Protein AF-0000000067594314 (afdb_homodimer)

InterPro domains:
  IPR001680 WD40 repeat [PF00400] (252-286)
  IPR001680 WD40 repeat [PF00400] (296-328)
  IPR001680 WD40 repeat [PF00400] (347-369)
  IPR001680 WD40 repeat [PF00400] (480-502)
  IPR001680 WD40 repeat [PF00400] (509-545)
  IPR001680 WD40 repeat [PS50082] (255-296)
  IPR001680 WD40 repeat [PS50082] (301-332)
  IPR001680 WD40 repeat [PS50082] (513-545)
  IPR001680 WD40 repeat [SM00320] (248-287)
  IPR001680 WD40 repeat [SM00320] (294-335)
  IPR001680 WD40 repeat [SM00320] (338-378)
  IPR001680 WD40 repeat [SM00320] (461-503)
  IPR001680 WD40 repeat [SM00320] (506-546)
  IPR006594 LIS1 homology motif [PS50896] (27-59)
  IPR006595 CTLH, C-terminal LisH motif [PS50897] (60-135)
  IPR006595 CTLH, C-terminal LisH motif [SM00668] (60-135)
  IPR015943 WD40/YVTN repeat-like-containing domain superfamily [G3DSA:2.130.10.10] (242-546)
  IPR020472 PAC1/LIS1-like, WD-40 repeat [PR00320] (274-288)
  IPR020472 PAC1/LIS1-like, WD-40 repeat [PR00320] (490-504)
  IPR020472 PAC1/LIS1-like, WD-40 repeat [PR00320] (533-547)

pLDDT: mean 86.97, std 18.48, range [18.11, 98.88]

Organism: Oryctolagus cuniculus (NCBI:txid9986)

Structure (mmCIF, N/CA/C/O backbone):
data_AF-0000000067594314-model_v1
#
loop_
_entity.id
_entity.type
_entity.pdbx_description
1 polymer 'WD repeat-containing protein 26'
#
loop_
_atom_site.group_PDB
_atom_site.id
_atom_site.type_symbol
_atom_site.label_atom_id
_atom_site.label_alt_id
_atom_site.label_comp_id
_atom_site.label_asym_id
_atom_site.label_entity_id
_atom_site.label_seq_id
_atom_site.pdbx_PDB_ins_code
_atom_site.Cartn_x
_atom_site.Cartn_y
_atom_site.Cartn_z
_atom_site.occupancy
_atom_site.B_iso_or_equiv
_atom_site.auth_seq_id
_atom_site.auth_comp_id
_atom_site.auth_asym_id
_atom_site.auth_atom_id
_atom_site.pdbx_PDB_model_num
ATOM 1 N N . ALA A 1 1 ? -61.062 73.438 20.469 1 26.45 1 ALA A N 1
ATOM 2 C CA . ALA A 1 1 ? -60.094 72.625 21.203 1 26.45 1 ALA A CA 1
ATOM 3 C C . ALA A 1 1 ? -59.5 71.5 20.312 1 26.45 1 ALA A C 1
ATOM 5 O O . ALA A 1 1 ? -60.219 70.625 19.844 1 26.45 1 ALA A O 1
ATOM 6 N N . THR A 1 2 ? -58.375 71.875 19.484 1 25.48 2 THR A N 1
ATOM 7 C CA . THR A 1 2 ? -57.656 71.5 18.297 1 25.48 2 THR A CA 1
ATOM 8 C C . THR A 1 2 ? -56.875 70.188 18.562 1 25.48 2 THR A C 1
ATOM 10 O O . THR A 1 2 ? -56.062 70.125 19.469 1 25.48 2 THR A O 1
ATOM 13 N N . THR A 1 3 ? -57.469 69 18.328 1 26.92 3 THR A N 1
ATOM 14 C CA . THR A 1 3 ? -57.062 67.625 18.484 1 26.92 3 THR A CA 1
ATOM 15 C C . THR A 1 3 ? -55.75 67.375 17.703 1 26.92 3 THR A C 1
ATOM 17 O O . THR A 1 3 ? -55.75 67.375 16.484 1 26.92 3 THR A O 1
ATOM 20 N N . ALA A 1 4 ? -54.594 68 18.141 1 29.42 4 ALA A N 1
ATOM 21 C CA . ALA A 1 4 ? -53.312 67.875 17.469 1 29.42 4 ALA A CA 1
ATOM 22 C C . ALA A 1 4 ? -52.844 66.438 17.391 1 29.42 4 ALA A C 1
ATOM 24 O O . ALA A 1 4 ? -52.812 65.75 18.391 1 29.42 4 ALA A O 1
ATOM 25 N N . ALA A 1 5 ? -53.156 65.75 16.25 1 30.03 5 ALA A N 1
ATOM 26 C CA . ALA A 1 5 ? -52.844 64.375 15.773 1 30.03 5 ALA A CA 1
ATOM 27 C C . ALA A 1 5 ? -51.344 64.125 15.844 1 30.03 5 ALA A C 1
ATOM 29 O O . ALA A 1 5 ? -50.562 64.812 15.172 1 30.03 5 ALA A O 1
ATOM 30 N N . SER A 1 6 ? -50.781 63.844 17.047 1 26.27 6 SER A N 1
ATOM 31 C CA . SER A 1 6 ? -49.375 63.562 17.266 1 26.27 6 SER A CA 1
ATOM 32 C C . SER A 1 6 ? -48.875 62.438 16.344 1 26.27 6 SER A C 1
ATOM 34 O O . SER A 1 6 ? -49.469 61.375 16.328 1 26.27 6 SER A O 1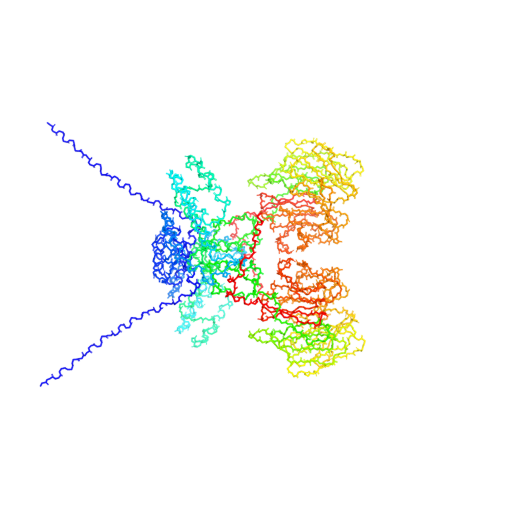
ATOM 36 N N . SER A 1 7 ? -48.5 62.812 15.078 1 27.11 7 SER A N 1
ATOM 37 C CA . SER A 1 7 ? -47.969 61.844 14.109 1 27.11 7 SER A CA 1
ATOM 38 C C . SER A 1 7 ? -46.781 61.094 14.688 1 27.11 7 SER A C 1
ATOM 40 O O . SER A 1 7 ? -45.812 61.688 15.156 1 27.11 7 SER A O 1
ATOM 42 N N . ALA A 1 8 ? -47.062 60 15.461 1 34.62 8 ALA A N 1
ATOM 43 C CA . ALA A 1 8 ? -46.031 59.094 16.016 1 34.62 8 ALA A CA 1
ATOM 44 C C . ALA A 1 8 ? -45.031 58.688 14.945 1 34.62 8 ALA A C 1
ATOM 46 O O . ALA A 1 8 ? -45.406 58.188 13.891 1 34.62 8 ALA A O 1
ATOM 47 N N . LEU A 1 9 ? -43.906 59.438 14.805 1 29.5 9 LEU A N 1
ATOM 48 C CA . LEU A 1 9 ? -42.781 59.094 13.961 1 29.5 9 LEU A CA 1
ATOM 49 C C . LEU A 1 9 ? -42.344 57.656 14.211 1 29.5 9 LEU A C 1
ATOM 51 O O . LEU A 1 9 ? -42.125 57.25 15.359 1 29.5 9 LEU A O 1
ATOM 55 N N . ALA A 1 10 ? -42.844 56.656 13.391 1 34.72 10 ALA A N 1
ATOM 56 C CA . ALA A 1 10 ? -42.438 55.281 13.32 1 34.72 10 ALA A CA 1
ATOM 57 C C . ALA A 1 10 ? -40.938 55.125 13.312 1 34.72 10 ALA A C 1
ATOM 59 O O . ALA A 1 10 ? -40.25 55.719 12.461 1 34.72 10 ALA A O 1
ATOM 60 N N . THR A 1 11 ? -40.344 55.125 14.516 1 31.91 11 THR A N 1
ATOM 61 C CA . THR A 1 11 ? -38.906 54.812 14.562 1 31.91 11 THR A CA 1
ATOM 62 C C . THR A 1 11 ? -38.594 53.594 13.688 1 31.91 11 THR A C 1
ATOM 64 O O . THR A 1 11 ? -39.312 52.594 13.742 1 31.91 11 THR A O 1
ATOM 67 N N . PRO A 1 12 ? -38.031 53.781 12.461 1 32.69 12 PRO A N 1
ATOM 68 C CA . PRO A 1 12 ? -37.656 52.656 11.625 1 32.69 12 PRO A CA 1
ATOM 69 C C . PRO A 1 12 ? -36.969 51.531 12.422 1 32.69 12 PRO A C 1
ATOM 71 O O . PRO A 1 12 ? -36.281 51.781 13.406 1 32.69 12 PRO A O 1
ATOM 74 N N . ASP A 1 13 ? -37.75 50.406 12.703 1 33.41 13 ASP A N 1
ATOM 75 C CA . ASP A 1 13 ? -37.219 49.125 13.172 1 33.41 13 ASP A CA 1
ATOM 76 C C . ASP A 1 13 ? -35.875 48.812 12.477 1 33.41 13 ASP A C 1
ATOM 78 O O . ASP A 1 13 ? -35.844 48.625 11.258 1 33.41 13 ASP A O 1
ATOM 82 N N . LEU A 1 14 ? -34.781 49.469 12.789 1 30.72 14 LEU A N 1
ATOM 83 C CA . LEU A 1 14 ? -33.469 49 12.359 1 30.72 14 LEU A CA 1
ATOM 84 C C . LEU A 1 14 ? -33.375 47.469 12.539 1 30.72 14 LEU A C 1
ATOM 86 O O . LEU A 1 14 ? -33.219 47 13.664 1 30.72 14 LEU A O 1
ATOM 90 N N . GLY A 1 15 ? -34.375 46.719 11.969 1 33.12 15 GLY A N 1
ATOM 91 C CA . GLY A 1 15 ? -34.094 45.281 11.859 1 33.12 15 GLY A CA 1
ATOM 92 C C . GLY A 1 15 ? -32.625 44.969 11.68 1 33.12 15 GLY A C 1
ATOM 93 O O . GLY A 1 15 ? -32.031 45.25 10.633 1 33.12 15 GLY A O 1
ATOM 94 N N . SER A 1 16 ? -31.812 45.188 12.672 1 32.53 16 SER A N 1
ATOM 95 C CA . SER A 1 16 ? -30.438 44.719 12.727 1 32.53 16 SER A CA 1
ATOM 96 C C . SER A 1 16 ? -30.297 43.344 12.078 1 32.53 16 SER A C 1
ATOM 98 O O . SER A 1 16 ? -30.969 42.406 12.492 1 32.53 16 SER A O 1
ATOM 100 N N . SER A 1 17 ? -30.344 43.219 10.773 1 35.09 17 SER A N 1
ATOM 101 C CA . SER A 1 17 ? -29.922 42.031 10.016 1 35.09 17 SER A CA 1
ATOM 102 C C . SER A 1 17 ? -28.781 41.312 10.734 1 35.09 17 SER A C 1
ATOM 104 O O . SER A 1 17 ? -27.625 41.719 10.656 1 35.09 17 SER A O 1
ATOM 106 N N . LEU A 1 18 ? -28.906 41.031 11.984 1 39.16 18 LEU A N 1
ATOM 107 C CA . LEU A 1 18 ? -27.969 40.062 12.547 1 39.16 18 LEU A CA 1
ATOM 108 C C . LEU A 1 18 ? -27.625 39 11.523 1 39.16 18 LEU A C 1
ATOM 110 O O . LEU A 1 18 ? -28.5 38.219 11.117 1 39.16 18 LEU A O 1
ATOM 114 N N . LYS A 1 19 ? -26.781 39.25 10.664 1 43.69 19 LYS A N 1
ATOM 115 C CA . LYS A 1 19 ? -26.141 38.25 9.82 1 43.69 19 LYS A CA 1
ATOM 116 C C . LYS A 1 19 ? -26.078 36.906 10.523 1 43.69 19 LYS A C 1
ATOM 118 O O . LYS A 1 19 ? -25.5 36.781 11.609 1 43.69 19 LYS A O 1
ATOM 123 N N . LYS A 1 20 ? -26.953 36.125 10.438 1 45.94 20 LYS A N 1
ATOM 124 C CA . LYS A 1 20 ? -27.031 34.719 10.875 1 45.94 20 LYS A CA 1
ATOM 125 C C . LYS A 1 20 ? -25.672 34.031 10.797 1 45.94 20 LYS A C 1
ATOM 127 O O . LYS A 1 20 ? -25.109 33.875 9.711 1 45.94 20 LYS A O 1
ATOM 132 N N . LYS A 1 21 ? -24.938 34.094 11.859 1 54.88 21 LYS A N 1
ATOM 133 C CA . LYS A 1 21 ? -23.672 33.375 12.031 1 54.88 21 LYS A CA 1
ATOM 134 C C . LYS A 1 21 ? -23.75 31.953 11.516 1 54.88 21 LYS A C 1
ATOM 136 O O . LYS A 1 21 ? -24.609 31.188 11.938 1 54.88 21 LYS A O 1
ATOM 141 N N . LYS A 1 22 ? -23.359 31.672 10.344 1 63 22 LYS A N 1
ATOM 142 C CA . LYS A 1 22 ? -23.266 30.359 9.727 1 63 22 LYS A CA 1
ATOM 143 C C . LYS A 1 22 ? -22.781 29.312 10.719 1 63 22 LYS A C 1
ATOM 145 O O . LYS A 1 22 ? -21.781 29.5 11.398 1 63 22 LYS A O 1
ATOM 150 N N . ARG A 1 23 ? -23.672 28.422 11.203 1 78.88 23 ARG A N 1
ATOM 151 C CA . ARG A 1 23 ? -23.344 27.312 12.094 1 78.88 23 ARG A CA 1
ATOM 152 C C . ARG A 1 23 ? -22.188 26.484 11.547 1 78.88 23 ARG A C 1
ATOM 154 O O . ARG A 1 23 ? -22.234 26.047 10.391 1 78.88 23 ARG A O 1
ATOM 161 N N . LEU A 1 24 ? -21.062 26.531 12.258 1 87.31 24 LEU A N 1
ATOM 162 C CA . LEU A 1 24 ? -19.875 25.766 11.891 1 87.31 24 LEU A CA 1
ATOM 163 C C . LEU A 1 24 ? -20.156 24.281 11.93 1 87.31 24 LEU A C 1
ATOM 165 O O . LEU A 1 24 ? -20.875 23.797 12.812 1 87.31 24 LEU A O 1
ATOM 169 N N . SER A 1 25 ? -19.781 23.562 10.93 1 86.88 25 SER A N 1
ATOM 170 C CA . SER A 1 25 ? -19.859 22.094 10.938 1 86.88 25 SER A CA 1
ATOM 171 C C . SER A 1 25 ? -18.969 21.516 12.023 1 86.88 25 SER A C 1
ATOM 173 O O . SER A 1 25 ? -18.094 22.203 12.555 1 86.88 25 SER A O 1
ATOM 175 N N . GLN A 1 26 ? -19.234 20.328 12.445 1 86.5 26 GLN A N 1
ATOM 176 C CA . GLN A 1 26 ? -18.406 19.656 13.445 1 86.5 26 GLN A CA 1
ATOM 177 C C . GLN A 1 26 ? -16.953 19.562 12.992 1 86.5 26 GLN A C 1
ATOM 179 O O . GLN A 1 26 ? -16.031 19.719 13.797 1 86.5 26 GLN A O 1
ATOM 184 N N . SER A 1 27 ? -16.75 19.312 11.766 1 88.56 27 SER A N 1
ATOM 185 C CA . SER A 1 27 ? -15.398 19.234 11.227 1 88.56 27 SER A CA 1
ATOM 186 C C . SER A 1 27 ? -14.688 20.578 11.328 1 88.56 27 SER A C 1
ATOM 188 O O . SER A 1 27 ? -13.5 20.641 11.656 1 88.56 27 SER A O 1
ATOM 190 N N . ASP A 1 28 ? -15.438 21.594 11.094 1 91.81 28 ASP A N 1
ATOM 191 C CA . ASP A 1 28 ? -14.852 22.938 11.188 1 91.81 28 ASP A CA 1
ATOM 192 C C . ASP A 1 28 ? -14.484 23.266 12.633 1 91.81 28 ASP A C 1
ATOM 194 O O . ASP A 1 28 ? -13.445 23.891 12.883 1 91.81 28 ASP A O 1
ATOM 198 N N . GLU A 1 29 ? -15.359 22.828 13.492 1 92.12 29 GLU A N 1
ATOM 199 C CA . GLU A 1 29 ? -15.07 23.062 14.906 1 92.12 29 GLU A CA 1
ATOM 200 C C . GLU A 1 29 ? -13.805 22.328 15.328 1 92.12 29 GLU A C 1
ATOM 202 O O . GLU A 1 29 ? -12.977 22.859 16.062 1 92.12 29 GLU A O 1
ATOM 207 N N . ASP A 1 30 ? -13.68 21.125 14.867 1 92.62 30 ASP A N 1
ATOM 208 C CA . ASP A 1 30 ? -12.484 20.344 15.172 1 92.62 30 ASP A CA 1
ATOM 209 C C . ASP A 1 30 ? -11.227 21.031 14.641 1 92.62 30 ASP A C 1
ATOM 211 O O . ASP A 1 30 ? -10.211 21.109 15.344 1 92.62 30 ASP A O 1
ATOM 215 N N . VAL A 1 31 ? -11.32 21.547 13.461 1 95.19 31 VAL A N 1
ATOM 216 C CA . VAL A 1 31 ? -10.172 22.188 12.836 1 95.19 31 VAL A CA 1
ATOM 217 C C . VAL A 1 31 ? -9.797 23.453 13.617 1 95.19 31 VAL A C 1
ATOM 219 O O . VAL A 1 31 ? -8.617 23.734 13.836 1 95.19 31 VAL A O 1
ATOM 222 N N . ILE A 1 32 ? -10.805 24.203 14.031 1 95.69 32 ILE A N 1
ATOM 223 C CA . ILE A 1 32 ? -10.562 25.422 14.789 1 95.69 32 ILE A CA 1
ATOM 224 C C . ILE A 1 32 ? -9.844 25.078 16.094 1 95.69 32 ILE A C 1
ATOM 226 O O . ILE A 1 32 ? -8.906 25.781 16.5 1 95.69 32 ILE A O 1
ATOM 230 N N . ARG A 1 33 ? -10.281 24 16.719 1 93.81 33 ARG A N 1
ATOM 231 C CA . ARG A 1 33 ? -9.633 23.562 17.953 1 93.81 33 ARG A CA 1
ATOM 232 C C . ARG A 1 33 ? -8.188 23.156 17.703 1 93.81 33 ARG A C 1
ATOM 234 O O . ARG A 1 33 ? -7.297 23.484 18.484 1 93.81 33 ARG A O 1
ATOM 241 N N . LEU A 1 34 ? -7.992 22.469 16.625 1 95.81 34 LEU A N 1
ATOM 242 C CA . LEU A 1 34 ? -6.645 22.047 16.25 1 95.81 34 LEU A CA 1
ATOM 243 C C . LEU A 1 34 ? -5.758 23.266 16.016 1 95.81 34 LEU A C 1
ATOM 245 O O . LEU A 1 34 ? -4.609 23.312 16.469 1 95.81 34 LEU A O 1
ATOM 249 N N . ILE A 1 35 ? -6.305 24.234 15.305 1 97.19 35 ILE A N 1
ATOM 250 C CA . ILE A 1 35 ? -5.586 25.453 15 1 97.19 35 ILE A CA 1
ATOM 251 C C . ILE A 1 35 ? -5.246 26.188 16.297 1 97.19 35 ILE A C 1
ATOM 253 O O . ILE A 1 35 ? -4.113 26.641 16.484 1 97.19 35 ILE A O 1
ATOM 257 N N . GLY A 1 36 ? -6.25 26.266 17.141 1 95.69 36 GLY A N 1
ATOM 258 C CA . GLY A 1 36 ? -6.02 26.906 18.422 1 95.69 36 GLY A CA 1
ATOM 259 C C . GLY A 1 36 ? -4.891 26.281 19.219 1 95.69 36 GLY A C 1
ATOM 260 O O . GLY A 1 36 ? -4.039 26.984 19.766 1 95.69 36 GLY A O 1
ATOM 261 N N . GLN A 1 37 ? -4.887 24.953 19.266 1 93.38 37 GLN A N 1
ATOM 262 C CA . GLN A 1 37 ? -3.826 24.25 19.969 1 93.38 37 GLN A CA 1
ATOM 263 C C . GLN A 1 37 ? -2.459 24.547 19.359 1 93.38 37 GLN A C 1
ATOM 265 O O . GLN A 1 37 ? -1.499 24.812 20.094 1 93.38 37 GLN A O 1
ATOM 270 N N . HIS A 1 38 ? -2.361 24.531 18.094 1 95.56 38 HIS A N 1
ATOM 271 C CA . HIS A 1 38 ? -1.095 24.766 17.406 1 95.56 38 HIS A CA 1
ATOM 272 C C . HIS A 1 38 ? -0.583 26.172 17.641 1 95.56 38 HIS A C 1
ATOM 274 O O . HIS A 1 38 ? 0.592 26.375 17.969 1 95.56 38 HIS A O 1
ATOM 280 N N . LEU A 1 39 ? -1.491 27.156 17.5 1 96 39 LEU A N 1
ATOM 281 C CA . LEU A 1 39 ? -1.109 28.547 17.688 1 96 39 LEU A CA 1
ATOM 282 C C . LEU A 1 39 ? -0.699 28.812 19.125 1 96 39 LEU A C 1
ATOM 284 O O . LEU A 1 39 ? 0.226 29.594 19.391 1 96 39 LEU A O 1
ATOM 288 N N . ASN A 1 40 ? -1.424 28.203 20.031 1 91.94 40 ASN A N 1
ATOM 289 C CA . ASN A 1 40 ? -1.043 28.312 21.422 1 91.94 40 ASN A CA 1
ATOM 290 C C . ASN A 1 40 ? 0.367 27.766 21.672 1 91.94 40 ASN A C 1
ATOM 292 O O . ASN A 1 40 ? 1.139 28.359 22.422 1 91.94 40 ASN A O 1
ATOM 296 N N . GLY A 1 41 ? 0.698 26.719 21.031 1 89.19 41 GLY A N 1
ATOM 297 C CA . GLY A 1 41 ? 2.021 26.125 21.141 1 89.19 41 GLY A CA 1
ATOM 298 C C . GLY A 1 41 ? 3.119 27.016 20.578 1 89.19 41 GLY A C 1
ATOM 299 O O . GLY A 1 41 ? 4.262 26.953 21.031 1 89.19 41 GLY A O 1
ATOM 300 N N . LEU A 1 42 ? 2.738 27.844 19.609 1 92.62 42 LEU A N 1
ATOM 301 C CA . LEU A 1 42 ? 3.703 28.75 19 1 92.62 42 LEU A CA 1
ATOM 302 C C . LEU A 1 42 ? 3.822 30.047 19.781 1 92.62 42 LEU A C 1
ATOM 304 O O . LEU A 1 42 ? 4.664 30.891 19.484 1 92.62 42 LEU A O 1
ATOM 308 N N . GLY A 1 43 ? 2.938 30.25 20.812 1 90.56 43 GLY A N 1
ATOM 309 C CA . GLY A 1 43 ? 2.977 31.422 21.656 1 90.56 43 GLY A CA 1
ATOM 310 C C . GLY A 1 43 ? 2.129 32.562 21.125 1 90.56 43 GLY A C 1
ATOM 311 O O . GLY A 1 43 ? 2.258 33.719 21.562 1 90.56 43 GLY A O 1
ATOM 312 N N . LEU A 1 44 ? 1.342 32.281 20.125 1 94.88 44 LEU A N 1
ATOM 313 C CA . LEU A 1 44 ? 0.467 33.312 19.578 1 94.88 44 LEU A CA 1
ATOM 314 C C . LEU A 1 44 ? -0.85 33.375 20.344 1 94.88 44 LEU A C 1
ATOM 316 O O . LEU A 1 44 ? -1.92 33.156 19.766 1 94.88 44 LEU A O 1
ATOM 320 N N . ASN A 1 45 ? -0.826 33.812 21.547 1 93.19 45 ASN A N 1
ATOM 321 C CA . ASN A 1 45 ? -1.925 33.688 22.5 1 93.19 45 ASN A CA 1
ATOM 322 C C . ASN A 1 45 ? -3.018 34.719 22.219 1 93.19 45 ASN A C 1
ATOM 324 O O . ASN A 1 45 ? -4.199 34.438 22.438 1 93.19 45 ASN A O 1
ATOM 328 N N . GLN A 1 46 ? -2.654 35.875 21.719 1 95.81 46 GLN A N 1
ATOM 329 C CA . GLN A 1 46 ? -3.658 36.906 21.391 1 95.81 46 GLN A CA 1
ATOM 330 C C . GLN A 1 46 ? -4.562 36.438 20.266 1 95.81 46 GLN A C 1
ATOM 332 O O . GLN A 1 46 ? -5.781 36.594 20.328 1 95.81 46 GLN A O 1
ATOM 337 N N . THR A 1 47 ? -3.91 35.875 19.312 1 96.5 47 THR A N 1
ATOM 338 C CA . THR A 1 47 ? -4.664 35.344 18.188 1 96.5 47 THR A CA 1
ATOM 339 C C . THR A 1 47 ? -5.59 34.219 18.625 1 96.5 47 THR A C 1
ATOM 341 O O . THR A 1 47 ? -6.73 34.125 18.156 1 96.5 47 THR A O 1
ATOM 344 N N . VAL A 1 48 ? -5.137 33.375 19.531 1 96.06 48 VAL A N 1
ATOM 345 C CA . VAL A 1 48 ? -5.93 32.25 20 1 96.06 48 VAL A CA 1
ATOM 346 C C . VAL A 1 48 ? -7.172 32.781 20.734 1 96.06 48 VAL A C 1
ATOM 348 O O . VAL A 1 48 ? -8.281 32.281 20.516 1 96.06 48 VAL A O 1
ATOM 351 N N . ASP A 1 49 ? -6.992 33.75 21.531 1 95.31 49 ASP A N 1
ATOM 352 C CA . ASP A 1 49 ? -8.109 34.344 22.266 1 95.31 49 ASP A CA 1
ATOM 353 C C . ASP A 1 49 ? -9.164 34.906 21.328 1 95.31 49 ASP A C 1
ATOM 355 O O . ASP A 1 49 ? -10.359 34.656 21.5 1 95.31 49 ASP A O 1
ATOM 359 N N . LEU A 1 50 ? -8.695 35.625 20.375 1 96.81 50 LEU A N 1
ATOM 360 C CA . LEU A 1 50 ? -9.625 36.219 19.422 1 96.81 50 LEU A CA 1
ATOM 361 C C . LEU A 1 50 ? -10.305 35.156 18.578 1 96.81 50 LEU A C 1
ATOM 363 O O . LEU A 1 50 ? -11.484 35.281 18.25 1 96.81 50 LEU A O 1
ATOM 367 N N . LEU A 1 51 ? -9.586 34.125 18.219 1 96.38 51 LEU A N 1
ATOM 368 C CA . LEU A 1 51 ? -10.133 33.031 17.453 1 96.38 51 LEU A CA 1
ATOM 369 C C . LEU A 1 51 ? -11.281 32.375 18.203 1 96.38 51 LEU A C 1
ATOM 371 O O . LEU A 1 51 ? -12.336 32.094 17.625 1 96.38 51 LEU A O 1
ATOM 375 N N . MET A 1 52 ? -11.086 32.094 19.484 1 94.5 52 MET A N 1
ATOM 376 C CA . MET A 1 52 ? -12.133 31.469 20.297 1 94.5 52 MET A CA 1
ATOM 377 C C . MET A 1 52 ? -13.352 32.375 20.406 1 94.5 52 MET A C 1
ATOM 379 O O . MET A 1 52 ? -14.484 31.906 20.328 1 94.5 52 MET A O 1
ATOM 383 N N . GLN A 1 53 ? -13.125 33.594 20.516 1 94.5 53 GLN A N 1
ATOM 384 C CA . GLN A 1 53 ? -14.203 34.594 20.641 1 94.5 53 GLN A CA 1
ATOM 385 C C . GLN A 1 53 ? -14.992 34.719 19.344 1 94.5 53 GLN A C 1
ATOM 387 O O . GLN A 1 53 ? -16.219 34.625 19.344 1 94.5 53 GLN A O 1
ATOM 392 N N . GLU A 1 54 ? -14.266 34.875 18.266 1 95.12 54 GLU A N 1
ATOM 393 C CA . GLU A 1 54 ? -14.898 35.094 16.969 1 95.12 54 GLU A CA 1
ATOM 394 C C . GLU A 1 54 ? -15.609 33.812 16.484 1 95.12 54 GLU A C 1
ATOM 396 O O . GLU A 1 54 ? -16.656 33.906 15.828 1 95.12 54 GLU A O 1
ATOM 401 N N . SER A 1 55 ? -15.094 32.688 16.719 1 93.44 55 SER A N 1
ATOM 402 C CA . SER A 1 55 ? -15.656 31.422 16.25 1 93.44 55 SER A CA 1
ATOM 403 C C . SER A 1 55 ? -16.75 30.906 17.188 1 93.44 55 SER A C 1
ATOM 405 O O . SER A 1 55 ? -17.594 30.109 16.797 1 93.44 55 SER A O 1
ATOM 407 N N . GLY A 1 56 ? -16.672 31.25 18.469 1 91.56 56 GLY A N 1
ATOM 408 C CA . GLY A 1 56 ? -17.594 30.734 19.484 1 91.56 56 GLY A CA 1
ATOM 409 C C . GLY A 1 56 ? -17.219 29.359 19.984 1 91.56 56 GLY A C 1
ATOM 410 O O . GLY A 1 56 ? -18.016 28.703 20.656 1 91.56 56 GLY A O 1
ATOM 411 N N . CYS A 1 57 ? -16.016 28.891 19.609 1 90.44 57 CYS A N 1
ATOM 412 C CA . CYS A 1 57 ? -15.547 27.578 20.016 1 90.44 57 CYS A CA 1
ATOM 413 C C . CYS A 1 57 ? -14.695 27.672 21.281 1 90.44 57 CYS A C 1
ATOM 415 O O . CYS A 1 57 ? -14.289 28.766 21.688 1 90.44 57 CYS A O 1
ATOM 417 N N . ARG A 1 58 ? -14.586 26.484 21.922 1 87.75 58 ARG A N 1
ATOM 418 C CA . ARG A 1 58 ? -13.695 26.375 23.078 1 87.75 58 ARG A CA 1
ATOM 419 C C . ARG A 1 58 ? -12.539 25.422 22.766 1 87.75 58 ARG A C 1
ATOM 421 O O . ARG A 1 58 ? -12.734 24.375 22.141 1 87.75 58 ARG A O 1
ATOM 428 N N . LEU A 1 59 ? -11.383 25.844 23.125 1 86.94 59 LEU A N 1
ATOM 429 C CA . LEU A 1 59 ? -10.203 25.016 22.875 1 86.94 59 LEU A CA 1
ATOM 430 C C . LEU A 1 59 ? -10.266 23.734 23.688 1 86.94 59 LEU A C 1
ATOM 432 O O . LEU A 1 59 ? -10 22.641 23.172 1 86.94 59 LEU A O 1
ATOM 436 N N . GLU A 1 60 ? -10.516 23.828 24.922 1 86.25 60 GLU A N 1
ATOM 437 C CA . GLU A 1 60 ? -10.602 22.703 25.844 1 86.25 60 GLU A CA 1
ATOM 438 C C . GLU A 1 60 ? -11.625 22.969 26.938 1 86.25 60 GLU A C 1
ATOM 440 O O . GLU A 1 60 ? -12.062 24.094 27.125 1 86.25 60 GLU A O 1
ATOM 445 N N . HIS A 1 61 ? -12.023 21.859 27.5 1 83.81 61 HIS A N 1
ATOM 446 C CA . HIS A 1 61 ? -12.914 22 28.641 1 83.81 61 HIS A CA 1
ATOM 447 C C . HIS A 1 61 ? -12.281 22.844 29.734 1 83.81 61 HIS A C 1
ATOM 449 O O . HIS A 1 61 ? -11.07 22.75 29.984 1 83.81 61 HIS A O 1
ATOM 455 N N . PRO A 1 62 ? -13.039 23.672 30.391 1 86.25 62 PRO A N 1
ATOM 456 C CA . PRO A 1 62 ? -12.492 24.562 31.422 1 86.25 62 PRO A CA 1
ATOM 457 C C . PRO A 1 62 ? -11.742 23.797 32.531 1 86.25 62 PRO A C 1
ATOM 459 O O . PRO A 1 62 ? -10.703 24.266 33 1 86.25 62 PRO A O 1
ATOM 462 N N . SER A 1 63 ? -12.312 22.688 32.844 1 87.12 63 SER A N 1
ATOM 463 C CA . SER A 1 63 ? -11.648 21.875 33.844 1 87.12 63 SER A CA 1
ATOM 464 C C . SER A 1 63 ? -10.273 21.406 33.375 1 87.12 63 SER A C 1
ATOM 466 O O . SER A 1 63 ? -9.336 21.312 34.156 1 87.12 63 SER A O 1
ATOM 468 N N . ALA A 1 64 ? -10.211 21.156 32.188 1 88.75 64 ALA A N 1
ATOM 469 C CA . ALA A 1 64 ? -8.945 20.719 31.609 1 88.75 64 ALA A CA 1
ATOM 470 C C . ALA A 1 64 ? -7.941 21.875 31.547 1 88.75 64 ALA A C 1
ATOM 472 O O . ALA A 1 64 ? -6.742 21.672 31.75 1 88.75 64 ALA A O 1
ATOM 473 N N . THR A 1 65 ? -8.422 23.047 31.281 1 88.38 65 THR A N 1
ATOM 474 C CA . THR A 1 65 ? -7.57 24.219 31.266 1 88.38 65 THR A CA 1
ATOM 475 C C . THR A 1 65 ? -6.977 24.484 32.656 1 88.38 65 THR A C 1
ATOM 477 O O . THR A 1 65 ? -5.785 24.766 32.781 1 88.38 65 THR A O 1
ATOM 480 N N . LYS A 1 66 ? -7.859 24.344 33.625 1 91.44 66 LYS A N 1
ATOM 481 C CA . LYS A 1 66 ? -7.402 24.5 35 1 91.44 66 LYS A CA 1
ATOM 482 C C . LYS A 1 66 ? -6.332 23.469 35.344 1 91.44 66 LYS A C 1
ATOM 484 O O . LYS A 1 66 ? -5.312 23.797 35.938 1 91.44 66 LYS A O 1
ATOM 489 N N . PHE A 1 67 ? -6.594 22.312 34.969 1 94 67 PHE A N 1
ATOM 490 C CA . PHE A 1 67 ? -5.676 21.203 35.219 1 94 67 PHE A CA 1
ATOM 491 C C . PHE A 1 67 ? -4.324 21.484 34.562 1 94 67 PHE A C 1
ATOM 493 O O . PHE A 1 67 ? -3.281 21.344 35.219 1 94 67 PHE A O 1
ATOM 500 N N . ARG A 1 68 ? -4.359 21.875 33.312 1 91.5 68 ARG A N 1
ATOM 501 C CA . ARG A 1 68 ? -3.148 22.188 32.562 1 91.5 68 ARG A CA 1
ATOM 502 C C . ARG A 1 68 ? -2.352 23.281 33.25 1 91.5 68 ARG A C 1
ATOM 504 O O . ARG A 1 68 ? -1.135 23.172 33.406 1 91.5 68 ARG A O 1
ATOM 511 N N . ASN A 1 69 ? -3.006 24.328 33.656 1 91.56 69 ASN A N 1
ATOM 512 C CA . ASN A 1 69 ? -2.352 25.453 34.312 1 91.56 69 ASN A CA 1
ATOM 513 C C . ASN A 1 69 ? -1.689 25.047 35.625 1 91.56 69 ASN A C 1
ATOM 515 O O . ASN A 1 69 ? -0.553 25.422 35.875 1 91.56 69 ASN A O 1
ATOM 519 N N . HIS A 1 70 ? -2.391 24.234 36.344 1 95.19 70 HIS A N 1
ATOM 520 C CA . HIS A 1 70 ? -1.849 23.812 37.625 1 95.19 70 HIS A CA 1
ATOM 521 C C . HIS A 1 70 ? -0.641 22.891 37.438 1 95.19 70 HIS A C 1
ATOM 523 O O . HIS A 1 70 ? 0.331 22.984 38.188 1 95.19 70 HIS A O 1
ATOM 529 N N . VAL A 1 71 ? -0.714 22.109 36.469 1 94.81 71 VAL A N 1
ATOM 530 C CA . VAL A 1 71 ? 0.42 21.234 36.156 1 94.81 71 VAL A CA 1
ATOM 531 C C . VAL A 1 71 ? 1.62 22.078 35.75 1 94.81 71 VAL A C 1
ATOM 533 O O . VAL A 1 71 ? 2.732 21.891 36.219 1 94.81 71 VAL A O 1
ATOM 536 N N . MET A 1 72 ? 1.369 23.047 34.906 1 93.44 72 MET A N 1
ATOM 537 C CA . MET A 1 72 ? 2.449 23.875 34.375 1 93.44 72 MET A CA 1
ATOM 538 C C . MET A 1 72 ? 3.023 24.797 35.438 1 93.44 72 MET A C 1
ATOM 540 O O . MET A 1 72 ? 4.199 25.156 35.375 1 93.44 72 MET A O 1
ATOM 544 N N . GLU A 1 73 ? 2.199 25.078 36.438 1 94.19 73 GLU A N 1
ATOM 545 C CA . GLU A 1 73 ? 2.643 25.938 37.531 1 94.19 73 GLU A CA 1
ATOM 546 C C . GLU A 1 73 ? 3.301 25.125 38.625 1 94.19 73 GLU A C 1
ATOM 548 O O . GLU A 1 73 ? 3.945 25.688 39.531 1 94.19 73 GLU A O 1
ATOM 553 N N . GLY A 1 74 ? 3.121 23.875 38.562 1 94.44 74 GLY A N 1
ATOM 554 C CA . GLY A 1 74 ? 3.701 23 39.562 1 94.44 74 GLY A CA 1
ATOM 555 C C . GLY A 1 74 ? 2.887 22.938 40.844 1 94.44 74 GLY A C 1
ATOM 556 O O . GLY A 1 74 ? 3.43 22.672 41.938 1 94.44 74 GLY A O 1
ATOM 557 N N . ASP A 1 75 ? 1.613 23.328 40.75 1 95.31 75 ASP A N 1
ATOM 558 C CA . ASP A 1 75 ? 0.701 23.203 41.875 1 95.31 75 ASP A CA 1
ATOM 559 C C . ASP A 1 75 ? 0.066 21.812 41.938 1 95.31 75 ASP A C 1
ATOM 561 O O . ASP A 1 75 ? -1.101 21.656 41.562 1 95.31 75 ASP A O 1
ATOM 565 N N . TRP A 1 76 ? 0.781 20.891 42.531 1 95.5 76 TRP A N 1
ATOM 566 C CA . TRP A 1 76 ? 0.459 19.469 42.406 1 95.5 76 TRP A CA 1
ATOM 567 C C . TRP A 1 76 ? -0.803 19.125 43.188 1 95.5 76 TRP A C 1
ATOM 569 O O . TRP A 1 76 ? -1.612 18.312 42.75 1 95.5 76 TRP A O 1
ATOM 579 N N . ASP A 1 77 ? -1.056 19.719 44.344 1 93.75 77 ASP A N 1
ATOM 580 C CA . ASP A 1 77 ? -2.258 19.453 45.125 1 93.75 77 ASP A CA 1
ATOM 581 C C . ASP A 1 77 ? -3.512 19.891 44.375 1 93.75 77 ASP A C 1
ATOM 583 O O . ASP A 1 77 ? -4.504 19.156 44.312 1 93.75 77 ASP A O 1
ATOM 587 N N . LYS A 1 78 ? -3.436 20.969 43.781 1 95.75 78 LYS A N 1
ATOM 588 C CA . LYS A 1 78 ? -4.566 21.453 42.969 1 95.75 78 LYS A CA 1
ATOM 589 C C . LYS A 1 78 ? -4.754 20.625 41.719 1 95.75 78 LYS A C 1
ATOM 591 O O . LYS A 1 78 ? -5.883 20.375 41.312 1 95.75 78 LYS A O 1
ATOM 596 N N . ALA A 1 79 ? -3.607 20.281 41.094 1 95.69 79 ALA A N 1
ATOM 597 C CA . ALA A 1 79 ? -3.672 19.422 39.906 1 95.69 79 ALA A CA 1
ATOM 598 C C . ALA A 1 79 ? -4.355 18.094 40.219 1 95.69 79 ALA A C 1
ATOM 600 O O . ALA A 1 79 ? -5.152 17.609 39.438 1 95.69 79 ALA A O 1
ATOM 601 N N . GLU A 1 80 ? -4.09 17.547 41.375 1 93.19 80 GLU A N 1
ATOM 602 C CA . GLU A 1 80 ? -4.727 16.297 41.781 1 93.19 80 GLU A CA 1
ATOM 603 C C . GLU A 1 80 ? -6.227 16.484 42 1 93.19 80 GLU A C 1
ATOM 605 O O . GLU A 1 80 ? -7.02 15.594 41.688 1 93.19 80 GLU A O 1
ATOM 610 N N . ASN A 1 81 ? -6.551 17.625 42.562 1 92.5 81 ASN A N 1
ATOM 611 C CA . ASN A 1 81 ? -7.965 17.938 42.781 1 92.5 81 ASN A CA 1
ATOM 612 C C . ASN A 1 81 ? -8.688 18.109 41.438 1 92.5 81 ASN A C 1
ATOM 614 O O . ASN A 1 81 ? -9.836 17.672 41.312 1 92.5 81 ASN A O 1
ATOM 618 N N . ASP A 1 82 ? -8.039 18.75 40.531 1 92.62 82 ASP A N 1
ATOM 619 C CA . ASP A 1 82 ? -8.609 18.906 39.219 1 92.62 82 ASP A CA 1
ATOM 620 C C . ASP A 1 82 ? -8.875 17.562 38.562 1 92.62 82 ASP A C 1
ATOM 622 O O . ASP A 1 82 ? -9.867 17.391 37.844 1 92.62 82 ASP A O 1
ATOM 626 N N . LEU A 1 83 ? -7.969 16.625 38.75 1 89.38 83 LEU A N 1
ATOM 627 C CA . LEU A 1 83 ? -8.109 15.289 38.156 1 89.38 83 LEU A CA 1
ATOM 628 C C . LEU A 1 83 ? -9.391 14.617 38.656 1 89.38 83 LEU A C 1
ATOM 630 O O . LEU A 1 83 ? -10.055 13.914 37.906 1 89.38 83 LEU A O 1
ATOM 634 N N . ASN A 1 84 ? -9.758 14.859 39.875 1 85.44 84 ASN A N 1
ATOM 635 C CA . ASN A 1 84 ? -11 14.336 40.406 1 85.44 84 ASN A CA 1
ATOM 636 C C . ASN A 1 84 ? -12.219 14.945 39.719 1 85.44 84 ASN A C 1
ATOM 638 O O . ASN A 1 84 ? -13.242 14.273 39.562 1 85.44 84 ASN A O 1
ATOM 642 N N . GLU A 1 85 ? -12.094 16.109 39.406 1 86 85 GLU A N 1
ATOM 643 C CA . GLU A 1 85 ? -13.172 16.797 38.688 1 86 85 GLU A CA 1
ATOM 644 C C . GLU A 1 85 ? -13.32 16.266 37.25 1 86 85 GLU A C 1
ATOM 646 O O . GLU A 1 85 ? -14.406 16.344 36.688 1 86 85 GLU A O 1
ATOM 651 N N . LEU A 1 86 ? -12.258 15.867 36.656 1 85.25 86 LEU A N 1
ATOM 652 C CA . LEU A 1 86 ? -12.25 15.383 35.281 1 85.25 86 LEU A CA 1
ATOM 653 C C . LEU A 1 86 ? -12.766 13.953 35.188 1 85.25 86 LEU A C 1
ATOM 655 O O . LEU A 1 86 ? -13.109 13.469 34.125 1 85.25 86 LEU A O 1
ATOM 659 N N . LYS A 1 87 ? -12.898 13.242 36.281 1 81 87 LYS A N 1
ATOM 660 C CA . LYS A 1 87 ? -13.266 11.828 36.344 1 81 87 LYS A CA 1
ATOM 661 C C . LYS A 1 87 ? -14.586 11.57 35.625 1 81 87 LYS A C 1
ATOM 663 O O . LYS A 1 87 ? -14.68 10.656 34.812 1 81 87 LYS A O 1
ATOM 668 N N . PRO A 1 88 ? -15.617 12.43 35.844 1 77.31 88 PRO A N 1
ATOM 669 C CA . PRO A 1 88 ? -16.891 12.164 35.156 1 77.31 88 PRO A CA 1
ATOM 670 C C . PRO A 1 88 ? -16.797 12.352 33.656 1 77.31 88 PRO A C 1
ATOM 672 O O . PRO A 1 88 ? -17.594 11.758 32.906 1 77.31 88 PRO A O 1
ATOM 675 N N . LEU A 1 89 ? -15.922 13.156 33.219 1 77.06 89 LEU A N 1
ATOM 676 C CA . LEU A 1 89 ? -15.805 13.453 31.797 1 77.06 89 LEU A CA 1
ATOM 677 C C . LEU A 1 89 ? -15.094 12.328 31.062 1 77.06 89 LEU A C 1
ATOM 679 O O . LEU A 1 89 ? -15.258 12.164 29.859 1 77.06 89 LEU A O 1
ATOM 683 N N . VAL A 1 90 ? -14.25 11.656 31.688 1 73.12 90 VAL A N 1
ATOM 684 C CA . VAL A 1 90 ? -13.492 10.555 31.109 1 73.12 90 VAL A CA 1
ATOM 685 C C . VAL A 1 90 ? -14.406 9.344 30.922 1 73.12 90 VAL A C 1
ATOM 687 O O . VAL A 1 90 ? -14.211 8.539 30.016 1 73.12 90 VAL A O 1
ATOM 690 N N . HIS A 1 91 ? -15.5 9.148 31.609 1 61.19 91 HIS A N 1
ATOM 691 C CA . HIS A 1 91 ? -16.438 8.031 31.609 1 61.19 91 HIS A CA 1
ATOM 692 C C . HIS A 1 91 ? -17.375 8.102 30.406 1 61.19 91 HIS A C 1
ATOM 694 O O . HIS A 1 91 ? -18.078 7.133 30.094 1 61.19 91 HIS A O 1
ATOM 700 N N . SER A 1 92 ? -17.328 9.086 29.672 1 53.62 92 SER A N 1
ATOM 701 C CA . SER A 1 92 ? -18.359 9.148 28.625 1 53.62 92 SER A CA 1
ATOM 702 C C . SER A 1 92 ? -18.062 8.141 27.516 1 53.62 92 SER A C 1
ATOM 704 O O . SER A 1 92 ? -16.922 8 27.078 1 53.62 92 SER A O 1
ATOM 706 N N . PRO A 1 93 ? -19 7.195 27.266 1 46.31 93 PRO A N 1
ATOM 707 C CA . PRO A 1 93 ? -18.938 6.086 26.312 1 46.31 93 PRO A CA 1
ATOM 708 C C . PRO A 1 93 ? -18.266 6.48 25 1 46.31 93 PRO A C 1
ATOM 710 O O . PRO A 1 93 ? -17.656 5.641 24.328 1 46.31 93 PRO A O 1
ATOM 713 N N . HIS A 1 94 ? -18.594 7.625 24.531 1 45.19 94 HIS A N 1
ATOM 714 C CA . HIS A 1 94 ? -18.109 7.988 23.203 1 45.19 94 HIS A CA 1
ATOM 715 C C . HIS A 1 94 ? -16.594 8.086 23.172 1 45.19 94 HIS A C 1
ATOM 717 O O . HIS A 1 94 ? -15.984 8.172 22.109 1 45.19 94 HIS A O 1
ATOM 723 N N . ALA A 1 95 ? -16.094 8.328 24.25 1 43.09 95 ALA A N 1
ATOM 724 C CA . ALA A 1 95 ? -14.648 8.492 24.375 1 43.09 95 ALA A CA 1
ATOM 725 C C . ALA A 1 95 ? -13.922 7.168 24.172 1 43.09 95 ALA A C 1
ATOM 727 O O . ALA A 1 95 ? -12.773 7.145 23.719 1 43.09 95 ALA A O 1
ATOM 728 N N . ILE A 1 96 ? -14.547 6.059 24.484 1 40.12 96 ILE A N 1
ATOM 729 C CA . ILE A 1 96 ? -13.953 4.727 24.562 1 40.12 96 ILE A CA 1
ATOM 730 C C . ILE A 1 96 ? -13.695 4.199 23.156 1 40.12 96 ILE A C 1
ATOM 732 O O . ILE A 1 96 ? -13.07 3.148 22.984 1 40.12 96 ILE A O 1
ATOM 736 N N . VAL A 1 97 ? -14.438 4.758 22.203 1 37.44 97 VAL A N 1
ATOM 737 C CA . VAL A 1 97 ? -14.383 4.07 20.922 1 37.44 97 VAL A CA 1
ATOM 738 C C . VAL A 1 97 ? -12.961 4.125 20.375 1 37.44 97 VAL A C 1
ATOM 740 O O . VAL A 1 97 ? -12.648 3.473 19.375 1 37.44 97 VAL A O 1
ATOM 743 N N . VAL A 1 98 ? -12.328 5.219 20.719 1 37.78 98 VAL A N 1
ATOM 744 C CA . VAL A 1 98 ? -11.188 5.48 19.859 1 37.78 98 VAL A CA 1
ATOM 745 C C . VAL A 1 98 ? -10.18 4.336 19.969 1 37.78 98 VAL A C 1
ATOM 747 O O . VAL A 1 98 ? -9.445 4.055 19.031 1 37.78 98 VAL A O 1
ATOM 750 N N . ARG A 1 99 ? -9.477 4.266 21.25 1 36.59 99 ARG A N 1
ATOM 751 C CA . ARG A 1 99 ? -8.297 3.412 21.219 1 36.59 99 ARG A CA 1
ATOM 752 C C . ARG A 1 99 ? -8.68 1.958 20.969 1 36.59 99 ARG A C 1
ATOM 754 O O . ARG A 1 99 ? -9.789 1.537 21.297 1 36.59 99 ARG A O 1
ATOM 761 N N . GLY A 1 100 ? -8.297 1.312 20.031 1 34.03 100 GLY A N 1
ATOM 762 C CA . GLY A 1 100 ? -8.43 -0.127 19.875 1 34.03 100 GLY A CA 1
ATOM 763 C C . GLY A 1 100 ? -8.898 -0.826 21.141 1 34.03 100 GLY A C 1
ATOM 764 O O . GLY A 1 100 ? -8.859 -0.249 22.219 1 34.03 100 GLY A O 1
ATOM 765 N N . ALA A 1 101 ? -9.703 -2.025 20.969 1 32.81 101 ALA A N 1
ATOM 766 C CA . ALA A 1 101 ? -10.023 -2.955 22.047 1 32.81 101 ALA A CA 1
ATOM 767 C C . ALA A 1 101 ? -8.914 -2.998 23.078 1 32.81 101 ALA A C 1
ATOM 769 O O . ALA A 1 101 ? -8.055 -3.885 23.047 1 32.81 101 ALA A O 1
ATOM 770 N N . LEU A 1 102 ? -7.957 -2.285 23.047 1 33.66 102 LEU A N 1
ATOM 771 C CA . LEU A 1 102 ? -7.289 -2.617 24.297 1 33.66 102 LEU A CA 1
ATOM 772 C C . LEU A 1 102 ? -8.305 -2.838 25.406 1 33.66 102 LEU A C 1
ATOM 774 O O . LEU A 1 102 ? -9.422 -2.322 25.344 1 33.66 102 LEU A O 1
ATOM 778 N N . GLU A 1 103 ? -7.836 -3.412 26.641 1 34.81 103 GLU A N 1
ATOM 779 C CA . GLU A 1 103 ? -8.602 -3.947 27.766 1 34.81 103 GLU A CA 1
ATOM 780 C C . GLU A 1 103 ? -9.68 -2.969 28.203 1 34.81 103 GLU A C 1
ATOM 782 O O . GLU A 1 103 ? -9.383 -1.89 28.719 1 34.81 103 GLU A O 1
ATOM 787 N N . ILE A 1 104 ? -10.641 -2.658 27.531 1 38.38 104 ILE A N 1
ATOM 788 C CA . ILE A 1 104 ? -11.867 -2.227 28.188 1 38.38 104 ILE A CA 1
ATOM 789 C C . ILE A 1 104 ? -11.734 -2.41 29.688 1 38.38 104 ILE A C 1
ATOM 791 O O . ILE A 1 104 ? -12.336 -1.667 30.469 1 38.38 104 ILE A O 1
ATOM 795 N N . SER A 1 105 ? -11.094 -3.586 29.984 1 37.75 105 SER A N 1
ATOM 796 C CA . SER A 1 105 ? -11.086 -3.775 31.438 1 37.75 105 SER A CA 1
ATOM 797 C C . SER A 1 105 ? -10.266 -2.693 32.125 1 37.75 105 SER A C 1
ATOM 799 O O . SER A 1 105 ? -9.977 -2.795 33.312 1 37.75 105 SER A O 1
ATOM 801 N N . GLN A 1 106 ? -9.445 -2.006 31.484 1 43.75 106 GLN A N 1
ATOM 802 C CA . GLN A 1 106 ? -8.836 -1.021 32.375 1 43.75 106 GLN A CA 1
ATOM 803 C C . GLN A 1 106 ? -9.859 0.004 32.844 1 43.75 106 GLN A C 1
ATOM 805 O O . GLN A 1 106 ? -10.383 0.78 32.062 1 43.75 106 GLN A O 1
ATOM 810 N N . THR A 1 107 ? -10.5 -0.392 33.781 1 54.03 107 THR A N 1
ATOM 811 C CA . THR A 1 107 ? -11.469 0.365 34.562 1 54.03 107 THR A CA 1
ATOM 812 C C . THR A 1 107 ? -11.078 1.84 34.625 1 54.03 107 THR A C 1
ATOM 814 O O . THR A 1 107 ? -9.898 2.182 34.5 1 54.03 107 THR A O 1
ATOM 817 N N . LEU A 1 108 ? -11.953 2.705 34.125 1 59.94 108 LEU A N 1
ATOM 818 C CA . LEU A 1 108 ? -11.906 4.145 34.344 1 59.94 108 LEU A CA 1
ATOM 819 C C . LEU A 1 108 ? -11.031 4.48 35.531 1 59.94 108 LEU A C 1
ATOM 821 O O . LEU A 1 108 ? -10.227 5.418 35.5 1 59.94 108 LEU A O 1
ATOM 825 N N . LEU A 1 109 ? -11.234 3.58 36.438 1 65.62 109 LEU A N 1
ATOM 826 C CA . LEU A 1 109 ? -10.469 3.76 37.688 1 65.62 109 LEU A CA 1
ATOM 827 C C . LEU A 1 109 ? -8.984 3.559 37.438 1 65.62 109 LEU A C 1
ATOM 829 O O . LEU A 1 109 ? -8.148 4.273 38 1 65.62 109 LEU A O 1
ATOM 833 N N . GLY A 1 110 ? -8.781 2.779 36.406 1 77.38 110 GLY A N 1
ATOM 834 C CA . GLY A 1 110 ? -7.383 2.512 36.094 1 77.38 110 GLY A CA 1
ATOM 835 C C . GLY A 1 110 ? -6.684 3.682 35.438 1 77.38 110 GLY A C 1
ATOM 836 O O . GLY A 1 110 ? -5.527 3.982 35.75 1 77.38 110 GLY A O 1
ATOM 837 N N . ILE A 1 111 ? -7.383 4.41 34.688 1 82.38 111 ILE A N 1
ATOM 838 C CA . ILE A 1 111 ? -6.773 5.52 33.938 1 82.38 111 ILE A CA 1
ATOM 839 C C . ILE A 1 111 ? -6.477 6.668 34.906 1 82.38 111 ILE A C 1
ATOM 841 O O . ILE A 1 111 ? -5.406 7.277 34.844 1 82.38 111 ILE A O 1
ATOM 845 N N . ILE A 1 112 ? -7.344 6.941 35.781 1 85.69 112 ILE A N 1
ATOM 846 C CA . ILE A 1 112 ? -7.172 8.031 36.75 1 85.69 112 ILE A CA 1
ATOM 847 C C . ILE A 1 112 ? -6.012 7.723 37.688 1 85.69 112 ILE A C 1
ATOM 849 O O . ILE A 1 112 ? -5.227 8.609 38.031 1 85.69 112 ILE A O 1
ATOM 853 N N . VAL A 1 113 ? -5.961 6.473 38.031 1 88.19 113 VAL A N 1
ATOM 854 C CA . VAL A 1 113 ? -4.871 6.055 38.906 1 88.19 113 VAL A CA 1
ATOM 855 C C . VAL A 1 113 ? -3.533 6.242 38.219 1 88.19 113 VAL A C 1
ATOM 857 O O . VAL A 1 113 ? -2.561 6.707 38.812 1 88.19 113 VAL A O 1
ATOM 860 N N . ARG A 1 114 ? -3.482 5.965 37 1 89.81 114 ARG A N 1
ATOM 861 C CA . ARG A 1 114 ? -2.26 6.133 36.219 1 89.81 114 ARG A CA 1
ATOM 862 C C . ARG A 1 114 ? -1.873 7.605 36.125 1 89.81 114 ARG A C 1
ATOM 864 O O . ARG A 1 114 ? -0.703 7.953 36.281 1 89.81 114 ARG A O 1
ATOM 871 N N . MET A 1 115 ? -2.857 8.391 35.812 1 92.06 115 MET A N 1
ATOM 872 C CA . MET A 1 115 ? -2.598 9.82 35.688 1 92.06 115 MET A CA 1
ATOM 873 C C . MET A 1 115 ? -2.121 10.398 37.031 1 92.06 115 MET A C 1
ATOM 875 O O . MET A 1 115 ? -1.188 11.203 37.062 1 92.06 115 MET A O 1
ATOM 879 N N . LYS A 1 116 ? -2.734 9.977 38.094 1 92.94 116 LYS A N 1
ATOM 880 C CA . LYS A 1 116 ? -2.322 10.422 39.438 1 92.94 116 LYS A CA 1
ATOM 881 C C . LYS A 1 116 ? -0.89 9.984 39.719 1 92.94 116 LYS A C 1
ATOM 883 O O . LYS A 1 116 ? -0.114 10.75 40.312 1 92.94 116 LYS A O 1
ATOM 888 N N . PHE A 1 117 ? -0.616 8.82 39.375 1 94.5 117 PHE A N 1
ATOM 889 C CA . PHE A 1 117 ? 0.732 8.305 39.594 1 94.5 117 PHE A CA 1
ATOM 890 C C . PHE A 1 117 ? 1.762 9.188 38.906 1 94.5 117 PHE A C 1
ATOM 892 O O . PHE A 1 117 ? 2.785 9.539 39.469 1 94.5 117 PHE A O 1
ATOM 899 N N . LEU A 1 118 ? 1.446 9.539 37.656 1 94.94 118 LEU A N 1
ATOM 900 C CA . LEU A 1 118 ? 2.363 10.367 36.875 1 94.94 118 LEU A CA 1
ATOM 901 C C . LEU A 1 118 ? 2.541 11.734 37.531 1 94.94 118 LEU A C 1
ATOM 903 O O . LEU A 1 118 ? 3.654 12.258 37.562 1 94.94 118 LEU A O 1
ATOM 907 N N . LEU A 1 119 ? 1.523 12.305 38.062 1 95.69 119 LEU A N 1
ATOM 908 C CA . LEU A 1 119 ? 1.574 13.594 38.75 1 95.69 119 LEU A CA 1
ATOM 909 C C . LEU A 1 119 ? 2.441 13.516 40 1 95.69 119 LEU A C 1
ATOM 911 O O . LEU A 1 119 ? 3.309 14.367 40.219 1 95.69 119 LEU A O 1
ATOM 915 N N . LEU A 1 120 ? 2.189 12.445 40.688 1 95.81 120 LEU A N 1
ATOM 916 C CA . LEU A 1 120 ? 2.893 12.289 41.969 1 95.81 120 LEU A CA 1
ATOM 917 C C . LEU A 1 120 ? 4.371 11.984 41.75 1 95.81 120 LEU A C 1
ATOM 919 O O . LEU A 1 120 ? 5.223 12.406 42.531 1 95.81 120 LEU A O 1
ATOM 923 N N . GLN A 1 121 ? 4.598 11.281 40.719 1 96.19 121 GLN A N 1
ATOM 924 C CA . GLN A 1 121 ? 5.988 11.031 40.344 1 96.19 121 GLN A CA 1
ATOM 925 C C . GLN A 1 121 ? 6.73 12.328 40.062 1 96.19 121 GLN A C 1
ATOM 927 O O . GLN A 1 121 ? 7.863 12.516 40.531 1 96.19 121 GLN A O 1
ATOM 932 N N . GLN A 1 122 ? 6.117 13.195 39.281 1 97.06 122 GLN A N 1
ATOM 933 C CA . GLN A 1 122 ? 6.707 14.5 39 1 97.06 122 GLN A CA 1
ATOM 934 C C . GLN A 1 122 ? 6.883 15.312 40.281 1 97.06 122 GLN A C 1
ATOM 936 O O . GLN A 1 122 ? 7.93 15.938 40.469 1 97.06 122 GLN A O 1
ATOM 941 N N . LYS A 1 123 ? 5.914 15.352 41.094 1 96.81 123 LYS A N 1
ATOM 942 C CA . LYS A 1 123 ? 5.973 16.031 42.406 1 96.81 123 LYS A CA 1
ATOM 943 C C . LYS A 1 123 ? 7.145 15.516 43.219 1 96.81 123 LYS A C 1
ATOM 945 O O . LYS A 1 123 ? 7.91 16.312 43.781 1 96.81 123 LYS A O 1
ATOM 950 N N . TYR A 1 124 ? 7.348 14.219 43.25 1 95.81 124 TYR A N 1
ATOM 951 C CA . TYR A 1 124 ? 8.414 13.555 44 1 95.81 124 TYR A CA 1
ATOM 952 C C . TYR A 1 124 ? 9.781 13.977 43.469 1 95.81 124 TYR A C 1
ATOM 954 O O . TYR A 1 124 ? 10.656 14.359 44.25 1 95.81 124 TYR A O 1
ATOM 962 N N . LEU A 1 125 ? 9.883 13.906 42.188 1 96.31 125 LEU A N 1
ATOM 963 C CA . LEU A 1 125 ? 11.164 14.242 41.562 1 96.31 125 LEU A CA 1
ATOM 964 C C . LEU A 1 125 ? 11.516 15.711 41.812 1 96.31 125 LEU A C 1
ATOM 966 O O . LEU A 1 125 ? 12.68 16.047 42.062 1 96.31 125 LEU A O 1
ATOM 970 N N . GLU A 1 126 ? 10.539 16.578 41.719 1 96.5 126 GLU A N 1
ATOM 971 C CA . GLU A 1 126 ? 10.789 18 41.938 1 96.5 126 GLU A CA 1
ATOM 972 C C . GLU A 1 126 ? 11.203 18.281 43.375 1 96.5 126 GLU A C 1
ATOM 974 O O . GLU A 1 126 ? 12.07 19.109 43.625 1 96.5 126 GLU A O 1
ATOM 979 N N . TYR A 1 127 ? 10.617 17.578 44.406 1 95.75 127 TYR A N 1
ATOM 980 C CA . TYR A 1 127 ? 11.023 17.719 45.781 1 95.75 127 TYR A CA 1
ATOM 981 C C . TYR A 1 127 ? 12.469 17.266 45.969 1 95.75 127 TYR A C 1
ATOM 983 O O . TYR A 1 127 ? 13.234 17.938 46.688 1 95.75 127 TYR A O 1
ATOM 991 N N . LEU A 1 128 ? 12.766 16.172 45.375 1 95.12 128 LEU A N 1
ATOM 992 C CA . LEU A 1 128 ? 14.125 15.664 45.5 1 95.12 128 LEU A CA 1
ATOM 993 C C . LEU A 1 128 ? 15.141 16.656 44.938 1 95.12 128 LEU A C 1
ATOM 995 O O . LEU A 1 128 ? 16.188 16.891 45.531 1 95.12 128 LEU A O 1
ATOM 999 N N . GLU A 1 129 ? 14.789 17.172 43.75 1 95.62 129 GLU A N 1
ATOM 1000 C CA . GLU A 1 129 ? 15.711 18.109 43.125 1 95.62 129 GLU A CA 1
ATOM 1001 C C . GLU A 1 129 ? 15.867 19.375 44 1 95.62 129 GLU A C 1
ATOM 1003 O O . GLU A 1 129 ? 16.938 19.969 44.031 1 95.62 129 GLU A O 1
ATOM 1008 N N . ASP A 1 130 ? 14.805 19.844 44.656 1 94 130 ASP A N 1
ATOM 1009 C CA . ASP A 1 130 ? 14.812 21.016 45.531 1 94 130 ASP A CA 1
ATOM 1010 C C . ASP A 1 130 ? 15.516 20.734 46.844 1 94 130 ASP A C 1
ATOM 1012 O O . ASP A 1 130 ? 15.672 21.625 47.688 1 94 130 ASP A O 1
ATOM 1016 N N . GLY A 1 131 ? 15.883 19.484 47.125 1 91.5 131 GLY A N 1
ATOM 1017 C CA . GLY A 1 131 ? 16.547 19.094 48.344 1 91.5 131 GLY A CA 1
ATOM 1018 C C . GLY A 1 131 ? 15.586 18.828 49.5 1 91.5 131 GLY A C 1
ATOM 1019 O O . GLY A 1 131 ? 15.992 18.781 50.656 1 91.5 131 GLY A O 1
ATOM 1020 N N . LYS A 1 132 ? 14.312 18.781 49.25 1 94.19 132 LYS A N 1
ATOM 1021 C CA . LYS A 1 132 ? 13.297 18.484 50.25 1 94.19 132 LYS A CA 1
ATOM 1022 C C . LYS A 1 132 ? 13.062 16.984 50.375 1 94.19 132 LYS A C 1
ATOM 1024 O O . LYS A 1 132 ? 11.984 16.484 50.031 1 94.19 132 LYS A O 1
ATOM 1029 N N . VAL A 1 133 ? 13.945 16.328 50.969 1 93.56 133 VAL A N 1
ATOM 1030 C CA . VAL A 1 133 ? 13.992 14.875 51 1 93.56 133 VAL A CA 1
ATOM 1031 C C . VAL A 1 133 ? 12.852 14.336 51.844 1 93.56 133 VAL A C 1
ATOM 1033 O O . VAL A 1 133 ? 12.25 13.312 51.531 1 93.56 133 VAL A O 1
ATOM 1036 N N . LEU A 1 134 ? 12.555 14.992 52.938 1 94.62 134 LEU A N 1
ATOM 1037 C CA . LEU A 1 134 ? 11.492 14.523 53.812 1 94.62 134 LEU A CA 1
ATOM 1038 C C . LEU A 1 134 ? 10.133 14.578 53.125 1 94.62 134 LEU A C 1
ATOM 1040 O O . LEU A 1 134 ? 9.336 13.648 53.25 1 94.62 134 LEU A O 1
ATOM 1044 N N . GLU A 1 135 ? 9.914 15.688 52.5 1 95.62 135 GLU A N 1
ATOM 1045 C CA . GLU A 1 135 ? 8.672 15.82 51.75 1 95.62 135 GLU A CA 1
ATOM 1046 C C . GLU A 1 135 ? 8.578 14.773 50.625 1 95.62 135 GLU A C 1
ATOM 1048 O O . GLU A 1 135 ? 7.508 14.211 50.375 1 95.62 135 GLU A O 1
ATOM 1053 N N . ALA A 1 136 ? 9.656 14.516 49.969 1 96.12 136 ALA A N 1
ATOM 1054 C CA . ALA A 1 136 ? 9.711 13.5 48.906 1 96.12 136 ALA A CA 1
ATOM 1055 C C . ALA A 1 136 ? 9.391 12.117 49.469 1 96.12 136 ALA A C 1
ATOM 1057 O O . ALA A 1 136 ? 8.641 11.352 48.844 1 96.12 136 ALA A O 1
ATOM 1058 N N . LEU A 1 137 ? 9.945 11.867 50.594 1 95.19 137 LEU A N 1
ATOM 1059 C CA . LEU A 1 137 ? 9.711 10.586 51.219 1 95.19 137 LEU A CA 1
ATOM 1060 C C . LEU A 1 137 ? 8.234 10.43 51.594 1 95.19 137 LEU A C 1
ATOM 1062 O O . LEU A 1 137 ? 7.68 9.336 51.5 1 95.19 137 LEU A O 1
ATOM 1066 N N . GLN A 1 138 ? 7.691 11.516 52.062 1 96.06 138 GLN A N 1
ATOM 1067 C CA . GLN A 1 138 ? 6.27 11.5 52.375 1 96.06 138 GLN A CA 1
ATOM 1068 C C . GLN A 1 138 ? 5.434 11.195 51.125 1 96.06 138 GLN A C 1
ATOM 1070 O O . GLN A 1 138 ? 4.469 10.422 51.219 1 96.06 138 GLN A O 1
ATOM 1075 N N . VAL A 1 139 ? 5.738 11.781 50 1 96.62 139 VAL A N 1
ATOM 1076 C CA . VAL A 1 139 ? 5.039 11.523 48.75 1 96.62 139 VAL A CA 1
ATOM 1077 C C . VAL A 1 139 ? 5.199 10.055 48.375 1 96.62 139 VAL A C 1
ATOM 1079 O O . VAL A 1 139 ? 4.23 9.406 47.969 1 96.62 139 VAL A O 1
ATOM 1082 N N . LEU A 1 140 ? 6.414 9.547 48.469 1 95.62 140 LEU A N 1
ATOM 1083 C CA . LEU A 1 140 ? 6.711 8.172 48.094 1 95.62 140 LEU A CA 1
ATOM 1084 C C . LEU A 1 140 ? 5.949 7.18 48.969 1 95.62 140 LEU A C 1
ATOM 1086 O O . LEU A 1 140 ? 5.277 6.281 48.469 1 95.62 140 LEU A O 1
ATOM 1090 N N . ARG A 1 141 ? 5.91 7.426 50.25 1 94.19 141 ARG A N 1
ATOM 1091 C CA . ARG A 1 141 ? 5.375 6.465 51.219 1 94.19 141 ARG A CA 1
ATOM 1092 C C . ARG A 1 141 ? 3.863 6.625 51.375 1 94.19 141 ARG A C 1
ATOM 1094 O O . ARG A 1 141 ? 3.137 5.637 51.469 1 94.19 141 ARG A O 1
ATOM 1101 N N . CYS A 1 142 ? 3.338 7.832 51.281 1 95.06 142 CYS A N 1
ATOM 1102 C CA . CYS A 1 142 ? 1.958 8.078 51.688 1 95.06 142 CYS A CA 1
ATOM 1103 C C . CYS A 1 142 ? 1.082 8.367 50.469 1 95.06 142 CYS A C 1
ATOM 1105 O O . CYS A 1 142 ? -0.146 8.344 50.562 1 95.06 142 CYS A O 1
ATOM 1107 N N . GLU A 1 143 ? 1.639 8.609 49.406 1 94.94 143 GLU A N 1
ATOM 1108 C CA . GLU A 1 143 ? 0.816 8.961 48.25 1 94.94 143 GLU A CA 1
ATOM 1109 C C . GLU A 1 143 ? 1.036 7.977 47.125 1 94.94 143 GLU A C 1
ATOM 1111 O O . GLU A 1 143 ? 0.088 7.348 46.625 1 94.94 143 GLU A O 1
ATOM 1116 N N . LEU A 1 144 ? 2.305 7.742 46.688 1 95 144 LEU A N 1
ATOM 1117 C CA . LEU A 1 144 ? 2.619 6.883 45.562 1 95 144 LEU A CA 1
ATOM 1118 C C . LEU A 1 144 ? 2.406 5.414 45.906 1 95 144 LEU A C 1
ATOM 1120 O O . LEU A 1 144 ? 1.754 4.684 45.156 1 95 144 LEU A O 1
ATOM 1124 N N . THR A 1 145 ? 2.873 5.02 47.031 1 93.56 145 THR A N 1
ATOM 1125 C CA . THR A 1 145 ? 2.84 3.611 47.406 1 93.56 145 THR A CA 1
ATOM 1126 C C . THR A 1 145 ? 1.404 3.145 47.625 1 93.56 145 THR A C 1
ATOM 1128 O O . THR A 1 145 ? 1.027 2.057 47.188 1 93.56 145 THR A O 1
ATOM 1131 N N . PRO A 1 146 ? 0.528 3.936 48.219 1 93.62 146 PRO A N 1
ATOM 1132 C CA . PRO A 1 146 ? -0.852 3.504 48.469 1 93.62 146 PRO A CA 1
ATOM 1133 C C . PRO A 1 146 ? -1.645 3.326 47.156 1 93.62 146 PRO A C 1
ATOM 1135 O O . PRO A 1 146 ? -2.705 2.695 47.188 1 93.62 146 PRO A O 1
ATOM 1138 N N . LEU A 1 147 ? -1.237 3.941 46.094 1 92.06 147 LEU A N 1
ATOM 1139 C CA . LEU A 1 147 ? -1.925 3.779 44.812 1 92.06 147 LEU A CA 1
ATOM 1140 C C . LEU A 1 147 ? -1.852 2.334 44.312 1 92.06 147 LEU A C 1
ATOM 1142 O O . LEU A 1 147 ? -2.668 1.902 43.5 1 92.06 147 LEU A O 1
ATOM 1146 N N . LYS A 1 148 ? -0.956 1.505 44.75 1 88.88 148 LYS A N 1
ATOM 1147 C CA . LYS A 1 148 ? -0.736 0.106 44.406 1 88.88 148 LYS A CA 1
ATOM 1148 C C . LYS A 1 148 ? -0.639 -0.065 42.875 1 88.88 148 LYS A C 1
ATOM 1150 O O . LYS A 1 148 ? -1.224 -0.992 42.312 1 88.88 148 LYS A O 1
ATOM 1155 N N . TYR A 1 149 ? -0.089 0.939 42.344 1 87.75 149 TYR A N 1
ATOM 1156 C CA . TYR A 1 149 ? 0.132 0.93 40.875 1 87.75 149 TYR A CA 1
ATOM 1157 C C . TYR A 1 149 ? 1.621 0.944 40.562 1 87.75 149 TYR A C 1
ATOM 1159 O O . TYR A 1 149 ? 2.381 1.724 41.156 1 87.75 149 TYR A O 1
ATOM 1167 N N . ASN A 1 150 ? 2.084 0.042 39.531 1 87.44 150 ASN A N 1
ATOM 1168 C CA . ASN A 1 150 ? 3.447 -0.002 39.031 1 87.44 150 ASN A CA 1
ATOM 1169 C C . ASN A 1 150 ? 4.469 -0.102 40.156 1 87.44 150 ASN A C 1
ATOM 1171 O O . ASN A 1 150 ? 5.336 0.764 40.281 1 87.44 150 ASN A O 1
ATOM 1175 N N . THR A 1 151 ? 4.449 -1.065 40.906 1 89.12 151 THR A N 1
ATOM 1176 C CA . THR A 1 151 ? 5.305 -1.273 42.062 1 89.12 151 THR A CA 1
ATOM 1177 C C . THR A 1 151 ? 6.777 -1.304 41.656 1 89.12 151 THR A C 1
ATOM 1179 O O . THR A 1 151 ? 7.645 -0.864 42.438 1 89.12 151 THR A O 1
ATOM 1182 N N . GLU A 1 152 ? 7.066 -1.799 40.5 1 91 152 GLU A N 1
ATOM 1183 C CA . GLU A 1 152 ? 8.438 -1.813 40 1 91 152 GLU A CA 1
ATOM 1184 C C . GLU A 1 152 ? 8.992 -0.398 39.875 1 91 152 GLU A C 1
ATOM 1186 O O . GLU A 1 152 ? 10.141 -0.136 40.25 1 91 152 GLU A O 1
ATOM 1191 N N . ARG A 1 153 ? 8.125 0.41 39.375 1 92.25 153 ARG A N 1
ATOM 1192 C CA . ARG A 1 153 ? 8.555 1.794 39.188 1 92.25 153 ARG A CA 1
ATOM 1193 C C . ARG A 1 153 ? 8.758 2.467 40.562 1 92.25 153 ARG A C 1
ATOM 1195 O O . ARG A 1 153 ? 9.648 3.303 40.719 1 92.25 153 ARG A O 1
ATOM 1202 N N . ILE A 1 154 ? 7.992 2.178 41.562 1 92.31 154 ILE A N 1
ATOM 1203 C CA . ILE A 1 154 ? 8.117 2.744 42.875 1 92.31 154 ILE A CA 1
ATOM 1204 C C . ILE A 1 154 ? 9.477 2.359 43.5 1 92.31 154 ILE A C 1
ATOM 1206 O O . ILE A 1 154 ? 10.125 3.178 44.125 1 92.31 154 ILE A O 1
ATOM 1210 N N . HIS A 1 155 ? 9.836 1.178 43.094 1 92.19 155 HIS A N 1
ATOM 1211 C CA . HIS A 1 155 ? 11.148 0.729 43.562 1 92.19 155 HIS A CA 1
ATOM 1212 C C . HIS A 1 155 ? 12.266 1.539 42.906 1 92.19 155 HIS A C 1
ATOM 1214 O O . HIS A 1 155 ? 13.219 1.932 43.562 1 92.19 155 HIS A O 1
ATOM 1220 N N . VAL A 1 156 ? 12.133 1.74 41.719 1 93.75 156 VAL A N 1
ATOM 1221 C CA . VAL A 1 156 ? 13.117 2.543 41 1 93.75 156 VAL A CA 1
ATOM 1222 C C . VAL A 1 156 ? 13.156 3.955 41.594 1 93.75 156 VAL A C 1
ATOM 1224 O O . VAL A 1 156 ? 14.234 4.52 41.781 1 93.75 156 VAL A O 1
ATOM 1227 N N . LEU A 1 157 ? 12.023 4.5 41.906 1 94.25 157 LEU A N 1
ATOM 1228 C CA . LEU A 1 157 ? 11.922 5.852 42.469 1 94.25 157 LEU A CA 1
ATOM 1229 C C . LEU A 1 157 ? 12.578 5.934 43.812 1 94.25 157 LEU A C 1
ATOM 1231 O O . LEU A 1 157 ? 13.227 6.93 44.156 1 94.25 157 LEU A O 1
ATOM 1235 N N . SER A 1 158 ? 12.469 4.945 44.594 1 93 158 SER A N 1
ATOM 1236 C CA . SER A 1 158 ? 13.07 4.918 45.938 1 93 158 SER A CA 1
ATOM 1237 C C . SER A 1 158 ? 14.594 4.988 45.844 1 93 158 SER A C 1
ATOM 1239 O O . SER A 1 158 ? 15.242 5.496 46.781 1 93 158 SER A O 1
ATOM 1241 N N . GLY A 1 159 ? 15.102 4.473 44.781 1 92.69 159 GLY A N 1
ATOM 1242 C CA . GLY A 1 159 ? 16.547 4.512 44.562 1 92.69 159 GLY A CA 1
ATOM 1243 C C . GLY A 1 159 ? 17.062 5.914 44.344 1 92.69 159 GLY A C 1
ATOM 1244 O O . GLY A 1 159 ? 18.266 6.172 44.531 1 92.69 159 GLY A O 1
ATOM 1245 N N . TYR A 1 160 ? 16.188 6.754 44 1 93.81 160 TYR A N 1
ATOM 1246 C CA . TYR A 1 160 ? 16.625 8.109 43.688 1 93.81 160 TYR A CA 1
ATOM 1247 C C . TYR A 1 160 ? 16.891 8.898 44.969 1 93.81 160 TYR A C 1
ATOM 1249 O O . TYR A 1 160 ? 17.531 9.953 44.906 1 93.81 160 TYR A O 1
ATOM 1257 N N . LEU A 1 161 ? 16.453 8.445 46.156 1 91 161 LEU A N 1
ATOM 1258 C CA . LEU A 1 161 ? 16.672 9.109 47.438 1 91 161 LEU A CA 1
ATOM 1259 C C . LEU A 1 161 ? 18.156 9.188 47.781 1 91 161 LEU A C 1
ATOM 1261 O O . LEU A 1 161 ? 18.578 10.039 48.562 1 91 161 LEU A O 1
ATOM 1265 N N . MET A 1 162 ? 18.844 8.312 47.062 1 86.94 162 MET A N 1
ATOM 1266 C CA . MET A 1 162 ? 20.281 8.219 47.375 1 86.94 162 MET A CA 1
ATOM 1267 C C . MET A 1 162 ? 21.062 9.234 46.562 1 86.94 162 MET A C 1
ATOM 1269 O O . MET A 1 162 ? 22.266 9.422 46.781 1 86.94 162 MET A O 1
ATOM 1273 N N . CYS A 1 163 ? 20.406 9.852 45.656 1 87.06 163 CYS A N 1
ATOM 1274 C CA . CYS A 1 163 ? 21.094 10.836 44.844 1 87.06 163 CYS A CA 1
ATOM 1275 C C . CYS A 1 163 ? 21.375 12.109 45.625 1 87.06 163 CYS A C 1
ATOM 1277 O O . CYS A 1 163 ? 20.453 12.68 46.219 1 87.06 163 CYS A O 1
ATOM 1279 N N . SER A 1 164 ? 22.609 12.562 45.781 1 80.56 164 SER A N 1
ATOM 1280 C CA . SER A 1 164 ? 22.969 13.703 46.625 1 80.56 164 SER A CA 1
ATOM 1281 C C . SER A 1 164 ? 22.891 15.008 45.844 1 80.56 164 SER A C 1
ATOM 1283 O O . SER A 1 164 ? 22.75 16.078 46.406 1 80.56 164 SER A O 1
ATOM 1285 N N . HIS A 1 165 ? 23.078 14.922 44.469 1 89.25 165 HIS A N 1
ATOM 1286 C CA . HIS A 1 165 ? 23.109 16.141 43.656 1 89.25 165 HIS A CA 1
ATOM 1287 C C . HIS A 1 165 ? 22.031 16.109 42.594 1 89.25 165 HIS A C 1
ATOM 1289 O O . HIS A 1 165 ? 21.641 15.031 42.125 1 89.25 165 HIS A O 1
ATOM 1295 N N . ALA A 1 166 ? 21.531 17.312 42.281 1 90.56 166 ALA A N 1
ATOM 1296 C CA . ALA A 1 166 ? 20.469 17.5 41.312 1 90.56 166 ALA A CA 1
ATOM 1297 C C . ALA A 1 166 ? 20.875 16.938 39.938 1 90.56 166 ALA A C 1
ATOM 1299 O O . ALA A 1 166 ? 20.062 16.344 39.25 1 90.56 166 ALA A O 1
ATOM 1300 N N . GLU A 1 167 ? 22.141 17.047 39.594 1 91.75 167 GLU A N 1
ATOM 1301 C CA . GLU A 1 167 ? 22.625 16.578 38.312 1 91.75 167 GLU A CA 1
ATOM 1302 C C . GLU A 1 167 ? 22.578 15.055 38.219 1 91.75 167 GLU A C 1
ATOM 1304 O O . GLU A 1 167 ? 22.219 14.492 37.188 1 91.75 167 GLU A O 1
ATOM 1309 N N . ASP A 1 168 ? 22.891 14.445 39.312 1 92.25 168 ASP A N 1
ATOM 1310 C CA . ASP A 1 168 ? 22.844 12.992 39.375 1 92.25 168 ASP A CA 1
ATOM 1311 C C . ASP A 1 168 ? 21.406 12.477 39.25 1 92.25 168 ASP A C 1
ATOM 1313 O O . ASP A 1 168 ? 21.156 11.461 38.594 1 92.25 168 ASP A O 1
ATOM 1317 N N . LEU A 1 169 ? 20.578 13.188 39.906 1 93.56 169 LEU A N 1
ATOM 1318 C CA . LEU A 1 169 ? 19.172 12.828 39.844 1 93.56 169 LEU A CA 1
ATOM 1319 C C . LEU A 1 169 ? 18.641 12.914 38.438 1 93.56 169 LEU A C 1
ATOM 1321 O O . LEU A 1 169 ? 18 11.984 37.938 1 93.56 169 LEU A O 1
ATOM 1325 N N . ARG A 1 170 ? 18.953 13.984 37.688 1 94.75 170 ARG A N 1
ATOM 1326 C CA . ARG A 1 170 ? 18.5 14.195 36.344 1 94.75 170 ARG A CA 1
ATOM 1327 C C . ARG A 1 170 ? 19.031 13.109 35.406 1 94.75 170 ARG A C 1
ATOM 1329 O O . ARG A 1 170 ? 18.297 12.602 34.562 1 94.75 170 ARG A O 1
ATOM 1336 N N . ALA A 1 171 ? 20.219 12.727 35.562 1 92.94 171 ALA A N 1
ATOM 1337 C CA . ALA A 1 171 ? 20.859 11.719 34.75 1 92.94 171 ALA A CA 1
ATOM 1338 C C . ALA A 1 171 ? 20.266 10.336 35 1 92.94 171 ALA A C 1
ATOM 1340 O O . ALA A 1 171 ? 19.938 9.609 34.062 1 92.94 171 ALA A O 1
ATOM 1341 N N . LYS A 1 172 ? 20.125 9.992 36.281 1 91.94 172 LYS A N 1
ATOM 1342 C CA . LYS A 1 172 ? 19.625 8.664 36.656 1 91.94 172 LYS A CA 1
ATOM 1343 C C . LYS A 1 172 ? 18.156 8.5 36.281 1 91.94 172 LYS A C 1
ATOM 1345 O O . LYS A 1 172 ? 17.75 7.422 35.844 1 91.94 172 LYS A O 1
ATOM 1350 N N . ALA A 1 173 ? 17.438 9.5 36.438 1 92.44 173 ALA A N 1
ATOM 1351 C CA . ALA A 1 173 ? 16 9.445 36.156 1 92.44 173 ALA A CA 1
ATOM 1352 C C . ALA A 1 173 ? 15.703 9.766 34.688 1 92.44 173 ALA A C 1
ATOM 1354 O O . ALA A 1 173 ? 14.547 9.727 34.25 1 92.44 173 ALA A O 1
ATOM 1355 N N . GLU A 1 174 ? 16.688 10.141 33.844 1 92.31 174 GLU A N 1
ATOM 1356 C CA . GLU A 1 174 ? 16.484 10.602 32.469 1 92.31 174 GLU A CA 1
ATOM 1357 C C . GLU A 1 174 ? 15.406 11.68 32.438 1 92.31 174 GLU A C 1
ATOM 1359 O O . GLU A 1 174 ? 14.477 11.602 31.625 1 92.31 174 GLU A O 1
ATOM 1364 N N . TRP A 1 175 ? 15.57 12.562 33.312 1 91.38 175 TRP A N 1
ATOM 1365 C CA . TRP A 1 175 ? 14.594 13.609 33.594 1 91.38 175 TRP A CA 1
ATOM 1366 C C . TRP A 1 175 ? 15.203 14.992 33.375 1 91.38 175 TRP A C 1
ATOM 1368 O O . TRP A 1 175 ? 16.359 15.234 33.75 1 91.38 175 TRP A O 1
ATOM 1378 N N . GLU A 1 176 ? 14.453 15.945 32.656 1 91.56 176 GLU A N 1
ATOM 1379 C CA . GLU A 1 176 ? 14.961 17.25 32.281 1 91.56 176 GLU A CA 1
ATOM 1380 C C . GLU A 1 176 ? 15.094 18.188 33.469 1 91.56 176 GLU A C 1
ATOM 1382 O O . GLU A 1 176 ? 15.727 19.234 33.406 1 91.56 176 GLU A O 1
ATOM 1387 N N . GLY A 1 177 ? 14.484 17.766 34.656 1 91.88 177 GLY A N 1
ATOM 1388 C CA . GLY A 1 177 ? 14.547 18.609 35.844 1 91.88 177 GLY A CA 1
ATOM 1389 C C . GLY A 1 177 ? 13.289 19.422 36.062 1 91.88 177 GLY A C 1
ATOM 1390 O O . GLY A 1 177 ? 12.391 19.438 35.188 1 91.88 177 GLY A O 1
ATOM 1391 N N . LYS A 1 178 ? 13.305 20.125 37.219 1 93.44 178 LYS A N 1
ATOM 1392 C CA . LYS A 1 178 ? 12.148 20.938 37.594 1 93.44 178 LYS A CA 1
ATOM 1393 C C . LYS A 1 178 ? 12.031 22.156 36.656 1 93.44 178 LYS A C 1
ATOM 1395 O O . LYS A 1 178 ? 13 22.891 36.469 1 93.44 178 LYS A O 1
ATOM 1400 N N . GLY A 1 179 ? 10.852 22.281 36 1 90.69 179 GLY A N 1
ATOM 1401 C CA . GLY A 1 179 ? 10.641 23.422 35.125 1 90.69 179 GLY A CA 1
ATOM 1402 C C . GLY A 1 179 ? 9.617 23.141 34.031 1 90.69 179 GLY A C 1
ATOM 1403 O O . GLY A 1 179 ? 8.906 22.141 34.094 1 90.69 179 GLY A O 1
ATOM 1404 N N . THR A 1 180 ? 9.609 24.031 33.125 1 91.31 180 THR A N 1
ATOM 1405 C CA . THR A 1 180 ? 8.586 24.031 32.062 1 91.31 180 THR A CA 1
ATOM 1406 C C . THR A 1 180 ? 8.789 22.844 31.141 1 91.31 180 THR A C 1
ATOM 1408 O O . THR A 1 180 ? 7.82 22.234 30.672 1 91.31 180 THR A O 1
ATOM 1411 N N . ALA A 1 181 ? 9.953 22.484 30.922 1 91.88 181 ALA A N 1
ATOM 1412 C CA . ALA A 1 181 ? 10.25 21.406 29.984 1 91.88 181 ALA A CA 1
ATOM 1413 C C . ALA A 1 181 ? 9.734 20.062 30.5 1 91.88 181 ALA A C 1
ATOM 1415 O O . ALA A 1 181 ? 9.031 19.344 29.781 1 91.88 181 ALA A O 1
ATOM 1416 N N . SER A 1 182 ? 10.109 19.703 31.734 1 94.31 182 SER A N 1
ATOM 1417 C CA . SER A 1 182 ? 9.68 18.422 32.312 1 94.31 182 SER A CA 1
ATOM 1418 C C . SER A 1 182 ? 8.172 18.391 32.531 1 94.31 182 SER A C 1
ATOM 1420 O O . SER A 1 182 ? 7.539 17.359 32.344 1 94.31 182 SER A O 1
ATOM 1422 N N . ARG A 1 183 ? 7.578 19.531 32.906 1 94.44 183 ARG A N 1
ATOM 1423 C CA . ARG A 1 183 ? 6.141 19.594 33.156 1 94.44 183 ARG A CA 1
ATOM 1424 C C . ARG A 1 183 ? 5.367 19.5 31.828 1 94.44 183 ARG A C 1
ATOM 1426 O O . ARG A 1 183 ? 4.285 18.906 31.781 1 94.44 183 ARG A O 1
ATOM 1433 N N . SER A 1 184 ? 5.965 20.078 30.812 1 91.31 184 SER A N 1
ATOM 1434 C CA . SER A 1 184 ? 5.344 19.953 29.5 1 91.31 184 SER A CA 1
ATOM 1435 C C . SER A 1 184 ? 5.332 18.5 29.031 1 91.31 184 SER A C 1
ATOM 1437 O O . SER A 1 184 ? 4.336 18.031 28.484 1 91.31 184 SER A O 1
ATOM 1439 N N . LYS A 1 185 ? 6.41 17.828 29.25 1 93.25 185 LYS A N 1
ATOM 1440 C CA . LYS A 1 185 ? 6.492 16.406 28.891 1 93.25 185 LYS A CA 1
ATOM 1441 C C . LYS A 1 185 ? 5.473 15.586 29.672 1 93.25 185 LYS A C 1
ATOM 1443 O O . LYS A 1 185 ? 4.852 14.672 29.125 1 93.25 185 LYS A O 1
ATOM 1448 N N . LEU A 1 186 ? 5.371 15.914 30.922 1 94.25 186 LEU A N 1
ATOM 1449 C CA . LEU A 1 186 ? 4.359 15.266 31.75 1 94.25 186 LEU A CA 1
ATOM 1450 C C . LEU A 1 186 ? 2.963 15.5 31.188 1 94.25 186 LEU A C 1
ATOM 1452 O O . LEU A 1 186 ? 2.18 14.562 31.047 1 94.25 186 LEU A O 1
ATOM 1456 N N . LEU A 1 187 ? 2.725 16.734 30.859 1 91.88 187 LEU A N 1
ATOM 1457 C CA . LEU A 1 187 ? 1.413 17.094 30.328 1 91.88 187 LEU A CA 1
ATOM 1458 C C . LEU A 1 187 ? 1.123 16.344 29.047 1 91.88 187 LEU A C 1
ATOM 1460 O O . LEU A 1 187 ? -0 15.891 28.828 1 91.88 187 LEU A O 1
ATOM 1464 N N . ASP A 1 188 ? 2.07 16.203 28.188 1 90.19 188 ASP A N 1
ATOM 1465 C CA . ASP A 1 188 ? 1.921 15.453 26.953 1 90.19 188 ASP A CA 1
ATOM 1466 C C . ASP A 1 188 ? 1.488 14.016 27.219 1 90.19 188 ASP A C 1
ATOM 1468 O O . ASP A 1 188 ? 0.593 13.492 26.562 1 90.19 188 ASP A O 1
ATOM 1472 N N . LYS A 1 189 ? 2.076 13.445 28.172 1 90.56 189 LYS A N 1
ATOM 1473 C CA . LYS A 1 189 ? 1.747 12.07 28.547 1 90.56 189 LYS A CA 1
ATOM 1474 C C . LYS A 1 189 ? 0.338 11.977 29.125 1 90.56 189 LYS A C 1
ATOM 1476 O O . LYS A 1 189 ? -0.419 11.062 28.781 1 90.56 189 LYS A O 1
ATOM 1481 N N . LEU A 1 190 ? 0.01 12.93 29.984 1 89.12 190 LEU A N 1
ATOM 1482 C CA . LEU A 1 190 ? -1.299 12.938 30.625 1 89.12 190 LEU A CA 1
ATOM 1483 C C . LEU A 1 190 ? -2.408 13.133 29.609 1 89.12 190 LEU A C 1
ATOM 1485 O O . LEU A 1 190 ? -3.475 12.523 29.703 1 89.12 190 LEU A O 1
ATOM 1489 N N . GLN A 1 191 ? -2.166 13.922 28.609 1 86.31 191 GLN A N 1
ATOM 1490 C CA . GLN A 1 191 ? -3.141 14.242 27.578 1 86.31 191 GLN A CA 1
ATOM 1491 C C . GLN A 1 191 ? -3.543 13 26.797 1 86.31 191 GLN A C 1
ATOM 1493 O O . GLN A 1 191 ? -4.668 12.906 26.297 1 86.31 191 GLN A O 1
ATOM 1498 N N . THR A 1 192 ? -2.668 12.062 26.656 1 84 192 THR A N 1
ATOM 1499 C CA . THR A 1 192 ? -2.936 10.867 25.859 1 84 192 THR A CA 1
ATOM 1500 C C . THR A 1 192 ? -4.004 10.008 26.531 1 84 192 THR A C 1
ATOM 1502 O O . THR A 1 192 ? -4.621 9.164 25.891 1 84 192 THR A O 1
ATOM 1505 N N . TYR A 1 193 ? -4.262 10.281 27.875 1 81.94 193 TYR A N 1
ATOM 1506 C CA . TYR A 1 193 ? -5.223 9.469 28.609 1 81.94 193 TYR A CA 1
ATOM 1507 C C . TYR A 1 193 ? -6.598 10.133 28.625 1 81.94 193 TYR A C 1
ATOM 1509 O O . TYR A 1 193 ? -7.586 9.516 29.031 1 81.94 193 TYR A O 1
ATOM 1517 N N . LEU A 1 194 ? -6.672 11.359 28.203 1 83.5 194 LEU A N 1
ATOM 1518 C CA . LEU A 1 194 ? -7.918 12.109 28.266 1 83.5 194 LEU A CA 1
ATOM 1519 C C . LEU A 1 194 ? -8.633 12.07 26.922 1 83.5 194 LEU A C 1
ATOM 1521 O O . LEU A 1 194 ? -7.988 12.078 25.859 1 83.5 194 LEU A O 1
ATOM 1525 N N . PRO A 1 195 ? -9.977 11.984 26.922 1 82.94 195 PRO A N 1
ATOM 1526 C CA . PRO A 1 195 ? -10.711 12.047 25.656 1 82.94 195 PRO A CA 1
ATOM 1527 C C . PRO A 1 195 ? -10.523 13.375 24.922 1 82.94 195 PRO A C 1
ATOM 1529 O O . PRO A 1 195 ? -10.359 14.422 25.562 1 82.94 195 PRO A O 1
ATOM 1532 N N . PRO A 1 196 ? -10.594 13.352 23.672 1 82.75 196 PRO A N 1
ATOM 1533 C CA . PRO A 1 196 ? -10.359 14.562 22.891 1 82.75 196 PRO A CA 1
ATOM 1534 C C . PRO A 1 196 ? -11.391 15.656 23.156 1 82.75 196 PRO A C 1
ATOM 1536 O O . PRO A 1 196 ? -11.117 16.844 22.938 1 82.75 196 PRO A O 1
ATOM 1539 N N . SER A 1 197 ? -12.562 15.305 23.625 1 79.81 197 SER A N 1
ATOM 1540 C CA . SER A 1 197 ? -13.578 16.297 23.953 1 79.81 197 SER A CA 1
ATOM 1541 C C . SER A 1 197 ? -13.172 17.141 25.156 1 79.81 197 SER A C 1
ATOM 1543 O O . SER A 1 197 ? -13.609 18.281 25.297 1 79.81 197 SER A O 1
ATOM 1545 N N . VAL A 1 198 ? -12.305 16.5 25.969 1 84 198 VAL A N 1
ATOM 1546 C CA . VAL A 1 198 ? -11.844 17.188 27.172 1 84 198 VAL A CA 1
ATOM 1547 C C . VAL A 1 198 ? -10.539 17.938 26.875 1 84 198 VAL A C 1
ATOM 1549 O O . VAL A 1 198 ? -10.414 19.125 27.156 1 84 198 VAL A O 1
ATOM 1552 N N . MET A 1 199 ? -9.617 17.141 26.297 1 86.56 199 MET A N 1
ATOM 1553 C CA . MET A 1 199 ? -8.305 17.703 25.953 1 86.56 199 MET A CA 1
ATOM 1554 C C . MET A 1 199 ? -7.758 17.047 24.688 1 86.56 199 MET A C 1
ATOM 1556 O O . MET A 1 199 ? -7.797 15.82 24.547 1 86.56 199 MET A O 1
ATOM 1560 N N . LEU A 1 200 ? -7.242 17.922 23.891 1 87.75 200 LEU A N 1
ATOM 1561 C CA . LEU A 1 200 ? -6.684 17.406 22.656 1 87.75 200 LEU A CA 1
ATOM 1562 C C . LEU A 1 200 ? -5.352 16.703 22.891 1 87.75 200 LEU A C 1
ATOM 1564 O O . LEU A 1 200 ? -4.59 17.109 23.781 1 87.75 200 LEU A O 1
ATOM 1568 N N . PRO A 1 201 ? -5.098 15.617 22.125 1 88 201 PRO A N 1
ATOM 1569 C CA . PRO A 1 201 ? -3.732 15.094 22.141 1 88 201 PRO A CA 1
ATOM 1570 C C . PRO A 1 201 ? -2.689 16.141 21.75 1 88 201 PRO A C 1
ATOM 1572 O O . PRO A 1 201 ? -3.004 17.094 21.031 1 88 201 PRO A O 1
ATOM 1575 N N . PRO A 1 202 ? -1.466 15.898 22.328 1 89 202 PRO A N 1
ATOM 1576 C CA . PRO A 1 202 ? -0.442 16.906 22.078 1 89 202 PRO A CA 1
ATOM 1577 C C . PRO A 1 202 ? -0.093 17.031 20.594 1 89 202 PRO A C 1
ATOM 1579 O O . PRO A 1 202 ? 0.027 16.016 19.906 1 89 202 PRO A O 1
ATOM 1582 N N . ARG A 1 203 ? 0.019 18.219 20.062 1 92.12 203 ARG A N 1
ATOM 1583 C CA . ARG A 1 203 ? 0.452 18.547 18.703 1 92.12 203 ARG A CA 1
ATOM 1584 C C . ARG A 1 203 ? -0.33 17.75 17.672 1 92.12 203 ARG A C 1
ATOM 1586 O O . ARG A 1 203 ? 0.259 17.141 16.781 1 92.12 203 ARG A O 1
ATOM 1593 N N . ARG A 1 204 ? -1.604 17.734 17.859 1 94.56 204 ARG A N 1
ATOM 1594 C CA . ARG A 1 204 ? -2.479 16.906 17.031 1 94.56 204 ARG A CA 1
ATOM 1595 C C . ARG A 1 204 ? -2.441 17.359 15.57 1 94.56 204 ARG A C 1
ATOM 1597 O O . ARG A 1 204 ? -2.375 16.531 14.664 1 94.56 204 ARG A O 1
ATOM 1604 N N . LEU A 1 205 ? -2.482 18.719 15.352 1 96.06 205 LEU A N 1
ATOM 1605 C CA . LEU A 1 205 ? -2.436 19.219 13.984 1 96.06 205 LEU A CA 1
ATOM 1606 C C . LEU A 1 205 ? -1.148 18.781 13.289 1 96.06 205 LEU A C 1
ATOM 1608 O O . LEU A 1 205 ? -1.175 18.375 12.125 1 96.06 205 LEU A O 1
ATOM 1612 N N . GLN A 1 206 ? -0.08 18.859 14.008 1 94.19 206 GLN A N 1
ATOM 1613 C CA . GLN A 1 206 ? 1.205 18.453 13.453 1 94.19 206 GLN A CA 1
ATOM 1614 C C . GLN A 1 206 ? 1.195 16.969 13.07 1 94.19 206 GLN A C 1
ATOM 1616 O O . GLN A 1 206 ? 1.725 16.594 12.023 1 94.19 206 GLN A O 1
ATOM 1621 N N . THR A 1 207 ? 0.613 16.188 13.961 1 94.56 207 THR A N 1
ATOM 1622 C CA . THR A 1 207 ? 0.512 14.766 13.688 1 94.56 207 THR A CA 1
ATOM 1623 C C . THR A 1 207 ? -0.258 14.516 12.391 1 94.56 207 THR A C 1
ATOM 1625 O O . THR A 1 207 ? 0.155 13.695 11.57 1 94.56 207 THR A O 1
ATOM 1628 N N . LEU A 1 208 ? -1.333 15.234 12.227 1 96.25 208 LEU A N 1
ATOM 1629 C CA . LEU A 1 208 ? -2.148 15.086 11.023 1 96.25 208 LEU A CA 1
ATOM 1630 C C . LEU A 1 208 ? -1.377 15.516 9.789 1 96.25 208 LEU A C 1
ATOM 1632 O O . LEU A 1 208 ? -1.425 14.844 8.75 1 96.25 208 LEU A O 1
ATOM 1636 N N . LEU A 1 209 ? -0.71 16.641 9.906 1 96.12 209 LEU A N 1
ATOM 1637 C CA . LEU A 1 209 ? 0.065 17.125 8.773 1 96.12 209 LEU A CA 1
ATOM 1638 C C . LEU A 1 209 ? 1.18 16.141 8.414 1 96.12 209 LEU A C 1
ATOM 1640 O O . LEU A 1 209 ? 1.461 15.93 7.23 1 96.12 209 LEU A O 1
ATOM 1644 N N . ARG A 1 210 ? 1.784 15.57 9.414 1 94.88 210 ARG A N 1
ATOM 1645 C CA . ARG A 1 210 ? 2.809 14.555 9.172 1 94.88 210 ARG A CA 1
ATOM 1646 C C . ARG A 1 210 ? 2.229 13.359 8.43 1 94.88 210 ARG A C 1
ATOM 1648 O O . ARG A 1 210 ? 2.871 12.797 7.535 1 94.88 210 ARG A O 1
ATOM 1655 N N . GLN A 1 211 ? 1.069 12.93 8.82 1 95.12 211 GLN A N 1
ATOM 1656 C CA . GLN A 1 211 ? 0.398 11.812 8.156 1 95.12 211 GLN A CA 1
ATOM 1657 C C . GLN A 1 211 ? 0.111 12.141 6.691 1 95.12 211 GLN A C 1
ATOM 1659 O O . GLN A 1 211 ? 0.232 11.266 5.824 1 95.12 211 GLN A O 1
ATOM 1664 N N . ALA A 1 212 ? -0.276 13.352 6.422 1 95.62 212 ALA A N 1
ATOM 1665 C CA . ALA A 1 212 ? -0.511 13.773 5.043 1 95.62 212 ALA A CA 1
ATOM 1666 C C . ALA A 1 212 ? 0.764 13.664 4.211 1 95.62 212 ALA A C 1
ATOM 1668 O O . ALA A 1 212 ? 0.741 13.141 3.094 1 95.62 212 ALA A O 1
ATOM 1669 N N . VAL A 1 213 ? 1.825 14.141 4.809 1 93.62 213 VAL A N 1
ATOM 1670 C CA . VAL A 1 213 ? 3.109 14.109 4.117 1 93.62 213 VAL A CA 1
ATOM 1671 C C . VAL A 1 213 ? 3.537 12.656 3.896 1 93.62 213 VAL A C 1
ATOM 1673 O O . VAL A 1 213 ? 4.07 12.312 2.84 1 93.62 213 VAL A O 1
ATOM 1676 N N . GLU A 1 214 ? 3.299 11.875 4.902 1 92.38 214 GLU A N 1
ATOM 1677 C CA . GLU A 1 214 ? 3.627 10.461 4.781 1 92.38 214 GLU A CA 1
ATOM 1678 C C . GLU A 1 214 ? 2.865 9.812 3.627 1 92.38 214 GLU A C 1
ATOM 1680 O O . GLU A 1 214 ? 3.436 9.039 2.857 1 92.38 214 GLU A O 1
ATOM 1685 N N . LEU A 1 215 ? 1.606 10.078 3.486 1 93.38 215 LEU A N 1
ATOM 1686 C CA . LEU A 1 215 ? 0.809 9.547 2.385 1 93.38 215 LEU A CA 1
ATOM 1687 C C . LEU A 1 215 ? 1.375 9.992 1.041 1 93.38 215 LEU A C 1
ATOM 1689 O O . LEU A 1 215 ? 1.455 9.203 0.101 1 93.38 215 LEU A O 1
ATOM 1693 N N . GLN A 1 216 ? 1.692 11.289 0.941 1 92.25 216 GLN A N 1
ATOM 1694 C CA . GLN A 1 216 ? 2.262 11.828 -0.289 1 92.25 216 GLN A CA 1
ATOM 1695 C C . GLN A 1 216 ? 3.547 11.102 -0.667 1 92.25 216 GLN A C 1
ATOM 1697 O O . GLN A 1 216 ? 3.754 10.758 -1.834 1 92.25 216 GLN A O 1
ATOM 1702 N N . ARG A 1 217 ? 4.324 10.852 0.28 1 88.38 217 ARG A N 1
ATOM 1703 C CA . ARG A 1 217 ? 5.578 10.148 0.047 1 88.38 217 ARG A CA 1
ATOM 1704 C C . ARG A 1 217 ? 5.328 8.719 -0.411 1 88.38 217 ARG A C 1
ATOM 1706 O O . ARG A 1 217 ? 6.004 8.219 -1.318 1 88.38 217 ARG A O 1
ATOM 1713 N N . ASP A 1 218 ? 4.41 8.102 0.192 1 87.44 218 ASP A N 1
ATOM 1714 C CA . ASP A 1 218 ? 4.07 6.723 -0.156 1 87.44 218 ASP A CA 1
ATOM 1715 C C . ASP A 1 218 ? 3.6 6.625 -1.604 1 87.44 218 ASP A C 1
ATOM 1717 O O . ASP A 1 218 ? 3.818 5.605 -2.266 1 87.44 218 ASP A O 1
ATOM 1721 N N . ARG A 1 219 ? 3.012 7.641 -2.027 1 88.69 219 ARG A N 1
ATOM 1722 C CA . ARG A 1 219 ? 2.445 7.625 -3.373 1 88.69 219 ARG A CA 1
ATOM 1723 C C . ARG A 1 219 ? 3.469 8.094 -4.402 1 88.69 219 ARG A C 1
ATOM 1725 O O . ARG A 1 219 ? 3.227 8.008 -5.609 1 88.69 219 ARG A O 1
ATOM 1732 N N . CYS A 1 220 ? 4.508 8.602 -3.908 1 88.12 220 CYS A N 1
ATOM 1733 C CA . CYS A 1 220 ? 5.531 9.133 -4.805 1 88.12 220 CYS A CA 1
ATOM 1734 C C . CYS A 1 220 ? 6.375 8.008 -5.395 1 88.12 220 CYS A C 1
ATOM 1736 O O . CYS A 1 220 ? 7.172 7.387 -4.688 1 88.12 220 CYS A O 1
ATOM 1738 N N . LEU A 1 221 ? 6.34 7.785 -6.598 1 86.88 221 LEU A N 1
ATOM 1739 C CA . LEU A 1 221 ? 6.906 6.637 -7.297 1 86.88 221 LEU A CA 1
ATOM 1740 C C . LEU A 1 221 ? 8.43 6.668 -7.246 1 86.88 221 LEU A C 1
ATOM 1742 O O . LEU A 1 221 ? 9.07 5.621 -7.125 1 86.88 221 LEU A O 1
ATOM 1746 N N . TYR A 1 222 ? 9.094 7.781 -7.277 1 88.12 222 TYR A N 1
ATOM 1747 C CA . TYR A 1 222 ? 10.547 7.891 -7.391 1 88.12 222 TYR A CA 1
ATOM 1748 C C . TYR A 1 222 ? 11.156 8.391 -6.09 1 88.12 222 TYR A C 1
ATOM 1750 O O . TYR A 1 222 ? 12.297 8.867 -6.074 1 88.12 222 TYR A O 1
ATOM 1758 N N . HIS A 1 223 ? 10.32 8.32 -5.02 1 86.19 223 HIS A N 1
ATOM 1759 C CA . HIS A 1 223 ? 10.82 8.82 -3.742 1 86.19 223 HIS A CA 1
ATOM 1760 C C . HIS A 1 223 ? 11.977 7.961 -3.238 1 86.19 223 HIS A C 1
ATOM 1762 O O . HIS A 1 223 ? 11.789 6.789 -2.902 1 86.19 223 HIS A O 1
ATOM 1768 N N . ASN A 1 224 ? 13.133 8.523 -3.207 1 82.19 224 ASN A N 1
ATOM 1769 C CA . ASN A 1 224 ? 14.344 7.789 -2.85 1 82.19 224 ASN A CA 1
ATOM 1770 C C . ASN A 1 224 ? 15.133 8.508 -1.759 1 82.19 224 ASN A C 1
ATOM 1772 O O . ASN A 1 224 ? 16.359 8.492 -1.767 1 82.19 224 ASN A O 1
ATOM 1776 N N . THR A 1 225 ? 14.531 9.344 -0.956 1 72.12 225 THR A N 1
ATOM 1777 C CA . THR A 1 225 ? 15.234 10.078 0.09 1 72.12 225 THR A CA 1
ATOM 1778 C C . THR A 1 225 ? 14.828 9.57 1.472 1 72.12 225 THR A C 1
ATOM 1780 O O . THR A 1 225 ? 13.82 8.875 1.611 1 72.12 225 THR A O 1
ATOM 1783 N N . LYS A 1 226 ? 15.812 9.914 2.305 1 66.06 226 LYS A N 1
ATOM 1784 C CA . LYS A 1 226 ? 15.641 9.453 3.68 1 66.06 226 LYS A CA 1
ATOM 1785 C C . LYS A 1 226 ? 14.352 9.992 4.285 1 66.06 226 LYS A C 1
ATOM 1787 O O . LYS A 1 226 ? 13.938 11.109 3.986 1 66.06 226 LYS A O 1
ATOM 1792 N N . LEU A 1 227 ? 13.547 9.125 4.789 1 58.22 227 LEU A N 1
ATOM 1793 C CA . LEU A 1 227 ? 12.305 9.414 5.5 1 58.22 227 LEU A CA 1
ATOM 1794 C C . LEU A 1 227 ? 12.547 10.398 6.637 1 58.22 227 LEU A C 1
ATOM 1796 O O . LEU A 1 227 ? 13.258 10.086 7.598 1 58.22 227 LEU A O 1
ATOM 1800 N N . ASP A 1 228 ? 12.828 11.68 6.375 1 60.59 228 ASP A N 1
ATOM 1801 C CA . ASP A 1 228 ? 12.789 12.484 7.59 1 60.59 228 ASP A CA 1
ATOM 1802 C C . ASP A 1 228 ? 11.359 12.758 8.031 1 60.59 228 ASP A C 1
ATOM 1804 O O . ASP A 1 228 ? 10.508 13.133 7.219 1 60.59 228 ASP A O 1
ATOM 1808 N N . SER A 1 229 ? 10.969 12.133 9.109 1 61.19 229 SER A N 1
ATOM 1809 C CA . SER A 1 229 ? 9.633 12.305 9.68 1 61.19 229 SER A CA 1
ATOM 1810 C C . SER A 1 229 ? 9.375 13.766 10.039 1 61.19 229 SER A C 1
ATOM 1812 O O . SER A 1 229 ? 8.25 14.125 10.391 1 61.19 229 SER A O 1
ATOM 1814 N N . SER A 1 230 ? 10.445 14.594 9.805 1 71.31 230 SER A N 1
ATOM 1815 C CA . SER A 1 230 ? 10.25 15.977 10.234 1 71.31 230 SER A CA 1
ATOM 1816 C C . SER A 1 230 ? 9.594 16.797 9.133 1 71.31 230 SER A C 1
ATOM 1818 O O . SER A 1 230 ? 9.828 16.562 7.945 1 71.31 230 SER A O 1
ATOM 1820 N N . LEU A 1 231 ? 8.68 17.594 9.461 1 80 231 LEU A N 1
ATOM 1821 C CA . LEU A 1 231 ? 7.984 18.5 8.547 1 80 231 LEU A CA 1
ATOM 1822 C C . LEU A 1 231 ? 8.922 19.594 8.055 1 80 231 LEU A C 1
ATOM 1824 O O . LEU A 1 231 ? 8.602 20.312 7.098 1 80 231 LEU A O 1
ATOM 1828 N N . ASP A 1 232 ? 10.117 19.656 8.602 1 76.75 232 ASP A N 1
ATOM 1829 C CA . ASP A 1 232 ? 11.023 20.75 8.305 1 76.75 232 ASP A CA 1
ATOM 1830 C C . ASP A 1 232 ? 11.633 20.609 6.91 1 76.75 232 ASP A C 1
ATOM 1832 O O . ASP A 1 232 ? 12.047 21.609 6.309 1 76.75 232 ASP A O 1
ATOM 1836 N N . SER A 1 233 ? 11.586 19.438 6.418 1 75.31 233 SER A N 1
ATOM 1837 C CA . SER A 1 233 ? 12.266 19.234 5.145 1 75.31 233 SER A CA 1
ATOM 1838 C C . SER A 1 233 ? 11.273 19.156 3.99 1 75.31 233 SER A C 1
ATOM 1840 O O . SER A 1 233 ? 11.664 18.922 2.844 1 75.31 233 SER A O 1
ATOM 1842 N N . VAL A 1 234 ? 9.984 19.453 4.363 1 80.38 234 VAL A N 1
ATOM 1843 C CA . VAL A 1 234 ? 8.984 19.297 3.311 1 80.38 234 VAL A CA 1
ATOM 1844 C C . VAL A 1 234 ? 8.094 20.531 3.254 1 80.38 234 VAL A C 1
ATOM 1846 O O . VAL A 1 234 ? 7.84 21.172 4.281 1 80.38 234 VAL A O 1
ATOM 1849 N N . SER A 1 235 ? 7.77 20.906 2.057 1 83.88 235 SER A N 1
ATOM 1850 C CA . SER A 1 235 ? 6.801 21.984 1.897 1 83.88 235 SER A CA 1
ATOM 1851 C C . SER A 1 235 ? 5.375 21.484 2.09 1 83.88 235 SER A C 1
ATOM 1853 O O . SER A 1 235 ? 4.992 20.453 1.537 1 83.88 235 SER A O 1
ATOM 1855 N N . LEU A 1 236 ? 4.625 22.156 2.877 1 90.94 236 LEU A N 1
ATOM 1856 C CA . LEU A 1 236 ? 3.232 21.781 3.115 1 90.94 236 LEU A CA 1
ATOM 1857 C C . LEU A 1 236 ? 2.311 22.469 2.109 1 90.94 236 LEU A C 1
ATOM 1859 O O . LEU A 1 236 ? 1.113 22.172 2.061 1 90.94 236 LEU A O 1
ATOM 1863 N N . LEU A 1 237 ? 2.904 23.344 1.268 1 89.69 237 LEU A N 1
ATOM 1864 C CA . LEU A 1 237 ? 2.076 24.172 0.398 1 89.69 237 LEU A CA 1
ATOM 1865 C C . LEU A 1 237 ? 1.701 23.422 -0.874 1 89.69 237 LEU A C 1
ATOM 1867 O O . LEU A 1 237 ? 0.708 23.75 -1.525 1 89.69 237 LEU A O 1
ATOM 1871 N N . ILE A 1 238 ? 2.533 22.406 -1.222 1 87.75 238 ILE A N 1
ATOM 1872 C CA . ILE A 1 238 ? 2.268 21.531 -2.361 1 87.75 238 ILE A CA 1
ATOM 1873 C C . ILE A 1 238 ? 2.539 20.078 -1.978 1 87.75 238 ILE A C 1
ATOM 1875 O O . ILE A 1 238 ? 3.305 19.812 -1.05 1 87.75 238 ILE A O 1
ATOM 1879 N N . ASP A 1 239 ? 1.883 19.141 -2.777 1 89.56 239 ASP A N 1
ATOM 1880 C CA . ASP A 1 239 ? 2.141 17.734 -2.498 1 89.56 239 ASP A CA 1
ATOM 1881 C C . ASP A 1 239 ? 3.564 17.344 -2.895 1 89.56 239 ASP A C 1
ATOM 1883 O O . ASP A 1 239 ? 4.098 17.844 -3.887 1 89.56 239 ASP A O 1
ATOM 1887 N N . HIS A 1 240 ? 4.094 16.469 -2.148 1 87.75 240 HIS A N 1
ATOM 1888 C CA . HIS A 1 240 ? 5.445 15.984 -2.396 1 87.75 240 HIS A CA 1
ATOM 1889 C C . HIS A 1 240 ? 5.516 15.195 -3.703 1 87.75 240 HIS A C 1
ATOM 1891 O O . HIS A 1 240 ? 4.66 14.352 -3.971 1 87.75 240 HIS A O 1
ATOM 1897 N N . VAL A 1 241 ? 6.496 15.523 -4.52 1 83.94 241 VAL A N 1
ATOM 1898 C CA . VAL A 1 241 ? 6.727 14.797 -5.762 1 83.94 241 VAL A CA 1
ATOM 1899 C C . VAL A 1 241 ? 8.227 14.719 -6.043 1 83.94 241 VAL A C 1
ATOM 1901 O O . VAL A 1 241 ? 8.938 15.719 -5.938 1 83.94 241 VAL A O 1
ATOM 1904 N N . CYS A 1 242 ? 8.688 13.516 -6.289 1 84.56 242 CYS A N 1
ATOM 1905 C CA . CYS A 1 242 ? 10.07 13.344 -6.719 1 84.56 242 CYS A CA 1
ATOM 1906 C C . CYS A 1 242 ? 10.164 13.172 -8.227 1 84.56 242 CYS A C 1
ATOM 1908 O O . CYS A 1 242 ? 9.281 12.57 -8.844 1 84.56 242 CYS A O 1
ATOM 1910 N N . SER A 1 243 ? 11.18 13.734 -8.734 1 81.75 243 SER A N 1
ATOM 1911 C CA . SER A 1 243 ? 11.359 13.695 -10.18 1 81.75 243 SER A CA 1
ATOM 1912 C C . SER A 1 243 ? 12.141 12.461 -10.609 1 81.75 243 SER A C 1
ATOM 1914 O O . SER A 1 243 ? 13.086 12.047 -9.93 1 81.75 243 SER A O 1
ATOM 1916 N N . ARG A 1 244 ? 11.797 11.969 -11.719 1 87 244 ARG A N 1
ATOM 1917 C CA . ARG A 1 244 ? 12.539 10.875 -12.344 1 87 244 ARG A CA 1
ATOM 1918 C C . ARG A 1 244 ? 13.961 11.305 -12.688 1 87 244 ARG A C 1
ATOM 1920 O O . ARG A 1 244 ? 14.859 10.469 -12.781 1 87 244 ARG A O 1
ATOM 1927 N N . ARG A 1 245 ? 14.18 12.547 -12.812 1 86.56 245 ARG A N 1
ATOM 1928 C CA . ARG A 1 245 ? 15.477 13.078 -13.234 1 86.56 245 ARG A CA 1
ATOM 1929 C C . ARG A 1 245 ? 16.531 12.867 -12.156 1 86.56 245 ARG A C 1
ATOM 1931 O O . ARG A 1 245 ? 17.734 12.875 -12.445 1 86.56 245 ARG A O 1
ATOM 1938 N N . GLN A 1 246 ? 16.094 12.727 -10.992 1 86.31 246 GLN A N 1
ATOM 1939 C CA . GLN A 1 246 ? 17.031 12.531 -9.898 1 86.31 246 GLN A CA 1
ATOM 1940 C C . GLN A 1 246 ? 17.281 11.047 -9.648 1 86.31 246 GLN A C 1
ATOM 1942 O O . GLN A 1 246 ? 18.141 10.68 -8.836 1 86.31 246 GLN A O 1
ATOM 1947 N N . PHE A 1 247 ? 16.609 10.234 -10.391 1 90.69 247 PHE A N 1
ATOM 1948 C CA . PHE A 1 247 ? 16.719 8.781 -10.281 1 90.69 247 PHE A CA 1
ATOM 1949 C C . PHE A 1 247 ? 17.875 8.258 -11.125 1 90.69 247 PHE A C 1
ATOM 1951 O O . PHE A 1 247 ? 18.234 8.867 -12.125 1 90.69 247 PHE A O 1
ATOM 1958 N N . PRO A 1 248 ? 18.547 7.203 -10.695 1 94.88 248 PRO A N 1
ATOM 1959 C CA . PRO A 1 248 ? 19.734 6.73 -11.422 1 94.88 248 PRO A CA 1
ATOM 1960 C C . PRO A 1 248 ? 19.375 6.027 -12.727 1 94.88 248 PRO A C 1
ATOM 1962 O O . PRO A 1 248 ? 19.656 4.836 -12.883 1 94.88 248 PRO A O 1
ATOM 1965 N N . CYS A 1 249 ? 18.953 6.793 -13.688 1 94.94 249 CYS A N 1
ATOM 1966 C CA . CYS A 1 249 ? 18.484 6.219 -14.945 1 94.94 249 CYS A CA 1
ATOM 1967 C C . CYS A 1 249 ? 19.391 6.613 -16.094 1 94.94 249 CYS A C 1
ATOM 1969 O O . CYS A 1 249 ? 19.188 6.176 -17.234 1 94.94 249 CYS A O 1
ATOM 1971 N N . TYR A 1 250 ? 20.406 7.387 -15.82 1 95.69 250 TYR A N 1
ATOM 1972 C CA . TYR A 1 250 ? 21.266 7.883 -16.906 1 95.69 250 TYR A CA 1
ATOM 1973 C C . TYR A 1 250 ? 22.703 7.434 -16.703 1 95.69 250 TYR A C 1
ATOM 1975 O O . TYR A 1 250 ? 23.234 7.492 -15.602 1 95.69 250 TYR A O 1
ATOM 1983 N N . THR A 1 251 ? 23.281 7.004 -17.797 1 97.38 251 THR A N 1
ATOM 1984 C CA . THR A 1 251 ? 24.672 6.59 -17.734 1 97.38 251 THR A CA 1
ATOM 1985 C C . THR A 1 251 ? 25.578 7.777 -17.422 1 97.38 251 THR A C 1
ATOM 1987 O O . THR A 1 251 ? 25.594 8.758 -18.172 1 97.38 251 THR A O 1
ATOM 1990 N N . GLN A 1 252 ? 26.266 7.68 -16.375 1 96.69 252 GLN A N 1
ATOM 1991 C CA . GLN A 1 252 ? 27.188 8.734 -15.977 1 96.69 252 GLN A CA 1
ATOM 1992 C C . GLN A 1 252 ? 28.609 8.422 -16.422 1 96.69 252 GLN A C 1
ATOM 1994 O O . GLN A 1 252 ? 29.391 9.328 -16.688 1 96.69 252 GLN A O 1
ATOM 1999 N N . GLN A 1 253 ? 28.922 7.184 -16.406 1 98.06 253 GLN A N 1
ATOM 2000 C CA . GLN A 1 253 ? 30.281 6.715 -16.688 1 98.06 253 GLN A CA 1
ATOM 2001 C C . GLN A 1 253 ? 30.266 5.273 -17.172 1 98.06 253 GLN A C 1
ATOM 2003 O O . GLN A 1 253 ? 29.422 4.477 -16.766 1 98.06 253 GLN A O 1
ATOM 2008 N N . ILE A 1 254 ? 31.188 4.945 -18.078 1 98.62 254 ILE A N 1
ATOM 2009 C CA . ILE A 1 254 ? 31.391 3.582 -18.547 1 98.62 254 ILE A CA 1
ATOM 2010 C C . ILE A 1 254 ? 32.812 3.127 -18.203 1 98.62 254 ILE A C 1
ATOM 2012 O O . ILE A 1 254 ? 33.781 3.732 -18.641 1 98.62 254 ILE A O 1
ATOM 2016 N N . LEU A 1 255 ? 32.969 2.16 -17.422 1 98.69 255 LEU A N 1
ATOM 2017 C CA . LEU A 1 255 ? 34.25 1.596 -17.062 1 98.69 255 LEU A CA 1
ATOM 2018 C C . LEU A 1 255 ? 34.656 0.484 -18.016 1 98.69 255 LEU A C 1
ATOM 2020 O O . LEU A 1 255 ? 33.938 -0.518 -18.141 1 98.69 255 LEU A O 1
ATOM 2024 N N . THR A 1 256 ? 35.781 0.59 -18.609 1 98.31 256 THR A N 1
ATOM 2025 C CA . THR A 1 256 ? 36.188 -0.311 -19.688 1 98.31 256 THR A CA 1
ATOM 2026 C C . THR A 1 256 ? 37.5 -0.983 -19.391 1 98.31 256 THR A C 1
ATOM 2028 O O . THR A 1 256 ? 38.156 -1.518 -20.297 1 98.31 256 THR A O 1
ATOM 2031 N N . GLU A 1 257 ? 37.938 -0.955 -18.234 1 97.56 257 GLU A N 1
ATOM 2032 C CA . GLU A 1 257 ? 39.281 -1.429 -17.906 1 97.56 257 GLU A CA 1
ATOM 2033 C C . GLU A 1 257 ? 39.344 -2.953 -17.953 1 97.56 257 GLU A C 1
ATOM 2035 O O . GLU A 1 257 ? 40.438 -3.521 -18.141 1 97.56 257 GLU A O 1
ATOM 2040 N N . HIS A 1 258 ? 38.281 -3.668 -17.734 1 97.62 258 HIS A N 1
ATOM 2041 C CA . HIS A 1 258 ? 38.281 -5.117 -17.891 1 97.62 258 HIS A CA 1
ATOM 2042 C C . HIS A 1 258 ? 38.438 -5.504 -19.359 1 97.62 258 HIS A C 1
ATOM 2044 O O . HIS A 1 258 ? 37.906 -4.812 -20.25 1 97.62 258 HIS A O 1
ATOM 2050 N N . CYS A 1 259 ? 39.031 -6.633 -19.641 1 96.31 259 CYS A N 1
ATOM 2051 C CA . CYS A 1 259 ? 39.344 -7.012 -21.016 1 96.31 259 CYS A CA 1
ATOM 2052 C C . CYS A 1 259 ? 38.406 -8.141 -21.484 1 96.31 259 CYS A C 1
ATOM 2054 O O . CYS A 1 259 ? 38.625 -8.734 -22.531 1 96.31 259 CYS A O 1
ATOM 2056 N N . ASN A 1 260 ? 37.5 -8.539 -20.703 1 97.69 260 ASN A N 1
ATOM 2057 C CA . ASN A 1 260 ? 36.531 -9.586 -21 1 97.69 260 ASN A CA 1
ATOM 2058 C C . ASN A 1 260 ? 35.219 -9.359 -20.266 1 97.69 260 ASN A C 1
ATOM 2060 O O . ASN A 1 260 ? 35 -8.289 -19.688 1 97.69 260 ASN A O 1
ATOM 2064 N N . GLU A 1 261 ? 34.281 -10.336 -20.359 1 98.19 261 GLU A N 1
ATOM 2065 C CA . GLU A 1 261 ? 33 -10.242 -19.703 1 98.19 261 GLU A CA 1
ATOM 2066 C C . GLU A 1 261 ? 33.125 -9.906 -18.219 1 98.19 261 GLU A C 1
ATOM 2068 O O . GLU A 1 261 ? 34.031 -10.422 -17.547 1 98.19 261 GLU A O 1
ATOM 2073 N N . VAL A 1 262 ? 32.375 -8.992 -17.781 1 98.75 262 VAL A N 1
ATOM 2074 C CA . VAL A 1 262 ? 32.281 -8.695 -16.359 1 98.75 262 VAL A CA 1
ATOM 2075 C C . VAL A 1 262 ? 31.094 -9.406 -15.75 1 98.75 262 VAL A C 1
ATOM 2077 O O . VAL A 1 262 ? 29.953 -9.195 -16.188 1 98.75 262 VAL A O 1
ATOM 2080 N N . TRP A 1 263 ? 31.328 -10.203 -14.695 1 98.38 263 TRP A N 1
ATOM 2081 C CA . TRP A 1 263 ? 30.281 -11.094 -14.211 1 98.38 263 TRP A CA 1
ATOM 2082 C C . TRP A 1 263 ? 29.656 -10.555 -12.93 1 98.38 263 TRP A C 1
ATOM 2084 O O . TRP A 1 263 ? 28.516 -10.867 -12.609 1 98.38 263 TRP A O 1
ATOM 2094 N N . PHE A 1 264 ? 30.469 -9.766 -12.219 1 98.56 264 PHE A N 1
ATOM 2095 C CA . PHE A 1 264 ? 29.953 -9.367 -10.914 1 98.56 264 PHE A CA 1
ATOM 2096 C C . PHE A 1 264 ? 30.422 -7.969 -10.547 1 98.56 264 PHE A C 1
ATOM 2098 O O . PHE A 1 264 ? 31.547 -7.57 -10.898 1 98.56 264 PHE A O 1
ATOM 2105 N N . CYS A 1 265 ? 29.609 -7.215 -9.844 1 98.81 265 CYS A N 1
ATOM 2106 C CA . CYS A 1 265 ? 29.984 -5.93 -9.266 1 98.81 265 CYS A CA 1
ATOM 2107 C C . CYS A 1 265 ? 29.234 -5.684 -7.961 1 98.81 265 CYS A C 1
ATOM 2109 O O . CYS A 1 265 ? 28.078 -6.074 -7.82 1 98.81 265 CYS A O 1
ATOM 2111 N N . LYS A 1 266 ? 29.922 -5.086 -7.043 1 98.81 266 LYS A N 1
ATOM 2112 C CA . LYS A 1 266 ? 29.297 -4.801 -5.75 1 98.81 266 LYS A CA 1
ATOM 2113 C C . LYS A 1 266 ? 29.969 -3.607 -5.07 1 98.81 266 LYS A C 1
ATOM 2115 O O . LYS A 1 266 ? 31.188 -3.568 -4.93 1 98.81 266 LYS A O 1
ATOM 2120 N N . PHE A 1 267 ? 29.109 -2.66 -4.672 1 98.69 267 PHE A N 1
ATOM 2121 C CA . PHE A 1 267 ? 29.609 -1.554 -3.867 1 98.69 267 PHE A CA 1
ATOM 2122 C C . PHE A 1 267 ? 29.953 -2.02 -2.453 1 98.69 267 PHE A C 1
ATOM 2124 O O . PHE A 1 267 ? 29.312 -2.939 -1.933 1 98.69 267 PHE A O 1
ATOM 2131 N N . SER A 1 268 ? 30.953 -1.348 -1.896 1 98.5 268 SER A N 1
ATOM 2132 C CA . SER A 1 268 ? 31.266 -1.605 -0.493 1 98.5 268 SER A CA 1
ATOM 2133 C C . SER A 1 268 ? 30.125 -1.151 0.415 1 98.5 268 SER A C 1
ATOM 2135 O O . SER A 1 268 ? 29.25 -0.396 -0.011 1 98.5 268 SER A O 1
ATOM 2137 N N . ASN A 1 269 ? 30.156 -1.634 1.66 1 96.88 269 ASN A N 1
ATOM 2138 C CA . ASN A 1 269 ? 29.078 -1.308 2.588 1 96.88 269 ASN A CA 1
ATOM 2139 C C . ASN A 1 269 ? 29.016 0.192 2.867 1 96.88 269 ASN A C 1
ATOM 2141 O O . ASN A 1 269 ? 27.938 0.749 3.045 1 96.88 269 ASN A O 1
ATOM 2145 N N . ASP A 1 270 ? 30.109 0.826 2.84 1 96.81 270 ASP A N 1
ATOM 2146 C CA . ASP A 1 270 ? 30.141 2.26 3.113 1 96.81 270 ASP A CA 1
ATOM 2147 C C . ASP A 1 270 ? 29.938 3.068 1.835 1 96.81 270 ASP A C 1
ATOM 2149 O O . ASP A 1 270 ? 29.922 4.301 1.868 1 96.81 270 ASP A O 1
ATOM 2153 N N . GLY A 1 271 ? 29.875 2.424 0.7 1 97.62 271 GLY A N 1
ATOM 2154 C CA . GLY A 1 271 ? 29.531 3.057 -0.563 1 97.62 271 GLY A CA 1
ATOM 2155 C C . GLY A 1 271 ? 30.703 3.789 -1.199 1 97.62 271 GLY A C 1
ATOM 2156 O O . GLY A 1 271 ? 30.547 4.43 -2.242 1 97.62 271 GLY A O 1
ATOM 2157 N N . THR A 1 272 ? 31.875 3.617 -0.683 1 97.94 272 THR A N 1
ATOM 2158 C CA . THR A 1 272 ? 33 4.426 -1.127 1 97.94 272 THR A CA 1
ATOM 2159 C C . THR A 1 272 ? 33.812 3.691 -2.203 1 97.94 272 THR A C 1
ATOM 2161 O O . THR A 1 272 ? 34.656 4.293 -2.881 1 97.94 272 THR A O 1
ATOM 2164 N N . LYS A 1 273 ? 33.594 2.434 -2.338 1 98.62 273 LYS A N 1
ATOM 2165 C CA . LYS A 1 273 ? 34.344 1.645 -3.32 1 98.62 273 LYS A CA 1
ATOM 2166 C C . LYS A 1 273 ? 33.406 0.724 -4.098 1 98.62 273 LYS A C 1
ATOM 2168 O O . LYS A 1 273 ? 32.281 0.437 -3.65 1 98.62 273 LYS A O 1
ATOM 2173 N N . LEU A 1 274 ? 33.781 0.33 -5.254 1 98.75 274 LEU A N 1
ATOM 2174 C CA . LEU A 1 274 ? 33.125 -0.686 -6.07 1 98.75 274 LEU A CA 1
ATOM 2175 C C . LEU A 1 274 ? 34.125 -1.773 -6.477 1 98.75 274 LEU A C 1
ATOM 2177 O O . LEU A 1 274 ? 35.25 -1.474 -6.891 1 98.75 274 LEU A O 1
ATOM 2181 N N . ALA A 1 275 ? 33.781 -3.004 -6.254 1 98.88 275 ALA A N 1
ATOM 2182 C CA . ALA A 1 275 ? 34.562 -4.125 -6.742 1 98.88 275 ALA A CA 1
ATOM 2183 C C . ALA A 1 275 ? 33.906 -4.789 -7.941 1 98.88 275 ALA A C 1
ATOM 2185 O O . ALA A 1 275 ? 32.688 -5.039 -7.934 1 98.88 275 ALA A O 1
ATOM 2186 N N . THR A 1 276 ? 34.656 -5.031 -8.961 1 98.81 276 THR A N 1
ATOM 2187 C CA . THR A 1 276 ? 34.125 -5.707 -10.148 1 98.81 276 THR A CA 1
ATOM 2188 C C . THR A 1 276 ? 34.969 -6.957 -10.453 1 98.81 276 THR A C 1
ATOM 2190 O O . THR A 1 276 ? 36.188 -6.961 -10.289 1 98.81 276 THR A O 1
ATOM 2193 N N . GLY A 1 277 ? 34.281 -8.055 -10.75 1 98.62 277 GLY A N 1
ATOM 2194 C CA . GLY A 1 277 ? 34.906 -9.32 -11.125 1 98.62 277 GLY A CA 1
ATOM 2195 C C . GLY A 1 277 ? 34.625 -9.727 -12.555 1 98.62 277 GLY A C 1
ATOM 2196 O O . GLY A 1 277 ? 33.5 -9.586 -13.031 1 98.62 277 GLY A O 1
ATOM 2197 N N . SER A 1 278 ? 35.656 -10.266 -13.195 1 98.31 278 SER A N 1
ATOM 2198 C CA . SER A 1 278 ? 35.562 -10.484 -14.633 1 98.31 278 SER A CA 1
ATOM 2199 C C . SER A 1 278 ? 36.094 -11.852 -15.023 1 98.31 278 SER A C 1
ATOM 2201 O O . SER A 1 278 ? 36.781 -12.5 -14.242 1 98.31 278 SER A O 1
ATOM 2203 N N . LYS A 1 279 ? 35.719 -12.242 -16.234 1 97.44 279 LYS A N 1
ATOM 2204 C CA . LYS A 1 279 ? 36.281 -13.445 -16.859 1 97.44 279 LYS A CA 1
ATOM 2205 C C . LYS A 1 279 ? 37.75 -13.281 -17.156 1 97.44 279 LYS A C 1
ATOM 2207 O O . LYS A 1 279 ? 38.469 -14.273 -17.344 1 97.44 279 LYS A O 1
ATOM 2212 N N . ASP A 1 280 ? 38.312 -12.094 -17.125 1 97.06 280 ASP A N 1
ATOM 2213 C CA . ASP A 1 280 ? 39.719 -11.836 -17.406 1 97.06 280 ASP A CA 1
ATOM 2214 C C . ASP A 1 280 ? 40.594 -12.188 -16.219 1 97.06 280 ASP A C 1
ATOM 2216 O O . ASP A 1 280 ? 41.781 -11.875 -16.188 1 97.06 280 ASP A O 1
ATOM 2220 N N . THR A 1 281 ? 40.031 -12.688 -15.125 1 96.5 281 THR A N 1
ATOM 2221 C CA . THR A 1 281 ? 40.688 -13.242 -13.953 1 96.5 281 THR A CA 1
ATOM 2222 C C . THR A 1 281 ? 41.188 -12.125 -13.047 1 96.5 281 THR A C 1
ATOM 2224 O O . THR A 1 281 ? 42.125 -12.336 -12.273 1 96.5 281 THR A O 1
ATOM 2227 N N . THR A 1 282 ? 40.594 -10.992 -13.188 1 97.25 282 THR A N 1
ATOM 2228 C CA . THR A 1 282 ? 41 -9.898 -12.312 1 97.25 282 THR A CA 1
ATOM 2229 C C . THR A 1 282 ? 39.781 -9.359 -11.539 1 97.25 282 THR A C 1
ATOM 2231 O O . THR A 1 282 ? 38.656 -9.508 -11.969 1 97.25 282 THR A O 1
ATOM 2234 N N . VAL A 1 283 ? 40.094 -8.828 -10.375 1 98.25 283 VAL A N 1
ATOM 2235 C CA . VAL A 1 283 ? 39.188 -7.977 -9.617 1 98.25 283 VAL A CA 1
ATOM 2236 C C . VAL A 1 283 ? 39.719 -6.539 -9.609 1 98.25 283 VAL A C 1
ATOM 2238 O O . VAL A 1 283 ? 40.875 -6.301 -9.32 1 98.25 283 VAL A O 1
ATOM 2241 N N . ILE A 1 284 ? 38.875 -5.645 -10.008 1 98.62 284 ILE A N 1
ATOM 2242 C CA . ILE A 1 284 ? 39.281 -4.242 -9.953 1 98.62 284 ILE A CA 1
ATOM 2243 C C . ILE A 1 284 ? 38.5 -3.535 -8.844 1 98.62 284 ILE A C 1
ATOM 2245 O O . ILE A 1 284 ? 37.281 -3.689 -8.727 1 98.62 284 ILE A O 1
ATOM 2249 N N . ILE A 1 285 ? 39.219 -2.816 -8.023 1 98.56 285 ILE A N 1
ATOM 2250 C CA . ILE A 1 285 ? 38.625 -1.965 -7 1 98.56 285 ILE A CA 1
ATOM 2251 C C . ILE A 1 285 ? 38.625 -0.516 -7.48 1 98.56 285 ILE A C 1
ATOM 2253 O O . ILE A 1 285 ? 39.656 0.03 -7.871 1 98.56 285 ILE A O 1
ATOM 2257 N N . TRP A 1 286 ? 37.438 0.052 -7.461 1 98.62 286 TRP A N 1
ATOM 2258 C CA . TRP A 1 286 ? 37.219 1.434 -7.887 1 98.62 286 TRP A CA 1
ATOM 2259 C C . TRP A 1 286 ? 36.938 2.334 -6.691 1 98.62 286 TRP A C 1
ATOM 2261 O O . TRP A 1 286 ? 36.188 1.953 -5.789 1 98.62 286 TRP A O 1
ATOM 2271 N N . GLN A 1 287 ? 37.469 3.469 -6.723 1 98.25 287 GLN A N 1
ATOM 2272 C CA . GLN A 1 287 ? 37.156 4.48 -5.719 1 98.25 287 GLN A CA 1
ATOM 2273 C C . GLN A 1 287 ? 36.062 5.43 -6.211 1 98.25 287 GLN A C 1
ATOM 2275 O O . GLN A 1 287 ? 36.156 5.945 -7.328 1 98.25 287 GLN A O 1
ATOM 2280 N N . VAL A 1 288 ? 35.062 5.664 -5.383 1 98.31 288 VAL A N 1
ATOM 2281 C CA . VAL A 1 288 ? 34 6.598 -5.703 1 98.31 288 VAL A CA 1
ATOM 2282 C C . VAL A 1 288 ? 34.344 7.992 -5.195 1 98.31 288 VAL A C 1
ATOM 2284 O O . VAL A 1 288 ? 34.625 8.18 -4.004 1 98.31 288 VAL A O 1
ATOM 2287 N N . ASP A 1 289 ? 34.312 8.945 -6.047 1 96.94 289 ASP A N 1
ATOM 2288 C CA . ASP A 1 289 ? 34.5 10.328 -5.625 1 96.94 289 ASP A CA 1
ATOM 2289 C C . ASP A 1 289 ? 33.25 10.859 -4.941 1 96.94 289 ASP A C 1
ATOM 2291 O O . ASP A 1 289 ? 32.156 10.867 -5.535 1 96.94 289 ASP A O 1
ATOM 2295 N N . PRO A 1 290 ? 33.312 11.297 -3.725 1 92.38 290 PRO A N 1
ATOM 2296 C CA . PRO A 1 290 ? 32.125 11.703 -2.973 1 92.38 290 PRO A CA 1
ATOM 2297 C C . PRO A 1 290 ? 31.469 12.945 -3.561 1 92.38 290 PRO A C 1
ATOM 2299 O O . PRO A 1 290 ? 30.266 13.156 -3.359 1 92.38 290 PRO A O 1
ATOM 2302 N N . ASP A 1 291 ? 32.156 13.75 -4.328 1 91.88 291 ASP A N 1
ATOM 2303 C CA . ASP A 1 291 ? 31.625 15 -4.844 1 91.88 291 ASP A CA 1
ATOM 2304 C C . ASP A 1 291 ? 31.078 14.82 -6.258 1 91.88 291 ASP A C 1
ATOM 2306 O O . ASP A 1 291 ? 29.906 15.125 -6.52 1 91.88 291 ASP A O 1
ATOM 2310 N N . THR A 1 292 ? 31.891 14.203 -7.086 1 92.31 292 THR A N 1
ATOM 2311 C CA . THR A 1 292 ? 31.516 14.102 -8.492 1 92.31 292 THR A CA 1
ATOM 2312 C C . THR A 1 292 ? 30.75 12.805 -8.75 1 92.31 292 THR A C 1
ATOM 2314 O O . THR A 1 292 ? 30.109 12.664 -9.789 1 92.31 292 THR A O 1
ATOM 2317 N N . HIS A 1 293 ? 30.875 11.812 -7.867 1 93.81 293 HIS A N 1
ATOM 2318 C CA . HIS A 1 293 ? 30.266 10.484 -7.973 1 93.81 293 HIS A CA 1
ATOM 2319 C C . HIS A 1 293 ? 30.844 9.719 -9.156 1 93.81 293 HIS A C 1
ATOM 2321 O O . HIS A 1 293 ? 30.188 8.805 -9.68 1 93.81 293 HIS A O 1
ATOM 2327 N N . LEU A 1 294 ? 32 10.086 -9.594 1 96.69 294 LEU A N 1
ATOM 2328 C CA . LEU A 1 294 ? 32.75 9.344 -10.617 1 96.69 294 LEU A CA 1
ATOM 2329 C C . LEU A 1 294 ? 33.688 8.328 -9.984 1 96.69 294 LEU A C 1
ATOM 2331 O O . LEU A 1 294 ? 34.125 8.508 -8.844 1 96.69 294 LEU A O 1
ATOM 2335 N N . LEU A 1 295 ? 33.938 7.328 -10.719 1 98.5 295 LEU A N 1
ATOM 2336 C CA . LEU A 1 295 ? 34.781 6.254 -10.18 1 98.5 295 LEU A CA 1
ATOM 2337 C C . LEU A 1 295 ? 36.156 6.262 -10.828 1 98.5 295 LEU A C 1
ATOM 2339 O O . LEU A 1 295 ? 36.281 6.5 -12.031 1 98.5 295 LEU A O 1
ATOM 2343 N N . LYS A 1 296 ? 37.156 6.02 -10.008 1 98 296 LYS A N 1
ATOM 2344 C CA . LYS A 1 296 ? 38.531 5.887 -10.469 1 98 296 LYS A CA 1
ATOM 2345 C C . LYS A 1 296 ? 39.125 4.551 -10.047 1 98 296 LYS A C 1
ATOM 2347 O O . LYS A 1 296 ? 38.844 4.066 -8.945 1 98 296 LYS A O 1
ATOM 2352 N N . LEU A 1 297 ? 40 4.008 -10.906 1 98 297 LEU A N 1
ATOM 2353 C CA . LEU A 1 297 ? 40.625 2.732 -10.602 1 98 297 LEU A CA 1
ATOM 2354 C C . LEU A 1 297 ? 41.594 2.875 -9.422 1 98 297 LEU A C 1
ATOM 2356 O O . LEU A 1 297 ? 42.5 3.719 -9.453 1 98 297 LEU A O 1
ATOM 2360 N N . LEU A 1 298 ? 41.438 2.168 -8.422 1 97.5 298 LEU A N 1
ATOM 2361 C CA . LEU A 1 298 ? 42.281 2.205 -7.238 1 97.5 298 LEU A CA 1
ATOM 2362 C C . LEU A 1 298 ? 43.344 1.104 -7.289 1 97.5 298 LEU A C 1
ATOM 2364 O O . LEU A 1 298 ? 44.531 1.374 -7.137 1 97.5 298 LEU A O 1
ATOM 2368 N N . LYS A 1 299 ? 42.844 -0.148 -7.492 1 96.94 299 LYS A N 1
ATOM 2369 C CA . LYS A 1 299 ? 43.719 -1.302 -7.5 1 96.94 299 LYS A CA 1
ATOM 2370 C C . LYS A 1 299 ? 43.188 -2.408 -8.398 1 96.94 299 LYS A C 1
ATOM 2372 O O . LYS A 1 299 ? 41.969 -2.559 -8.547 1 96.94 299 LYS A O 1
ATOM 2377 N N . THR A 1 300 ? 44.031 -3.154 -9.016 1 97.44 300 THR A N 1
ATOM 2378 C CA . THR A 1 300 ? 43.688 -4.371 -9.742 1 97.44 300 THR A CA 1
ATOM 2379 C C . THR A 1 300 ? 44.25 -5.602 -9.047 1 97.44 300 THR A C 1
ATOM 2381 O O . THR A 1 300 ? 45.469 -5.676 -8.805 1 97.44 300 THR A O 1
ATOM 2384 N N . LEU A 1 301 ? 43.438 -6.453 -8.656 1 97.38 301 LEU A N 1
ATOM 2385 C CA . LEU A 1 301 ? 43.844 -7.695 -8.008 1 97.38 301 LEU A CA 1
ATOM 2386 C C . LEU A 1 301 ? 43.938 -8.836 -9.016 1 97.38 301 LEU A C 1
ATOM 2388 O O . LEU A 1 301 ? 42.906 -9.227 -9.609 1 97.38 301 LEU A O 1
ATOM 2392 N N . GLU A 1 302 ? 45.094 -9.406 -9.125 1 94.94 302 GLU A N 1
ATOM 2393 C CA . GLU A 1 302 ? 45.344 -10.406 -10.148 1 94.94 302 GLU A CA 1
ATOM 2394 C C . GLU A 1 302 ? 45.75 -11.742 -9.531 1 94.94 302 GLU A C 1
ATOM 2396 O O . GLU A 1 302 ? 46.062 -11.812 -8.344 1 94.94 302 GLU A O 1
ATOM 2401 N N . GLY A 1 303 ? 45.625 -12.805 -10.375 1 90.75 303 GLY A N 1
ATOM 2402 C CA . GLY A 1 303 ? 46.094 -14.102 -9.922 1 90.75 303 GLY A CA 1
ATOM 2403 C C . GLY A 1 303 ? 45.062 -15.188 -10 1 90.75 303 GLY A C 1
ATOM 2404 O O . GLY A 1 303 ? 45.375 -16.375 -9.953 1 90.75 303 GLY A O 1
ATOM 2405 N N . HIS A 1 304 ? 43.812 -14.859 -10.211 1 91.69 304 HIS A N 1
ATOM 2406 C CA . HIS A 1 304 ? 42.688 -15.82 -10.195 1 91.69 304 HIS A CA 1
ATOM 2407 C C . HIS A 1 304 ? 42.781 -16.734 -11.414 1 91.69 304 HIS A C 1
ATOM 2409 O O . HIS A 1 304 ? 43.094 -16.297 -12.516 1 91.69 304 HIS A O 1
ATOM 2415 N N . ALA A 1 305 ? 42.5 -17.938 -11.297 1 87.56 305 ALA A N 1
ATOM 2416 C CA . ALA A 1 305 ? 42.75 -18.953 -12.328 1 87.56 305 ALA A CA 1
ATOM 2417 C C . ALA A 1 305 ? 41.594 -19.016 -13.312 1 87.56 305 ALA A C 1
ATOM 2419 O O . ALA A 1 305 ? 41.812 -19.203 -14.516 1 87.56 305 ALA A O 1
ATOM 2420 N N . TYR A 1 306 ? 40.375 -18.984 -12.953 1 90.38 306 TYR A N 1
ATOM 2421 C CA . TYR A 1 306 ? 39.25 -19.328 -13.805 1 90.38 306 TYR A CA 1
ATOM 2422 C C . TYR A 1 306 ? 38.312 -18.125 -13.977 1 90.38 306 TYR A C 1
ATOM 2424 O O . TYR A 1 306 ? 37.219 -18.25 -14.492 1 90.38 306 TYR A O 1
ATOM 2432 N N . GLY A 1 307 ? 38.719 -16.938 -13.586 1 94.69 307 GLY A N 1
ATOM 2433 C CA . GLY A 1 307 ? 37.812 -15.781 -13.562 1 94.69 307 GLY A CA 1
ATOM 2434 C C . GLY A 1 307 ? 37.219 -15.523 -12.195 1 94.69 307 GLY A C 1
ATOM 2435 O O . GLY A 1 307 ? 37.406 -16.312 -11.266 1 94.69 307 GLY A O 1
ATOM 2436 N N . VAL A 1 308 ? 36.469 -14.43 -12.109 1 97.38 308 VAL A N 1
ATOM 2437 C CA . VAL A 1 308 ? 35.844 -14.047 -10.852 1 97.38 308 VAL A CA 1
ATOM 2438 C C . VAL A 1 308 ? 34.344 -13.875 -11.062 1 97.38 308 VAL A C 1
ATOM 2440 O O . VAL A 1 308 ? 33.906 -12.906 -11.695 1 97.38 308 VAL A O 1
ATOM 2443 N N . SER A 1 309 ? 33.562 -14.773 -10.469 1 97 309 SER A N 1
ATOM 2444 C CA . SER A 1 309 ? 32.156 -14.781 -10.742 1 97 309 SER A CA 1
ATOM 2445 C C . SER A 1 309 ? 31.344 -14.25 -9.555 1 97 309 SER A C 1
ATOM 2447 O O . SER A 1 309 ? 30.156 -13.961 -9.672 1 97 309 SER A O 1
ATOM 2449 N N . TYR A 1 310 ? 32 -14.148 -8.406 1 97.69 310 TYR A N 1
ATOM 2450 C CA . TYR A 1 310 ? 31.328 -13.672 -7.211 1 97.69 310 TYR A CA 1
ATOM 2451 C C . TYR A 1 310 ? 32.281 -12.977 -6.266 1 97.69 310 TYR A C 1
ATOM 2453 O O . TYR A 1 310 ? 33.438 -13.414 -6.113 1 97.69 310 TYR A O 1
ATOM 2461 N N . ILE A 1 311 ? 31.828 -11.898 -5.676 1 98 311 ILE A N 1
ATOM 2462 C CA . ILE A 1 311 ? 32.625 -11.133 -4.746 1 98 311 ILE A CA 1
ATOM 2463 C C . ILE A 1 311 ? 31.812 -10.773 -3.51 1 98 311 ILE A C 1
ATOM 2465 O O . ILE A 1 311 ? 30.625 -10.445 -3.619 1 98 311 ILE A O 1
ATOM 2469 N N . ALA A 1 312 ? 32.469 -10.805 -2.316 1 98.19 312 ALA A N 1
ATOM 2470 C CA . ALA A 1 312 ? 31.781 -10.398 -1.088 1 98.19 312 ALA A CA 1
ATOM 2471 C C . ALA A 1 312 ? 32.688 -9.523 -0.226 1 98.19 312 ALA A C 1
ATOM 2473 O O . ALA A 1 312 ? 33.812 -9.906 0.079 1 98.19 312 ALA A O 1
ATOM 2474 N N . TRP A 1 313 ? 32.156 -8.391 0.17 1 98.31 313 TRP A N 1
ATOM 2475 C CA . TRP A 1 313 ? 32.875 -7.504 1.091 1 98.31 313 TRP A CA 1
ATOM 2476 C C . TRP A 1 313 ? 32.719 -7.98 2.531 1 98.31 313 TRP A C 1
ATOM 2478 O O . TRP A 1 313 ? 31.625 -8.406 2.938 1 98.31 313 TRP A O 1
ATOM 2488 N N . SER A 1 314 ? 33.812 -7.84 3.248 1 97.94 314 SER A N 1
ATOM 2489 C CA . SER A 1 314 ? 33.656 -8.039 4.684 1 97.94 314 SER A CA 1
ATOM 2490 C C . SER A 1 314 ? 32.812 -6.941 5.316 1 97.94 314 SER A C 1
ATOM 2492 O O . SER A 1 314 ? 32.688 -5.855 4.75 1 97.94 314 SER A O 1
ATOM 2494 N N . PRO A 1 315 ? 32.25 -7.211 6.484 1 96.94 315 PRO A N 1
ATOM 2495 C CA . PRO A 1 315 ? 31.359 -6.215 7.105 1 96.94 315 PRO A CA 1
ATOM 2496 C C . PRO A 1 315 ? 32.062 -4.879 7.34 1 96.94 315 PRO A C 1
ATOM 2498 O O . PRO A 1 315 ? 31.422 -3.824 7.266 1 96.94 315 PRO A O 1
ATOM 2501 N N . ASP A 1 316 ? 33.344 -4.867 7.531 1 96.38 316 ASP A N 1
ATOM 2502 C CA . ASP A 1 316 ? 34.062 -3.635 7.781 1 96.38 316 ASP A CA 1
ATOM 2503 C C . ASP A 1 316 ? 34.75 -3.125 6.504 1 96.38 316 ASP A C 1
ATOM 2505 O O . ASP A 1 316 ? 35.5 -2.158 6.539 1 96.38 316 ASP A O 1
ATOM 2509 N N . ASP A 1 317 ? 34.594 -3.797 5.395 1 97.44 317 ASP A N 1
ATOM 2510 C CA . ASP A 1 317 ? 35.062 -3.443 4.055 1 97.44 317 ASP A CA 1
ATOM 2511 C C . ASP A 1 317 ? 36.594 -3.551 3.943 1 97.44 317 ASP A C 1
ATOM 2513 O O . ASP A 1 317 ? 37.188 -3.045 2.988 1 97.44 317 ASP A O 1
ATOM 2517 N N . ASN A 1 318 ? 37.188 -4.234 4.887 1 96.94 318 ASN A N 1
ATOM 2518 C CA . ASN A 1 318 ? 38.656 -4.363 4.871 1 96.94 318 ASN A CA 1
ATOM 2519 C C . ASN A 1 318 ? 39.094 -5.516 3.975 1 96.94 318 ASN A C 1
ATOM 2521 O O . ASN A 1 318 ? 40.219 -5.52 3.486 1 96.94 318 ASN A O 1
ATOM 2525 N N . TYR A 1 319 ? 38.281 -6.445 3.877 1 97.56 319 TYR A N 1
ATOM 2526 C CA . TYR A 1 319 ? 38.625 -7.629 3.098 1 97.56 319 TYR A CA 1
ATOM 2527 C C . TYR A 1 319 ? 37.594 -7.879 1.997 1 97.56 319 TYR A C 1
ATOM 2529 O O . TYR A 1 319 ? 36.469 -7.445 2.098 1 97.56 319 TYR A O 1
ATOM 2537 N N . LEU A 1 320 ? 38.094 -8.516 0.974 1 97.38 320 LEU A N 1
ATOM 2538 C CA . LEU A 1 320 ? 37.281 -8.945 -0.158 1 97.38 320 LEU A CA 1
ATOM 2539 C C . LEU A 1 320 ? 37.531 -10.414 -0.474 1 97.38 320 LEU A C 1
ATOM 2541 O O . LEU A 1 320 ? 38.688 -10.852 -0.591 1 97.38 320 LEU A O 1
ATOM 2545 N N . VAL A 1 321 ? 36.469 -11.148 -0.5 1 97.56 321 VAL A N 1
ATOM 2546 C CA . VAL A 1 321 ? 36.594 -12.539 -0.919 1 97.56 321 VAL A CA 1
ATOM 2547 C C . VAL A 1 321 ? 36.094 -12.703 -2.35 1 97.56 321 VAL A C 1
ATOM 2549 O O . VAL A 1 321 ? 35.031 -12.18 -2.701 1 97.56 321 VAL A O 1
ATOM 2552 N N . ALA A 1 322 ? 36.812 -13.367 -3.191 1 97.44 322 ALA A N 1
ATOM 2553 C CA . ALA A 1 322 ? 36.438 -13.617 -4.582 1 97.44 322 ALA A CA 1
ATOM 2554 C C . ALA A 1 322 ? 36.344 -15.109 -4.863 1 97.44 322 ALA A C 1
ATOM 2556 O O . ALA A 1 322 ? 37.188 -15.891 -4.434 1 97.44 322 ALA A O 1
ATOM 2557 N N . CYS A 1 323 ? 35.312 -15.469 -5.473 1 95.81 323 CYS A N 1
ATOM 2558 C CA . CYS A 1 323 ? 35.094 -16.844 -5.898 1 95.81 323 CYS A CA 1
ATOM 2559 C C . CYS A 1 323 ? 35 -16.938 -7.418 1 95.81 323 CYS A C 1
ATOM 2561 O O . CYS A 1 323 ? 34.688 -15.969 -8.094 1 95.81 323 CYS A O 1
ATOM 2563 N N . GLY A 1 324 ? 35.375 -18.109 -7.961 1 94.62 324 GLY A N 1
ATOM 2564 C CA . GLY A 1 324 ? 35.312 -18.359 -9.391 1 94.62 324 GLY A CA 1
ATOM 2565 C C . GLY A 1 324 ? 34.062 -19.109 -9.797 1 94.62 324 GLY A C 1
ATOM 2566 O O . GLY A 1 324 ? 33.156 -19.297 -8.984 1 94.62 324 GLY A O 1
ATOM 2567 N N . PRO A 1 325 ? 33.969 -19.438 -11.086 1 92.5 325 PRO A N 1
ATOM 2568 C CA . PRO A 1 325 ? 32.812 -20.219 -11.586 1 92.5 325 PRO A CA 1
ATOM 2569 C C . PRO A 1 325 ? 32.906 -21.688 -11.18 1 92.5 325 PRO A C 1
ATOM 2571 O O . PRO A 1 325 ? 33.656 -22.047 -10.289 1 92.5 325 PRO A O 1
ATOM 2574 N N . ASP A 1 326 ? 32.062 -22.625 -11.648 1 87.06 326 ASP A N 1
ATOM 2575 C CA . ASP A 1 326 ? 31.75 -23.969 -11.172 1 87.06 326 ASP A CA 1
ATOM 2576 C C . ASP A 1 326 ? 33.031 -24.812 -11.109 1 87.06 326 ASP A C 1
ATOM 2578 O O . ASP A 1 326 ? 33.156 -25.672 -10.234 1 87.06 326 ASP A O 1
ATOM 2582 N N . ASP A 1 327 ? 34.062 -24.531 -11.828 1 84.62 327 ASP A N 1
ATOM 2583 C CA . ASP A 1 327 ? 35.219 -25.375 -11.867 1 84.62 327 ASP A CA 1
ATOM 2584 C C . ASP A 1 327 ? 36.312 -24.875 -10.922 1 84.62 327 ASP A C 1
ATOM 2586 O O . ASP A 1 327 ? 37.375 -25.469 -10.805 1 84.62 327 ASP A O 1
ATOM 2590 N N . CYS A 1 328 ? 35.969 -23.922 -10.133 1 89.69 328 CYS A N 1
ATOM 2591 C CA . CYS A 1 328 ? 37 -23.312 -9.281 1 89.69 328 CYS A CA 1
ATOM 2592 C C . CYS A 1 328 ? 36.969 -23.922 -7.883 1 89.69 328 CYS A C 1
ATOM 2594 O O . CYS A 1 328 ? 35.938 -23.875 -7.203 1 89.69 328 CYS A O 1
ATOM 2596 N N . SER A 1 329 ? 38.125 -24.406 -7.422 1 91.44 329 SER A N 1
ATOM 2597 C CA . SER A 1 329 ? 38.25 -25.047 -6.109 1 91.44 329 SER A CA 1
ATOM 2598 C C . SER A 1 329 ? 38.906 -24.109 -5.102 1 91.44 329 SER A C 1
ATOM 2600 O O . SER A 1 329 ? 39.219 -24.531 -3.973 1 91.44 329 SER A O 1
ATOM 2602 N N . GLU A 1 330 ? 39.188 -22.906 -5.57 1 92 330 GLU A N 1
ATOM 2603 C CA . GLU A 1 330 ? 39.938 -22 -4.703 1 92 330 GLU A CA 1
ATOM 2604 C C . GLU A 1 330 ? 39.125 -20.719 -4.441 1 92 330 GLU A C 1
ATOM 2606 O O . GLU A 1 330 ? 38.344 -20.297 -5.285 1 92 330 GLU A O 1
ATOM 2611 N N . LEU A 1 331 ? 39.344 -20.172 -3.27 1 94 331 LEU A N 1
ATOM 2612 C CA . LEU A 1 331 ? 38.812 -18.891 -2.85 1 94 331 LEU A CA 1
ATOM 2613 C C . LEU A 1 331 ? 39.938 -17.938 -2.48 1 94 331 LEU A C 1
ATOM 2615 O O . LEU A 1 331 ? 40.938 -18.344 -1.882 1 94 331 LEU A O 1
ATOM 2619 N N . TRP A 1 332 ? 39.812 -16.688 -2.873 1 96.5 332 TRP A N 1
ATOM 2620 C CA . TRP A 1 332 ? 40.875 -15.711 -2.666 1 96.5 332 TRP A CA 1
ATOM 2621 C C . TRP A 1 332 ? 40.406 -14.609 -1.714 1 96.5 332 TRP A C 1
ATOM 2623 O O . TRP A 1 332 ? 39.406 -13.93 -1.975 1 96.5 332 TRP A O 1
ATOM 2633 N N . LEU A 1 333 ? 41.094 -14.453 -0.636 1 97.44 333 LEU A N 1
ATOM 2634 C CA . LEU A 1 333 ? 40.844 -13.391 0.326 1 97.44 333 LEU A CA 1
ATOM 2635 C C . LEU A 1 333 ? 41.875 -12.281 0.229 1 97.44 333 LEU A C 1
ATOM 2637 O O . LEU A 1 333 ? 43.062 -12.516 0.493 1 97.44 333 LEU A O 1
ATOM 2641 N N . TRP A 1 334 ? 41.406 -11.094 -0.085 1 97.75 334 TRP A N 1
ATOM 2642 C CA . TRP A 1 334 ? 42.281 -9.969 -0.329 1 97.75 334 TRP A CA 1
ATOM 2643 C C . TRP A 1 334 ? 42.125 -8.906 0.75 1 97.75 334 TRP A C 1
ATOM 2645 O O . TRP A 1 334 ? 41.031 -8.625 1.196 1 97.75 334 TRP A O 1
ATOM 2655 N N . ASN A 1 335 ? 43.219 -8.32 1.117 1 96.5 335 ASN A N 1
ATOM 2656 C CA . ASN A 1 335 ? 43.188 -7.059 1.856 1 96.5 335 ASN A CA 1
ATOM 2657 C C . ASN A 1 335 ? 43 -5.863 0.924 1 96.5 335 ASN A C 1
ATOM 2659 O O . ASN A 1 335 ? 43.875 -5.574 0.112 1 96.5 335 ASN A O 1
ATOM 2663 N N . VAL A 1 336 ? 41.938 -5.152 1.06 1 95.94 336 VAL A N 1
ATOM 2664 C CA . VAL A 1 336 ? 41.531 -4.125 0.101 1 95.94 336 VAL A CA 1
ATOM 2665 C C . VAL A 1 336 ? 42.5 -2.928 0.211 1 95.94 336 VAL A C 1
ATOM 2667 O O . VAL A 1 336 ? 42.844 -2.316 -0.798 1 95.94 336 VAL A O 1
ATOM 2670 N N . GLN A 1 337 ? 42.906 -2.568 1.392 1 92.12 337 GLN A N 1
ATOM 2671 C CA . GLN A 1 337 ? 43.75 -1.399 1.629 1 92.12 337 GLN A CA 1
ATOM 2672 C C . GLN A 1 337 ? 45.156 -1.597 1.044 1 92.12 337 GLN A C 1
ATOM 2674 O O . GLN A 1 337 ? 45.656 -0.712 0.365 1 92.12 337 GLN A O 1
ATOM 2679 N N . THR A 1 338 ? 45.688 -2.74 1.239 1 93.69 338 THR A N 1
ATOM 2680 C CA . THR A 1 338 ? 47.062 -2.982 0.804 1 93.69 338 THR A CA 1
ATOM 2681 C C . THR A 1 338 ? 47.094 -3.592 -0.595 1 93.69 338 THR A C 1
ATOM 2683 O O . THR A 1 338 ? 48.062 -3.463 -1.316 1 93.69 338 THR A O 1
ATOM 2686 N N . GLY A 1 339 ? 46.062 -4.305 -0.957 1 93.5 339 GLY A N 1
ATOM 2687 C CA . GLY A 1 339 ? 46 -5.016 -2.225 1 93.5 339 GLY A CA 1
ATOM 2688 C C . GLY A 1 339 ? 46.719 -6.359 -2.176 1 93.5 339 GLY A C 1
ATOM 2689 O O . GLY A 1 339 ? 46.906 -7.004 -3.211 1 93.5 339 GLY A O 1
ATOM 2690 N N . GLU A 1 340 ? 47.062 -6.773 -0.994 1 95.06 340 GLU A N 1
ATOM 2691 C CA . GLU A 1 340 ? 47.781 -8.031 -0.84 1 95.06 340 GLU A CA 1
ATOM 2692 C C . GLU A 1 340 ? 46.812 -9.195 -0.626 1 95.06 340 GLU A C 1
ATOM 2694 O O . GLU A 1 340 ? 45.781 -9.047 0.021 1 95.06 340 GLU A O 1
ATOM 2699 N N . LEU A 1 341 ? 47.219 -10.32 -1.179 1 96.25 341 LEU A N 1
ATOM 2700 C CA . LEU A 1 341 ? 46.5 -11.562 -0.95 1 96.25 341 LEU A CA 1
ATOM 2701 C C . LEU A 1 341 ? 46.719 -12.07 0.47 1 96.25 341 LEU A C 1
ATOM 2703 O O . LEU A 1 341 ? 47.844 -12.383 0.852 1 96.25 341 LEU A O 1
ATOM 2707 N N . ARG A 1 342 ? 45.75 -12.148 1.218 1 94.75 342 ARG A N 1
ATOM 2708 C CA . ARG A 1 342 ? 45.844 -12.617 2.594 1 94.75 342 ARG A CA 1
ATOM 2709 C C . ARG A 1 342 ? 45.844 -14.141 2.654 1 94.75 342 ARG A C 1
ATOM 2711 O O . ARG A 1 342 ? 46.719 -14.75 3.285 1 94.75 342 ARG A O 1
ATOM 2718 N N . THR A 1 343 ? 44.812 -14.664 2.057 1 94.69 343 THR A N 1
ATOM 2719 C CA . THR A 1 343 ? 44.656 -16.109 2.129 1 94.69 343 THR A CA 1
ATOM 2720 C C . THR A 1 343 ? 44.125 -16.672 0.813 1 94.69 343 THR A C 1
ATOM 2722 O O . THR A 1 343 ? 43.219 -16.078 0.215 1 94.69 343 THR A O 1
ATOM 2725 N N . LYS A 1 344 ? 44.688 -17.641 0.312 1 93.44 344 LYS A N 1
ATOM 2726 C CA . LYS A 1 344 ? 44.156 -18.484 -0.755 1 93.44 344 LYS A CA 1
ATOM 2727 C C . LYS A 1 344 ? 43.688 -19.828 -0.211 1 93.44 344 LYS A C 1
ATOM 2729 O O . LYS A 1 344 ? 44.5 -20.656 0.196 1 93.44 344 LYS A O 1
ATOM 2734 N N . MET A 1 345 ? 42.406 -20.047 -0.214 1 90.94 345 MET A N 1
ATOM 2735 C CA . MET A 1 345 ? 41.875 -21.234 0.421 1 90.94 345 MET A CA 1
ATOM 2736 C C . MET A 1 345 ? 41.531 -22.312 -0.618 1 90.94 345 MET A C 1
ATOM 2738 O O . MET A 1 345 ? 40.906 -22.016 -1.642 1 90.94 345 MET A O 1
ATOM 2742 N N . SER A 1 346 ? 42 -23.484 -0.385 1 89.5 346 SER A N 1
ATOM 2743 C CA . SER A 1 346 ? 41.688 -24.672 -1.171 1 89.5 346 SER A CA 1
ATOM 2744 C C . SER A 1 346 ? 41.75 -25.922 -0.312 1 89.5 346 SER A C 1
ATOM 2746 O O . SER A 1 346 ? 42.75 -26.203 0.323 1 89.5 346 SER A O 1
ATOM 2748 N N . GLN A 1 347 ? 40.719 -26.609 -0.196 1 85.88 347 GLN A N 1
ATOM 2749 C CA . GLN A 1 347 ? 40.688 -27.828 0.594 1 85.88 347 GLN A CA 1
ATOM 2750 C C . GLN A 1 347 ? 40.938 -29.062 -0.284 1 85.88 347 GLN A C 1
ATOM 2752 O O . GLN A 1 347 ? 41.688 -29.953 0.087 1 85.88 347 GLN A O 1
ATOM 2757 N N . SER A 1 348 ? 40.25 -29.094 -1.369 1 88.38 348 SER A N 1
ATOM 2758 C CA . SER A 1 348 ? 40.406 -30.172 -2.34 1 88.38 348 SER A CA 1
ATOM 2759 C C . SER A 1 348 ? 40.312 -29.656 -3.77 1 88.38 348 SER A C 1
ATOM 2761 O O . SER A 1 348 ? 39.531 -28.734 -4.051 1 88.38 348 SER A O 1
ATOM 2763 N N . HIS A 1 349 ? 41.062 -30.297 -4.625 1 87.69 349 HIS A N 1
ATOM 2764 C CA . HIS A 1 349 ? 41.031 -29.891 -6.027 1 87.69 349 HIS A CA 1
ATOM 2765 C C . HIS A 1 349 ? 39.719 -30.25 -6.684 1 87.69 349 HIS A C 1
ATOM 2767 O O . HIS A 1 349 ? 39.375 -29.75 -7.758 1 87.69 349 HIS A O 1
ATOM 2773 N N . GLU A 1 350 ? 39.031 -31.125 -6.012 1 88.88 350 GLU A N 1
ATOM 2774 C CA . GLU A 1 350 ? 37.75 -31.562 -6.551 1 88.88 350 GLU A CA 1
ATOM 2775 C C . GLU A 1 350 ? 36.625 -30.656 -6.094 1 88.88 350 GLU A C 1
ATOM 2777 O O . GLU A 1 350 ? 35.5 -30.766 -6.574 1 88.88 350 GLU A O 1
ATOM 2782 N N . ASP A 1 351 ? 36.969 -29.703 -5.281 1 89.69 351 ASP A N 1
ATOM 2783 C CA . ASP A 1 351 ? 35.969 -28.812 -4.719 1 89.69 351 ASP A CA 1
ATOM 2784 C C . ASP A 1 351 ? 35.469 -27.797 -5.754 1 89.69 351 ASP A C 1
ATOM 2786 O O . ASP A 1 351 ? 36.125 -27.609 -6.789 1 89.69 351 ASP A O 1
ATOM 2790 N N . SER A 1 352 ? 34.312 -27.359 -5.629 1 92 352 SER A N 1
ATOM 2791 C CA . SER A 1 352 ? 33.781 -26.203 -6.344 1 92 352 SER A CA 1
ATOM 2792 C C . SER A 1 352 ? 33.25 -25.156 -5.371 1 92 352 SER A C 1
ATOM 2794 O O . SER A 1 352 ? 32.281 -25.406 -4.645 1 92 352 SER A O 1
ATOM 2796 N N . LEU A 1 353 ? 33.938 -24.047 -5.289 1 93.69 353 LEU A N 1
ATOM 2797 C CA . LEU A 1 353 ? 33.531 -22.953 -4.395 1 93.69 353 LEU A CA 1
ATOM 2798 C C . LEU A 1 353 ? 33.094 -21.734 -5.191 1 93.69 353 LEU A C 1
ATOM 2800 O O . LEU A 1 353 ? 33.938 -20.953 -5.648 1 93.69 353 LEU A O 1
ATOM 2804 N N . THR A 1 354 ? 31.797 -21.516 -5.281 1 94.69 354 THR A N 1
ATOM 2805 C CA . THR A 1 354 ? 31.281 -20.531 -6.219 1 94.69 354 THR A CA 1
ATOM 2806 C C . THR A 1 354 ? 30.578 -19.391 -5.477 1 94.69 354 THR A C 1
ATOM 2808 O O . THR A 1 354 ? 30.25 -18.359 -6.074 1 94.69 354 THR A O 1
ATOM 2811 N N . SER A 1 355 ? 30.328 -19.531 -4.223 1 95.69 355 SER A N 1
ATOM 2812 C CA . SER A 1 355 ? 29.625 -18.531 -3.443 1 95.69 355 SER A CA 1
ATOM 2813 C C . SER A 1 355 ? 30.219 -18.391 -2.045 1 95.69 355 SER A C 1
ATOM 2815 O O . SER A 1 355 ? 30.828 -19.328 -1.535 1 95.69 355 SER A O 1
ATOM 2817 N N . VAL A 1 356 ? 30.047 -17.25 -1.521 1 97.25 356 VAL A N 1
ATOM 2818 C CA . VAL A 1 356 ? 30.594 -16.984 -0.19 1 97.25 356 VAL A CA 1
ATOM 2819 C C . VAL A 1 356 ? 29.734 -15.961 0.53 1 97.25 356 VAL A C 1
ATOM 2821 O O . VAL A 1 356 ? 29.125 -15.086 -0.107 1 97.25 356 VAL A O 1
ATOM 2824 N N . ALA A 1 357 ? 29.562 -16.078 1.818 1 97.75 357 ALA A N 1
ATOM 2825 C CA . ALA A 1 357 ? 28.859 -15.125 2.66 1 97.75 357 ALA A CA 1
ATOM 2826 C C . ALA A 1 357 ? 29.609 -14.867 3.961 1 97.75 357 ALA A C 1
ATOM 2828 O O . ALA A 1 357 ? 30.047 -15.812 4.629 1 97.75 357 ALA A O 1
ATOM 2829 N N . TRP A 1 358 ? 29.781 -13.617 4.27 1 97.69 358 TRP A N 1
ATOM 2830 C CA . TRP A 1 358 ? 30.484 -13.242 5.492 1 97.69 358 TRP A CA 1
ATOM 2831 C C . TRP A 1 358 ? 29.578 -13.391 6.707 1 97.69 358 TRP A C 1
ATOM 2833 O O . TRP A 1 358 ? 28.375 -13.078 6.645 1 97.69 358 TRP A O 1
ATOM 2843 N N . ASN A 1 359 ? 30.188 -13.805 7.742 1 96.75 359 ASN A N 1
ATOM 2844 C CA . ASN A 1 359 ? 29.531 -13.648 9.039 1 96.75 359 ASN A CA 1
ATOM 2845 C C . ASN A 1 359 ? 29.531 -12.195 9.492 1 96.75 359 ASN A C 1
ATOM 2847 O O . ASN A 1 359 ? 30.516 -11.477 9.273 1 96.75 359 ASN A O 1
ATOM 2851 N N . PRO A 1 360 ? 28.5 -11.812 10.195 1 95.12 360 PRO A N 1
ATOM 2852 C CA . PRO A 1 360 ? 28.438 -10.414 10.625 1 95.12 360 PRO A CA 1
ATOM 2853 C C . PRO A 1 360 ? 29.594 -10.016 11.547 1 95.12 360 PRO A C 1
ATOM 2855 O O . PRO A 1 360 ? 29.906 -8.836 11.672 1 95.12 360 PRO A O 1
ATOM 2858 N N . ASP A 1 361 ? 30.25 -10.938 12.141 1 94 361 ASP A N 1
ATOM 2859 C CA . ASP A 1 361 ? 31.359 -10.625 13.047 1 94 361 ASP A CA 1
ATOM 2860 C C . ASP A 1 361 ? 32.625 -10.297 12.281 1 94 361 ASP A C 1
ATOM 2862 O O . ASP A 1 361 ? 33.594 -9.773 12.859 1 94 361 ASP A O 1
ATOM 2866 N N . GLY A 1 362 ? 32.719 -10.648 10.984 1 95.5 362 GLY A N 1
ATOM 2867 C CA . GLY A 1 362 ? 33.844 -10.305 10.125 1 95.5 362 GLY A CA 1
ATOM 2868 C C . GLY A 1 362 ? 35.031 -11.203 10.328 1 95.5 362 GLY A C 1
ATOM 2869 O O . GLY A 1 362 ? 36.094 -10.945 9.773 1 95.5 362 GLY A O 1
ATOM 2870 N N . LYS A 1 363 ? 34.844 -12.289 11.055 1 94.94 363 LYS A N 1
ATOM 2871 C CA . LYS A 1 363 ? 35.969 -13.156 11.391 1 94.94 363 LYS A CA 1
ATOM 2872 C C . LYS A 1 363 ? 35.875 -14.5 10.68 1 94.94 363 LYS A C 1
ATOM 2874 O O . LYS A 1 363 ? 36.844 -15.258 10.617 1 94.94 363 LYS A O 1
ATOM 2879 N N . ARG A 1 364 ? 34.75 -14.828 10.266 1 95.19 364 ARG A N 1
ATOM 2880 C CA . ARG A 1 364 ? 34.5 -16.094 9.57 1 95.19 364 ARG A CA 1
ATOM 2881 C C . ARG A 1 364 ? 33.625 -15.859 8.32 1 95.19 364 ARG A C 1
ATOM 2883 O O . ARG A 1 364 ? 33 -14.812 8.18 1 95.19 364 ARG A O 1
ATOM 2890 N N . PHE A 1 365 ? 33.656 -16.734 7.406 1 96.62 365 PHE A N 1
ATOM 2891 C CA . PHE A 1 365 ? 32.781 -16.734 6.25 1 96.62 365 PHE A CA 1
ATOM 2892 C C . PHE A 1 365 ? 32.344 -18.156 5.891 1 96.62 365 PHE A C 1
ATOM 2894 O O . PHE A 1 365 ? 32.969 -19.125 6.344 1 96.62 365 PHE A O 1
ATOM 2901 N N . VAL A 1 366 ? 31.266 -18.266 5.238 1 97.06 366 VAL A N 1
ATOM 2902 C CA . VAL A 1 366 ? 30.766 -19.547 4.754 1 97.06 366 VAL A CA 1
ATOM 2903 C C . VAL A 1 366 ? 30.859 -19.609 3.23 1 97.06 366 VAL A C 1
ATOM 2905 O O . VAL A 1 366 ? 30.641 -18.594 2.551 1 97.06 366 VAL A O 1
ATOM 2908 N N . THR A 1 367 ? 31.266 -20.719 2.713 1 96.5 367 THR A N 1
ATOM 2909 C CA . THR A 1 367 ? 31.391 -20.891 1.271 1 96.5 367 THR A CA 1
ATOM 2910 C C . THR A 1 367 ? 30.859 -22.25 0.833 1 96.5 367 THR A C 1
ATOM 2912 O O . THR A 1 367 ? 30.688 -23.156 1.66 1 96.5 367 THR A O 1
ATOM 2915 N N . GLY A 1 368 ? 30.516 -22.312 -0.412 1 94.88 368 GLY A N 1
ATOM 2916 C CA . GLY A 1 368 ? 30 -23.547 -0.971 1 94.88 368 GLY A CA 1
ATOM 2917 C C . GLY A 1 368 ? 29.875 -23.516 -2.482 1 94.88 368 GLY A C 1
ATOM 2918 O O . GLY A 1 368 ? 30.203 -22.516 -3.115 1 94.88 368 GLY A O 1
ATOM 2919 N N . GLY A 1 369 ? 29.453 -24.719 -2.973 1 93.75 369 GLY A N 1
ATOM 2920 C CA . GLY A 1 369 ? 29.266 -24.875 -4.41 1 93.75 369 GLY A CA 1
ATOM 2921 C C . GLY A 1 369 ? 28.406 -26.062 -4.781 1 93.75 369 GLY A C 1
ATOM 2922 O O . GLY A 1 369 ? 27.812 -26.703 -3.908 1 93.75 369 GLY A O 1
ATOM 2923 N N . GLN A 1 370 ? 28.391 -26.344 -6.055 1 90.75 370 GLN A N 1
ATOM 2924 C CA . GLN A 1 370 ? 27.406 -27.281 -6.57 1 90.75 370 GLN A CA 1
ATOM 2925 C C . GLN A 1 370 ? 27.922 -28.719 -6.496 1 90.75 370 GLN A C 1
ATOM 2927 O O . GLN A 1 370 ? 27.188 -29.656 -6.758 1 90.75 370 GLN A O 1
ATOM 2932 N N . ARG A 1 371 ? 29.156 -28.922 -6.09 1 92.19 371 ARG A N 1
ATOM 2933 C CA . ARG A 1 371 ? 29.688 -30.281 -5.996 1 92.19 371 ARG A CA 1
ATOM 2934 C C . ARG A 1 371 ? 29.547 -30.828 -4.582 1 92.19 371 ARG A C 1
ATOM 2936 O O . ARG A 1 371 ? 30.141 -31.859 -4.246 1 92.19 371 ARG A O 1
ATOM 2943 N N . GLY A 1 372 ? 28.875 -30.062 -3.707 1 91.94 372 GLY A N 1
ATOM 2944 C CA . GLY A 1 372 ? 28.484 -30.625 -2.424 1 91.94 372 GLY A CA 1
ATOM 2945 C C . GLY A 1 372 ? 29.281 -30.062 -1.258 1 91.94 372 GLY A C 1
ATOM 2946 O O . GLY A 1 372 ? 29.219 -30.594 -0.147 1 91.94 372 GLY A O 1
ATOM 2947 N N . GLN A 1 373 ? 30.094 -29.109 -1.519 1 92 373 GLN A N 1
ATOM 2948 C CA . GLN A 1 373 ? 30.859 -28.5 -0.441 1 92 373 GLN A CA 1
ATOM 2949 C C . GLN A 1 373 ? 30.078 -27.344 0.201 1 92 373 GLN A C 1
ATOM 2951 O O . GLN A 1 373 ? 29.469 -26.547 -0.498 1 92 373 GLN A O 1
ATOM 2956 N N . PHE A 1 374 ? 30.109 -27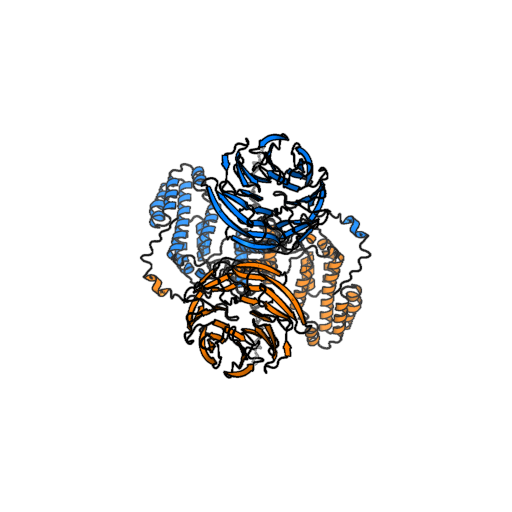.312 1.518 1 95.25 374 PHE A N 1
ATOM 2957 C CA . PHE A 1 374 ? 29.516 -26.266 2.34 1 95.25 374 PHE A CA 1
ATOM 2958 C C . PHE A 1 374 ? 30.312 -26.062 3.625 1 95.25 374 PHE A C 1
ATOM 2960 O O . PHE A 1 374 ? 30.078 -26.75 4.621 1 95.25 374 PHE A O 1
ATOM 2967 N N . TYR A 1 375 ? 31.266 -25.062 3.537 1 95.5 375 TYR A N 1
ATOM 2968 C CA . TYR A 1 375 ? 32.281 -24.922 4.566 1 95.5 375 TYR A CA 1
ATOM 2969 C C . TYR A 1 375 ? 32.094 -23.609 5.324 1 95.5 375 TYR A C 1
ATOM 2971 O O . TYR A 1 375 ? 31.75 -22.578 4.734 1 95.5 375 TYR A O 1
ATOM 2979 N N . GLN A 1 376 ? 32.344 -23.656 6.594 1 95.94 376 GLN A N 1
ATOM 2980 C CA . GLN A 1 376 ? 32.594 -22.453 7.367 1 95.94 376 GLN A CA 1
ATOM 2981 C C . GLN A 1 376 ? 34.094 -22.312 7.66 1 95.94 376 GLN A C 1
ATOM 2983 O O . GLN A 1 376 ? 34.719 -23.25 8.164 1 95.94 376 GLN A O 1
ATOM 2988 N N . CYS A 1 377 ? 34.656 -21.188 7.348 1 95.69 377 CYS A N 1
ATOM 2989 C CA . CYS A 1 377 ? 36.125 -21.016 7.449 1 95.69 377 CYS A CA 1
ATOM 2990 C C . CYS A 1 377 ? 36.438 -19.719 8.188 1 95.69 377 CYS A C 1
ATOM 2992 O O . CYS A 1 377 ? 35.625 -18.812 8.266 1 95.69 377 CYS A O 1
ATOM 2994 N N . ASP A 1 378 ? 37.594 -19.625 8.695 1 95.81 378 ASP A N 1
ATOM 2995 C CA . ASP A 1 378 ? 38.094 -18.375 9.273 1 95.81 378 ASP A CA 1
ATOM 2996 C C . ASP A 1 378 ? 38.969 -17.609 8.273 1 95.81 378 ASP A C 1
ATOM 2998 O O . ASP A 1 378 ? 39.062 -17.984 7.102 1 95.81 378 ASP A O 1
ATOM 3002 N N . LEU A 1 379 ? 39.562 -16.531 8.68 1 95 379 LEU A N 1
ATOM 3003 C CA . LEU A 1 379 ? 40.281 -15.641 7.777 1 95 379 LEU A CA 1
ATOM 3004 C C . LEU A 1 379 ? 41.594 -16.281 7.309 1 95 379 LEU A C 1
ATOM 3006 O O . LEU A 1 379 ? 42.188 -15.844 6.312 1 95 379 LEU A O 1
ATOM 3010 N N . ASP A 1 380 ? 42 -17.266 8.055 1 93.31 380 ASP A N 1
ATOM 3011 C CA . ASP A 1 380 ? 43.219 -17.953 7.695 1 93.31 380 ASP A CA 1
ATOM 3012 C C . ASP A 1 380 ? 42.938 -19.141 6.781 1 93.31 380 ASP A C 1
ATOM 3014 O O . ASP A 1 380 ? 43.875 -19.844 6.371 1 93.31 380 ASP A O 1
ATOM 3018 N N . GLY A 1 381 ? 41.75 -19.344 6.465 1 90.44 381 GLY A N 1
ATOM 3019 C CA . GLY A 1 381 ? 41.375 -20.422 5.566 1 90.44 381 GLY A CA 1
ATOM 3020 C C . GLY A 1 381 ? 41.156 -21.75 6.277 1 90.44 381 GLY A C 1
ATOM 3021 O O . GLY A 1 381 ? 40.969 -22.781 5.633 1 90.44 381 GLY A O 1
ATOM 3022 N N . ASN A 1 382 ? 41.188 -21.719 7.57 1 93.88 382 ASN A N 1
ATOM 3023 C CA . ASN A 1 382 ? 40.969 -22.938 8.32 1 93.88 382 ASN A CA 1
ATOM 3024 C C . ASN A 1 382 ? 39.469 -23.312 8.305 1 93.88 382 ASN A C 1
ATOM 3026 O O . ASN A 1 382 ? 38.594 -22.453 8.438 1 93.88 382 ASN A O 1
ATOM 3030 N N . LEU A 1 383 ? 39.25 -24.578 8.125 1 93.75 383 LEU A N 1
ATOM 3031 C CA . LEU A 1 383 ? 37.906 -25.109 8.156 1 93.75 383 LEU A CA 1
ATOM 3032 C C . LEU A 1 383 ? 37.406 -25.219 9.594 1 93.75 383 LEU A C 1
ATOM 3034 O O . LEU A 1 383 ? 38 -25.938 10.406 1 93.75 383 LEU A O 1
ATOM 3038 N N . LEU A 1 384 ? 36.375 -24.578 9.898 1 94.06 384 LEU A N 1
ATOM 3039 C CA . LEU A 1 384 ? 35.812 -24.609 11.242 1 94.06 384 LEU A CA 1
ATOM 3040 C C . LEU A 1 384 ? 34.688 -25.625 11.336 1 94.06 384 LEU A C 1
ATOM 3042 O O . LEU A 1 384 ? 34.594 -26.359 12.32 1 94.06 384 LEU A O 1
ATOM 3046 N N . ASP A 1 385 ? 33.812 -25.641 10.43 1 93.62 385 ASP A N 1
ATOM 3047 C CA . ASP A 1 385 ? 32.688 -26.547 10.344 1 93.62 385 ASP A CA 1
ATOM 3048 C C . ASP A 1 385 ? 32.281 -26.828 8.891 1 93.62 385 ASP A C 1
ATOM 3050 O O . ASP A 1 385 ? 32.719 -26.109 7.988 1 93.62 385 ASP A O 1
ATOM 3054 N N . SER A 1 386 ? 31.438 -27.891 8.68 1 93.12 386 SER A N 1
ATOM 3055 C CA . SER A 1 386 ? 31.047 -28.188 7.309 1 93.12 386 SER A CA 1
ATOM 3056 C C . SER A 1 386 ? 29.734 -28.969 7.277 1 93.12 386 SER A C 1
ATOM 3058 O O . SER A 1 386 ? 29.359 -29.609 8.258 1 93.12 386 SER A O 1
ATOM 3060 N N . TRP A 1 387 ? 28.984 -28.781 6.273 1 93.44 387 TRP A N 1
ATOM 3061 C CA . TRP A 1 387 ? 27.844 -29.625 5.91 1 93.44 387 TRP A CA 1
ATOM 3062 C C . TRP A 1 387 ? 28.188 -30.5 4.711 1 93.44 387 TRP A C 1
ATOM 3064 O O . TRP A 1 387 ? 28.703 -30.016 3.701 1 93.44 387 TRP A O 1
ATOM 3074 N N . GLU A 1 388 ? 27.922 -31.812 4.812 1 88.19 388 GLU A N 1
ATOM 3075 C CA . GLU A 1 388 ? 28.266 -32.719 3.736 1 88.19 388 GLU A CA 1
ATOM 3076 C C . GLU A 1 388 ? 27.109 -32.938 2.783 1 88.19 388 GLU A C 1
ATOM 3078 O O . GLU A 1 388 ? 25.953 -33.062 3.217 1 88.19 388 GLU A O 1
ATOM 3083 N N . GLY A 1 389 ? 27.438 -32.875 1.525 1 89.5 389 GLY A N 1
ATOM 3084 C CA . GLY A 1 389 ? 26.469 -33.312 0.522 1 89.5 389 GLY A CA 1
ATOM 3085 C C . GLY A 1 389 ? 25.484 -32.219 0.147 1 89.5 389 GLY A C 1
ATOM 3086 O O . GLY A 1 389 ? 24.469 -32.469 -0.492 1 89.5 389 GLY A O 1
ATOM 3087 N N . VAL A 1 390 ? 25.656 -31 0.604 1 92.62 390 VAL A N 1
ATOM 3088 C CA . VAL A 1 390 ? 24.766 -29.906 0.256 1 92.62 390 VAL A CA 1
ATOM 3089 C C . VAL A 1 390 ? 25.297 -29.188 -0.98 1 92.62 390 VAL A C 1
ATOM 3091 O O . VAL A 1 390 ? 26.406 -28.656 -0.968 1 92.62 390 VAL A O 1
ATOM 3094 N N . ARG A 1 391 ? 24.531 -29.219 -2.057 1 95.06 391 ARG A N 1
ATOM 3095 C CA . ARG A 1 391 ? 24.922 -28.516 -3.277 1 95.06 391 ARG A CA 1
ATOM 3096 C C . ARG A 1 391 ? 24.422 -27.078 -3.256 1 95.06 391 ARG A C 1
ATOM 3098 O O . ARG A 1 391 ? 23.25 -26.812 -3.543 1 95.06 391 ARG A O 1
ATOM 3105 N N . VAL A 1 392 ? 25.344 -26.172 -3.053 1 94.88 392 VAL A N 1
ATOM 3106 C CA . VAL A 1 392 ? 25.031 -24.781 -2.791 1 94.88 392 VAL A CA 1
ATOM 3107 C C . VAL A 1 392 ? 25.141 -23.969 -4.086 1 94.88 392 VAL A C 1
ATOM 3109 O O . VAL A 1 392 ? 26.141 -24.078 -4.805 1 94.88 392 VAL A O 1
ATOM 3112 N N . GLN A 1 393 ? 24.141 -23.156 -4.363 1 94.5 393 GLN A N 1
ATOM 3113 C CA . GLN A 1 393 ? 24.172 -22.266 -5.516 1 94.5 393 GLN A CA 1
ATOM 3114 C C . GLN A 1 393 ? 24.453 -20.828 -5.09 1 94.5 393 GLN A C 1
ATOM 3116 O O . GLN A 1 393 ? 25.188 -20.094 -5.766 1 94.5 393 GLN A O 1
ATOM 3121 N N . CYS A 1 394 ? 23.812 -20.406 -4.066 1 96.25 394 CYS A N 1
ATOM 3122 C CA . CYS A 1 394 ? 23.953 -19.047 -3.527 1 96.25 394 CYS A CA 1
ATOM 3123 C C . CYS A 1 394 ? 23.828 -19.062 -2.01 1 96.25 394 CYS A C 1
ATOM 3125 O O . CYS A 1 394 ? 23.109 -19.891 -1.446 1 96.25 394 CYS A O 1
ATOM 3127 N N . LEU A 1 395 ? 24.516 -18.094 -1.385 1 97.19 395 LEU A N 1
ATOM 3128 C CA . LEU A 1 395 ? 24.578 -18.078 0.073 1 97.19 395 LEU A CA 1
ATOM 3129 C C . LEU A 1 395 ? 24.266 -16.688 0.615 1 97.19 395 LEU A C 1
ATOM 3131 O O . LEU A 1 395 ? 24.562 -15.68 -0.037 1 97.19 395 LEU A O 1
ATOM 3135 N N . TRP A 1 396 ? 23.688 -16.734 1.851 1 97.19 396 TRP A N 1
ATOM 3136 C CA . TRP A 1 396 ? 23.5 -15.5 2.602 1 97.19 396 TRP A CA 1
ATOM 3137 C C . TRP A 1 396 ? 23.516 -15.766 4.102 1 97.19 396 TRP A C 1
ATOM 3139 O O . TRP A 1 396 ? 22.812 -16.656 4.594 1 97.19 396 TRP A O 1
ATOM 3149 N N . CYS A 1 397 ? 24.312 -15.039 4.812 1 96.44 397 CYS A N 1
ATOM 3150 C CA . CYS A 1 397 ? 24.328 -15.18 6.262 1 96.44 397 CYS A CA 1
ATOM 3151 C C . CYS A 1 397 ? 23.406 -14.164 6.918 1 96.44 397 CYS A C 1
ATOM 3153 O O . CYS A 1 397 ? 23.516 -12.961 6.66 1 96.44 397 CYS A O 1
ATOM 3155 N N . LEU A 1 398 ? 22.594 -14.609 7.77 1 94.81 398 LEU A N 1
ATOM 3156 C CA . LEU A 1 398 ? 21.656 -13.719 8.445 1 94.81 398 LEU A CA 1
ATOM 3157 C C . LEU A 1 398 ? 22.359 -12.938 9.555 1 94.81 398 LEU A C 1
ATOM 3159 O O . LEU A 1 398 ? 23.484 -13.266 9.93 1 94.81 398 LEU A O 1
ATOM 3163 N N . SER A 1 399 ? 21.672 -11.93 10.133 1 92.81 399 SER A N 1
ATOM 3164 C CA . SER A 1 399 ? 22.266 -11.008 11.086 1 92.81 399 SER A CA 1
ATOM 3165 C C . SER A 1 399 ? 22.5 -11.672 12.438 1 92.81 399 SER A C 1
ATOM 3167 O O . SER A 1 399 ? 23.297 -11.195 13.242 1 92.81 399 SER A O 1
ATOM 3169 N N . ASP A 1 400 ? 21.828 -12.734 12.711 1 90.31 400 ASP A N 1
ATOM 3170 C CA . ASP A 1 400 ? 22.016 -13.438 13.969 1 90.31 400 ASP A CA 1
ATOM 3171 C C . ASP A 1 400 ? 23.391 -14.102 14.023 1 90.31 400 ASP A C 1
ATOM 3173 O O . ASP A 1 400 ? 23.859 -14.484 15.102 1 90.31 400 ASP A O 1
ATOM 3177 N N . GLY A 1 401 ? 24.047 -14.32 12.852 1 91.25 401 GLY A N 1
ATOM 3178 C CA . GLY A 1 401 ? 25.391 -14.844 12.766 1 91.25 401 GLY A CA 1
ATOM 3179 C C . GLY A 1 401 ? 25.453 -16.359 12.875 1 91.25 401 GLY A C 1
ATOM 3180 O O . GLY A 1 401 ? 26.547 -16.938 12.836 1 91.25 401 GLY A O 1
ATOM 3181 N N . LYS A 1 402 ? 24.375 -16.984 13.016 1 92.88 402 LYS A N 1
ATOM 3182 C CA . LYS A 1 402 ? 24.359 -18.438 13.188 1 92.88 402 LYS A CA 1
ATOM 3183 C C . LYS A 1 402 ? 23.641 -19.125 12.031 1 92.88 402 LYS A C 1
ATOM 3185 O O . LYS A 1 402 ? 23.922 -20.281 11.711 1 92.88 402 LYS A O 1
ATOM 3190 N N . THR A 1 403 ? 22.734 -18.438 11.461 1 95.31 403 THR A N 1
ATOM 3191 C CA . THR A 1 403 ? 21.922 -19.031 10.406 1 95.31 403 THR A CA 1
ATOM 3192 C C . THR A 1 403 ? 22.406 -18.594 9.031 1 95.31 403 THR A C 1
ATOM 3194 O O . THR A 1 403 ? 22.547 -17.406 8.766 1 95.31 403 THR A O 1
ATOM 3197 N N . VAL A 1 404 ? 22.625 -19.562 8.141 1 97.31 404 VAL A N 1
ATOM 3198 C CA . VAL A 1 404 ? 23.031 -19.312 6.766 1 97.31 404 VAL A CA 1
ATOM 3199 C C . VAL A 1 404 ? 21.969 -19.812 5.801 1 97.31 404 VAL A C 1
ATOM 3201 O O . VAL A 1 404 ? 21.547 -20.984 5.891 1 97.31 404 VAL A O 1
ATOM 3204 N N . LEU A 1 405 ? 21.484 -18.953 4.953 1 97.56 405 LEU A N 1
ATOM 3205 C CA . LEU A 1 405 ? 20.547 -19.344 3.902 1 97.56 405 LEU A CA 1
ATOM 3206 C C . LEU A 1 405 ? 21.297 -19.812 2.658 1 97.56 405 LEU A C 1
ATOM 3208 O O . LEU A 1 405 ? 22.266 -19.172 2.23 1 97.56 405 LEU A O 1
ATOM 3212 N N . ALA A 1 406 ? 20.875 -20.922 2.098 1 97.88 406 ALA A N 1
ATOM 3213 C CA . ALA A 1 406 ? 21.5 -21.469 0.898 1 97.88 406 ALA A CA 1
ATOM 3214 C C . ALA A 1 406 ? 20.453 -21.938 -0.106 1 97.88 406 ALA A C 1
ATOM 3216 O O . ALA A 1 406 ? 19.469 -22.578 0.268 1 97.88 406 ALA A O 1
ATOM 3217 N N . SER A 1 407 ? 20.609 -21.484 -1.286 1 97.25 407 SER A N 1
ATOM 3218 C CA . SER A 1 407 ? 19.828 -22.109 -2.354 1 97.25 407 SER A CA 1
ATOM 3219 C C . SER A 1 407 ? 20.516 -23.359 -2.893 1 97.25 407 SER A C 1
ATOM 3221 O O . SER A 1 407 ? 21.75 -23.438 -2.918 1 97.25 407 SER A O 1
ATOM 3223 N N . ASP A 1 408 ? 19.688 -24.344 -3.338 1 94.88 408 ASP A N 1
ATOM 3224 C CA . ASP A 1 408 ? 20.281 -25.609 -3.758 1 94.88 408 ASP A CA 1
ATOM 3225 C C . ASP A 1 408 ? 19.688 -26.062 -5.09 1 94.88 408 ASP A C 1
ATOM 3227 O O . ASP A 1 408 ? 19.016 -25.297 -5.773 1 94.88 408 ASP A O 1
ATOM 3231 N N . THR A 1 409 ? 20.016 -27.312 -5.508 1 93.44 409 THR A N 1
ATOM 3232 C CA . THR A 1 409 ? 19.672 -27.844 -6.82 1 93.44 409 THR A CA 1
ATOM 3233 C C . THR A 1 409 ? 18.234 -28.359 -6.824 1 93.44 409 THR A C 1
ATOM 3235 O O . THR A 1 409 ? 17.688 -28.719 -7.879 1 93.44 409 THR A O 1
ATOM 3238 N N . HIS A 1 410 ? 17.594 -28.328 -5.688 1 93.69 410 HIS A N 1
ATOM 3239 C CA . HIS A 1 410 ? 16.203 -28.781 -5.602 1 93.69 410 HIS A CA 1
ATOM 3240 C C . HIS A 1 410 ? 15.242 -27.594 -5.609 1 93.69 410 HIS A C 1
ATOM 3242 O O . HIS A 1 410 ? 14.102 -27.719 -5.156 1 93.69 410 HIS A O 1
ATOM 3248 N N . GLN A 1 411 ? 15.711 -26.5 -6.012 1 95.12 411 GLN A N 1
ATOM 3249 C CA . GLN A 1 411 ? 14.914 -25.297 -6.219 1 95.12 411 GLN A CA 1
ATOM 3250 C C . GLN A 1 411 ? 14.367 -24.766 -4.898 1 95.12 411 GLN A C 1
ATOM 3252 O O . GLN A 1 411 ? 13.211 -24.328 -4.828 1 95.12 411 GLN A O 1
ATOM 3257 N N . ARG A 1 412 ? 15.188 -24.875 -3.854 1 94.75 412 ARG A N 1
ATOM 3258 C CA . ARG A 1 412 ? 14.789 -24.453 -2.516 1 94.75 412 ARG A CA 1
ATOM 3259 C C . ARG A 1 412 ? 15.82 -23.516 -1.91 1 94.75 412 ARG A C 1
ATOM 3261 O O . ARG A 1 412 ? 16.984 -23.5 -2.336 1 94.75 412 ARG A O 1
ATOM 3268 N N . ILE A 1 413 ? 15.312 -22.656 -0.992 1 97.62 413 ILE A N 1
ATOM 3269 C CA . ILE A 1 413 ? 16.188 -22 -0.033 1 97.62 413 ILE A CA 1
ATOM 3270 C C . ILE A 1 413 ? 16 -22.609 1.352 1 97.62 413 ILE A C 1
ATOM 3272 O O . ILE A 1 413 ? 14.883 -22.672 1.861 1 97.62 413 ILE A O 1
ATOM 3276 N N . ARG A 1 414 ? 17.125 -23.078 1.904 1 97.25 414 ARG A N 1
ATOM 3277 C CA . ARG A 1 414 ? 17.094 -23.656 3.238 1 97.25 414 ARG A CA 1
ATOM 3278 C C . ARG A 1 414 ? 17.984 -22.875 4.203 1 97.25 414 ARG A C 1
ATOM 3280 O O . ARG A 1 414 ? 18.922 -22.203 3.781 1 97.25 414 ARG A O 1
ATOM 3287 N N . GLY A 1 415 ? 17.562 -22.906 5.449 1 96.94 415 GLY A N 1
ATOM 3288 C CA . GLY A 1 415 ? 18.359 -22.312 6.508 1 96.94 415 GLY A CA 1
ATOM 3289 C C . GLY A 1 415 ? 19.172 -23.344 7.281 1 96.94 415 GLY A C 1
ATOM 3290 O O . GLY A 1 415 ? 18.656 -24.375 7.703 1 96.94 415 GLY A O 1
ATOM 3291 N N . TYR A 1 416 ? 20.5 -23.094 7.406 1 97.19 416 TYR A N 1
ATOM 3292 C CA . TYR A 1 416 ? 21.422 -23.969 8.125 1 97.19 416 TYR A CA 1
ATOM 3293 C C . TYR A 1 416 ? 22 -23.266 9.344 1 97.19 416 TYR A C 1
ATOM 3295 O O . TYR A 1 416 ? 22.594 -22.188 9.219 1 97.19 416 TYR A O 1
ATOM 3303 N N . ASN A 1 417 ? 21.797 -23.797 10.445 1 95.88 417 ASN A N 1
ATOM 3304 C CA . ASN A 1 417 ? 22.391 -23.281 11.664 1 95.88 417 ASN A CA 1
ATOM 3305 C C . ASN A 1 417 ? 23.719 -23.969 11.977 1 95.88 417 ASN A C 1
ATOM 3307 O O . ASN A 1 417 ? 23.75 -25.172 12.25 1 95.88 417 ASN A O 1
ATOM 3311 N N . PHE A 1 418 ? 24.812 -23.297 12.008 1 92.75 418 PHE A N 1
ATOM 3312 C CA . PHE A 1 418 ? 26.141 -23.891 12.164 1 92.75 418 PHE A CA 1
ATOM 3313 C C . PHE A 1 418 ? 26.484 -24.078 13.641 1 92.75 418 PHE A C 1
ATOM 3315 O O . PHE A 1 418 ? 27.469 -24.719 13.969 1 92.75 418 PHE A O 1
ATOM 3322 N N . GLU A 1 419 ? 25.641 -23.562 14.508 1 90.56 419 GLU A N 1
ATOM 3323 C CA . GLU A 1 419 ? 25.875 -23.766 15.938 1 90.56 419 GLU A CA 1
ATOM 3324 C C . GLU A 1 419 ? 25.234 -25.062 16.422 1 90.56 419 GLU A C 1
ATOM 3326 O O . GLU A 1 419 ? 25.906 -25.875 17.078 1 90.56 419 GLU A O 1
ATOM 3331 N N . ASP A 1 420 ? 24 -25.25 16.062 1 90.38 420 ASP A N 1
ATOM 3332 C CA . ASP A 1 420 ? 23.312 -26.438 16.562 1 90.38 420 ASP A CA 1
ATOM 3333 C C . ASP A 1 420 ? 23.188 -27.484 15.453 1 90.38 420 ASP A C 1
ATOM 3335 O O . ASP A 1 420 ? 22.625 -28.562 15.672 1 90.38 420 ASP A O 1
ATOM 3339 N N . LEU A 1 421 ? 23.641 -27.219 14.25 1 89.06 421 LEU A N 1
ATOM 3340 C CA . LEU A 1 421 ? 23.688 -28.125 13.109 1 89.06 421 LEU A CA 1
ATOM 3341 C C . LEU A 1 421 ? 22.281 -28.609 12.75 1 89.06 421 LEU A C 1
ATOM 3343 O O . LEU A 1 421 ? 22.047 -29.812 12.57 1 89.06 421 LEU A O 1
ATOM 3347 N N . THR A 1 422 ? 21.359 -27.641 12.812 1 93.94 422 THR A N 1
ATOM 3348 C CA . THR A 1 422 ? 20 -27.891 12.344 1 93.94 422 THR A CA 1
ATOM 3349 C C . THR A 1 422 ? 19.719 -27.141 11.039 1 93.94 422 THR A C 1
ATOM 3351 O O . THR A 1 422 ? 20.359 -26.125 10.75 1 93.94 422 THR A O 1
ATOM 3354 N N . ASP A 1 423 ? 18.891 -27.75 10.18 1 94.69 423 ASP A N 1
ATOM 3355 C CA . ASP A 1 423 ? 18.516 -27.109 8.922 1 94.69 423 ASP A CA 1
ATOM 3356 C C . ASP A 1 423 ? 17 -27.109 8.742 1 94.69 423 ASP A C 1
ATOM 3358 O O . ASP A 1 423 ? 16.297 -27.922 9.359 1 94.69 423 ASP A O 1
ATOM 3362 N N . ARG A 1 424 ? 16.469 -26.156 8.031 1 94.69 424 ARG A N 1
ATOM 3363 C CA . ARG A 1 424 ? 15.039 -26.062 7.781 1 94.69 424 ARG A CA 1
ATOM 3364 C C . ARG A 1 424 ? 14.758 -25.547 6.375 1 94.69 424 ARG A C 1
ATOM 3366 O O . ARG A 1 424 ? 15.523 -24.734 5.852 1 94.69 424 ARG A O 1
ATOM 3373 N N . ASN A 1 425 ? 13.656 -26 5.812 1 94.06 425 ASN A N 1
ATOM 3374 C CA . ASN A 1 425 ? 13.203 -25.484 4.531 1 94.06 425 ASN A CA 1
ATOM 3375 C C . ASN A 1 425 ? 12.492 -24.141 4.691 1 94.06 425 ASN A C 1
ATOM 3377 O O . ASN A 1 425 ? 11.688 -23.969 5.609 1 94.06 425 ASN A O 1
ATOM 3381 N N . ILE A 1 426 ? 12.781 -23.172 3.812 1 93.69 426 ILE A N 1
ATOM 3382 C CA . ILE A 1 426 ? 12.18 -21.844 3.936 1 93.69 426 ILE A CA 1
ATOM 3383 C C . ILE A 1 426 ? 11.367 -21.531 2.684 1 93.69 426 ILE A C 1
ATOM 3385 O O . ILE A 1 426 ? 10.188 -21.172 2.775 1 93.69 426 ILE A O 1
ATOM 3389 N N . VAL A 1 427 ? 11.992 -21.625 1.53 1 93.56 427 VAL A N 1
ATOM 3390 C CA . VAL A 1 427 ? 11.359 -21.281 0.259 1 93.56 427 VAL A CA 1
ATOM 3391 C C . VAL A 1 427 ? 11.406 -22.484 -0.68 1 93.56 427 VAL A C 1
ATOM 3393 O O . VAL A 1 427 ? 12.398 -23.219 -0.713 1 93.56 427 VAL A O 1
ATOM 3396 N N . GLN A 1 428 ? 10.344 -22.688 -1.427 1 92.06 428 GLN A N 1
ATOM 3397 C CA . GLN A 1 428 ? 10.289 -23.672 -2.504 1 92.06 428 GLN A CA 1
ATOM 3398 C C . GLN A 1 428 ? 9.828 -23.031 -3.811 1 92.06 428 GLN A C 1
ATOM 3400 O O . GLN A 1 428 ? 8.758 -22.422 -3.867 1 92.06 428 GLN A O 1
ATOM 3405 N N . GLU A 1 429 ? 10.664 -23.125 -4.805 1 92.25 429 GLU A N 1
ATOM 3406 C CA . GLU A 1 429 ? 10.328 -22.656 -6.148 1 92.25 429 GLU A CA 1
ATOM 3407 C C . GLU A 1 429 ? 10.102 -23.828 -7.094 1 92.25 429 GLU A C 1
ATOM 3409 O O . GLU A 1 429 ? 10.5 -24.953 -6.805 1 92.25 429 GLU A O 1
ATOM 3414 N N . ASP A 1 430 ? 9.461 -23.547 -8.242 1 85.38 430 ASP A N 1
ATOM 3415 C CA . ASP A 1 430 ? 9.219 -24.578 -9.25 1 85.38 430 ASP A CA 1
ATOM 3416 C C . ASP A 1 430 ? 10.391 -24.672 -10.227 1 85.38 430 ASP A C 1
ATOM 3418 O O . ASP A 1 430 ? 10.547 -25.672 -10.922 1 85.38 430 ASP A O 1
ATOM 3422 N N . HIS A 1 431 ? 11.18 -23.641 -10.266 1 91.44 431 HIS A N 1
ATOM 3423 C CA . HIS A 1 431 ? 12.336 -23.547 -11.148 1 91.44 431 HIS A CA 1
ATOM 3424 C C . HIS A 1 431 ? 13.602 -23.234 -10.367 1 91.44 431 HIS A C 1
ATOM 3426 O O . HIS A 1 431 ? 13.531 -22.781 -9.219 1 91.44 431 HIS A O 1
ATOM 3432 N N . PRO A 1 432 ? 14.758 -23.531 -11 1 95.56 432 PRO A N 1
ATOM 3433 C CA . PRO A 1 432 ? 16.016 -23.328 -10.281 1 95.56 432 PRO A CA 1
ATOM 3434 C C . PRO A 1 432 ? 16.219 -21.891 -9.836 1 95.56 432 PRO A C 1
ATOM 3436 O O . PRO A 1 432 ? 15.953 -20.953 -10.609 1 95.56 432 PRO A O 1
ATOM 3439 N N . ILE A 1 433 ? 16.656 -21.75 -8.664 1 96.88 433 ILE A N 1
ATOM 3440 C CA . ILE A 1 433 ? 17.047 -20.453 -8.141 1 96.88 433 ILE A CA 1
ATOM 3441 C C . ILE A 1 433 ? 18.516 -20.156 -8.5 1 96.88 433 ILE A C 1
ATOM 3443 O O . ILE A 1 433 ? 19.422 -20.797 -7.98 1 96.88 433 ILE A O 1
ATOM 3447 N N . MET A 1 434 ? 18.719 -19.203 -9.312 1 96.06 434 MET A N 1
ATOM 3448 C CA . MET A 1 434 ? 20.062 -18.922 -9.812 1 96.06 434 MET A CA 1
ATOM 3449 C C . MET A 1 434 ? 20.844 -18.078 -8.812 1 96.06 434 MET A C 1
ATOM 3451 O O . MET A 1 434 ? 22.047 -18.281 -8.625 1 96.06 434 MET A O 1
ATOM 3455 N N . SER A 1 435 ? 20.219 -17.109 -8.219 1 97.19 435 SER A N 1
ATOM 3456 C CA . SER A 1 435 ? 20.781 -16.234 -7.184 1 97.19 435 SER A CA 1
ATOM 3457 C C . SER A 1 435 ? 19.688 -15.625 -6.32 1 97.19 435 SER A C 1
ATOM 3459 O O . SER A 1 435 ? 18.5 -15.688 -6.672 1 97.19 435 SER A O 1
ATOM 3461 N N . PHE A 1 436 ? 20.109 -15.141 -5.152 1 97.94 436 PHE A N 1
ATOM 3462 C CA . PHE A 1 436 ? 19.141 -14.398 -4.355 1 97.94 436 PHE A CA 1
ATOM 3463 C C . PHE A 1 436 ? 19.844 -13.391 -3.457 1 97.94 436 PHE A C 1
ATOM 3465 O O . PHE A 1 436 ? 21.047 -13.523 -3.178 1 97.94 436 PHE A O 1
ATOM 3472 N N . THR A 1 437 ? 19.141 -12.359 -3.115 1 97.56 437 THR A N 1
ATOM 3473 C CA . THR A 1 437 ? 19.594 -11.305 -2.207 1 97.56 437 THR A CA 1
ATOM 3474 C C . THR A 1 437 ? 18.562 -11.078 -1.101 1 97.56 437 THR A C 1
ATOM 3476 O O . THR A 1 437 ? 17.359 -11.148 -1.338 1 97.56 437 THR A O 1
ATOM 3479 N N . ILE A 1 438 ? 19.125 -10.789 0.072 1 97.06 438 ILE A N 1
ATOM 3480 C CA . ILE A 1 438 ? 18.25 -10.594 1.221 1 97.06 438 ILE A CA 1
ATOM 3481 C C . ILE A 1 438 ? 18.188 -9.109 1.571 1 97.06 438 ILE A C 1
ATOM 3483 O O . ILE A 1 438 ? 19.188 -8.398 1.489 1 97.06 438 ILE A O 1
ATOM 3487 N N . SER A 1 439 ? 16.969 -8.727 1.962 1 96.38 439 SER A N 1
ATOM 3488 C CA . SER A 1 439 ? 16.797 -7.34 2.379 1 96.38 439 SER A CA 1
ATOM 3489 C C . SER A 1 439 ? 17.562 -7.047 3.662 1 96.38 439 SER A C 1
ATOM 3491 O O . SER A 1 439 ? 17.953 -7.969 4.383 1 96.38 439 SER A O 1
ATOM 3493 N N . LYS A 1 440 ? 17.719 -5.754 3.961 1 92.62 440 LYS A N 1
ATOM 3494 C CA . LYS A 1 440 ? 18.531 -5.316 5.094 1 92.62 440 LYS A CA 1
ATOM 3495 C C . LYS A 1 440 ? 17.953 -5.832 6.41 1 92.62 440 LYS A C 1
ATOM 3497 O O . LYS A 1 440 ? 18.703 -6.223 7.309 1 92.62 440 LYS A O 1
ATOM 3502 N N . ASN A 1 441 ? 16.719 -5.895 6.539 1 90.25 441 ASN A N 1
ATOM 3503 C CA . ASN A 1 441 ? 16.094 -6.332 7.785 1 90.25 441 ASN A CA 1
ATOM 3504 C C . ASN A 1 441 ? 15.938 -7.852 7.828 1 90.25 441 ASN A C 1
ATOM 3506 O O . ASN A 1 441 ? 15.438 -8.398 8.812 1 90.25 441 ASN A O 1
ATOM 3510 N N . GLY A 1 442 ? 16.266 -8.547 6.746 1 93.44 442 GLY A N 1
ATOM 3511 C CA . GLY A 1 442 ? 16.281 -10 6.715 1 93.44 442 GLY A CA 1
ATOM 3512 C C . GLY A 1 442 ? 14.922 -10.602 6.441 1 93.44 442 GL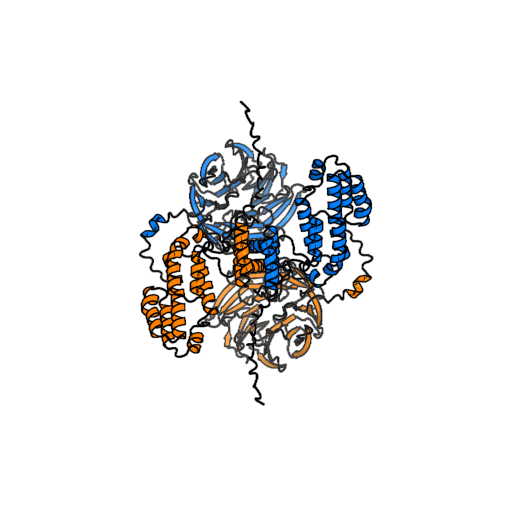Y A C 1
ATOM 3513 O O . GLY A 1 442 ? 14.758 -11.82 6.504 1 93.44 442 GLY A O 1
ATOM 3514 N N . ARG A 1 443 ? 14 -9.844 6.082 1 93 443 ARG A N 1
ATOM 3515 C CA . ARG A 1 443 ? 12.625 -10.328 5.957 1 93 443 ARG A CA 1
ATOM 3516 C C . ARG A 1 443 ? 12.336 -10.781 4.531 1 93 443 ARG A C 1
ATOM 3518 O O . ARG A 1 443 ? 11.648 -11.781 4.32 1 93 443 ARG A O 1
ATOM 3525 N N . LEU A 1 444 ? 12.859 -10.062 3.58 1 95.94 444 LEU A N 1
ATOM 3526 C CA . LEU A 1 444 ? 12.523 -10.336 2.188 1 95.94 444 LEU A CA 1
ATOM 3527 C C . LEU A 1 444 ? 13.711 -10.938 1.444 1 95.94 444 LEU A C 1
ATOM 3529 O O . LEU A 1 444 ? 14.867 -10.609 1.74 1 95.94 444 LEU A O 1
ATOM 3533 N N . ALA A 1 445 ? 13.406 -11.75 0.514 1 97.5 445 ALA A N 1
ATOM 3534 C CA . ALA A 1 445 ? 14.414 -12.328 -0.373 1 97.5 445 ALA A CA 1
ATOM 3535 C C . ALA A 1 445 ? 14.055 -12.094 -1.837 1 97.5 445 ALA A C 1
ATOM 3537 O O . ALA A 1 445 ? 12.93 -12.375 -2.256 1 97.5 445 ALA A O 1
ATOM 3538 N N . LEU A 1 446 ? 14.961 -11.547 -2.502 1 97.81 446 LEU A N 1
ATOM 3539 C CA . LEU A 1 446 ? 14.828 -11.336 -3.939 1 97.81 446 LEU A CA 1
ATOM 3540 C C . LEU A 1 446 ? 15.531 -12.445 -4.719 1 97.81 446 LEU A C 1
ATOM 3542 O O . LEU A 1 446 ? 16.75 -12.609 -4.621 1 97.81 446 LEU A O 1
ATOM 3546 N N . LEU A 1 447 ? 14.75 -13.172 -5.543 1 97.75 447 LEU A N 1
ATOM 3547 C CA . LEU A 1 447 ? 15.297 -14.336 -6.227 1 97.75 447 LEU A CA 1
ATOM 3548 C C . LEU A 1 447 ? 15.336 -14.109 -7.734 1 97.75 447 LEU A C 1
ATOM 3550 O O . LEU A 1 447 ? 14.398 -13.562 -8.312 1 97.75 447 LEU A O 1
ATOM 3554 N N . ASN A 1 448 ? 16.391 -14.469 -8.32 1 97.75 448 ASN A N 1
ATOM 3555 C CA . ASN A 1 448 ? 16.438 -14.703 -9.758 1 97.75 448 ASN A CA 1
ATOM 3556 C C . ASN A 1 448 ? 16.172 -16.172 -10.102 1 97.75 448 ASN A C 1
ATOM 3558 O O . ASN A 1 448 ? 17 -17.031 -9.805 1 97.75 448 ASN A O 1
ATOM 3562 N N . VAL A 1 449 ? 15.086 -16.391 -10.727 1 96 449 VAL A N 1
ATOM 3563 C CA . VAL A 1 449 ? 14.625 -17.75 -10.984 1 96 449 VAL A CA 1
ATOM 3564 C C . VAL A 1 449 ? 14.719 -18.047 -12.484 1 96 449 VAL A C 1
ATOM 3566 O O . VAL A 1 449 ? 14.25 -17.266 -13.305 1 96 449 VAL A O 1
ATOM 3569 N N . ALA A 1 450 ? 15.227 -19.219 -12.781 1 96 450 ALA A N 1
ATOM 3570 C CA . ALA A 1 450 ? 15.438 -19.609 -14.172 1 96 450 ALA A CA 1
ATOM 3571 C C . ALA A 1 450 ? 14.125 -19.609 -14.953 1 96 450 ALA A C 1
ATOM 3573 O O . ALA A 1 450 ? 13.117 -20.125 -14.477 1 96 450 ALA A O 1
ATOM 3574 N N . THR A 1 451 ? 14.164 -18.969 -16.078 1 91.69 451 THR A N 1
ATOM 3575 C CA . THR A 1 451 ? 13.094 -18.922 -17.078 1 91.69 451 THR A CA 1
ATOM 3576 C C . THR A 1 451 ? 11.875 -18.188 -16.516 1 91.69 451 THR A C 1
ATOM 3578 O O . THR A 1 451 ? 10.844 -18.078 -17.188 1 91.69 451 THR A O 1
ATOM 3581 N N . GLN A 1 452 ? 11.961 -17.688 -15.289 1 88.75 452 GLN A N 1
ATOM 3582 C CA . GLN A 1 452 ? 10.812 -17.047 -14.664 1 88.75 452 GLN A CA 1
ATOM 3583 C C . GLN A 1 452 ? 11.094 -15.562 -14.406 1 88.75 452 GLN A C 1
ATOM 3585 O O . GLN A 1 452 ? 10.18 -14.734 -14.453 1 88.75 452 GLN A O 1
ATOM 3590 N N . GLY A 1 453 ? 12.281 -15.305 -14.039 1 94.12 453 GLY A N 1
ATOM 3591 C CA . GLY A 1 453 ? 12.609 -13.914 -13.766 1 94.12 453 GLY A CA 1
ATOM 3592 C C . GLY A 1 453 ? 12.859 -13.641 -12.289 1 94.12 453 GLY A C 1
ATOM 3593 O O . GLY A 1 453 ? 13.562 -14.406 -11.625 1 94.12 453 GLY A O 1
ATOM 3594 N N . VAL A 1 454 ? 12.359 -12.469 -11.812 1 96.19 454 VAL A N 1
ATOM 3595 C CA . VAL A 1 454 ? 12.672 -12.008 -10.461 1 96.19 454 VAL A CA 1
ATOM 3596 C C . VAL A 1 454 ? 11.453 -12.195 -9.555 1 96.19 454 VAL A C 1
ATOM 3598 O O . VAL A 1 454 ? 10.367 -11.703 -9.867 1 96.19 454 VAL A O 1
ATOM 3601 N N . HIS A 1 455 ? 11.672 -12.906 -8.477 1 94.25 455 HIS A N 1
ATOM 3602 C CA . HIS A 1 455 ? 10.625 -13.172 -7.496 1 94.25 455 HIS A CA 1
ATOM 3603 C C . HIS A 1 455 ? 10.969 -12.555 -6.145 1 94.25 455 HIS A C 1
ATOM 3605 O O . HIS A 1 455 ? 12.125 -12.602 -5.715 1 94.25 455 HIS A O 1
ATOM 3611 N N . LEU A 1 456 ? 9.953 -12 -5.504 1 94.88 456 LEU A N 1
ATOM 3612 C CA . LEU A 1 456 ? 10.109 -11.492 -4.145 1 94.88 456 LEU A CA 1
ATOM 3613 C C . LEU A 1 456 ? 9.398 -12.383 -3.139 1 94.88 456 LEU A C 1
ATOM 3615 O O . LEU A 1 456 ? 8.195 -12.625 -3.254 1 94.88 456 LEU A O 1
ATOM 3619 N N . TRP A 1 457 ? 10.148 -12.844 -2.129 1 93.94 457 TRP A N 1
ATOM 3620 C CA . TRP A 1 457 ? 9.609 -13.719 -1.095 1 93.94 457 TRP A CA 1
ATOM 3621 C C . TRP A 1 457 ? 9.688 -13.055 0.277 1 93.94 457 TRP A C 1
ATOM 3623 O O . TRP A 1 457 ? 10.656 -12.352 0.581 1 93.94 457 TRP A O 1
ATOM 3633 N N . ASP A 1 458 ? 8.68 -13.289 1.077 1 91.38 458 ASP A N 1
ATOM 3634 C CA . ASP A 1 458 ? 8.758 -13.023 2.512 1 91.38 458 ASP A CA 1
ATOM 3635 C C . ASP A 1 458 ? 9.25 -14.258 3.27 1 91.38 458 ASP A C 1
ATOM 3637 O O . ASP A 1 458 ? 8.586 -15.297 3.279 1 91.38 458 ASP A O 1
ATOM 3641 N N . LEU A 1 459 ? 10.305 -14.148 3.887 1 92.38 459 LEU A N 1
ATOM 3642 C CA . LEU A 1 459 ? 10.961 -15.305 4.496 1 92.38 459 LEU A CA 1
ATOM 3643 C C . LEU A 1 459 ? 10.289 -15.68 5.812 1 92.38 459 LEU A C 1
ATOM 3645 O O . LEU A 1 459 ? 10.375 -16.828 6.258 1 92.38 459 LEU A O 1
ATOM 3649 N N . GLN A 1 460 ? 9.719 -14.695 6.434 1 86 460 GLN A N 1
ATOM 3650 C CA . GLN A 1 460 ? 9.055 -14.953 7.707 1 86 460 GLN A CA 1
ATOM 3651 C C . GLN A 1 460 ? 7.719 -15.656 7.496 1 86 460 GLN A C 1
ATOM 3653 O O . GLN A 1 460 ? 7.453 -16.688 8.117 1 86 460 GLN A O 1
ATOM 3658 N N . ASP A 1 461 ? 6.996 -15.125 6.637 1 76.38 461 ASP A N 1
ATOM 3659 C CA . ASP A 1 461 ? 5.684 -15.711 6.367 1 76.38 461 ASP A CA 1
ATOM 3660 C C . ASP A 1 461 ? 5.785 -16.828 5.328 1 76.38 461 ASP A C 1
ATOM 3662 O O . ASP A 1 461 ? 4.82 -17.562 5.102 1 76.38 461 ASP A O 1
ATOM 3666 N N . ARG A 1 462 ? 6.906 -16.953 4.668 1 84.44 462 ARG A N 1
ATOM 3667 C CA . ARG A 1 462 ? 7.188 -17.984 3.684 1 84.44 462 ARG A CA 1
ATOM 3668 C C . ARG A 1 462 ? 6.188 -17.938 2.533 1 84.44 462 ARG A C 1
ATOM 3670 O O . ARG A 1 462 ? 5.605 -18.969 2.168 1 84.44 462 ARG A O 1
ATOM 3677 N N . VAL A 1 463 ? 6.039 -16.734 2.023 1 82.12 463 VAL A N 1
ATOM 3678 C CA . VAL A 1 463 ? 5.078 -16.562 0.939 1 82.12 463 VAL A CA 1
ATOM 3679 C C . VAL A 1 463 ? 5.734 -15.805 -0.213 1 82.12 463 VAL A C 1
ATOM 3681 O O . VAL A 1 463 ? 6.59 -14.945 0.009 1 82.12 463 VAL A O 1
ATOM 3684 N N . LEU A 1 464 ? 5.305 -16.172 -1.431 1 86.12 464 LEU A N 1
ATOM 3685 C CA . LEU A 1 464 ? 5.68 -15.398 -2.609 1 86.12 464 LEU A CA 1
ATOM 3686 C C . LEU A 1 464 ? 4.926 -14.078 -2.654 1 86.12 464 LEU A C 1
ATOM 3688 O O . LEU A 1 464 ? 3.697 -14.062 -2.777 1 86.12 464 LEU A O 1
ATOM 3692 N N . VAL A 1 465 ? 5.621 -13.023 -2.559 1 86.12 465 VAL A N 1
ATOM 3693 C CA . VAL A 1 465 ? 5.016 -11.703 -2.455 1 86.12 465 VAL A CA 1
ATOM 3694 C C . VAL A 1 465 ? 4.699 -11.172 -3.85 1 86.12 465 VAL A C 1
ATOM 3696 O O . VAL A 1 465 ? 3.609 -10.641 -4.086 1 86.12 465 VAL A O 1
ATOM 3699 N N . ARG A 1 466 ? 5.711 -11.359 -4.781 1 86.81 466 ARG A N 1
ATOM 3700 C CA . ARG A 1 466 ? 5.516 -10.742 -6.09 1 86.81 466 ARG A CA 1
ATOM 3701 C C . ARG A 1 466 ? 6.461 -11.344 -7.125 1 86.81 466 ARG A C 1
ATOM 3703 O O . ARG A 1 466 ? 7.582 -11.742 -6.797 1 86.81 466 ARG A O 1
ATOM 3710 N N . LYS A 1 467 ? 5.945 -11.367 -8.336 1 88.06 467 LYS A N 1
ATOM 3711 C CA . LYS A 1 467 ? 6.758 -11.641 -9.523 1 88.06 467 LYS A CA 1
ATOM 3712 C C . LYS A 1 467 ? 6.867 -10.398 -10.406 1 88.06 467 LYS A C 1
ATOM 3714 O O . LYS A 1 467 ? 5.852 -9.836 -10.82 1 88.06 467 LYS A O 1
ATOM 3719 N N . TYR A 1 468 ? 8.031 -10.055 -10.711 1 92.5 468 TYR A N 1
ATOM 3720 C CA . TYR A 1 468 ? 8.227 -8.828 -11.477 1 92.5 468 TYR A CA 1
ATOM 3721 C C . TYR A 1 468 ? 8.266 -9.117 -12.969 1 92.5 468 TYR A C 1
ATOM 3723 O O . TYR A 1 468 ? 8.727 -10.18 -13.391 1 92.5 468 TYR A O 1
ATOM 3731 N N . GLN A 1 469 ? 7.832 -8.141 -13.719 1 90.5 469 GLN A N 1
ATOM 3732 C CA . GLN A 1 469 ? 7.699 -8.344 -15.156 1 90.5 469 GLN A CA 1
ATOM 3733 C C . GLN A 1 469 ? 8.758 -7.559 -15.922 1 90.5 469 GLN A C 1
ATOM 3735 O O . GLN A 1 469 ? 9.367 -6.637 -15.383 1 90.5 469 GLN A O 1
ATOM 3740 N N . GLY A 1 470 ? 9.016 -7.969 -17.188 1 91.69 470 GLY A N 1
ATOM 3741 C CA . GLY A 1 470 ? 9.883 -7.23 -18.094 1 91.69 470 GLY A CA 1
ATOM 3742 C C . GLY A 1 470 ? 11.188 -7.949 -18.391 1 91.69 470 GLY A C 1
ATOM 3743 O O . GLY A 1 470 ? 11.539 -8.156 -19.547 1 91.69 470 GLY A O 1
ATOM 3744 N N . VAL A 1 471 ? 11.797 -8.445 -17.344 1 94.62 471 VAL A N 1
ATOM 3745 C CA . VAL A 1 471 ? 13.133 -9.023 -17.453 1 94.62 471 VAL A CA 1
ATOM 3746 C C . VAL A 1 471 ? 13.078 -10.312 -18.266 1 94.62 471 VAL A C 1
ATOM 3748 O O . VAL A 1 471 ? 12.078 -11.031 -18.234 1 94.62 471 VAL A O 1
ATOM 3751 N N . THR A 1 472 ? 14.102 -10.477 -19.047 1 94.75 472 THR A N 1
ATOM 3752 C CA . THR A 1 472 ? 14.328 -11.75 -19.703 1 94.75 472 THR A CA 1
ATOM 3753 C C . THR A 1 472 ? 15.359 -12.578 -18.938 1 94.75 472 THR A C 1
ATOM 3755 O O . THR A 1 472 ? 16.516 -12.172 -18.797 1 94.75 472 THR A O 1
ATOM 3758 N N . GLN A 1 473 ? 14.852 -13.703 -18.469 1 92.12 473 GLN A N 1
ATOM 3759 C CA . GLN A 1 473 ? 15.719 -14.586 -17.688 1 92.12 473 GLN A CA 1
ATOM 3760 C C . GLN A 1 473 ? 15.703 -16 -18.234 1 92.12 473 GLN A C 1
ATOM 3762 O O . GLN A 1 473 ? 14.648 -16.656 -18.266 1 92.12 473 GLN A O 1
ATOM 3767 N N . GLY A 1 474 ? 16.812 -16.484 -18.734 1 93.38 474 GLY A N 1
ATOM 3768 C CA . GLY A 1 474 ? 17.016 -17.875 -19.094 1 93.38 474 GLY A CA 1
ATOM 3769 C C . GLY A 1 474 ? 17.688 -18.688 -18 1 93.38 474 GLY A C 1
ATOM 3770 O O . GLY A 1 474 ? 17.156 -18.812 -16.891 1 93.38 474 GLY A O 1
ATOM 3771 N N . PHE A 1 475 ? 19 -19.109 -18.312 1 91.44 475 PHE A N 1
ATOM 3772 C CA . PHE A 1 475 ? 19.688 -19.953 -17.359 1 91.44 475 PHE A CA 1
ATOM 3773 C C . PHE A 1 475 ? 20.953 -19.266 -16.844 1 91.44 475 PHE A C 1
ATOM 3775 O O . PHE A 1 475 ? 21.719 -19.859 -16.078 1 91.44 475 PHE A O 1
ATOM 3782 N N . TYR A 1 476 ? 21.141 -18.062 -17.266 1 93.75 476 TYR A N 1
ATOM 3783 C CA . TYR A 1 476 ? 22.328 -17.344 -16.797 1 93.75 476 TYR A CA 1
ATOM 3784 C C . TYR A 1 476 ? 22.172 -16.922 -15.344 1 93.75 476 TYR A C 1
ATOM 3786 O O . TYR A 1 476 ? 21.062 -16.734 -14.859 1 93.75 476 TYR A O 1
ATOM 3794 N N . THR A 1 477 ? 23.359 -16.859 -14.719 1 95.5 477 THR A N 1
ATOM 3795 C CA . THR A 1 477 ? 23.344 -16.344 -13.344 1 95.5 477 THR A CA 1
ATOM 3796 C C . THR A 1 477 ? 23.297 -14.828 -13.328 1 95.5 477 THR A C 1
ATOM 3798 O O . THR A 1 477 ? 24.266 -14.164 -13.711 1 95.5 477 THR A O 1
ATOM 3801 N N . ILE A 1 478 ? 22.203 -14.289 -12.961 1 97.81 478 ILE A N 1
ATOM 3802 C CA . ILE A 1 478 ? 22.016 -12.844 -12.844 1 97.81 478 ILE A CA 1
ATOM 3803 C C . ILE A 1 478 ? 21.812 -12.477 -11.375 1 97.81 478 ILE A C 1
ATOM 3805 O O . ILE A 1 478 ? 21.094 -13.164 -10.648 1 97.81 478 ILE A O 1
ATOM 3809 N N . HIS A 1 479 ? 22.484 -11.414 -10.953 1 98.12 479 HIS A N 1
ATOM 3810 C CA . HIS A 1 479 ? 22.359 -10.945 -9.578 1 98.12 479 HIS A CA 1
ATOM 3811 C C . HIS A 1 479 ? 21.609 -9.625 -9.508 1 98.12 479 HIS A C 1
ATOM 3813 O O . HIS A 1 479 ? 22.062 -8.617 -10.039 1 98.12 479 HIS A O 1
ATOM 3819 N N . SER A 1 480 ? 20.453 -9.688 -8.852 1 98.44 480 SER A N 1
ATOM 3820 C CA . SER A 1 480 ? 19.641 -8.5 -8.633 1 98.44 480 SER A CA 1
ATOM 3821 C C . SER A 1 480 ? 19.891 -7.91 -7.25 1 98.44 480 SER A C 1
ATOM 3823 O O . SER A 1 480 ? 20.562 -8.523 -6.422 1 98.44 480 SER A O 1
ATOM 3825 N N . CYS A 1 481 ? 19.312 -6.691 -7.059 1 98.25 481 CYS A N 1
ATOM 3826 C CA . CYS A 1 481 ? 19.562 -6.07 -5.762 1 98.25 481 CYS A CA 1
ATOM 3827 C C . CYS A 1 481 ? 18.391 -5.195 -5.344 1 98.25 481 CYS A C 1
ATOM 3829 O O . CYS A 1 481 ? 17.578 -4.797 -6.176 1 98.25 481 CYS A O 1
ATOM 3831 N N . PHE A 1 482 ? 18.297 -5.035 -4.039 1 97.5 482 PHE A N 1
ATOM 3832 C CA . PHE A 1 482 ? 17.469 -3.965 -3.496 1 97.5 482 PHE A CA 1
ATOM 3833 C C . PHE A 1 482 ? 18.172 -2.619 -3.625 1 97.5 482 PHE A C 1
ATOM 3835 O O . PHE A 1 482 ? 19.406 -2.559 -3.736 1 97.5 482 PHE A O 1
ATOM 3842 N N . GLY A 1 483 ? 17.344 -1.614 -3.65 1 95.69 483 GLY A N 1
ATOM 3843 C CA . GLY A 1 483 ? 17.969 -0.306 -3.814 1 95.69 483 GLY A CA 1
ATOM 3844 C C . GLY A 1 483 ? 17.141 0.819 -3.221 1 95.69 483 GLY A C 1
ATOM 3845 O O . GLY A 1 483 ? 15.977 0.618 -2.852 1 95.69 483 GLY A O 1
ATOM 3846 N N . GLY A 1 484 ? 17.875 1.977 -3.18 1 91.81 484 GLY A N 1
ATOM 3847 C CA . GLY A 1 484 ? 17.25 3.146 -2.58 1 91.81 484 GLY A CA 1
ATOM 3848 C C . GLY A 1 484 ? 17.531 3.27 -1.092 1 91.81 484 GLY A C 1
ATOM 3849 O O . GLY A 1 484 ? 18.047 2.344 -0.474 1 91.81 484 GLY A O 1
ATOM 3850 N N . HIS A 1 485 ? 17.109 4.418 -0.56 1 86.38 485 HIS A N 1
ATOM 3851 C CA . HIS A 1 485 ? 17.391 4.715 0.841 1 86.38 485 HIS A CA 1
ATOM 3852 C C . HIS A 1 485 ? 16.672 3.738 1.765 1 86.38 485 HIS A C 1
ATOM 3854 O O . HIS A 1 485 ? 17.25 3.248 2.734 1 86.38 485 HIS A O 1
ATOM 3860 N N . ASN A 1 486 ? 15.469 3.371 1.409 1 85.62 486 ASN A N 1
ATOM 3861 C CA . ASN A 1 486 ? 14.664 2.482 2.242 1 85.62 486 ASN A CA 1
ATOM 3862 C C . ASN A 1 486 ? 14.445 1.131 1.569 1 85.62 486 ASN A C 1
ATOM 3864 O O . ASN A 1 486 ? 13.531 0.392 1.935 1 85.62 486 ASN A O 1
ATOM 3868 N N . GLU A 1 487 ? 15.242 0.805 0.523 1 93.25 487 GLU A N 1
ATOM 3869 C CA . GLU A 1 487 ? 15.109 -0.428 -0.247 1 93.25 487 GLU A CA 1
ATOM 3870 C C . GLU A 1 487 ? 13.719 -0.561 -0.849 1 93.25 487 GLU A C 1
ATOM 3872 O O . GLU A 1 487 ? 13.133 -1.649 -0.853 1 93.25 487 GLU A O 1
ATOM 3877 N N . ASP A 1 488 ? 13.25 0.553 -1.298 1 92.75 488 ASP A N 1
ATOM 3878 C CA . ASP A 1 488 ? 11.93 0.562 -1.918 1 92.75 488 ASP A CA 1
ATOM 3879 C C . ASP A 1 488 ? 12 0.12 -3.379 1 92.75 488 ASP A C 1
ATOM 3881 O O . ASP A 1 488 ? 10.977 -0.099 -4.02 1 92.75 488 ASP A O 1
ATOM 3885 N N . PHE A 1 489 ? 13.188 -0.04 -3.842 1 96.38 489 PHE A N 1
ATOM 3886 C CA . PHE A 1 489 ? 13.359 -0.333 -5.258 1 96.38 489 PHE A CA 1
ATOM 3887 C C . PHE A 1 489 ? 14.117 -1.638 -5.457 1 96.38 489 PHE A C 1
ATOM 3889 O O . PHE A 1 489 ? 14.828 -2.09 -4.555 1 96.38 489 PHE A O 1
ATOM 3896 N N . ILE A 1 490 ? 13.898 -2.186 -6.594 1 97.56 490 ILE A N 1
ATOM 3897 C CA . ILE A 1 490 ? 14.57 -3.404 -7.035 1 97.56 490 ILE A CA 1
ATOM 3898 C C . ILE A 1 490 ? 15.195 -3.18 -8.406 1 97.56 490 ILE A C 1
ATOM 3900 O O . ILE A 1 490 ? 14.586 -2.557 -9.281 1 97.56 490 ILE A O 1
ATOM 3904 N N . ALA A 1 491 ? 16.406 -3.635 -8.586 1 98.38 491 ALA A N 1
ATOM 3905 C CA . ALA A 1 491 ? 17.062 -3.533 -9.883 1 98.38 491 ALA A CA 1
ATOM 3906 C C . ALA A 1 491 ? 17.656 -4.875 -10.297 1 98.38 491 ALA A C 1
ATOM 3908 O O . ALA A 1 491 ? 18.172 -5.625 -9.461 1 98.38 491 ALA A O 1
ATOM 3909 N N . SER A 1 492 ? 17.578 -5.152 -11.547 1 98.62 492 SER A N 1
ATOM 3910 C CA . SER A 1 492 ? 18.109 -6.406 -12.062 1 98.62 492 SER A CA 1
ATOM 3911 C C . SER A 1 492 ? 18.625 -6.238 -13.492 1 98.62 492 SER A C 1
ATOM 3913 O O . SER A 1 492 ? 18.125 -5.406 -14.25 1 98.62 492 SER A O 1
ATOM 3915 N N . GLY A 1 493 ? 19.688 -6.977 -13.766 1 98.56 493 GLY A N 1
ATOM 3916 C CA . GLY A 1 493 ? 20.062 -7.133 -15.164 1 98.56 493 GLY A CA 1
ATOM 3917 C C . GLY A 1 493 ? 19.172 -8.094 -15.922 1 98.56 493 GLY A C 1
ATOM 3918 O O . GLY A 1 493 ? 18.281 -8.734 -15.336 1 98.56 493 GLY A O 1
ATOM 3919 N N . SER A 1 494 ? 19.406 -8.156 -17.172 1 98.31 494 SER A N 1
ATOM 3920 C CA . SER A 1 494 ? 18.578 -8.984 -18.031 1 98.31 494 SER A CA 1
ATOM 3921 C C . SER A 1 494 ? 19.375 -9.523 -19.219 1 98.31 494 SER A C 1
ATOM 3923 O O . SER A 1 494 ? 20.391 -8.945 -19.594 1 98.31 494 SER A O 1
ATOM 3925 N N . GLU A 1 495 ? 18.922 -10.594 -19.719 1 98 495 GLU A N 1
ATOM 3926 C CA . GLU A 1 495 ? 19.578 -11.203 -20.859 1 98 495 GLU A CA 1
ATOM 3927 C C . GLU A 1 495 ? 19.312 -10.43 -22.156 1 98 495 GLU A C 1
ATOM 3929 O O . GLU A 1 495 ? 19.984 -10.633 -23.156 1 98 495 GLU A O 1
ATOM 3934 N N . ASP A 1 496 ? 18.297 -9.531 -22.109 1 97.5 496 ASP A N 1
ATOM 3935 C CA . ASP A 1 496 ? 18.016 -8.695 -23.266 1 97.5 496 ASP A CA 1
ATOM 3936 C C . ASP A 1 496 ? 18.844 -7.414 -23.25 1 97.5 496 ASP A C 1
ATOM 3938 O O . ASP A 1 496 ? 18.453 -6.398 -23.828 1 97.5 496 ASP A O 1
ATOM 3942 N N . HIS A 1 497 ? 19.891 -7.367 -22.469 1 98 497 HIS A N 1
ATOM 3943 C CA . HIS A 1 497 ? 20.953 -6.371 -22.469 1 98 497 HIS A CA 1
ATOM 3944 C C . HIS A 1 497 ? 20.516 -5.094 -21.766 1 98 497 HIS A C 1
ATOM 3946 O O . HIS A 1 497 ? 21.109 -4.031 -21.969 1 98 497 HIS A O 1
ATOM 3952 N N . LYS A 1 498 ? 19.469 -5.145 -20.953 1 98.44 498 LYS A N 1
ATOM 3953 C CA . LYS A 1 498 ? 18.953 -3.965 -20.25 1 98.44 498 LYS A CA 1
ATOM 3954 C C . LYS A 1 498 ? 19.016 -4.141 -18.734 1 98.44 498 LYS A C 1
ATOM 3956 O O . LYS A 1 498 ? 19.266 -5.246 -18.25 1 98.44 498 LYS A O 1
ATOM 3961 N N . VAL A 1 499 ? 18.891 -3.01 -18.094 1 98.69 499 VAL A N 1
ATOM 3962 C CA . VAL A 1 499 ? 18.672 -2.998 -16.641 1 98.69 499 VAL A CA 1
ATOM 3963 C C . VAL A 1 499 ? 17.234 -2.6 -16.344 1 98.69 499 VAL A C 1
ATOM 3965 O O . VAL A 1 499 ? 16.719 -1.618 -16.891 1 98.69 499 VAL A O 1
ATOM 3968 N N . TYR A 1 500 ? 16.609 -3.369 -15.523 1 98.5 500 TYR A N 1
ATOM 3969 C CA . TYR A 1 500 ? 15.242 -3.068 -15.117 1 98.5 500 TYR A CA 1
ATOM 3970 C C . TYR A 1 500 ? 15.188 -2.607 -13.664 1 98.5 500 TYR A C 1
ATOM 3972 O O . TYR A 1 500 ? 15.875 -3.16 -12.805 1 98.5 500 TYR A O 1
ATOM 3980 N N . ILE A 1 501 ? 14.375 -1.607 -13.43 1 97.56 501 ILE A N 1
ATOM 3981 C CA . ILE A 1 501 ? 14.156 -1.105 -12.078 1 97.56 501 ILE A CA 1
ATOM 3982 C C . ILE A 1 501 ? 12.664 -1.133 -11.75 1 97.56 501 ILE A C 1
ATOM 3984 O O . ILE A 1 501 ? 11.836 -0.692 -12.555 1 97.56 501 ILE A O 1
ATOM 3988 N N . TRP A 1 502 ? 12.297 -1.659 -10.602 1 96.5 502 TRP A N 1
ATOM 3989 C CA . TRP A 1 502 ? 10.914 -1.691 -10.117 1 96.5 502 TRP A CA 1
ATOM 3990 C C . TRP A 1 502 ? 10.789 -0.974 -8.781 1 96.5 502 TRP A C 1
ATOM 3992 O O . TRP A 1 502 ? 11.773 -0.851 -8.039 1 96.5 502 TRP A O 1
ATOM 4002 N N . HIS A 1 503 ? 9.594 -0.4 -8.586 1 93.62 503 HIS A N 1
ATOM 4003 C CA . HIS A 1 503 ? 9.195 -0.192 -7.199 1 93.62 503 HIS A CA 1
ATOM 4004 C C . HIS A 1 503 ? 8.742 -1.498 -6.555 1 93.62 503 HIS A C 1
ATOM 4006 O O . HIS A 1 503 ? 8.055 -2.301 -7.184 1 93.62 503 HIS A O 1
ATOM 4012 N N . LYS A 1 504 ? 9.062 -1.711 -5.352 1 92 504 LYS A N 1
ATOM 4013 C CA . LYS A 1 504 ? 8.812 -2.971 -4.656 1 92 504 LYS A CA 1
ATOM 4014 C C . LYS A 1 504 ? 7.332 -3.326 -4.668 1 92 504 LYS A C 1
ATOM 4016 O O . LYS A 1 504 ? 6.969 -4.504 -4.68 1 92 504 LYS A O 1
ATOM 4021 N N . ARG A 1 505 ? 6.484 -2.348 -4.789 1 86.25 505 ARG A N 1
ATOM 4022 C CA . ARG A 1 505 ? 5.047 -2.557 -4.676 1 86.25 505 ARG A CA 1
ATOM 4023 C C . ARG A 1 505 ? 4.406 -2.713 -6.051 1 86.25 505 ARG A C 1
ATOM 4025 O O . ARG A 1 505 ? 3.193 -2.912 -6.16 1 86.25 505 ARG A O 1
ATOM 4032 N N . SER A 1 506 ? 5.211 -2.639 -7.117 1 85.88 506 SER A N 1
ATOM 4033 C CA . SER A 1 506 ? 4.66 -2.738 -8.469 1 85.88 506 SER A CA 1
ATOM 4034 C C . SER A 1 506 ? 5.402 -3.779 -9.297 1 85.88 506 SER A C 1
ATOM 4036 O O . SER A 1 506 ? 6.633 -3.859 -9.242 1 85.88 506 SER A O 1
ATOM 4038 N N . GLU A 1 507 ? 4.633 -4.484 -10.117 1 88.44 507 GLU A N 1
ATOM 4039 C CA . GLU A 1 507 ? 5.223 -5.551 -10.922 1 88.44 507 GLU A CA 1
ATOM 4040 C C . GLU A 1 507 ? 5.832 -4.996 -12.203 1 88.44 507 GLU A C 1
ATOM 4042 O O . GLU A 1 507 ? 6.734 -5.605 -12.789 1 88.44 507 GLU A O 1
ATOM 4047 N N . LEU A 1 508 ? 5.258 -3.887 -12.602 1 90.12 508 LEU A N 1
ATOM 4048 C CA . LEU A 1 508 ? 5.762 -3.285 -13.836 1 90.12 508 LEU A CA 1
ATOM 4049 C C . LEU A 1 508 ? 6.984 -2.42 -13.555 1 90.12 508 LEU A C 1
ATOM 4051 O O . LEU A 1 508 ? 7.031 -1.706 -12.547 1 90.12 508 LEU A O 1
ATOM 4055 N N . PRO A 1 509 ? 7.969 -2.543 -14.43 1 94.62 509 PRO A N 1
ATOM 4056 C CA . PRO A 1 509 ? 9.164 -1.726 -14.203 1 94.62 509 PRO A CA 1
ATOM 4057 C C . PRO A 1 509 ? 8.891 -0.229 -14.336 1 94.62 509 PRO A C 1
ATOM 4059 O O . PRO A 1 509 ? 8.086 0.185 -15.18 1 94.62 509 PRO A O 1
ATOM 4062 N N . ILE A 1 510 ? 9.484 0.54 -13.547 1 93.81 510 ILE A N 1
ATOM 4063 C CA . ILE A 1 510 ? 9.336 1.989 -13.617 1 93.81 510 ILE A CA 1
ATOM 4064 C C . ILE A 1 510 ? 10.406 2.574 -14.539 1 93.81 510 ILE A C 1
ATOM 4066 O O . ILE A 1 510 ? 10.312 3.732 -14.953 1 93.81 510 ILE A O 1
ATOM 4070 N N . ALA A 1 511 ? 11.477 1.743 -14.781 1 95.44 511 ALA A N 1
ATOM 4071 C CA . ALA A 1 511 ? 12.516 2.182 -15.711 1 95.44 511 ALA A CA 1
ATOM 4072 C C . ALA A 1 511 ? 13.164 0.991 -16.406 1 95.44 511 ALA A C 1
ATOM 4074 O O . ALA A 1 511 ? 13.32 -0.078 -15.82 1 95.44 511 ALA A O 1
ATOM 4075 N N . GLU A 1 512 ? 13.453 1.142 -17.609 1 97.25 512 GLU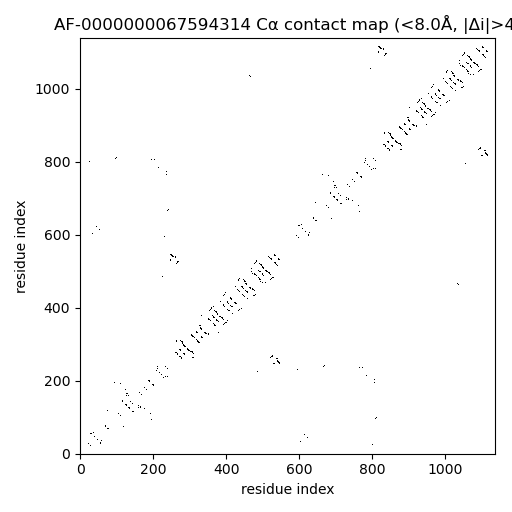 A N 1
ATOM 4076 C CA . GLU A 1 512 ? 14.242 0.242 -18.438 1 97.25 512 GLU A CA 1
ATOM 4077 C C . GLU A 1 512 ? 15.461 0.956 -19.016 1 97.25 512 GLU A C 1
ATOM 4079 O O . GLU A 1 512 ? 15.328 1.861 -19.844 1 97.25 512 GLU A O 1
ATOM 4084 N N . LEU A 1 513 ? 16.562 0.574 -18.578 1 98.19 513 LEU A N 1
ATOM 4085 C CA . LEU A 1 513 ? 17.781 1.29 -18.953 1 98.19 513 LEU A CA 1
ATOM 4086 C C . LEU A 1 513 ? 18.516 0.572 -20.078 1 98.19 513 LEU A C 1
ATOM 4088 O O . LEU A 1 513 ? 18.797 -0.623 -19.984 1 98.19 513 LEU A O 1
ATOM 4092 N N . THR A 1 514 ? 18.812 1.349 -21.047 1 98 514 THR A N 1
ATOM 4093 C CA . THR A 1 514 ? 19.516 0.818 -22.203 1 98 514 THR A CA 1
ATOM 4094 C C . THR A 1 514 ? 20.953 1.346 -22.25 1 98 514 THR A C 1
ATOM 4096 O O . THR A 1 514 ? 21.234 2.426 -21.734 1 98 514 THR A O 1
ATOM 4099 N N . GLY A 1 515 ? 21.828 0.601 -22.812 1 97.69 515 GLY A N 1
ATOM 4100 C CA . GLY A 1 515 ? 23.219 0.976 -22.953 1 97.69 515 GLY A CA 1
ATOM 4101 C C . GLY A 1 515 ? 24.141 -0.21 -23.203 1 97.69 515 GLY A C 1
ATOM 4102 O O . GLY A 1 515 ? 24.953 -0.192 -24.141 1 97.69 515 GLY A O 1
ATOM 4103 N N . HIS A 1 516 ? 23.984 -1.219 -22.406 1 98.5 516 HIS A N 1
ATOM 4104 C CA . HIS A 1 516 ? 24.781 -2.432 -22.594 1 98.5 516 HIS A CA 1
ATOM 4105 C C . HIS A 1 516 ? 24.422 -3.117 -23.906 1 98.5 516 HIS A C 1
ATOM 4107 O O . HIS A 1 516 ? 23.328 -2.932 -24.438 1 98.5 516 HIS A O 1
ATOM 4113 N N . THR A 1 517 ? 25.328 -3.91 -24.375 1 98.31 517 THR A N 1
ATOM 4114 C CA . THR A 1 517 ? 25.109 -4.551 -25.672 1 98.31 517 THR A CA 1
ATOM 4115 C C . THR A 1 517 ? 25.016 -6.066 -25.516 1 98.31 517 THR A C 1
ATOM 4117 O O . THR A 1 517 ? 24.75 -6.781 -26.484 1 98.31 517 THR A O 1
ATOM 4120 N N . ARG A 1 518 ? 25.281 -6.555 -24.406 1 98.44 518 ARG A N 1
ATOM 4121 C CA . ARG A 1 518 ? 25.125 -7.973 -24.094 1 98.44 518 ARG A CA 1
ATOM 4122 C C . ARG A 1 518 ? 24.453 -8.156 -22.734 1 98.44 518 ARG A C 1
ATOM 4124 O O . ARG A 1 518 ? 23.922 -7.203 -22.156 1 98.44 518 ARG A O 1
ATOM 4131 N N . THR A 1 519 ? 24.375 -9.391 -22.297 1 98.5 519 THR A N 1
ATOM 4132 C CA . THR A 1 519 ? 23.672 -9.734 -21.062 1 98.5 519 THR A CA 1
ATOM 4133 C C . THR A 1 519 ? 24.219 -8.938 -19.891 1 98.5 519 THR A C 1
ATOM 4135 O O . THR A 1 519 ? 25.438 -8.781 -19.75 1 98.5 519 THR A O 1
ATOM 4138 N N . VAL A 1 520 ? 23.312 -8.367 -19.125 1 98.81 520 VAL A N 1
ATOM 4139 C CA . VAL A 1 520 ? 23.688 -7.715 -17.875 1 98.81 520 VAL A CA 1
ATOM 4140 C C . VAL A 1 520 ? 23.625 -8.719 -16.719 1 98.81 520 VAL A C 1
ATOM 4142 O O . VAL A 1 520 ? 22.547 -9.164 -16.344 1 98.81 520 VAL A O 1
ATOM 4145 N N . ASN A 1 521 ? 24.75 -8.945 -16.062 1 98.56 521 ASN A N 1
ATOM 4146 C CA . ASN A 1 521 ? 24.891 -10.07 -15.148 1 98.56 521 ASN A CA 1
ATOM 4147 C C . ASN A 1 521 ? 24.625 -9.656 -13.703 1 98.56 521 ASN A C 1
ATOM 4149 O O . ASN A 1 521 ? 24.234 -10.484 -12.875 1 98.56 521 ASN A O 1
ATOM 4153 N N . CYS A 1 522 ? 24.891 -8.406 -13.484 1 98.75 522 CYS A N 1
ATOM 4154 C CA . CYS A 1 522 ? 24.828 -7.992 -12.086 1 98.75 522 CYS A CA 1
ATOM 4155 C C . CYS A 1 522 ? 24.547 -6.496 -11.977 1 98.75 522 CYS A C 1
ATOM 4157 O O . CYS A 1 522 ? 25.062 -5.703 -12.766 1 98.75 522 CYS A O 1
ATOM 4159 N N . VAL A 1 523 ? 23.719 -6.16 -11.047 1 98.81 523 VAL A N 1
ATOM 4160 C CA . VAL A 1 523 ? 23.453 -4.766 -10.711 1 98.81 523 VAL A CA 1
ATOM 4161 C C . VAL A 1 523 ? 23.688 -4.543 -9.219 1 98.81 523 VAL A C 1
ATOM 4163 O O . VAL A 1 523 ? 23.312 -5.383 -8.398 1 98.81 523 VAL A O 1
ATOM 4166 N N . SER A 1 524 ? 24.312 -3.451 -8.883 1 98.75 524 SER A N 1
ATOM 4167 C CA . SER A 1 524 ? 24.547 -3.07 -7.492 1 98.75 524 SER A CA 1
ATOM 4168 C C . SER A 1 524 ? 24.141 -1.619 -7.242 1 98.75 524 SER A C 1
ATOM 4170 O O . SER A 1 524 ? 24.594 -0.715 -7.949 1 98.75 524 SER A O 1
ATOM 4172 N N . TRP A 1 525 ? 23.297 -1.474 -6.273 1 98.25 525 TRP A N 1
ATOM 4173 C CA . TRP A 1 525 ? 22.875 -0.138 -5.859 1 98.25 525 TRP A CA 1
ATOM 4174 C C . TRP A 1 525 ? 23.75 0.382 -4.727 1 98.25 525 TRP A C 1
ATOM 4176 O O . TRP A 1 525 ? 24.016 -0.335 -3.758 1 98.25 525 TRP A O 1
ATOM 4186 N N . ASN A 1 526 ? 24.25 1.605 -4.871 1 97.81 526 ASN A N 1
ATOM 4187 C CA . ASN A 1 526 ? 25.078 2.154 -3.811 1 97.81 526 ASN A CA 1
ATOM 4188 C C . ASN A 1 526 ? 24.297 2.352 -2.52 1 97.81 526 ASN A C 1
ATOM 4190 O O . ASN A 1 526 ? 23.266 3.021 -2.516 1 97.81 526 ASN A O 1
ATOM 4194 N N . PRO A 1 527 ? 24.781 1.832 -1.455 1 95.06 527 PRO A N 1
ATOM 4195 C CA . PRO A 1 527 ? 24 1.869 -0.219 1 95.06 527 PRO A CA 1
ATOM 4196 C C . PRO A 1 527 ? 23.984 3.252 0.427 1 95.06 527 PRO A C 1
ATOM 4198 O O . PRO A 1 527 ? 23.125 3.533 1.271 1 95.06 527 PRO A O 1
ATOM 4201 N N . GLN A 1 528 ? 24.859 4.125 0.047 1 93.88 528 GLN A N 1
ATOM 4202 C CA . GLN A 1 528 ? 24.969 5.426 0.695 1 93.88 528 GLN A CA 1
ATOM 4203 C C . GLN A 1 528 ? 24.547 6.547 -0.252 1 93.88 528 GLN A C 1
ATOM 4205 O O . GLN A 1 528 ? 24.172 7.633 0.191 1 93.88 528 GLN A O 1
ATOM 4210 N N . ILE A 1 529 ? 24.656 6.285 -1.456 1 94.06 529 ILE A N 1
ATOM 4211 C CA . ILE A 1 529 ? 24.266 7.25 -2.473 1 94.06 529 ILE A CA 1
ATOM 4212 C C . ILE A 1 529 ? 23.094 6.691 -3.289 1 94.06 529 ILE A C 1
ATOM 4214 O O . ILE A 1 529 ? 23.312 6.051 -4.32 1 94.06 529 ILE A O 1
ATOM 4218 N N . PRO A 1 530 ? 21.938 7.02 -2.896 1 91.5 530 PRO A N 1
ATOM 4219 C CA . PRO A 1 530 ? 20.766 6.375 -3.506 1 91.5 530 PRO A CA 1
ATOM 4220 C C . PRO A 1 530 ? 20.625 6.703 -4.992 1 91.5 530 PRO A C 1
ATOM 4222 O O . PRO A 1 530 ? 19.906 6.004 -5.711 1 91.5 530 PRO A O 1
ATOM 4225 N N . SER A 1 531 ? 21.266 7.703 -5.469 1 93 531 SER A N 1
ATOM 4226 C CA . SER A 1 531 ? 21.156 8.102 -6.871 1 93 531 SER A CA 1
ATOM 4227 C C . SER A 1 531 ? 22.25 7.449 -7.715 1 93 531 SER A C 1
ATOM 4229 O O . SER A 1 531 ? 22.5 7.867 -8.844 1 93 531 SER A O 1
ATOM 4231 N N . MET A 1 532 ? 22.875 6.434 -7.195 1 96.62 532 MET A N 1
ATOM 4232 C CA . MET A 1 532 ? 23.984 5.801 -7.91 1 96.62 532 MET A CA 1
ATOM 4233 C C . MET A 1 532 ? 23.797 4.289 -7.973 1 96.62 532 MET A C 1
ATOM 4235 O O . MET A 1 532 ? 23.531 3.65 -6.957 1 96.62 532 MET A O 1
ATOM 4239 N N . MET A 1 533 ? 23.984 3.744 -9.172 1 98.06 533 MET A N 1
ATOM 4240 C CA . MET A 1 533 ? 23.891 2.307 -9.414 1 98.06 533 MET A CA 1
ATOM 4241 C C . MET A 1 533 ? 24.953 1.852 -10.398 1 98.06 533 MET A C 1
ATOM 4243 O O . MET A 1 533 ? 25.422 2.641 -11.227 1 98.06 533 MET A O 1
ATOM 4247 N N . ALA A 1 534 ? 25.359 0.649 -10.266 1 98.88 534 ALA A N 1
ATOM 4248 C CA . ALA A 1 534 ? 26.312 0.059 -11.203 1 98.88 534 ALA A CA 1
ATOM 4249 C C . ALA A 1 534 ? 25.75 -1.212 -11.836 1 98.88 534 ALA A C 1
ATOM 4251 O O . ALA A 1 534 ? 25.031 -1.973 -11.18 1 98.88 534 ALA A O 1
ATOM 4252 N N . SER A 1 535 ? 26.016 -1.462 -13.055 1 98.88 535 SER A N 1
ATOM 4253 C CA . SER A 1 535 ? 25.641 -2.693 -13.734 1 98.88 535 SER A CA 1
ATOM 4254 C C . SER A 1 535 ? 26.828 -3.291 -14.484 1 98.88 535 SER A C 1
ATOM 4256 O O . SER A 1 535 ? 27.609 -2.562 -15.094 1 98.88 535 SER A O 1
ATOM 4258 N N . ALA A 1 536 ? 27.016 -4.582 -14.391 1 98.88 536 ALA A N 1
ATOM 4259 C CA . ALA A 1 536 ? 28.078 -5.324 -15.062 1 98.88 536 ALA A CA 1
ATOM 4260 C C . ALA A 1 536 ? 27.516 -6.18 -16.203 1 98.88 536 ALA A C 1
ATOM 4262 O O . ALA A 1 536 ? 26.453 -6.789 -16.047 1 98.88 536 ALA A O 1
ATOM 4263 N N . SER A 1 537 ? 28.266 -6.281 -17.297 1 98.75 537 SER A N 1
ATOM 4264 C CA . SER A 1 537 ? 27.719 -6.945 -18.469 1 98.75 537 SER A CA 1
ATOM 4265 C C . SER A 1 537 ? 28.781 -7.812 -19.156 1 98.75 537 SER A C 1
ATOM 4267 O O . SER A 1 537 ? 29.984 -7.609 -18.969 1 98.75 537 SER A O 1
ATOM 4269 N N . ASP A 1 538 ? 28.281 -8.703 -19.969 1 98.56 538 ASP A N 1
ATOM 4270 C CA . ASP A 1 538 ? 29.109 -9.547 -20.828 1 98.56 538 ASP A CA 1
ATOM 4271 C C . ASP A 1 538 ? 29.797 -8.734 -21.906 1 98.56 538 ASP A C 1
ATOM 4273 O O . ASP A 1 538 ? 30.719 -9.219 -22.578 1 98.56 538 ASP A O 1
ATOM 4277 N N . ASP A 1 539 ? 29.391 -7.52 -22.078 1 98.31 539 ASP A N 1
ATOM 4278 C CA . ASP A 1 539 ? 30 -6.691 -23.125 1 98.31 539 ASP A CA 1
ATOM 4279 C C . ASP A 1 539 ? 31.344 -6.145 -22.672 1 98.31 539 ASP A C 1
ATOM 4281 O O . ASP A 1 539 ? 31.984 -5.383 -23.391 1 98.31 539 ASP A O 1
ATOM 4285 N N . GLY A 1 540 ? 31.734 -6.453 -21.453 1 98.31 540 GLY A N 1
ATOM 4286 C CA . GLY A 1 540 ? 33.062 -6.113 -20.953 1 98.31 540 GLY A CA 1
ATOM 4287 C C . GLY A 1 540 ? 33.094 -4.781 -20.234 1 98.31 540 GLY A C 1
ATOM 4288 O O . GLY A 1 540 ? 34.156 -4.312 -19.844 1 98.31 540 GLY A O 1
ATOM 4289 N N . THR A 1 541 ? 31.953 -4.25 -20 1 98.56 541 THR A N 1
ATOM 4290 C CA . THR A 1 541 ? 31.922 -2.926 -19.391 1 98.56 541 THR A CA 1
ATOM 4291 C C . THR A 1 541 ? 31.109 -2.939 -18.094 1 98.56 541 THR A C 1
ATOM 4293 O O . THR A 1 541 ? 30.344 -3.873 -17.859 1 98.56 541 THR A O 1
ATOM 4296 N N . VAL A 1 542 ? 31.406 -1.958 -17.297 1 98.81 542 VAL A N 1
ATOM 4297 C CA . VAL A 1 542 ? 30.578 -1.608 -16.141 1 98.81 542 VAL A CA 1
ATOM 4298 C C . VAL A 1 542 ? 30.016 -0.195 -16.312 1 98.81 542 VAL A C 1
ATOM 4300 O O . VAL A 1 542 ? 30.781 0.743 -16.594 1 98.81 542 VAL A O 1
ATOM 4303 N N . ARG A 1 543 ? 28.75 -0.082 -16.219 1 98.81 543 ARG A N 1
ATOM 4304 C CA . ARG A 1 543 ? 28.125 1.232 -16.359 1 98.81 543 ARG A CA 1
ATOM 4305 C C . ARG A 1 543 ? 27.703 1.777 -15.008 1 98.81 543 ARG A C 1
ATOM 4307 O O . ARG A 1 543 ? 27.109 1.055 -14.195 1 98.81 543 ARG A O 1
ATOM 4314 N N . ILE A 1 544 ? 28.031 3.033 -14.828 1 98.75 544 ILE A N 1
ATOM 4315 C CA . ILE A 1 544 ? 27.562 3.758 -13.648 1 98.75 544 ILE A CA 1
ATOM 4316 C C . ILE A 1 544 ? 26.375 4.637 -14.016 1 98.75 544 ILE A C 1
ATOM 4318 O O . ILE A 1 544 ? 26.453 5.477 -14.914 1 98.75 544 ILE A O 1
ATOM 4322 N N . TRP A 1 545 ? 25.281 4.391 -13.305 1 98.25 545 TRP A N 1
ATOM 4323 C CA . TRP A 1 545 ? 24.031 5.113 -13.562 1 98.25 545 TRP A CA 1
ATOM 4324 C C . TRP A 1 545 ? 23.812 6.191 -12.508 1 98.25 545 TRP A C 1
ATOM 4326 O O . TRP A 1 545 ? 24.062 5.969 -11.32 1 98.25 545 TRP A O 1
ATOM 4336 N N . GLY A 1 546 ? 23.328 7.332 -12.953 1 96.19 546 GLY A N 1
ATOM 4337 C CA . GLY A 1 546 ? 23.062 8.461 -12.078 1 96.19 546 GLY A CA 1
ATOM 4338 C C . GLY A 1 546 ? 21.922 9.336 -12.562 1 96.19 546 GLY A C 1
ATOM 4339 O O . GLY A 1 546 ? 21.125 8.914 -13.414 1 96.19 546 GLY A O 1
ATOM 4340 N N . PRO A 1 547 ? 21.766 10.5 -11.953 1 93.38 547 PRO A N 1
ATOM 4341 C CA . PRO A 1 547 ? 20.688 11.422 -12.32 1 93.38 547 PRO A CA 1
ATOM 4342 C C . PRO A 1 547 ? 20.875 12.047 -13.703 1 93.38 547 PRO A C 1
ATOM 4344 O O . PRO A 1 547 ? 21.922 11.852 -14.328 1 93.38 547 PRO A O 1
ATOM 4347 N N . ALA A 1 548 ? 19.797 12.742 -14.117 1 90.56 548 ALA A N 1
ATOM 4348 C CA . ALA A 1 548 ? 19.859 13.406 -15.414 1 90.56 548 ALA A CA 1
ATOM 4349 C C . ALA A 1 548 ? 20.891 14.539 -15.398 1 90.56 548 ALA A C 1
ATOM 4351 O O . ALA A 1 548 ? 21.047 15.227 -14.391 1 90.56 548 ALA A O 1
ATOM 4352 N N . PRO A 1 549 ? 21.531 14.648 -16.531 1 84.62 549 PRO A N 1
ATOM 4353 C CA . PRO A 1 549 ? 22.469 15.773 -16.609 1 84.62 549 PRO A CA 1
ATOM 4354 C C . PRO A 1 549 ? 21.766 17.125 -16.547 1 84.62 549 PRO A C 1
ATOM 4356 O O . PRO A 1 549 ? 20.578 17.234 -16.891 1 84.62 549 PRO A O 1
ATOM 4359 N N . PHE A 1 550 ? 22.328 18.094 -15.906 1 69.69 550 PHE A N 1
ATOM 4360 C CA . PHE A 1 550 ? 21.766 19.422 -15.797 1 69.69 550 PHE A CA 1
ATOM 4361 C C . PHE A 1 550 ? 21.547 20.047 -17.172 1 69.69 550 PHE A C 1
ATOM 4363 O O . PHE A 1 550 ? 22.438 19.969 -18.031 1 69.69 550 PHE A O 1
ATOM 4370 N N . ILE A 1 551 ? 20.328 20.172 -17.75 1 57.22 551 ILE A N 1
ATOM 4371 C CA . ILE A 1 551 ? 20.109 20.906 -19 1 57.22 551 ILE A CA 1
ATOM 4372 C C . ILE A 1 551 ? 20.25 22.406 -18.75 1 57.22 551 ILE A C 1
ATOM 4374 O O . ILE A 1 551 ? 19.547 22.969 -17.891 1 57.22 551 ILE A O 1
ATOM 4378 N N . ASP A 1 552 ? 21.375 23.016 -18.953 1 46.97 552 ASP A N 1
ATOM 4379 C CA . ASP A 1 552 ? 21.469 24.469 -18.953 1 46.97 552 ASP A CA 1
ATOM 4380 C C . ASP A 1 552 ? 20.359 25.094 -19.797 1 46.97 552 ASP A C 1
ATOM 4382 O O . ASP A 1 552 ? 20.25 24.828 -20.984 1 46.97 552 ASP A O 1
ATOM 4386 N N . HIS A 1 553 ? 19.188 25.344 -19.375 1 41.62 553 HIS A N 1
ATOM 4387 C CA . HIS A 1 553 ? 18.109 26.062 -20.047 1 41.62 553 HIS A CA 1
ATOM 4388 C C . HIS A 1 553 ? 18.656 27.297 -20.781 1 41.62 553 HIS A C 1
ATOM 4390 O O . HIS A 1 553 ? 17.891 28.078 -21.344 1 41.62 553 HIS A O 1
ATOM 4396 N N . GLN A 1 554 ? 19.797 27.797 -20.828 1 37.84 554 GLN A N 1
ATOM 4397 C CA . GLN A 1 554 ? 20.078 28.906 -21.734 1 37.84 554 GLN A CA 1
ATOM 4398 C C . GLN A 1 554 ? 19.703 28.547 -23.172 1 37.84 554 GLN A C 1
ATOM 4400 O O . GLN A 1 554 ? 19.203 29.391 -23.906 1 37.84 554 GLN A O 1
ATOM 4405 N N . ASN A 1 555 ? 20.062 27.391 -23.812 1 34.78 555 ASN A N 1
ATOM 4406 C CA . ASN A 1 555 ? 19.906 27.219 -25.25 1 34.78 555 ASN A CA 1
ATOM 4407 C C . ASN A 1 555 ? 18.516 26.719 -25.625 1 34.78 555 ASN A C 1
ATOM 4409 O O . ASN A 1 555 ? 18.312 26.219 -26.719 1 34.78 555 ASN A O 1
ATOM 4413 N N . ILE A 1 556 ? 17.578 26.453 -24.844 1 37.31 556 ILE A N 1
ATOM 4414 C CA . ILE A 1 556 ? 16.25 26.047 -25.297 1 37.31 556 ILE A CA 1
ATOM 4415 C C . ILE A 1 556 ? 15.586 27.203 -26.031 1 37.31 556 ILE A C 1
ATOM 4417 O O . ILE A 1 556 ? 14.438 27.078 -26.469 1 37.31 556 ILE A O 1
ATOM 4421 N N . GLU A 1 557 ? 16.078 28.422 -26.125 1 33.12 557 GLU A N 1
ATOM 4422 C CA . GLU A 1 557 ? 15.5 29.422 -27.016 1 33.12 557 GLU A CA 1
ATOM 4423 C C . GLU A 1 557 ? 15.383 28.891 -28.438 1 33.12 557 GLU A C 1
ATOM 4425 O O . GLU A 1 557 ? 14.414 29.188 -29.141 1 33.12 557 GLU A O 1
ATOM 4430 N N . GLU A 1 558 ? 16.406 28.297 -29.078 1 32.78 558 GLU A N 1
ATOM 4431 C CA . GLU A 1 558 ? 16.359 28.25 -30.531 1 32.78 558 GLU A CA 1
ATOM 4432 C C . GLU A 1 558 ? 15.477 27.094 -31.016 1 32.78 558 GLU A C 1
ATOM 4434 O O . GLU A 1 558 ? 14.852 27.203 -32.094 1 32.78 558 GLU A O 1
ATOM 4439 N N . GLY A 1 559 ? 15.57 25.859 -30.453 1 28.98 559 GLY A N 1
ATOM 4440 C CA . GLY A 1 559 ? 15.031 24.734 -31.203 1 28.98 559 GLY A CA 1
ATOM 4441 C C . GLY A 1 559 ? 13.539 24.562 -31.031 1 28.98 559 GLY A C 1
ATOM 4442 O O . GLY A 1 559 ? 12.977 23.531 -31.406 1 28.98 559 GLY A O 1
ATOM 4443 N N . CYS A 1 560 ? 12.82 25.344 -30.266 1 28.08 560 CYS A N 1
ATOM 4444 C CA . CYS A 1 560 ? 11.391 25.078 -30.141 1 28.08 560 CYS A CA 1
ATOM 4445 C C . CYS A 1 560 ? 10.672 25.359 -31.453 1 28.08 560 CYS A C 1
ATOM 4447 O O . CYS A 1 560 ? 9.438 25.438 -31.484 1 28.08 560 CYS A O 1
ATOM 4449 N N . ASN A 1 561 ? 11.32 25.5 -32.594 1 27.17 561 ASN A N 1
ATOM 4450 C CA . ASN A 1 561 ? 10.438 25.672 -33.75 1 27.17 561 ASN A CA 1
ATOM 4451 C C . ASN A 1 561 ? 9.547 24.453 -33.969 1 27.17 561 ASN A C 1
ATOM 4453 O O . ASN A 1 561 ? 8.367 24.594 -34.281 1 27.17 561 ASN A O 1
ATOM 4457 N N . ASP A 1 562 ? 10.109 23.203 -34.344 1 25.97 562 ASP A N 1
ATOM 4458 C CA . ASP A 1 562 ? 9.383 22.25 -35.188 1 25.97 562 ASP A CA 1
ATOM 4459 C C . ASP A 1 562 ? 8.492 21.344 -34.375 1 25.97 562 ASP A C 1
ATOM 4461 O O . ASP A 1 562 ? 8.062 20.281 -34.844 1 25.97 562 ASP A O 1
ATOM 4465 N N . CYS A 1 563 ? 8.516 21.219 -33.094 1 24.81 563 CYS A N 1
ATOM 4466 C CA . CYS A 1 563 ? 7.723 20.109 -32.625 1 24.81 563 CYS A CA 1
ATOM 4467 C C . CYS A 1 563 ? 6.234 20.359 -32.844 1 24.81 563 CYS A C 1
ATOM 4469 O O . CYS A 1 563 ? 5.688 21.328 -32.312 1 24.81 563 CYS A O 1
ATOM 4471 N N . ASP A 1 564 ? 5.715 19.922 -34 1 24.02 564 ASP A N 1
ATOM 4472 C CA . ASP A 1 564 ? 4.32 19.688 -34.375 1 24.02 564 ASP A CA 1
ATOM 4473 C C . ASP A 1 564 ? 3.615 18.859 -33.312 1 24.02 564 ASP A C 1
ATOM 4475 O O . ASP A 1 564 ? 4.055 17.75 -32.969 1 24.02 564 ASP A O 1
ATOM 4479 N N . TYR A 1 565 ? 3.135 19.406 -32.281 1 23.69 565 TYR A N 1
ATOM 4480 C CA . TYR A 1 565 ? 2.299 18.891 -31.219 1 23.69 565 TYR A CA 1
ATOM 4481 C C . TYR A 1 565 ? 1.127 18.078 -31.766 1 23.69 565 TYR A C 1
ATOM 4483 O O . TYR A 1 565 ? 0.181 18.656 -32.312 1 23.69 565 TYR A O 1
ATOM 4491 N N . GLY A 1 566 ? 1.327 16.938 -32.562 1 22.67 566 GLY A N 1
ATOM 4492 C CA . GLY A 1 566 ? 0.178 16.078 -32.781 1 22.67 566 GLY A CA 1
ATOM 4493 C C . GLY A 1 566 ? -0.531 15.672 -31.516 1 22.67 566 GLY A C 1
ATOM 4494 O O . GLY A 1 566 ? 0.05 14.992 -30.672 1 22.67 566 GLY A O 1
ATOM 4495 N N . PHE A 1 567 ? -1.282 16.547 -30.859 1 20.25 567 PHE A N 1
ATOM 4496 C CA . PHE A 1 567 ? -2.299 16.391 -29.828 1 20.25 567 PHE A CA 1
ATOM 4497 C C . PHE A 1 567 ? -3.295 15.297 -30.219 1 20.25 567 PHE A C 1
ATOM 4499 O O . PHE A 1 567 ? -4.129 15.5 -31.109 1 20.25 567 PHE A O 1
ATOM 4506 N N . TYR A 1 568 ? -2.959 14.023 -30.547 1 19.56 568 TYR A N 1
ATOM 4507 C CA . TYR A 1 568 ? -4.113 13.141 -30.641 1 19.56 568 TYR A CA 1
ATOM 4508 C C . TYR A 1 568 ? -4.871 13.086 -29.312 1 19.56 568 TYR A C 1
ATOM 4510 O O . TYR A 1 568 ? -4.273 12.859 -28.266 1 19.56 568 TYR A O 1
ATOM 4518 N N . CYS A 1 569 ? -5.969 13.906 -29.219 1 18.39 569 CYS A N 1
ATOM 4519 C CA . CYS A 1 569 ? -7.176 13.773 -28.422 1 18.39 569 CYS A CA 1
ATOM 4520 C C . CYS A 1 569 ? -7.742 12.367 -28.5 1 18.39 569 CYS A C 1
ATOM 4522 O O . CYS A 1 569 ? -7.785 11.773 -29.578 1 18.39 569 CYS A O 1
ATOM 4524 N N . ALA B 1 1 ? 35.969 79.25 43.562 1 26.56 1 ALA B N 1
ATOM 4525 C CA . ALA B 1 1 ? 35.625 78.75 42.219 1 26.56 1 ALA B CA 1
ATOM 4526 C C . ALA B 1 1 ? 35 77.375 42.25 1 26.56 1 ALA B C 1
ATOM 4528 O O . ALA B 1 1 ? 35.688 76.375 42.625 1 26.56 1 ALA B O 1
ATOM 4529 N N . THR B 1 2 ? 33.656 77.25 42.688 1 25.7 2 THR B N 1
ATOM 4530 C CA . THR B 1 2 ? 32.75 76.312 43.312 1 25.7 2 THR B CA 1
ATOM 4531 C C . THR B 1 2 ? 32.375 75.188 42.312 1 25.7 2 THR B C 1
ATOM 4533 O O . THR B 1 2 ? 31.703 75.5 41.312 1 25.7 2 THR B O 1
ATOM 4536 N N . THR B 1 3 ? 33.344 74.375 41.938 1 27.19 3 THR B N 1
ATOM 4537 C CA . THR B 1 3 ? 33.25 73.312 40.875 1 27.19 3 THR B CA 1
ATOM 4538 C C . THR B 1 3 ? 32.125 72.375 41.188 1 27.19 3 THR B C 1
ATOM 4540 O O . THR B 1 3 ? 32.188 71.625 42.188 1 27.19 3 THR B O 1
ATOM 4543 N N . ALA B 1 4 ? 30.797 72.75 41 1 32.25 4 ALA B N 1
ATOM 4544 C CA . ALA B 1 4 ? 29.547 72.062 41.188 1 32.25 4 ALA B CA 1
ATOM 4545 C C . ALA B 1 4 ? 29.516 70.75 40.375 1 32.25 4 ALA B C 1
ATOM 4547 O O . ALA B 1 4 ? 29.609 70.812 39.156 1 32.25 4 ALA B O 1
ATOM 4548 N N . ALA B 1 5 ? 30.094 69.625 40.875 1 32.81 5 ALA B N 1
ATOM 4549 C CA . ALA B 1 5 ? 30.141 68.25 40.344 1 32.81 5 ALA B CA 1
ATOM 4550 C C . ALA B 1 5 ? 28.75 67.75 40.031 1 32.81 5 ALA B C 1
ATOM 4552 O O . ALA B 1 5 ? 27.906 67.625 40.938 1 32.81 5 ALA B O 1
ATOM 4553 N N . SER B 1 6 ? 28.141 68.188 38.875 1 26.78 6 SER B N 1
ATOM 4554 C CA . SER B 1 6 ? 26.828 67.75 38.406 1 26.78 6 SER B CA 1
ATOM 4555 C C . SER B 1 6 ? 26.719 66.25 38.375 1 26.78 6 SER B C 1
ATOM 4557 O O . SER B 1 6 ? 27.547 65.562 37.75 1 26.78 6 SER B O 1
ATOM 4559 N N . SER B 1 7 ? 26.359 65.562 39.5 1 28.12 7 SER B N 1
ATOM 4560 C CA . SER B 1 7 ? 26.172 64.125 39.594 1 28.12 7 SER B CA 1
ATOM 4561 C C . SER B 1 7 ? 25.141 63.656 38.562 1 28.12 7 SER B C 1
ATOM 4563 O O . SER B 1 7 ? 24.016 64.125 38.531 1 28.12 7 SER B O 1
ATOM 4565 N N . ALA B 1 8 ? 25.594 63.406 37.281 1 35.19 8 ALA B N 1
ATOM 4566 C CA . ALA B 1 8 ? 24.797 62.844 36.219 1 35.19 8 ALA B CA 1
ATOM 4567 C C . ALA B 1 8 ? 24.031 61.625 36.656 1 35.19 8 ALA B C 1
ATOM 4569 O O . ALA B 1 8 ? 24.609 60.656 37.156 1 35.19 8 ALA B O 1
ATOM 4570 N N . LEU B 1 9 ? 22.734 61.75 37.062 1 29.75 9 LEU B N 1
ATOM 4571 C CA . LEU B 1 9 ? 21.781 60.719 37.375 1 29.75 9 LEU B CA 1
ATOM 4572 C C . LEU B 1 9 ? 21.703 59.719 36.219 1 29.75 9 LEU B C 1
ATOM 4574 O O . LEU B 1 9 ? 21.5 60.094 35.062 1 29.75 9 LEU B O 1
ATOM 4578 N N . ALA B 1 10 ? 22.562 58.625 36.25 1 35.59 10 ALA B N 1
ATOM 4579 C CA . ALA B 1 10 ? 22.531 57.5 35.312 1 35.59 10 ALA B CA 1
ATOM 4580 C C . ALA B 1 10 ? 21.109 56.969 35.156 1 35.59 10 ALA B C 1
ATOM 4582 O O . ALA B 1 10 ? 20.453 56.594 36.125 1 35.59 10 ALA B O 1
ATOM 4583 N N . THR B 1 11 ? 20.344 57.562 34.219 1 32.25 11 THR B N 1
ATOM 4584 C CA . THR B 1 11 ? 19.047 57 33.875 1 32.25 11 THR B CA 1
ATOM 4585 C C . THR B 1 11 ? 19.172 55.469 33.656 1 32.25 11 THR B C 1
ATOM 4587 O O . THR B 1 11 ? 20.094 55 33 1 32.25 11 THR B O 1
ATOM 4590 N N . PRO B 1 12 ? 18.672 54.625 34.594 1 32.84 12 PRO B N 1
ATOM 4591 C CA . PRO B 1 12 ? 18.703 53.156 34.406 1 32.84 12 PRO B CA 1
ATOM 4592 C C . PRO B 1 12 ? 18.266 52.75 33 1 32.84 12 PRO B C 1
ATOM 4594 O O . PRO B 1 12 ? 17.391 53.375 32.406 1 32.84 12 PRO B O 1
ATOM 4597 N N . ASP B 1 13 ? 19.219 52.344 32.094 1 33.09 13 ASP B N 1
ATOM 4598 C CA . ASP B 1 13 ? 18.984 51.688 30.844 1 33.09 13 ASP B CA 1
ATOM 4599 C C . ASP B 1 13 ? 17.891 50.625 30.984 1 33.09 13 ASP B C 1
ATOM 4601 O O . ASP B 1 13 ? 18.047 49.656 31.75 1 33.09 13 ASP B O 1
ATOM 4605 N N . LEU B 1 14 ? 16.609 50.969 31.094 1 31.34 14 LEU B N 1
ATOM 4606 C CA . LEU B 1 14 ? 15.531 50 30.906 1 31.34 14 LEU B CA 1
ATOM 4607 C C . LEU B 1 14 ? 15.836 49.062 29.734 1 31.34 14 LEU B C 1
ATOM 4609 O O . LEU B 1 14 ? 15.703 49.438 28.578 1 31.34 14 LEU B O 1
ATOM 4613 N N . GLY B 1 15 ? 17.047 48.406 29.766 1 32.69 15 GLY B N 1
ATOM 4614 C CA . GLY B 1 15 ? 17.188 47.312 28.828 1 32.69 15 GLY B CA 1
ATOM 4615 C C . GLY B 1 15 ? 15.883 46.562 28.562 1 32.69 15 GLY B C 1
ATOM 4616 O O . GLY B 1 15 ? 15.367 45.906 29.453 1 32.69 15 GLY B O 1
ATOM 4617 N N . SER B 1 16 ? 14.938 47.188 27.906 1 32.94 16 SER B N 1
ATOM 4618 C CA . SER B 1 16 ? 13.75 46.531 27.375 1 32.94 16 SER B CA 1
ATOM 4619 C C . SER B 1 16 ? 14.07 45.125 26.875 1 32.94 16 SER B C 1
ATOM 4621 O O . SER B 1 16 ? 14.93 44.969 26 1 32.94 16 SER B O 1
ATOM 4623 N N . SER B 1 17 ? 14.281 44.156 27.734 1 35.34 17 SER B N 1
ATOM 4624 C CA . SER B 1 17 ? 14.273 42.75 27.406 1 35.34 17 SER B CA 1
ATOM 4625 C C . SER B 1 17 ? 13.344 42.469 26.219 1 35.34 17 SER B C 1
ATOM 4627 O O . SER B 1 17 ? 12.125 42.344 26.391 1 35.34 17 SER B O 1
ATOM 4629 N N . LEU B 1 18 ? 13.398 43.188 25.156 1 38.97 18 LEU B N 1
ATOM 4630 C CA . LEU B 1 18 ? 12.734 42.719 23.953 1 38.97 18 LEU B CA 1
ATOM 4631 C C . LEU B 1 18 ? 12.867 41.188 23.844 1 38.97 18 LEU B C 1
ATOM 4633 O O . LEU B 1 18 ? 13.969 40.656 23.703 1 38.97 18 LEU B O 1
ATOM 4637 N N . LYS B 1 19 ? 12.094 40.5 24.516 1 43.72 19 LYS B N 1
ATOM 4638 C CA . LYS B 1 19 ? 11.898 39.094 24.297 1 43.72 19 LYS B CA 1
ATOM 4639 C C . LYS B 1 19 ? 12.156 38.688 22.844 1 43.72 19 LYS B C 1
ATOM 4641 O O . LYS B 1 19 ? 11.516 39.219 21.938 1 43.72 19 LYS B O 1
ATOM 4646 N N . LYS B 1 20 ? 13.219 38.406 22.469 1 46.88 20 LYS B N 1
ATOM 4647 C CA . LYS B 1 20 ? 13.672 37.844 21.203 1 46.88 20 LYS B CA 1
ATOM 4648 C C . LYS B 1 20 ? 12.609 36.938 20.594 1 46.88 20 LYS B C 1
ATOM 4650 O O . LYS B 1 20 ? 12.25 35.906 21.172 1 46.88 20 LYS B O 1
ATOM 4655 N N . LYS B 1 21 ? 11.758 37.5 19.781 1 55.19 21 LYS B N 1
ATOM 4656 C CA . LYS B 1 21 ? 10.75 36.781 18.984 1 55.19 21 LYS B CA 1
ATOM 4657 C C . LYS B 1 21 ? 11.344 35.531 18.344 1 55.19 21 LYS B C 1
ATOM 4659 O O . LYS B 1 21 ? 12.336 35.625 17.625 1 55.19 21 LYS B O 1
ATOM 4664 N N . LYS B 1 22 ? 11.172 34.406 18.906 1 63.06 22 LYS B N 1
ATOM 4665 C CA . LYS B 1 22 ? 11.586 33.125 18.391 1 63.06 22 LYS B CA 1
ATOM 4666 C C . LYS B 1 22 ? 11.312 33 16.891 1 63.06 22 LYS B C 1
ATOM 4668 O O . LYS B 1 22 ? 10.203 33.312 16.438 1 63.06 22 LYS B O 1
ATOM 4673 N N . ARG B 1 23 ? 12.344 33.062 16.047 1 79.12 23 ARG B N 1
ATOM 4674 C CA . ARG B 1 23 ? 12.258 32.875 14.602 1 79.12 23 ARG B CA 1
ATOM 4675 C C . ARG B 1 23 ? 11.5 31.609 14.234 1 79.12 23 ARG B C 1
ATOM 4677 O O . ARG B 1 23 ? 11.82 30.531 14.727 1 79.12 23 ARG B O 1
ATOM 4684 N N . LEU B 1 24 ? 10.312 31.812 13.625 1 87.19 24 LEU B N 1
ATOM 4685 C CA . LEU B 1 24 ? 9.477 30.703 13.18 1 87.19 24 LEU B CA 1
ATOM 4686 C C . LEU B 1 24 ? 10.203 29.859 12.125 1 87.19 24 LEU B C 1
ATOM 4688 O O . LEU B 1 24 ? 10.906 30.406 11.273 1 87.19 24 LEU B O 1
ATOM 4692 N N . SER B 1 25 ? 10.219 28.594 12.258 1 86.81 25 SER B N 1
ATOM 4693 C CA . SER B 1 25 ? 10.734 27.703 11.227 1 86.81 25 SER B CA 1
ATOM 4694 C C . SER B 1 25 ? 9.922 27.828 9.938 1 86.81 25 SER B C 1
ATOM 4696 O O . SER B 1 25 ? 8.82 28.375 9.945 1 86.81 25 SER B O 1
ATOM 4698 N N . GLN B 1 26 ? 10.477 27.453 8.836 1 86.31 26 GLN B N 1
ATOM 4699 C CA . GLN B 1 26 ? 9.773 27.484 7.562 1 86.31 26 GLN B CA 1
ATOM 4700 C C . GLN B 1 26 ? 8.492 26.672 7.617 1 86.31 26 GLN B C 1
ATOM 4702 O O . GLN B 1 26 ? 7.469 27.062 7.055 1 86.31 26 GLN B O 1
ATOM 4707 N N . SER B 1 27 ? 8.547 25.578 8.25 1 88.44 27 SER B N 1
ATOM 4708 C CA . SER B 1 27 ? 7.367 24.734 8.383 1 88.44 27 SER B CA 1
ATOM 4709 C C . SER B 1 27 ? 6.273 25.438 9.18 1 88.44 27 SER B C 1
ATOM 4711 O O . SER B 1 27 ? 5.094 25.344 8.836 1 88.44 27 SER B O 1
ATOM 4713 N N . ASP B 1 28 ? 6.691 26.156 10.164 1 91.75 28 ASP B N 1
ATOM 4714 C CA . ASP B 1 28 ? 5.723 26.891 10.977 1 91.75 28 ASP B CA 1
ATOM 4715 C C . ASP B 1 28 ? 5.078 28.016 10.164 1 91.75 28 ASP B C 1
ATOM 4717 O O . ASP B 1 28 ? 3.879 28.266 10.289 1 91.75 28 ASP B O 1
ATOM 4721 N N . GLU B 1 29 ? 5.926 28.609 9.375 1 92.12 29 GLU B N 1
ATOM 4722 C CA . GLU B 1 29 ? 5.391 29.672 8.523 1 92.12 29 GLU B CA 1
ATOM 4723 C C . GLU B 1 29 ? 4.367 29.109 7.539 1 92.12 29 GLU B C 1
ATOM 4725 O O . GLU B 1 29 ? 3.32 29.734 7.309 1 92.12 29 GLU B O 1
ATOM 4730 N N . ASP B 1 30 ? 4.668 27.984 6.992 1 92.56 30 ASP B N 1
ATOM 4731 C CA . ASP B 1 30 ? 3.742 27.344 6.066 1 92.56 30 ASP B CA 1
ATOM 4732 C C . ASP B 1 30 ? 2.42 27.016 6.754 1 92.56 30 ASP B C 1
ATOM 4734 O O . ASP B 1 30 ? 1.348 27.25 6.195 1 92.56 30 ASP B O 1
ATOM 4738 N N . VAL B 1 31 ? 2.51 26.531 7.949 1 95.25 31 VAL B N 1
ATOM 4739 C CA . VAL B 1 31 ? 1.309 26.156 8.68 1 95.25 31 VAL B CA 1
ATOM 4740 C C . VAL B 1 31 ? 0.469 27.391 8.992 1 95.25 31 VAL B C 1
ATOM 4742 O O . VAL B 1 31 ? -0.759 27.359 8.883 1 95.25 31 VAL B O 1
ATOM 4745 N N . ILE B 1 32 ? 1.14 28.469 9.383 1 95.75 32 ILE B N 1
ATOM 4746 C CA . ILE B 1 32 ? 0.435 29.703 9.688 1 95.75 32 ILE B CA 1
ATOM 4747 C C . ILE B 1 32 ? -0.313 30.203 8.453 1 95.75 32 ILE B C 1
ATOM 4749 O O . ILE B 1 32 ? -1.463 30.641 8.547 1 95.75 32 ILE B O 1
ATOM 4753 N N . ARG B 1 33 ? 0.34 30.094 7.305 1 93.88 33 ARG B N 1
ATOM 4754 C CA . ARG B 1 33 ? -0.303 30.5 6.059 1 93.88 33 ARG B CA 1
ATOM 4755 C C . ARG B 1 33 ? -1.506 29.609 5.754 1 93.88 33 ARG B C 1
ATOM 4757 O O . ARG B 1 33 ? -2.551 30.094 5.32 1 93.88 33 ARG B O 1
ATOM 4764 N N . LEU B 1 34 ? -1.332 28.344 5.973 1 95.88 34 LEU B N 1
ATOM 4765 C CA . LEU B 1 34 ? -2.426 27.406 5.766 1 95.88 34 LEU B CA 1
ATOM 4766 C C . LEU B 1 34 ? -3.604 27.719 6.676 1 95.88 34 LEU B C 1
ATOM 4768 O O . LEU B 1 34 ? -4.754 27.719 6.234 1 95.88 34 LEU B O 1
ATOM 4772 N N . ILE B 1 35 ? -3.291 28.016 7.914 1 97.19 35 ILE B N 1
ATOM 4773 C CA . ILE B 1 35 ? -4.305 28.359 8.898 1 97.19 35 ILE B CA 1
ATOM 4774 C C . ILE B 1 35 ? -5.023 29.641 8.484 1 97.19 35 ILE B C 1
ATOM 4776 O O . ILE B 1 35 ? -6.254 29.703 8.516 1 97.19 35 ILE B O 1
ATOM 4780 N N . GLY B 1 36 ? -4.211 30.594 8.086 1 95.75 36 GLY B N 1
ATOM 4781 C CA . GLY B 1 36 ? -4.797 31.844 7.629 1 95.75 36 GLY B CA 1
ATOM 4782 C C . GLY B 1 36 ? -5.777 31.656 6.484 1 95.75 36 GLY B C 1
ATOM 4783 O O . GLY B 1 36 ? -6.867 32.219 6.496 1 95.75 36 GLY B O 1
ATOM 4784 N N . GLN B 1 37 ? -5.383 30.844 5.504 1 93.5 37 GLN B N 1
ATOM 4785 C CA . GLN B 1 37 ? -6.258 30.578 4.367 1 93.5 37 GLN B CA 1
ATOM 4786 C C . GLN B 1 37 ? -7.562 29.922 4.824 1 93.5 37 GLN B C 1
ATOM 4788 O O . GLN B 1 37 ? -8.641 30.312 4.379 1 93.5 37 GLN B O 1
ATOM 4793 N N . HIS B 1 38 ? -7.477 28.969 5.68 1 95.56 38 HIS B N 1
ATOM 4794 C CA . HIS B 1 38 ? -8.648 28.234 6.148 1 95.56 38 HIS B CA 1
ATOM 4795 C C . HIS B 1 38 ? -9.594 29.156 6.918 1 95.56 38 HIS B C 1
ATOM 4797 O O . HIS B 1 38 ? -10.805 29.141 6.68 1 95.56 38 HIS B O 1
ATOM 4803 N N . LEU B 1 39 ? -9.016 29.953 7.828 1 96 39 LEU B N 1
ATOM 4804 C CA . LEU B 1 39 ? -9.828 30.859 8.641 1 96 39 LEU B CA 1
ATOM 4805 C C . LEU B 1 39 ? -10.484 31.922 7.777 1 96 39 LEU B C 1
ATOM 4807 O O . LEU B 1 39 ? -11.633 32.312 8.023 1 96 39 LEU B O 1
ATOM 4811 N N . ASN B 1 40 ? -9.742 32.375 6.816 1 92 40 ASN B N 1
ATOM 4812 C CA . ASN B 1 40 ? -10.32 33.344 5.871 1 92 40 ASN B CA 1
ATOM 4813 C C . ASN B 1 40 ? -11.516 32.719 5.141 1 92 40 ASN B C 1
ATOM 4815 O O . ASN B 1 40 ? -12.523 33.406 4.93 1 92 40 ASN B O 1
ATOM 4819 N N . GLY B 1 41 ? -11.43 31.5 4.793 1 89.31 41 GLY B N 1
ATOM 4820 C CA . GLY B 1 41 ? -12.508 30.797 4.125 1 89.31 41 GLY B CA 1
ATOM 4821 C C . GLY B 1 41 ? -13.742 30.625 4.996 1 89.31 41 GLY B C 1
ATOM 4822 O O . GLY B 1 41 ? -14.859 30.562 4.488 1 89.31 41 GLY B O 1
ATOM 4823 N N . LEU B 1 42 ? -13.5 30.594 6.297 1 92.69 42 LEU B N 1
ATOM 4824 C CA . LEU B 1 42 ? -14.602 30.422 7.238 1 92.69 42 LEU B CA 1
ATOM 4825 C C . LEU B 1 42 ? -15.219 31.781 7.594 1 92.69 42 LEU B C 1
ATOM 4827 O O . LEU B 1 42 ? -16.234 31.828 8.297 1 92.69 42 LEU B O 1
ATOM 4831 N N . GLY B 1 43 ? -14.578 32.906 7.145 1 90.69 43 GLY B N 1
ATOM 4832 C CA . GLY B 1 43 ? -15.094 34.219 7.398 1 90.69 43 GLY B CA 1
ATOM 4833 C C . GLY B 1 43 ? -14.57 34.844 8.688 1 90.69 43 GLY B C 1
ATOM 4834 O O . GLY B 1 43 ? -15.102 35.844 9.164 1 90.69 43 GLY B O 1
ATOM 4835 N N . LEU B 1 44 ? -13.609 34.188 9.281 1 94.88 44 LEU B N 1
ATOM 4836 C CA . LEU B 1 44 ? -13.023 34.719 10.516 1 94.88 44 LEU B CA 1
ATOM 4837 C C . LEU B 1 44 ? -11.906 35.719 10.203 1 94.88 44 LEU B C 1
ATOM 4839 O O . LEU B 1 44 ? -10.758 35.5 10.602 1 94.88 44 LEU B O 1
ATOM 4843 N N . ASN B 1 45 ? -12.227 36.844 9.672 1 93.19 45 ASN B N 1
ATOM 4844 C CA . ASN B 1 45 ? -11.281 37.781 9.07 1 93.19 45 ASN B CA 1
ATOM 4845 C C . ASN B 1 45 ? -10.531 38.562 10.141 1 93.19 45 ASN B C 1
ATOM 4847 O O . ASN B 1 45 ? -9.359 38.906 9.961 1 93.19 45 ASN B O 1
ATOM 4851 N N . GLN B 1 46 ? -11.164 38.844 11.266 1 95.88 46 GLN B N 1
ATOM 4852 C CA . GLN B 1 46 ? -10.484 39.562 12.336 1 95.88 46 GLN B CA 1
ATOM 4853 C C . GLN B 1 46 ? -9.336 38.75 12.914 1 95.88 46 GLN B C 1
ATOM 4855 O O . GLN B 1 46 ? -8.25 39.25 13.156 1 95.88 46 GLN B O 1
ATOM 4860 N N . THR B 1 47 ? -9.656 37.5 13.094 1 96.5 47 THR B N 1
ATOM 4861 C CA . THR B 1 47 ? -8.633 36.594 13.609 1 96.5 47 THR B CA 1
ATOM 4862 C C . THR B 1 47 ? -7.473 36.5 12.633 1 96.5 47 THR B C 1
ATOM 4864 O O . THR B 1 47 ? -6.309 36.438 13.039 1 96.5 47 THR B O 1
ATOM 4867 N N . VAL B 1 48 ? -7.754 36.469 11.336 1 96.06 48 VAL B N 1
ATOM 4868 C CA . VAL B 1 48 ? -6.723 36.344 10.312 1 96.06 48 VAL B CA 1
ATOM 4869 C C . VAL B 1 48 ? -5.809 37.562 10.344 1 96.06 48 VAL B C 1
ATOM 4871 O O . VAL B 1 48 ? -4.582 37.438 10.297 1 96.06 48 VAL B O 1
ATOM 4874 N N . ASP B 1 49 ? -6.383 38.688 10.477 1 95.31 49 ASP B N 1
ATOM 4875 C CA . ASP B 1 49 ? -5.605 39.906 10.516 1 95.31 49 ASP B CA 1
ATOM 4876 C C . ASP B 1 49 ? -4.668 39.938 11.719 1 95.31 49 ASP B C 1
ATOM 4878 O O . ASP B 1 49 ? -3.488 40.281 11.586 1 95.31 49 ASP B O 1
ATOM 4882 N N . LEU B 1 50 ? -5.207 39.562 12.828 1 96.81 50 LEU B N 1
ATOM 4883 C CA . LEU B 1 50 ? -4.387 39.562 14.031 1 96.81 50 LEU B CA 1
ATOM 4884 C C . LEU B 1 50 ? -3.301 38.5 13.93 1 96.81 50 LEU B C 1
ATOM 4886 O O . LEU B 1 50 ? -2.18 38.688 14.406 1 96.81 50 LEU B O 1
ATOM 4890 N N . LEU B 1 51 ? -3.621 37.375 13.375 1 96.38 51 LEU B N 1
ATOM 4891 C CA . LEU B 1 51 ? -2.66 36.281 13.188 1 96.38 51 LEU B CA 1
ATOM 4892 C C . LEU B 1 51 ? -1.477 36.75 12.344 1 96.38 51 LEU B C 1
ATOM 4894 O O . LEU B 1 51 ? -0.323 36.469 12.695 1 96.38 51 LEU B O 1
ATOM 4898 N N . MET B 1 52 ? -1.738 37.438 11.242 1 94.56 52 MET B N 1
ATOM 4899 C CA . MET B 1 52 ? -0.671 37.906 10.375 1 94.56 52 MET B CA 1
ATOM 4900 C C . MET B 1 52 ? 0.184 38.938 11.102 1 94.56 52 MET B C 1
ATOM 4902 O O . MET B 1 52 ? 1.411 38.938 10.984 1 94.56 52 MET B O 1
ATOM 4906 N N . GLN B 1 53 ? -0.42 39.719 11.883 1 94.5 53 GLN B N 1
ATOM 4907 C CA . GLN B 1 53 ? 0.284 40.781 12.625 1 94.5 53 GLN B CA 1
ATOM 4908 C C . GLN B 1 53 ? 1.162 40.156 13.719 1 94.5 53 GLN B C 1
ATOM 4910 O O . GLN B 1 53 ? 2.346 40.5 13.82 1 94.5 53 GLN B O 1
ATOM 4915 N N . GLU B 1 54 ? 0.559 39.281 14.469 1 95.12 54 GLU B N 1
ATOM 4916 C CA . GLU B 1 54 ? 1.261 38.688 15.602 1 95.12 54 GLU B CA 1
ATOM 4917 C C . GLU B 1 54 ? 2.377 37.75 15.148 1 95.12 54 GLU B C 1
ATOM 4919 O O . GLU B 1 54 ? 3.422 37.656 15.797 1 95.12 54 GLU B O 1
ATOM 4924 N N . SER B 1 55 ? 2.205 37.062 14.102 1 93.5 55 SER B N 1
ATOM 4925 C CA . SER B 1 55 ? 3.188 36.094 13.609 1 93.5 55 SER B CA 1
ATOM 4926 C C . SER B 1 55 ? 4.242 36.75 12.742 1 93.5 55 SER B C 1
ATOM 4928 O O . SER B 1 55 ? 5.344 36.25 12.578 1 93.5 55 SER B O 1
ATOM 4930 N N . GLY B 1 56 ? 3.914 37.875 12.086 1 91.69 56 GLY B N 1
ATOM 4931 C CA . GLY B 1 56 ? 4.805 38.531 11.148 1 91.69 56 GLY B CA 1
ATOM 4932 C C . GLY B 1 56 ? 4.805 37.906 9.766 1 91.69 56 GLY B C 1
ATOM 4933 O O . GLY B 1 56 ? 5.664 38.219 8.938 1 91.69 56 GLY B O 1
ATOM 4934 N N . CYS B 1 57 ? 3.861 36.969 9.539 1 90.56 57 CYS B N 1
ATOM 4935 C CA . CYS B 1 57 ? 3.766 36.312 8.258 1 90.56 57 CYS B CA 1
ATOM 4936 C C . CYS B 1 57 ? 2.77 37 7.336 1 90.56 57 CYS B C 1
ATOM 4938 O O . CYS B 1 57 ? 2.008 37.844 7.781 1 90.56 57 CYS B O 1
ATOM 4940 N N . ARG B 1 58 ? 2.943 36.656 6.043 1 88 58 ARG B N 1
ATOM 4941 C CA . ARG B 1 58 ? 1.985 37.156 5.047 1 88 58 ARG B CA 1
ATOM 4942 C C . ARG B 1 58 ? 1.229 35.969 4.418 1 88 58 ARG B C 1
ATOM 4944 O O . ARG B 1 58 ? 1.815 34.938 4.133 1 88 58 ARG B O 1
ATOM 4951 N N . LEU B 1 59 ? -0.033 36.125 4.324 1 87.19 59 LEU B N 1
ATOM 4952 C CA . LEU B 1 59 ? -0.862 35.062 3.75 1 87.19 59 LEU B CA 1
ATOM 4953 C C . LEU B 1 59 ? -0.522 34.844 2.277 1 87.19 59 LEU B C 1
ATOM 4955 O O . LEU B 1 59 ? -0.37 33.719 1.833 1 87.19 59 LEU B O 1
ATOM 4959 N N . GLU B 1 60 ? -0.48 35.875 1.53 1 86.44 60 GLU B N 1
ATOM 4960 C CA . GLU B 1 60 ? -0.171 35.844 0.104 1 86.44 60 GLU B CA 1
ATOM 4961 C C . GLU B 1 60 ? 0.564 37.094 -0.33 1 86.44 60 GLU B C 1
ATOM 4963 O O . GLU B 1 60 ? 0.599 38.094 0.406 1 86.44 60 GLU B O 1
ATOM 4968 N N . HIS B 1 61 ? 1.195 36.906 -1.445 1 84 61 HIS B N 1
ATOM 4969 C CA . HIS B 1 61 ? 1.842 38.094 -2.02 1 84 61 HIS B CA 1
ATOM 4970 C C . HIS B 1 61 ? 0.834 39.219 -2.266 1 84 61 HIS B C 1
ATOM 4972 O O . HIS B 1 61 ? -0.3 38.938 -2.676 1 84 61 HIS B O 1
ATOM 4978 N N . PRO B 1 62 ? 1.206 40.438 -2.025 1 86.31 62 PRO B N 1
ATOM 4979 C CA . PRO B 1 62 ? 0.281 41.562 -2.186 1 86.31 62 PRO B CA 1
ATOM 4980 C C . PRO B 1 62 ? -0.334 41.625 -3.58 1 86.31 62 PRO B C 1
ATOM 4982 O O . PRO B 1 62 ? -1.521 41.938 -3.723 1 86.31 62 PRO B O 1
ATOM 4985 N N . SER B 1 63 ? 0.502 41.312 -4.512 1 87.25 63 SER B N 1
ATOM 4986 C CA . SER B 1 63 ? -0.012 41.312 -5.875 1 87.25 63 SER B CA 1
ATOM 4987 C C . SER B 1 63 ? -1.094 40.25 -6.059 1 87.25 63 SER B C 1
ATOM 4989 O O . SER B 1 63 ? -2.055 40.469 -6.805 1 87.25 63 SER B O 1
ATOM 4991 N N . ALA B 1 64 ? -0.919 39.25 -5.418 1 88.81 64 ALA B N 1
ATOM 4992 C CA . ALA B 1 64 ? -1.904 38.156 -5.496 1 88.81 64 ALA B CA 1
ATOM 4993 C C . ALA B 1 64 ? -3.191 38.531 -4.77 1 88.81 64 ALA B C 1
ATOM 4995 O O . ALA B 1 64 ? -4.289 38.188 -5.215 1 88.81 64 ALA B O 1
ATOM 4996 N N . THR B 1 65 ? -3.062 39.25 -3.703 1 88.5 65 THR B N 1
ATOM 4997 C CA . THR B 1 65 ? -4.223 39.719 -2.963 1 88.5 65 THR B CA 1
ATOM 4998 C C . THR B 1 65 ? -5.047 40.688 -3.812 1 88.5 65 THR B C 1
ATOM 5000 O O . THR B 1 65 ? -6.273 40.594 -3.855 1 88.5 65 THR B O 1
ATOM 5003 N N . LYS B 1 66 ? -4.297 41.562 -4.469 1 91.62 66 LYS B N 1
ATOM 5004 C CA . LYS B 1 66 ? -4.961 42.5 -5.371 1 91.62 66 LYS B CA 1
ATOM 5005 C C . LYS B 1 66 ? -5.699 41.75 -6.484 1 91.62 66 LYS B C 1
ATOM 5007 O O . LYS B 1 66 ? -6.844 42.094 -6.805 1 91.62 66 LYS B O 1
ATOM 5012 N N . PHE B 1 67 ? -5.055 40.844 -7.02 1 94.06 67 PHE B N 1
ATOM 5013 C CA . PHE B 1 67 ? -5.613 40.031 -8.094 1 94.06 67 PHE B CA 1
ATOM 5014 C C . PHE B 1 67 ? -6.887 39.344 -7.629 1 94.06 67 PHE B C 1
ATOM 5016 O O . PHE B 1 67 ? -7.91 39.375 -8.312 1 94.06 67 PHE B O 1
ATOM 5023 N N . ARG B 1 68 ? -6.801 38.688 -6.477 1 91.62 68 ARG B N 1
ATOM 5024 C CA . ARG B 1 68 ? -7.941 38 -5.895 1 91.62 68 ARG B CA 1
ATOM 5025 C C . ARG B 1 68 ? -9.117 38.938 -5.688 1 91.62 68 ARG B C 1
ATOM 5027 O O . ARG B 1 68 ? -10.258 38.594 -6.035 1 91.62 68 ARG B O 1
ATOM 5034 N N . ASN B 1 69 ? -8.875 40.062 -5.152 1 91.69 69 ASN B N 1
ATOM 5035 C CA . ASN B 1 69 ? -9.922 41.062 -4.887 1 91.69 69 ASN B CA 1
ATOM 5036 C C . ASN B 1 69 ? -10.594 41.531 -6.176 1 91.69 69 ASN B C 1
ATOM 5038 O O . ASN B 1 69 ? -11.82 41.625 -6.242 1 91.69 69 ASN B O 1
ATOM 5042 N N . HIS B 1 70 ? -9.781 41.75 -7.152 1 95.31 70 HIS B N 1
ATOM 5043 C CA . HIS B 1 70 ? -10.336 42.219 -8.414 1 95.31 70 HIS B CA 1
ATOM 5044 C C . HIS B 1 70 ? -11.164 41.125 -9.094 1 95.31 70 HIS B C 1
ATOM 5046 O O . HIS B 1 70 ? -12.203 41.438 -9.688 1 95.31 70 HIS B O 1
ATOM 5052 N N . VAL B 1 71 ? -10.727 39.938 -8.969 1 94.94 71 VAL B N 1
ATOM 5053 C CA . VAL B 1 71 ? -11.492 38.844 -9.539 1 94.94 71 VAL B CA 1
ATOM 5054 C C . VAL B 1 71 ? -12.82 38.719 -8.797 1 94.94 71 VAL B C 1
ATOM 5056 O O . VAL B 1 71 ? -13.875 38.594 -9.43 1 94.94 71 VAL B O 1
ATOM 5059 N N . MET B 1 72 ? -12.773 38.812 -7.5 1 93.5 72 MET B N 1
ATOM 5060 C CA . MET B 1 72 ? -13.977 38.625 -6.688 1 93.5 72 MET B CA 1
ATOM 5061 C C . MET B 1 72 ? -14.938 39.781 -6.855 1 93.5 72 MET B C 1
ATOM 5063 O O . MET B 1 72 ? -16.156 39.625 -6.723 1 93.5 72 MET B O 1
ATOM 5067 N N . GLU B 1 73 ? -14.383 40.938 -7.234 1 94.25 73 GLU B N 1
ATOM 5068 C CA . GLU B 1 73 ? -15.203 42.125 -7.441 1 94.25 73 GLU B CA 1
ATOM 5069 C C . GLU B 1 73 ? -15.727 42.188 -8.875 1 94.25 73 GLU B C 1
ATOM 5071 O O . GLU B 1 73 ? -16.641 42.969 -9.172 1 94.25 73 GLU B O 1
ATOM 5076 N N . GLY B 1 74 ? -15.164 41.406 -9.695 1 94.44 74 GLY B N 1
ATOM 5077 C CA . GLY B 1 74 ? -15.578 41.375 -11.086 1 94.44 74 GLY B CA 1
ATOM 5078 C C . GLY B 1 74 ? -14.961 42.5 -11.906 1 94.44 74 GLY B C 1
ATOM 5079 O O . GLY B 1 74 ? -15.531 42.938 -12.906 1 94.44 74 GLY B O 1
ATOM 5080 N N . ASP B 1 75 ? -13.867 43.062 -11.375 1 95.38 75 ASP B N 1
ATOM 5081 C CA . ASP B 1 75 ? -13.125 44.062 -12.125 1 95.38 75 ASP B CA 1
ATOM 5082 C C . ASP B 1 75 ? -12.102 43.406 -13.055 1 95.38 75 ASP B C 1
ATOM 5084 O O . ASP B 1 75 ? -10.906 43.406 -12.773 1 95.38 75 ASP B O 1
ATOM 5088 N N . TRP B 1 76 ? -12.57 43.031 -14.219 1 95.5 76 TRP B N 1
ATOM 5089 C CA . TRP B 1 76 ? -11.812 42.156 -15.094 1 95.5 76 TRP B CA 1
ATOM 5090 C C . TRP B 1 76 ? -10.625 42.875 -15.711 1 95.5 76 TRP B C 1
ATOM 5092 O O . TRP B 1 76 ? -9.555 42.281 -15.883 1 95.5 76 TRP B O 1
ATOM 5102 N N . ASP B 1 77 ? -10.727 44.125 -16.062 1 93.75 77 ASP B N 1
ATOM 5103 C CA . ASP B 1 77 ? -9.617 44.906 -16.625 1 93.75 77 ASP B CA 1
ATOM 5104 C C . ASP B 1 77 ? -8.469 45.031 -15.633 1 93.75 77 ASP B C 1
ATOM 5106 O O . ASP B 1 77 ? -7.309 44.844 -15.992 1 93.75 77 ASP B O 1
ATOM 5110 N N . LYS B 1 78 ? -8.805 45.25 -14.461 1 95.75 78 LYS B N 1
ATOM 5111 C CA . LYS B 1 78 ? -7.781 45.344 -13.414 1 95.75 78 LYS B CA 1
ATOM 5112 C C . LYS B 1 78 ? -7.18 44 -13.117 1 95.75 78 LYS B C 1
ATOM 5114 O O . LYS B 1 78 ? -5.977 43.875 -12.852 1 95.75 78 LYS B O 1
ATOM 5119 N N . ALA B 1 79 ? -8.062 42.969 -13.102 1 95.75 79 ALA B N 1
ATOM 5120 C CA . ALA B 1 79 ? -7.586 41.625 -12.867 1 95.75 79 ALA B CA 1
ATOM 5121 C C . ALA B 1 79 ? -6.574 41.219 -13.938 1 95.75 79 ALA B C 1
ATOM 5123 O O . ALA B 1 79 ? -5.562 40.562 -13.633 1 95.75 79 ALA B O 1
ATOM 5124 N N . GLU B 1 80 ? -6.801 41.594 -15.164 1 93.25 80 GLU B N 1
ATOM 5125 C CA . GLU B 1 80 ? -5.875 41.281 -16.25 1 93.25 80 GLU B CA 1
ATOM 5126 C C . GLU B 1 80 ? -4.551 42.031 -16.062 1 93.25 80 GLU B C 1
ATOM 5128 O O . GLU B 1 80 ? -3.488 41.469 -16.375 1 93.25 80 GLU B O 1
ATOM 5133 N N . ASN B 1 81 ? -4.672 43.25 -15.602 1 92.56 81 ASN B N 1
ATOM 5134 C CA . ASN B 1 81 ? -3.467 44.031 -15.328 1 92.56 81 ASN B CA 1
ATOM 5135 C C . ASN B 1 81 ? -2.652 43.406 -14.195 1 92.56 81 ASN B C 1
ATOM 5137 O O . ASN B 1 81 ? -1.421 43.406 -14.242 1 92.56 81 ASN B O 1
ATOM 5141 N N . ASP B 1 82 ? -3.346 42.969 -13.211 1 92.69 82 ASP B N 1
ATOM 5142 C CA . ASP B 1 82 ? -2.678 42.312 -12.094 1 92.69 82 ASP B CA 1
ATOM 5143 C C . ASP B 1 82 ? -1.922 41.062 -12.57 1 92.69 82 ASP B C 1
ATOM 5145 O O . ASP B 1 82 ? -0.843 40.75 -12.055 1 92.69 82 ASP B O 1
ATOM 5149 N N . LEU B 1 83 ? -2.504 40.344 -13.477 1 89.5 83 LEU B N 1
ATOM 5150 C CA . LEU B 1 83 ? -1.886 39.125 -14.008 1 89.5 83 LEU B CA 1
ATOM 5151 C C . LEU B 1 83 ? -0.538 39.438 -14.648 1 89.5 83 LEU B C 1
ATOM 5153 O O . LEU B 1 83 ? 0.404 38.656 -14.547 1 89.5 83 LEU B O 1
ATOM 5157 N N . ASN B 1 84 ? -0.435 40.562 -15.258 1 85.44 84 ASN B N 1
ATOM 5158 C CA . ASN B 1 84 ? 0.825 41 -15.852 1 85.44 84 ASN B CA 1
ATOM 5159 C C . ASN B 1 84 ? 1.879 41.281 -14.781 1 85.44 84 ASN B C 1
ATOM 5161 O O . ASN B 1 84 ? 3.07 41.062 -15.008 1 85.44 84 ASN B O 1
ATOM 5165 N N . GLU B 1 85 ? 1.438 41.719 -13.727 1 86 85 GLU B N 1
ATOM 5166 C CA . GLU B 1 85 ? 2.344 42 -12.609 1 86 85 GLU B CA 1
ATOM 5167 C C . GLU B 1 85 ? 2.832 40.688 -11.984 1 86 85 GLU B C 1
ATOM 5169 O O . GLU B 1 85 ? 3.906 40.656 -11.383 1 86 85 GLU B O 1
ATOM 5174 N N . LEU B 1 86 ? 2.043 39.656 -11.984 1 85.38 86 LEU B N 1
ATOM 5175 C CA . LEU B 1 86 ? 2.359 38.375 -11.383 1 85.38 86 LEU B CA 1
ATOM 5176 C C . LEU B 1 86 ? 3.295 37.562 -12.273 1 85.38 86 LEU B C 1
ATOM 5178 O O . LEU B 1 86 ? 3.91 36.594 -11.82 1 85.38 86 LEU B O 1
ATOM 5182 N N . LYS B 1 87 ? 3.494 37.938 -13.516 1 81 87 LYS B N 1
ATOM 5183 C CA . LYS B 1 87 ? 4.266 37.219 -14.516 1 81 87 LYS B CA 1
ATOM 5184 C C . LYS B 1 87 ? 5.684 36.938 -14.023 1 81 87 LYS B C 1
ATOM 5186 O O . LYS B 1 87 ? 6.16 35.812 -14.086 1 81 87 LYS B O 1
ATOM 5191 N N . PRO B 1 88 ? 6.367 37.938 -13.422 1 77.38 88 PRO B N 1
ATOM 5192 C CA . PRO B 1 88 ? 7.738 37.688 -12.969 1 77.38 88 PRO B CA 1
ATOM 5193 C C . PRO B 1 88 ? 7.801 36.719 -11.805 1 77.38 88 PRO B C 1
ATOM 5195 O O . PRO B 1 88 ? 8.82 36.031 -11.609 1 77.38 88 PRO B O 1
ATOM 5198 N N . LEU B 1 89 ? 6.781 36.656 -11.062 1 77.12 89 LEU B N 1
ATOM 5199 C CA . LEU B 1 89 ? 6.766 35.812 -9.875 1 77.12 89 LEU B CA 1
ATOM 5200 C C . LEU B 1 89 ? 6.539 34.344 -10.266 1 77.12 89 LEU B C 1
ATOM 5202 O O . LEU B 1 89 ? 6.902 33.438 -9.516 1 77.12 89 LEU B O 1
ATOM 5206 N N . VAL B 1 90 ? 5.875 34.094 -11.281 1 73.06 90 VAL B N 1
ATOM 5207 C CA . VAL B 1 90 ? 5.582 32.75 -11.758 1 73.06 90 VAL B CA 1
ATOM 5208 C C . VAL B 1 90 ? 6.84 32.125 -12.367 1 73.06 90 VAL B C 1
ATOM 5210 O O . VAL B 1 90 ? 7.02 30.922 -12.336 1 73.06 90 VAL B O 1
ATOM 5213 N N . HIS B 1 91 ? 7.836 32.844 -12.844 1 61.09 91 HIS B N 1
ATOM 5214 C CA . HIS B 1 91 ? 9.055 32.406 -13.516 1 61.09 91 HIS B CA 1
ATOM 5215 C C . HIS B 1 91 ? 10.078 31.875 -12.508 1 61.09 91 HIS B C 1
ATOM 5217 O O . HIS B 1 91 ? 11.078 31.266 -12.891 1 61.09 91 HIS B O 1
ATOM 5223 N N . SER B 1 92 ? 9.852 31.984 -11.297 1 53.59 92 SER B N 1
ATOM 5224 C CA . SER B 1 92 ? 10.938 31.594 -10.398 1 53.59 92 SER B CA 1
ATOM 5225 C C . SER B 1 92 ? 11.125 30.078 -10.367 1 53.59 92 SER B C 1
ATOM 5227 O O . SER B 1 92 ? 10.148 29.328 -10.312 1 53.59 92 SER B O 1
ATOM 5229 N N . PRO B 1 93 ? 12.344 29.594 -10.758 1 46.22 93 PRO B N 1
ATOM 5230 C CA . PRO B 1 93 ? 12.758 28.203 -10.883 1 46.22 93 PRO B CA 1
ATOM 5231 C C . PRO B 1 93 ? 12.188 27.312 -9.781 1 46.22 93 PRO B C 1
ATOM 5233 O O . PRO B 1 93 ? 11.953 26.125 -10 1 46.22 93 PRO B O 1
ATOM 5236 N N . HIS B 1 94 ? 12.211 27.812 -8.609 1 45.16 94 HIS B N 1
ATOM 5237 C CA . HIS B 1 94 ? 11.828 26.953 -7.492 1 45.16 94 HIS B CA 1
ATOM 5238 C C . HIS B 1 94 ? 10.367 26.531 -7.598 1 45.16 94 HIS B C 1
ATOM 5240 O O . HIS B 1 94 ? 9.922 25.641 -6.867 1 45.16 94 HIS B O 1
ATOM 5246 N N . ALA B 1 95 ? 9.688 27.312 -8.234 1 43 95 ALA B N 1
ATOM 5247 C CA . ALA B 1 95 ? 8.258 27.062 -8.391 1 43 95 ALA B CA 1
ATOM 5248 C C . ALA B 1 95 ? 8.008 25.844 -9.281 1 43 95 ALA B C 1
ATOM 5250 O O . ALA B 1 95 ? 6.996 25.141 -9.125 1 43 95 ALA B O 1
ATOM 5251 N N . ILE B 1 96 ? 8.891 25.547 -10.188 1 40.22 96 ILE B N 1
ATOM 5252 C CA . ILE B 1 96 ? 8.75 24.562 -11.258 1 40.22 96 ILE B CA 1
ATOM 5253 C C . ILE B 1 96 ? 8.867 23.156 -10.68 1 40.22 96 ILE B C 1
ATOM 5255 O O . ILE B 1 96 ? 8.586 22.172 -11.367 1 40.22 96 ILE B O 1
ATOM 5259 N N . VAL B 1 97 ? 9.57 23.078 -9.562 1 37.41 97 VAL B N 1
ATOM 5260 C CA . VAL B 1 97 ? 9.914 21.719 -9.148 1 37.41 97 VAL B CA 1
ATOM 5261 C C . VAL B 1 97 ? 8.641 20.922 -8.867 1 37.41 97 VAL B C 1
ATOM 5263 O O . VAL B 1 97 ? 8.688 19.703 -8.688 1 37.41 97 VAL B O 1
ATOM 5266 N N . VAL B 1 98 ? 7.691 21.703 -8.406 1 37.69 98 VAL B N 1
ATOM 5267 C CA . VAL B 1 98 ? 6.656 20.922 -7.742 1 37.69 98 VAL B CA 1
ATOM 5268 C C . VAL B 1 98 ? 6.008 19.969 -8.742 1 37.69 98 VAL B C 1
ATOM 5270 O O . VAL B 1 98 ? 5.484 18.906 -8.367 1 37.69 98 VAL B O 1
ATOM 5273 N N . ARG B 1 99 ? 5.203 20.625 -9.773 1 36.47 99 ARG B N 1
ATOM 5274 C CA . ARG B 1 99 ? 4.344 19.703 -10.508 1 36.47 99 ARG B CA 1
ATOM 5275 C C . ARG B 1 99 ? 5.172 18.703 -11.312 1 36.47 99 ARG B C 1
ATOM 5277 O O . ARG B 1 99 ? 6.293 19.016 -11.719 1 36.47 99 ARG B O 1
ATOM 5284 N N . GLY B 1 100 ? 5.18 17.531 -11.148 1 34.06 100 GLY B N 1
ATOM 5285 C CA . GLY B 1 100 ? 5.758 16.547 -12.047 1 34.06 100 GLY B CA 1
ATOM 5286 C C . GLY B 1 100 ? 6.203 17.125 -13.375 1 34.06 100 GLY B C 1
ATOM 5287 O O . GLY B 1 100 ? 5.812 18.25 -13.727 1 34.06 100 GLY B O 1
ATOM 5288 N N . ALA B 1 101 ? 7.355 16.516 -14.008 1 32.84 101 ALA B N 1
ATOM 5289 C CA . ALA B 1 101 ? 7.777 16.797 -15.375 1 32.84 101 ALA B CA 1
ATOM 5290 C C . ALA B 1 101 ? 6.578 17.141 -16.266 1 32.84 101 ALA B C 1
ATOM 5292 O O . ALA B 1 101 ? 6.016 16.25 -16.906 1 32.84 101 ALA B O 1
ATOM 5293 N N . LEU B 1 102 ? 5.5 17.266 -15.844 1 33.34 102 LEU B N 1
ATOM 5294 C CA . LEU B 1 102 ? 4.789 17.734 -17.031 1 33.34 102 LEU B CA 1
ATOM 5295 C C . LEU B 1 102 ? 5.66 18.688 -17.844 1 33.34 102 LEU B C 1
ATOM 5297 O O . LEU B 1 102 ? 6.59 19.297 -17.312 1 33.34 102 LEU B O 1
ATOM 5301 N N . GLU B 1 103 ? 5.223 18.984 -19.172 1 34.84 103 GLU B N 1
ATOM 5302 C CA . GLU B 1 103 ? 5.957 19.656 -20.234 1 34.84 103 GLU B CA 1
ATOM 5303 C C . GLU B 1 103 ? 6.598 20.953 -19.734 1 34.84 103 GLU B C 1
ATOM 5305 O O . GLU B 1 103 ? 5.898 21.906 -19.391 1 34.84 103 GLU B O 1
ATOM 5310 N N . ILE B 1 104 ? 7.496 20.984 -18.906 1 38.34 104 ILE B N 1
ATOM 5311 C CA . ILE B 1 104 ? 8.414 22.125 -18.922 1 38.34 104 ILE B CA 1
ATOM 5312 C C . ILE B 1 104 ? 8.117 23.016 -20.141 1 38.34 104 ILE B C 1
ATOM 5314 O O . ILE B 1 104 ? 8.352 24.219 -20.094 1 38.34 104 ILE B O 1
ATOM 5318 N N . SER B 1 105 ? 7.832 22.25 -21.234 1 37.72 105 SER B N 1
ATOM 5319 C CA . SER B 1 105 ? 7.664 23.125 -22.391 1 37.72 105 SER B CA 1
ATOM 5320 C C . SER B 1 105 ? 6.457 24.047 -22.219 1 37.72 105 SER B C 1
ATOM 5322 O O . SER B 1 105 ? 6.051 24.719 -23.172 1 37.72 105 SER B O 1
ATOM 5324 N N . GLN B 1 106 ? 5.574 23.766 -21.391 1 43.84 106 GLN B N 1
ATOM 5325 C CA . GLN B 1 106 ? 4.566 24.828 -21.391 1 43.84 106 GLN B CA 1
ATOM 5326 C C . GLN B 1 106 ? 5.148 26.141 -20.875 1 43.84 106 GLN B C 1
ATOM 5328 O O . GLN B 1 106 ? 5.512 26.25 -19.703 1 43.84 106 GLN B O 1
ATOM 5333 N N . THR B 1 107 ? 5.73 26.75 -21.719 1 54.44 107 THR B N 1
ATOM 5334 C CA . THR B 1 107 ? 6.316 28.094 -21.625 1 54.44 107 THR B CA 1
ATOM 5335 C C . THR B 1 107 ? 5.5 28.969 -20.672 1 54.44 107 THR B C 1
ATOM 5337 O O . THR B 1 107 ? 4.297 28.766 -20.516 1 54.44 107 THR B O 1
ATOM 5340 N N . LEU B 1 108 ? 6.125 29.422 -19.609 1 60.19 108 LEU B N 1
ATOM 5341 C CA . LEU B 1 108 ? 5.613 30.5 -18.75 1 60.19 108 LEU B CA 1
ATOM 5342 C C . LEU B 1 108 ? 4.527 31.297 -19.469 1 60.19 108 LEU B C 1
ATOM 5344 O O . LEU B 1 108 ? 3.496 31.609 -18.875 1 60.19 108 LEU B O 1
ATOM 5348 N N . LEU B 1 109 ? 4.875 31.422 -20.703 1 65.94 109 LEU B N 1
ATOM 5349 C CA . LEU B 1 109 ? 3.936 32.188 -21.516 1 65.94 109 LEU B CA 1
ATOM 5350 C C . LEU B 1 109 ? 2.625 31.406 -21.688 1 65.94 109 LEU B C 1
ATOM 5352 O O . LEU B 1 109 ? 1.548 32 -21.688 1 65.94 109 LEU B O 1
ATOM 5356 N N . GLY B 1 110 ? 2.811 30.125 -21.562 1 77.44 110 GLY B N 1
ATOM 5357 C CA . GLY B 1 110 ? 1.616 29.297 -21.734 1 77.44 110 GLY B CA 1
ATOM 5358 C C . GLY B 1 110 ? 0.688 29.359 -20.531 1 77.44 110 GLY B C 1
ATOM 5359 O O . GLY B 1 110 ? -0.534 29.422 -20.688 1 77.44 110 GLY B O 1
ATOM 5360 N N . ILE B 1 111 ? 1.216 29.516 -19.406 1 82.56 111 ILE B N 1
ATOM 5361 C CA . ILE B 1 111 ? 0.405 29.516 -18.188 1 82.56 111 ILE B CA 1
ATOM 5362 C C . ILE B 1 111 ? -0.357 30.828 -18.078 1 82.56 111 ILE B C 1
ATOM 5364 O O . ILE B 1 111 ? -1.544 30.844 -17.75 1 82.56 111 ILE B O 1
ATOM 5368 N N . ILE B 1 112 ? 0.259 31.906 -18.375 1 85.62 112 ILE B N 1
ATOM 5369 C CA . ILE B 1 112 ? -0.361 33.219 -18.281 1 85.62 112 ILE B CA 1
ATOM 5370 C C . ILE B 1 112 ? -1.489 33.344 -19.312 1 85.62 112 ILE B C 1
ATOM 5372 O O . ILE B 1 112 ? -2.543 33.906 -19.016 1 85.62 112 ILE B O 1
ATOM 5376 N N . VAL B 1 113 ? -1.207 32.781 -20.453 1 88.31 113 VAL B N 1
ATOM 5377 C CA . VAL B 1 113 ? -2.225 32.812 -21.5 1 88.31 113 VAL B CA 1
ATOM 5378 C C . VAL B 1 113 ? -3.447 32 -21.047 1 88.31 113 VAL B C 1
ATOM 5380 O O . VAL B 1 113 ? -4.586 32.438 -21.266 1 88.31 113 VAL B O 1
ATOM 5383 N N . ARG B 1 114 ? -3.256 30.969 -20.438 1 89.94 114 ARG B N 1
ATOM 5384 C CA . ARG B 1 114 ? -4.355 30.141 -19.938 1 89.94 114 ARG B CA 1
ATOM 5385 C C . ARG B 1 114 ? -5.156 30.891 -18.875 1 89.94 114 ARG B C 1
ATOM 5387 O O . ARG B 1 114 ? -6.387 30.859 -18.891 1 89.94 114 ARG B O 1
ATOM 5394 N N . MET B 1 115 ? -4.422 31.453 -17.969 1 92.06 115 MET B N 1
ATOM 5395 C CA . MET B 1 115 ? -5.09 32.219 -16.906 1 92.06 115 MET B CA 1
ATOM 5396 C C . MET B 1 115 ? -5.895 33.375 -17.484 1 92.06 115 MET B C 1
ATOM 5398 O O . MET B 1 115 ? -7.023 33.625 -17.047 1 92.06 115 MET B O 1
ATOM 5402 N N . LYS B 1 116 ? -5.324 34.062 -18.438 1 93 116 LYS B N 1
ATOM 5403 C CA . LYS B 1 116 ? -6.027 35.156 -19.109 1 93 116 LYS B CA 1
ATOM 5404 C C . LYS B 1 116 ? -7.285 34.656 -19.812 1 93 116 LYS B C 1
ATOM 5406 O O . LYS B 1 116 ? -8.328 35.312 -19.766 1 93 116 LYS B O 1
ATOM 5411 N N . PHE B 1 117 ? -7.148 33.562 -20.438 1 94.25 117 PHE B N 1
ATOM 5412 C CA . PHE B 1 117 ? -8.289 32.969 -21.109 1 94.25 117 PHE B CA 1
ATOM 5413 C C . PHE B 1 117 ? -9.438 32.719 -20.141 1 94.25 117 PHE B C 1
ATOM 5415 O O . PHE B 1 117 ? -10.586 33.062 -20.438 1 94.25 117 PHE B O 1
ATOM 5422 N N . LEU B 1 118 ? -9.078 32.188 -19 1 95.12 118 LEU B N 1
ATOM 5423 C CA . LEU B 1 118 ? -10.094 31.875 -18 1 95.12 118 LEU B CA 1
ATOM 5424 C C . LEU B 1 118 ? -10.766 33.156 -17.5 1 95.12 118 LEU B C 1
ATOM 5426 O O . LEU B 1 118 ? -11.984 33.188 -17.297 1 95.12 118 LEU B O 1
ATOM 5430 N N . LEU B 1 119 ? -10.047 34.188 -17.312 1 95.81 119 LEU B N 1
ATOM 5431 C CA . LEU B 1 119 ? -10.578 35.469 -16.875 1 95.81 119 LEU B CA 1
ATOM 5432 C C . LEU B 1 119 ? -11.539 36.062 -17.906 1 95.81 119 LEU B C 1
ATOM 5434 O O . LEU B 1 119 ? -12.648 36.469 -17.578 1 95.81 119 LEU B O 1
ATOM 5438 N N . LEU B 1 120 ? -11.07 35.969 -19.141 1 95.94 120 LEU B N 1
ATOM 5439 C CA . LEU B 1 120 ? -11.852 36.531 -20.219 1 95.94 120 LEU B CA 1
ATOM 5440 C C . LEU B 1 120 ? -13.117 35.719 -20.469 1 95.94 120 LEU B C 1
ATOM 5442 O O . LEU B 1 120 ? -14.156 36.281 -20.828 1 95.94 120 LEU B O 1
ATOM 5446 N N . GLN B 1 121 ? -12.992 34.5 -20.297 1 96.25 121 GLN B N 1
ATOM 5447 C CA . GLN B 1 121 ? -14.18 33.656 -20.406 1 96.25 121 GLN B CA 1
ATOM 5448 C C . GLN B 1 121 ? -15.242 34.031 -19.391 1 96.25 121 GLN B C 1
ATOM 5450 O O . GLN B 1 121 ? -16.422 34.125 -19.719 1 96.25 121 GLN B O 1
ATOM 5455 N N . GLN B 1 122 ? -14.812 34.219 -18.141 1 97.06 122 GLN B N 1
ATOM 5456 C CA . GLN B 1 122 ? -15.734 34.656 -17.094 1 97.06 122 GLN B CA 1
ATOM 5457 C C . GLN B 1 122 ? -16.312 36.031 -17.438 1 97.06 122 GLN B C 1
ATOM 5459 O O . GLN B 1 122 ? -17.516 36.25 -17.266 1 97.06 122 GLN B O 1
ATOM 5464 N N . LYS B 1 123 ? -15.531 36.938 -17.844 1 96.94 123 LYS B N 1
ATOM 5465 C CA . LYS B 1 123 ? -15.969 38.281 -18.266 1 96.94 123 LYS B CA 1
ATOM 5466 C C . LYS B 1 123 ? -17.031 38.188 -19.359 1 96.94 123 LYS B C 1
ATOM 5468 O O . LYS B 1 123 ? -18.062 38.844 -19.297 1 96.94 123 LYS B O 1
ATOM 5473 N N . TYR B 1 124 ? -16.828 37.312 -20.328 1 96 124 TYR B N 1
ATOM 5474 C CA . TYR B 1 124 ? -17.719 37.094 -21.453 1 96 124 TYR B CA 1
ATOM 5475 C C . TYR B 1 124 ? -19.078 36.562 -20.969 1 96 124 TYR B C 1
ATOM 5477 O O . TYR B 1 124 ? -20.125 37.094 -21.359 1 96 124 TYR B O 1
ATOM 5485 N N . LEU B 1 125 ? -18.969 35.562 -20.141 1 96.38 125 LEU B N 1
ATOM 5486 C CA . LEU B 1 125 ? -20.188 34.969 -19.656 1 96.38 125 LEU B CA 1
ATOM 5487 C C . LEU B 1 125 ? -21 35.938 -18.828 1 96.38 125 LEU B C 1
ATOM 5489 O O . LEU B 1 125 ? -22.234 35.969 -18.906 1 96.38 125 LEU B O 1
ATOM 5493 N N . GLU B 1 126 ? -20.344 36.75 -18.016 1 96.56 126 GLU B N 1
ATOM 5494 C CA . GLU B 1 126 ? -21.047 37.719 -17.188 1 96.56 126 GLU B CA 1
ATOM 5495 C C . GLU B 1 126 ? -21.703 38.781 -18.047 1 96.56 126 GLU B C 1
ATOM 5497 O O . GLU B 1 126 ? -22.812 39.219 -17.734 1 96.56 126 GLU B O 1
ATOM 5502 N N . TYR B 1 127 ? -21.094 39.25 -19.156 1 95.81 127 TYR B N 1
ATOM 5503 C CA . TYR B 1 127 ? -21.688 40.188 -20.078 1 95.81 127 TYR B CA 1
ATOM 5504 C C . TYR B 1 127 ? -22.953 39.625 -20.719 1 95.81 127 TYR B C 1
ATOM 5506 O O . TYR B 1 127 ? -23.969 40.281 -20.828 1 95.81 127 TYR B O 1
ATOM 5514 N N . LEU B 1 128 ? -22.812 38.375 -21.109 1 95.19 128 LEU B N 1
ATOM 5515 C CA . LEU B 1 128 ? -23.953 37.719 -21.75 1 95.19 128 LEU B CA 1
ATOM 5516 C C . LEU B 1 128 ? -25.141 37.656 -20.781 1 95.19 128 LEU B C 1
ATOM 5518 O O . LEU B 1 128 ? -26.281 37.875 -21.188 1 95.19 128 LEU B O 1
ATOM 5522 N N . GLU B 1 129 ? -24.812 37.25 -19.562 1 95.69 129 GLU B N 1
ATOM 5523 C CA . GLU B 1 129 ? -25.891 37.125 -18.594 1 95.69 129 GLU B CA 1
ATOM 5524 C C . GLU B 1 129 ? -26.531 38.5 -18.312 1 95.69 129 GLU B C 1
ATOM 5526 O O . GLU B 1 129 ? -27.75 38.562 -18.078 1 95.69 129 GLU B O 1
ATOM 5531 N N . ASP B 1 130 ? -25.766 39.594 -18.312 1 94 130 ASP B N 1
ATOM 5532 C CA . ASP B 1 130 ? -26.25 40.938 -18.062 1 94 130 ASP B CA 1
ATOM 5533 C C . ASP B 1 130 ? -27 41.469 -19.281 1 94 130 ASP B C 1
ATOM 5535 O O . ASP B 1 130 ? -27.547 42.594 -19.25 1 94 130 ASP B O 1
ATOM 5539 N N . GLY B 1 131 ? -26.984 40.781 -20.422 1 91.5 131 GLY B N 1
ATOM 5540 C CA . GLY B 1 131 ? -27.656 41.188 -21.641 1 91.5 131 GLY B CA 1
ATOM 5541 C C . GLY B 1 131 ? -26.828 42.125 -22.484 1 91.5 131 GLY B C 1
ATOM 5542 O O . GLY B 1 131 ? -27.344 42.812 -23.375 1 91.5 131 GLY B O 1
ATOM 5543 N N . LYS B 1 132 ? -25.578 42.312 -22.156 1 94.25 132 LYS B N 1
ATOM 5544 C CA . LYS B 1 132 ? -24.672 43.156 -22.922 1 94.25 132 LYS B CA 1
ATOM 5545 C C . LYS B 1 132 ? -24 42.375 -24.047 1 94.25 132 LYS B C 1
ATOM 5547 O O . LYS B 1 132 ? -22.797 42.125 -24.016 1 94.25 132 LYS B O 1
ATOM 5552 N N . VAL B 1 133 ? -24.703 42.094 -25.031 1 93.56 133 VAL B N 1
ATOM 5553 C CA . VAL B 1 133 ? -24.297 41.188 -26.094 1 93.56 133 VAL B CA 1
ATOM 5554 C C . VAL B 1 133 ? -23.172 41.812 -26.922 1 93.56 133 VAL B C 1
ATOM 5556 O O . VAL B 1 133 ? -22.25 41.094 -27.359 1 93.56 133 VAL B O 1
ATOM 5559 N N . LEU B 1 134 ? -23.25 43.094 -27.188 1 94.69 134 LEU B N 1
ATOM 5560 C CA . LEU B 1 134 ? -22.234 43.75 -27.984 1 94.69 134 LEU B CA 1
ATOM 5561 C C . LEU B 1 134 ? -20.875 43.719 -27.281 1 94.69 134 LEU B C 1
ATOM 5563 O O . LEU B 1 134 ? -19.844 43.469 -27.922 1 94.69 134 LEU B O 1
ATOM 5567 N N . GLU B 1 135 ? -20.922 44.031 -26.016 1 95.62 135 GLU B N 1
ATOM 5568 C CA . GLU B 1 135 ? -19.688 43.969 -25.234 1 95.62 135 GLU B CA 1
ATOM 5569 C C . GLU B 1 135 ? -19.141 42.531 -25.203 1 95.62 135 GLU B C 1
ATOM 5571 O O . GLU B 1 135 ? -17.922 42.344 -25.297 1 95.62 135 GLU B O 1
ATOM 5576 N N . ALA B 1 136 ? -19.984 41.562 -25.062 1 96.12 136 ALA B N 1
ATOM 5577 C CA . ALA B 1 136 ? -19.578 40.156 -25.078 1 96.12 136 ALA B CA 1
ATOM 5578 C C . ALA B 1 136 ? -18.922 39.781 -26.391 1 96.12 136 ALA B C 1
ATOM 5580 O O . ALA B 1 136 ? -17.906 39.062 -26.422 1 96.12 136 ALA B O 1
ATOM 5581 N N . LEU B 1 137 ? -19.516 40.219 -27.406 1 95.25 137 LEU B N 1
ATOM 5582 C CA . LEU B 1 137 ? -18.984 39.938 -28.734 1 95.25 137 LEU B CA 1
ATOM 5583 C C . LEU B 1 137 ? -17.594 40.562 -28.906 1 95.25 137 LEU B C 1
ATOM 5585 O O . LEU B 1 137 ? -16.719 39.969 -29.547 1 95.25 137 LEU B O 1
ATOM 5589 N N . GLN B 1 138 ? -17.484 41.75 -28.391 1 96.06 138 GLN B N 1
ATOM 5590 C CA . GLN B 1 138 ? -16.188 42.406 -28.422 1 96.06 138 GLN B CA 1
ATOM 5591 C C . GLN B 1 138 ? -15.133 41.594 -27.672 1 96.06 138 GLN B C 1
ATOM 5593 O O . GLN B 1 138 ? -14 41.438 -28.125 1 96.06 138 GLN B O 1
ATOM 5598 N N . VAL B 1 139 ? -15.461 41.062 -26.516 1 96.62 139 VAL B N 1
ATOM 5599 C CA . VAL B 1 139 ? -14.555 40.219 -25.734 1 96.62 139 VAL B CA 1
ATOM 5600 C C . VAL B 1 139 ? -14.203 38.969 -26.516 1 96.62 139 VAL B C 1
ATOM 5602 O O . VAL B 1 139 ? -13.039 38.562 -26.562 1 96.62 139 VAL B O 1
ATOM 5605 N N . LEU B 1 140 ? -15.203 38.344 -27.125 1 95.69 140 LEU B N 1
ATOM 5606 C CA . LEU B 1 140 ? -15.008 37.125 -27.875 1 95.69 140 LEU B CA 1
ATOM 5607 C C . LEU B 1 140 ? -14.102 37.344 -29.078 1 95.69 140 LEU B C 1
ATOM 5609 O O . LEU B 1 140 ? -13.141 36.594 -29.281 1 95.69 140 LEU B O 1
ATOM 5613 N N . ARG B 1 141 ? -14.305 38.438 -29.797 1 94.19 141 ARG B N 1
ATOM 5614 C CA . ARG B 1 141 ? -13.633 38.656 -31.062 1 94.19 141 ARG B CA 1
ATOM 5615 C C . ARG B 1 141 ? -12.273 39.312 -30.844 1 94.19 141 ARG B C 1
ATOM 5617 O O . ARG B 1 141 ? -11.297 39 -31.531 1 94.19 141 ARG B O 1
ATOM 5624 N N . CYS B 1 142 ? -12.141 40.188 -29.875 1 95.06 142 CYS B N 1
ATOM 5625 C CA . CYS B 1 142 ? -10.969 41.062 -29.797 1 95.06 142 CYS B CA 1
ATOM 5626 C C . CYS B 1 142 ? -10.07 40.656 -28.641 1 95.06 142 CYS B C 1
ATOM 5628 O O . CYS B 1 142 ? -8.922 41.062 -28.562 1 95.06 142 CYS B O 1
ATOM 5630 N N . GLU B 1 143 ? -10.539 39.875 -27.797 1 94.94 143 GLU B N 1
ATOM 5631 C CA . GLU B 1 143 ? -9.719 39.531 -26.641 1 94.94 143 GLU B CA 1
ATOM 5632 C C . GLU B 1 143 ? -9.469 38.031 -26.578 1 94.94 143 GLU B C 1
ATOM 5634 O O . GLU B 1 143 ? -8.32 37.594 -26.562 1 94.94 143 GLU B O 1
ATOM 5639 N N . LEU B 1 144 ? -10.547 37.188 -26.625 1 95.06 144 LEU B N 1
ATOM 5640 C CA . LEU B 1 144 ? -10.43 35.75 -26.484 1 95.06 144 LEU B CA 1
ATOM 5641 C C . LEU B 1 144 ? -9.828 35.125 -27.734 1 95.06 144 LEU B C 1
ATOM 5643 O O . LEU B 1 144 ? -8.883 34.344 -27.656 1 95.06 144 LEU B O 1
ATOM 5647 N N . THR B 1 145 ? -10.289 35.531 -28.859 1 93.62 145 THR B N 1
ATOM 5648 C CA . THR B 1 145 ? -9.883 34.906 -30.125 1 93.62 145 THR B CA 1
ATOM 5649 C C . THR B 1 145 ? -8.414 35.219 -30.406 1 93.62 145 THR B C 1
ATOM 5651 O O . THR B 1 145 ? -7.668 34.344 -30.844 1 93.62 145 THR B O 1
ATOM 5654 N N . PRO B 1 146 ? -7.922 36.406 -30.141 1 93.69 146 PRO B N 1
ATOM 5655 C CA . PRO B 1 146 ? -6.52 36.719 -30.438 1 93.69 146 PRO B CA 1
ATOM 5656 C C . PRO B 1 146 ? -5.547 35.938 -29.562 1 93.69 146 PRO B C 1
ATOM 5658 O O . PRO B 1 146 ? -4.352 35.875 -29.875 1 93.69 146 PRO B O 1
ATOM 5661 N N . LEU B 1 147 ? -5.965 35.438 -28.422 1 92.12 147 LEU B N 1
ATOM 5662 C CA . LEU B 1 147 ? -5.094 34.656 -27.562 1 92.12 147 LEU B CA 1
ATOM 5663 C C . LEU B 1 147 ? -4.656 33.375 -28.281 1 92.12 147 LEU B C 1
ATOM 5665 O O . LEU B 1 147 ? -3.643 32.781 -27.922 1 92.12 147 LEU B O 1
ATOM 5669 N N . LYS B 1 148 ? -5.297 32.875 -29.281 1 88.88 148 LYS B N 1
ATOM 5670 C CA . LYS B 1 148 ? -5.027 31.672 -30.047 1 88.88 148 LYS B CA 1
ATOM 5671 C C . LYS B 1 148 ? -4.867 30.453 -29.141 1 88.88 148 LYS B C 1
ATOM 5673 O O . LYS B 1 148 ? -3.955 29.641 -29.344 1 88.88 148 LYS B O 1
ATOM 5678 N N . TYR B 1 149 ? -5.629 30.531 -28.125 1 87.81 149 TYR B N 1
ATOM 5679 C CA . TYR B 1 149 ? -5.641 29.438 -27.172 1 87.81 149 TYR B CA 1
ATOM 5680 C C . TYR B 1 149 ? -7.004 28.75 -27.141 1 87.81 149 TYR B C 1
ATOM 5682 O O . TYR B 1 149 ? -8.039 29.422 -27.078 1 87.81 149 TYR B O 1
ATOM 5690 N N . ASN B 1 150 ? -7.031 27.312 -27.141 1 87.56 150 ASN B N 1
ATOM 5691 C CA . ASN B 1 150 ? -8.234 26.5 -27 1 87.56 150 ASN B CA 1
ATOM 5692 C C . ASN B 1 150 ? -9.32 26.922 -27.984 1 87.56 150 ASN B C 1
ATOM 5694 O O . ASN B 1 150 ? -10.43 27.281 -27.578 1 87.56 150 ASN B O 1
ATOM 5698 N N . THR B 1 151 ? -9.109 26.859 -29.188 1 89.06 151 THR B N 1
ATOM 5699 C CA . THR B 1 151 ? -10.008 27.297 -30.25 1 89.06 151 THR B CA 1
ATOM 5700 C C . THR B 1 151 ? -11.336 26.531 -30.188 1 89.06 151 THR B C 1
ATOM 5702 O O . THR B 1 151 ? -12.383 27.078 -30.5 1 89.06 151 THR B O 1
ATOM 5705 N N . GLU B 1 152 ? -11.297 25.297 -29.75 1 91 152 GLU B N 1
ATOM 5706 C CA . GLU B 1 152 ? -12.523 24.516 -29.609 1 91 152 GLU B CA 1
ATOM 5707 C C . GLU B 1 152 ? -13.461 25.156 -28.578 1 91 152 GLU B C 1
ATOM 5709 O O . GLU B 1 152 ? -14.672 25.219 -28.797 1 91 152 GLU B O 1
ATOM 5714 N N . ARG B 1 153 ? -12.805 25.562 -27.547 1 92.38 153 ARG B N 1
ATOM 5715 C CA . ARG B 1 153 ? -13.617 26.188 -26.516 1 92.38 153 ARG B CA 1
ATOM 5716 C C . ARG B 1 153 ? -14.188 27.516 -27 1 92.38 153 ARG B C 1
ATOM 5718 O O . ARG B 1 153 ? -15.305 27.891 -26.625 1 92.38 153 ARG B O 1
ATOM 5725 N N . ILE B 1 154 ? -13.523 28.266 -27.781 1 92.38 154 ILE B N 1
ATOM 5726 C CA . ILE B 1 154 ? -13.992 29.531 -28.328 1 92.38 154 ILE B CA 1
ATOM 5727 C C . ILE B 1 154 ? -15.234 29.297 -29.188 1 92.38 154 ILE B C 1
ATOM 5729 O O . ILE B 1 154 ? -16.188 30.094 -29.156 1 92.38 154 ILE B O 1
ATOM 5733 N N . HIS B 1 155 ? -15.156 28.172 -29.812 1 92.31 155 HIS B N 1
ATOM 5734 C CA . HIS B 1 155 ? -16.312 27.812 -30.625 1 92.31 155 HIS B CA 1
ATOM 5735 C C . HIS B 1 155 ? -17.531 27.516 -29.75 1 92.31 155 HIS B C 1
ATOM 5737 O O . HIS B 1 155 ? -18.641 27.953 -30.062 1 92.31 155 HIS B O 1
ATOM 5743 N N . VAL B 1 156 ? -17.312 26.859 -28.766 1 93.88 156 VAL B N 1
ATOM 5744 C CA . VAL B 1 156 ? -18.391 26.547 -27.828 1 93.88 156 VAL B CA 1
ATOM 5745 C C . VAL B 1 156 ? -18.938 27.844 -27.234 1 93.88 156 VAL B C 1
ATOM 5747 O O . VAL B 1 156 ? -20.156 28.016 -27.109 1 93.88 156 VAL B O 1
ATOM 5750 N N . LEU B 1 157 ? -18.078 28.766 -26.922 1 94.31 157 LEU B N 1
ATOM 5751 C CA . LEU B 1 157 ? -18.469 30.031 -26.328 1 94.31 157 LEU B CA 1
ATOM 5752 C C . LEU B 1 157 ? -19.297 30.859 -27.297 1 94.31 157 LEU B C 1
ATOM 5754 O O . LEU B 1 157 ? -20.25 31.531 -26.906 1 94.31 157 LEU B O 1
ATOM 5758 N N . SER B 1 158 ? -19 30.828 -28.531 1 93.06 158 SER B N 1
ATOM 5759 C CA . SER B 1 158 ? -19.734 31.578 -29.547 1 93.06 158 SER B CA 1
ATOM 5760 C C . SER B 1 158 ? -21.188 31.094 -29.641 1 93.06 158 SER B C 1
ATOM 5762 O O . SER B 1 158 ? -22.078 31.875 -30 1 93.06 158 SER B O 1
ATOM 5764 N N . GLY B 1 159 ? -21.359 29.844 -29.344 1 92.75 159 GLY B N 1
ATOM 5765 C CA . GLY B 1 159 ? -22.703 29.281 -29.359 1 92.75 159 GLY B CA 1
ATOM 5766 C C . GLY B 1 159 ? -23.594 29.844 -28.266 1 92.75 159 GLY B C 1
ATOM 5767 O O . GLY B 1 159 ? -24.812 29.766 -28.359 1 92.75 159 GLY B O 1
ATOM 5768 N N . TYR B 1 160 ? -22.969 30.391 -27.312 1 93.88 160 TYR B N 1
ATOM 5769 C CA . TYR B 1 160 ? -23.75 30.891 -26.203 1 93.88 160 TYR B CA 1
ATOM 5770 C C . TYR B 1 160 ? -24.422 32.219 -26.547 1 93.88 160 TYR B C 1
ATOM 5772 O O . TYR B 1 160 ? -25.344 32.656 -25.859 1 93.88 160 TYR B O 1
ATOM 5780 N N . LEU B 1 161 ? -24.031 32.906 -27.641 1 91.06 161 LEU B N 1
ATOM 5781 C CA . LEU B 1 161 ? -24.625 34.188 -28.094 1 91.06 161 LEU B CA 1
ATOM 5782 C C . LEU B 1 161 ? -26.094 34 -28.453 1 91.06 161 LEU B C 1
ATOM 5784 O O . LEU B 1 161 ? -26.859 34.969 -28.453 1 91.06 161 LEU B O 1
ATOM 5788 N N . MET B 1 162 ? -26.375 32.75 -28.703 1 87.25 162 MET B N 1
ATOM 5789 C CA . MET B 1 162 ? -27.719 32.469 -29.156 1 87.25 162 MET B CA 1
ATOM 5790 C C . MET B 1 162 ? -28.672 32.281 -27.984 1 87.25 162 MET B C 1
ATOM 5792 O O . MET B 1 162 ? -29.891 32.188 -28.156 1 87.25 162 MET B O 1
ATOM 5796 N N . CYS B 1 163 ? -28.109 32.219 -26.828 1 87.25 163 CYS B N 1
ATOM 5797 C CA . CYS B 1 163 ? -28.969 32.031 -25.656 1 87.25 163 CYS B CA 1
ATOM 5798 C C . CYS B 1 163 ? -29.719 33.312 -25.344 1 87.25 163 CYS B C 1
ATOM 5800 O O . CYS B 1 163 ? -29.125 34.406 -25.25 1 87.25 163 CYS B O 1
ATOM 5802 N N . SER B 1 164 ? -31.031 33.344 -25.297 1 80.81 164 SER B N 1
ATOM 5803 C CA . SER B 1 164 ? -31.844 34.531 -25.109 1 80.81 164 SER B CA 1
ATOM 5804 C C . SER B 1 164 ? -32.062 34.844 -23.625 1 80.81 164 SER B C 1
ATOM 5806 O O . SER B 1 164 ? -32.375 35.969 -23.25 1 80.81 164 SER B O 1
ATOM 5808 N N . HIS B 1 165 ? -32.031 33.75 -22.75 1 89.31 165 HIS B N 1
ATOM 5809 C CA . HIS B 1 165 ? -32.312 33.969 -21.344 1 89.31 165 HIS B CA 1
ATOM 5810 C C . HIS B 1 165 ? -31.141 33.5 -20.469 1 89.31 165 HIS B C 1
ATOM 5812 O O . HIS B 1 165 ? -30.375 32.625 -20.859 1 89.31 165 HIS B O 1
ATOM 5818 N N . ALA B 1 166 ? -31 34.219 -19.344 1 90.62 166 ALA B N 1
ATOM 5819 C CA . ALA B 1 166 ? -29.922 33.969 -18.391 1 90.62 166 ALA B CA 1
ATOM 5820 C C . ALA B 1 166 ? -29.953 32.531 -17.906 1 90.62 166 ALA B C 1
ATOM 5822 O O . ALA B 1 166 ? -28.906 31.891 -17.734 1 90.62 166 ALA B O 1
ATOM 5823 N N . GLU B 1 167 ? -31.141 31.969 -17.75 1 91.81 167 GLU B N 1
ATOM 5824 C CA . GLU B 1 167 ? -31.281 30.594 -17.266 1 91.81 167 GLU B CA 1
ATOM 5825 C C . GLU B 1 167 ? -30.75 29.594 -18.281 1 91.81 167 GLU B C 1
ATOM 5827 O O . GLU B 1 167 ? -30.125 28.594 -17.906 1 91.81 167 GLU B O 1
ATOM 5832 N N . ASP B 1 168 ? -31.016 29.891 -19.5 1 92.31 168 ASP B N 1
ATOM 5833 C CA . ASP B 1 168 ? -30.547 29.031 -20.562 1 92.31 168 ASP B CA 1
ATOM 5834 C C . ASP B 1 168 ? -29.016 29.047 -20.656 1 92.31 168 ASP B C 1
ATOM 5836 O O . ASP B 1 168 ? -28.375 28.016 -20.906 1 92.31 168 ASP B O 1
ATOM 5840 N N . LEU B 1 169 ? -28.547 30.219 -20.5 1 93.69 169 LEU B N 1
ATOM 5841 C CA . LEU B 1 169 ? -27.094 30.391 -20.531 1 93.69 169 LEU B CA 1
ATOM 5842 C C . LEU B 1 169 ? -26.438 29.578 -19.406 1 93.69 169 LEU B C 1
ATOM 5844 O O . LEU B 1 169 ? -25.469 28.859 -19.641 1 93.69 169 LEU B O 1
ATOM 5848 N N . ARG B 1 170 ? -26.953 29.6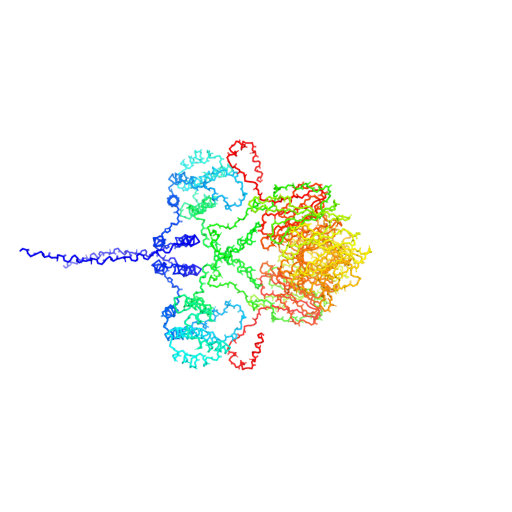72 -18.188 1 94.88 170 ARG B N 1
ATOM 5849 C CA . ARG B 1 170 ? -26.406 28.969 -17.031 1 94.88 170 ARG B CA 1
ATOM 5850 C C . ARG B 1 170 ? -26.469 27.453 -17.234 1 94.88 170 ARG B C 1
ATOM 5852 O O . ARG B 1 170 ? -25.516 26.75 -16.906 1 94.88 170 ARG B O 1
ATOM 5859 N N . ALA B 1 171 ? -27.484 26.969 -17.781 1 93 171 ALA B N 1
ATOM 5860 C CA . ALA B 1 171 ? -27.672 25.547 -18 1 93 171 ALA B CA 1
ATOM 5861 C C . ALA B 1 171 ? -26.719 25.031 -19.094 1 93 171 ALA B C 1
ATOM 5863 O O . ALA B 1 171 ? -26.062 24 -18.906 1 93 171 ALA B O 1
ATOM 5864 N N . LYS B 1 172 ? -26.641 25.75 -20.188 1 92.06 172 LYS B N 1
ATOM 5865 C CA . LYS B 1 172 ? -25.828 25.328 -21.312 1 92.06 172 LYS B CA 1
ATOM 5866 C C . LYS B 1 172 ? -24.328 25.406 -20.984 1 92.06 172 LYS B C 1
ATOM 5868 O O . LYS B 1 172 ? -23.547 24.547 -21.391 1 92.06 172 LYS B O 1
ATOM 5873 N N . ALA B 1 173 ? -23.969 26.375 -20.297 1 92.56 173 ALA B N 1
ATOM 5874 C CA . ALA B 1 173 ? -22.562 26.594 -19.953 1 92.56 173 ALA B CA 1
ATOM 5875 C C . ALA B 1 173 ? -22.203 25.844 -18.672 1 92.56 173 ALA B C 1
ATOM 5877 O O . ALA B 1 173 ? -21.047 25.875 -18.234 1 92.56 173 ALA B O 1
ATOM 5878 N N . GLU B 1 174 ? -23.125 25.188 -17.938 1 92.5 174 GLU B N 1
ATOM 5879 C CA . GLU B 1 174 ? -22.891 24.578 -16.641 1 92.5 174 GLU B CA 1
ATOM 5880 C C . GLU B 1 174 ? -22.203 25.547 -15.688 1 92.5 174 GLU B C 1
ATOM 5882 O O . GLU B 1 174 ? -21.188 25.203 -15.07 1 92.5 174 GLU B O 1
ATOM 5887 N N . TRP B 1 175 ? -22.734 26.688 -15.719 1 91.44 175 TRP B N 1
ATOM 5888 C CA . TRP B 1 175 ? -22.172 27.844 -15.031 1 91.44 175 TRP B CA 1
ATOM 5889 C C . TRP B 1 175 ? -23.141 28.375 -13.984 1 91.44 175 TRP B C 1
ATOM 5891 O O . TRP B 1 175 ? -24.344 28.453 -14.227 1 91.44 175 TRP B O 1
ATOM 5901 N N . GLU B 1 176 ? -22.625 28.719 -12.719 1 91.62 176 GLU B N 1
ATOM 5902 C CA . GLU B 1 176 ? -23.469 29.109 -11.586 1 91.62 176 GLU B CA 1
ATOM 5903 C C . GLU B 1 176 ? -24.031 30.516 -11.789 1 91.62 176 GLU B C 1
ATOM 5905 O O . GLU B 1 176 ? -24.953 30.922 -11.078 1 91.62 176 GLU B O 1
ATOM 5910 N N . GLY B 1 177 ? -23.469 31.266 -12.789 1 92.06 177 GLY B N 1
ATOM 5911 C CA . GLY B 1 177 ? -23.938 32.625 -13.023 1 92.06 177 GLY B CA 1
ATOM 5912 C C . GLY B 1 177 ? -23.031 33.688 -12.43 1 92.06 177 GLY B C 1
ATOM 5913 O O . GLY B 1 177 ? -22.078 33.375 -11.711 1 92.06 177 GLY B O 1
ATOM 5914 N N . LYS B 1 178 ? -23.438 34.938 -12.773 1 93.56 178 LYS B N 1
ATOM 5915 C CA . LYS B 1 178 ? -22.656 36.094 -12.281 1 93.56 178 LYS B CA 1
ATOM 5916 C C . LYS B 1 178 ? -22.781 36.219 -10.766 1 93.56 178 LYS B C 1
ATOM 5918 O O . LYS B 1 178 ? -23.891 36.25 -10.234 1 93.56 178 LYS B O 1
ATOM 5923 N N . GLY B 1 179 ? -21.625 36.188 -10.062 1 90.81 179 GLY B N 1
ATOM 5924 C CA . GLY B 1 179 ? -21.656 36.344 -8.609 1 90.81 179 GLY B CA 1
ATOM 5925 C C . GLY B 1 179 ? -20.469 35.719 -7.918 1 90.81 179 GLY B C 1
ATOM 5926 O O . GLY B 1 179 ? -19.5 35.344 -8.57 1 90.81 179 GLY B O 1
ATOM 5927 N N . THR B 1 180 ? -20.609 35.656 -6.648 1 91.38 180 THR B N 1
ATOM 5928 C CA . THR B 1 180 ? -19.5 35.219 -5.801 1 91.38 180 THR B CA 1
ATOM 5929 C C . THR B 1 180 ? -19.203 33.719 -6.016 1 91.38 180 THR B C 1
ATOM 5931 O O . THR B 1 180 ? -18.047 33.312 -6 1 91.38 180 THR B O 1
ATOM 5934 N N . ALA B 1 181 ? -20.172 32.969 -6.281 1 92 181 ALA B N 1
ATOM 5935 C CA . ALA B 1 181 ? -19.984 31.547 -6.43 1 92 181 ALA B CA 1
ATOM 5936 C C . ALA B 1 181 ? -19.172 31.219 -7.672 1 92 181 ALA B C 1
ATOM 5938 O O . ALA B 1 181 ? -18.188 30.469 -7.598 1 92 181 ALA B O 1
ATOM 5939 N N . SER B 1 182 ? -19.562 31.766 -8.844 1 94.44 182 SER B N 1
ATOM 5940 C CA . SER B 1 182 ? -18.844 31.5 -10.086 1 94.44 182 SER B CA 1
ATOM 5941 C C . SER B 1 182 ? -17.438 32.094 -10.055 1 94.44 182 SER B C 1
ATOM 5943 O O . SER B 1 182 ? -16.5 31.484 -10.57 1 94.44 182 SER B O 1
ATOM 5945 N N . ARG B 1 183 ? -17.281 33.25 -9.438 1 94.56 183 ARG B N 1
ATOM 5946 C CA . ARG B 1 183 ? -15.984 33.906 -9.367 1 94.56 183 ARG B CA 1
ATOM 5947 C C . ARG B 1 183 ? -15.055 33.156 -8.414 1 94.56 183 ARG B C 1
ATOM 5949 O O . ARG B 1 183 ? -13.844 33.062 -8.656 1 94.56 183 ARG B O 1
ATOM 5956 N N . SER B 1 184 ? -15.656 32.625 -7.383 1 91.5 184 SER B N 1
ATOM 5957 C CA . SER B 1 184 ? -14.859 31.797 -6.48 1 91.5 184 SER B CA 1
ATOM 5958 C C . SER B 1 184 ? -14.336 30.547 -7.188 1 91.5 184 SER B C 1
ATOM 5960 O O . SER B 1 184 ? -13.18 30.156 -6.996 1 91.5 184 SER B O 1
ATOM 5962 N N . LYS B 1 185 ? -15.172 29.938 -7.961 1 93.38 185 LYS B N 1
ATOM 5963 C CA . LYS B 1 185 ? -14.766 28.766 -8.727 1 93.38 185 LYS B CA 1
ATOM 5964 C C . LYS B 1 185 ? -13.656 29.109 -9.719 1 93.38 185 LYS B C 1
ATOM 5966 O O . LYS B 1 185 ? -12.719 28.328 -9.914 1 93.38 185 LYS B O 1
ATOM 5971 N N . LEU B 1 186 ? -13.836 30.234 -10.336 1 94.38 186 LEU B N 1
ATOM 5972 C CA . LEU B 1 186 ? -12.797 30.719 -11.234 1 94.38 186 LEU B CA 1
ATOM 5973 C C . LEU B 1 186 ? -11.477 30.906 -10.492 1 94.38 186 LEU B C 1
ATOM 5975 O O . LEU B 1 186 ? -10.43 30.453 -10.961 1 94.38 186 LEU B O 1
ATOM 5979 N N . LEU B 1 187 ? -11.586 31.516 -9.352 1 92 187 LEU B N 1
ATOM 5980 C CA . LEU B 1 187 ? -10.391 31.781 -8.555 1 92 187 LEU B CA 1
ATOM 5981 C C . LEU B 1 187 ? -9.711 30.469 -8.156 1 92 187 LEU B C 1
ATOM 5983 O O . LEU B 1 187 ? -8.484 30.375 -8.18 1 92 187 LEU B O 1
ATOM 5987 N N . ASP B 1 188 ? -10.453 29.484 -7.801 1 90.31 188 ASP B N 1
ATOM 5988 C CA . ASP B 1 188 ? -9.914 28.172 -7.457 1 90.31 188 ASP B CA 1
ATOM 5989 C C . ASP B 1 188 ? -9.102 27.594 -8.609 1 90.31 188 ASP B C 1
ATOM 5991 O O . ASP B 1 188 ? -8.008 27.062 -8.398 1 90.31 188 ASP B O 1
ATOM 5995 N N . LYS B 1 189 ? -9.602 27.719 -9.75 1 90.69 189 LYS B N 1
ATOM 5996 C CA . LYS B 1 189 ? -8.914 27.219 -10.938 1 90.69 189 LYS B CA 1
ATOM 5997 C C . LYS B 1 189 ? -7.637 28 -11.211 1 90.69 189 LYS B C 1
ATOM 5999 O O . LYS B 1 189 ? -6.598 27.406 -11.531 1 90.69 189 LYS B O 1
ATOM 6004 N N . LEU B 1 190 ? -7.742 29.328 -11.094 1 89.25 190 LEU B N 1
ATOM 6005 C CA . LEU B 1 190 ? -6.598 30.188 -11.359 1 89.25 190 LEU B CA 1
ATOM 6006 C C . LEU B 1 190 ? -5.477 29.922 -10.359 1 89.25 190 LEU B C 1
ATOM 6008 O O . LEU B 1 190 ? -4.297 29.938 -10.727 1 89.25 190 LEU B O 1
ATOM 6012 N N . GLN B 1 191 ? -5.809 29.641 -9.148 1 86.38 191 GLN B N 1
ATOM 6013 C CA . GLN B 1 191 ? -4.855 29.406 -8.07 1 86.38 191 GLN B CA 1
ATOM 6014 C C . GLN B 1 191 ? -3.986 28.188 -8.359 1 86.38 191 GLN B C 1
ATOM 6016 O O . GLN B 1 191 ? -2.83 28.125 -7.934 1 86.38 191 GLN B O 1
ATOM 6021 N N . THR B 1 192 ? -4.504 27.234 -9.047 1 84.19 192 THR B N 1
ATOM 6022 C CA . THR B 1 192 ? -3.777 26 -9.312 1 84.19 192 THR B CA 1
ATOM 6023 C C . THR B 1 192 ? -2.596 26.25 -10.25 1 84.19 192 THR B C 1
ATOM 6025 O O . THR B 1 192 ? -1.666 25.453 -10.32 1 84.19 192 THR B O 1
ATOM 6028 N N . TYR B 1 193 ? -2.615 27.453 -10.945 1 82.19 193 TYR B N 1
ATOM 6029 C CA . TYR B 1 193 ? -1.562 27.766 -11.906 1 82.19 193 TYR B CA 1
ATOM 6030 C C . TYR B 1 193 ? -0.469 28.609 -11.266 1 82.19 193 TYR B C 1
ATOM 6032 O O . TYR B 1 193 ? 0.592 28.812 -11.859 1 82.19 193 TYR B O 1
ATOM 6040 N N . LEU B 1 194 ? -0.712 29.125 -10.086 1 83.62 194 LEU B N 1
ATOM 6041 C CA . LEU B 1 194 ? 0.229 30.016 -9.43 1 83.62 194 LEU B CA 1
ATOM 6042 C C . LEU B 1 194 ? 1.095 29.25 -8.43 1 83.62 194 LEU B C 1
ATOM 6044 O O . LEU B 1 194 ? 0.625 28.312 -7.781 1 83.62 194 LEU B O 1
ATOM 6048 N N . PRO B 1 195 ? 2.387 29.609 -8.32 1 82.81 195 PRO B N 1
ATOM 6049 C CA . PRO B 1 195 ? 3.229 28.984 -7.301 1 82.81 195 PRO B CA 1
ATOM 6050 C C . PRO B 1 195 ? 2.734 29.25 -5.883 1 82.81 195 PRO B C 1
ATOM 6052 O O . PRO B 1 195 ? 2.18 30.312 -5.605 1 82.81 195 PRO B O 1
ATOM 6055 N N . PRO B 1 196 ? 2.975 28.359 -5.023 1 82.81 196 PRO B N 1
ATOM 6056 C CA . PRO B 1 196 ? 2.482 28.5 -3.65 1 82.81 196 PRO B CA 1
ATOM 6057 C C . PRO B 1 196 ? 3.084 29.703 -2.924 1 82.81 196 PRO B C 1
ATOM 6059 O O . PRO B 1 196 ? 2.496 30.203 -1.965 1 82.81 196 PRO B O 1
ATOM 6062 N N . SER B 1 197 ? 4.242 30.172 -3.328 1 79.75 197 SER B N 1
ATOM 6063 C CA . SER B 1 197 ? 4.852 31.344 -2.709 1 79.75 197 SER B CA 1
ATOM 6064 C C . SER B 1 197 ? 4.043 32.594 -3.002 1 79.75 197 SER B C 1
ATOM 6066 O O . SER B 1 197 ? 4.086 33.562 -2.234 1 79.75 197 SER B O 1
ATOM 6068 N N . VAL B 1 198 ? 3.314 32.531 -4.137 1 83.88 198 VAL B N 1
ATOM 6069 C CA . VAL B 1 198 ? 2.508 33.656 -4.539 1 83.88 198 VAL B CA 1
ATOM 6070 C C . VAL B 1 198 ? 1.092 33.531 -3.988 1 83.88 198 VAL B C 1
ATOM 6072 O O . VAL B 1 198 ? 0.566 34.438 -3.365 1 83.88 198 VAL B O 1
ATOM 6075 N N . MET B 1 199 ? 0.536 32.344 -4.273 1 86.75 199 MET B N 1
ATOM 6076 C CA . MET B 1 199 ? -0.82 32.031 -3.82 1 86.75 199 MET B CA 1
ATOM 6077 C C . MET B 1 199 ? -0.969 30.562 -3.479 1 86.75 199 MET B C 1
ATOM 6079 O O . MET B 1 199 ? -0.539 29.703 -4.242 1 86.75 199 MET B O 1
ATOM 6083 N N . LEU B 1 200 ? -1.617 30.391 -2.373 1 87.88 200 LEU B N 1
ATOM 6084 C CA . LEU B 1 200 ? -1.813 29.016 -1.95 1 87.88 200 LEU B CA 1
ATOM 6085 C C . LEU B 1 200 ? -2.885 28.328 -2.797 1 87.88 200 LEU B C 1
ATOM 6087 O O . LEU B 1 200 ? -3.848 28.969 -3.221 1 87.88 200 LEU B O 1
ATOM 6091 N N . PRO B 1 201 ? -2.688 27.016 -3.057 1 88 201 PRO B N 1
ATOM 6092 C CA . PRO B 1 201 ? -3.814 26.266 -3.625 1 88 201 PRO B CA 1
ATOM 6093 C C . PRO B 1 201 ? -5.066 26.344 -2.758 1 88 201 PRO B C 1
ATOM 6095 O O . PRO B 1 201 ? -4.973 26.531 -1.543 1 88 201 PRO B O 1
ATOM 6098 N N . PRO B 1 202 ? -6.227 26.219 -3.5 1 89 202 PRO B N 1
ATOM 6099 C CA . PRO B 1 202 ? -7.469 26.359 -2.74 1 89 202 PRO B CA 1
ATOM 6100 C C . PRO B 1 202 ? -7.633 25.281 -1.677 1 89 202 PRO B C 1
ATOM 6102 O O . PRO B 1 202 ? -7.34 24.109 -1.934 1 89 202 PRO B O 1
ATOM 6105 N N . ARG B 1 203 ? -8.039 25.625 -0.485 1 92.19 203 ARG B N 1
ATOM 6106 C CA . ARG B 1 203 ? -8.367 24.75 0.633 1 92.19 203 ARG B CA 1
ATOM 6107 C C . ARG B 1 203 ? -7.246 23.75 0.892 1 92.19 203 ARG B C 1
ATOM 6109 O O . ARG B 1 203 ? -7.496 22.547 0.999 1 92.19 203 ARG B O 1
ATOM 6116 N N . ARG B 1 204 ? -6.066 24.25 0.917 1 94.56 204 ARG B N 1
ATOM 6117 C CA . ARG B 1 204 ? -4.879 23.422 1.018 1 94.56 204 ARG B CA 1
ATOM 6118 C C . ARG B 1 204 ? -4.855 22.656 2.338 1 94.56 204 ARG B C 1
ATOM 6120 O O . ARG B 1 204 ? -4.543 21.469 2.369 1 94.56 204 ARG B O 1
ATOM 6127 N N . LEU B 1 205 ? -5.203 23.375 3.467 1 96.06 205 LEU B N 1
ATOM 6128 C CA . LEU B 1 205 ? -5.223 22.703 4.762 1 96.06 205 LEU B CA 1
ATOM 6129 C C . LEU B 1 205 ? -6.207 21.531 4.762 1 96.06 205 LEU B C 1
ATOM 6131 O O . LEU B 1 205 ? -5.902 20.453 5.273 1 96.06 205 LEU B O 1
ATOM 6135 N N . GLN B 1 206 ? -7.336 21.781 4.168 1 94.19 206 GLN B N 1
ATOM 6136 C CA . GLN B 1 206 ? -8.344 20.719 4.094 1 94.19 206 GLN B CA 1
ATOM 6137 C C . GLN B 1 206 ? -7.832 19.516 3.307 1 94.19 206 GLN B C 1
ATOM 6139 O O . GLN B 1 206 ? -8.078 18.375 3.688 1 94.19 206 GLN B O 1
ATOM 6144 N N . THR B 1 207 ? -7.16 19.828 2.221 1 94.56 207 THR B N 1
ATOM 6145 C CA . THR B 1 207 ? -6.59 18.766 1.411 1 94.56 207 THR B CA 1
ATOM 6146 C C . THR B 1 207 ? -5.617 17.922 2.232 1 94.56 207 THR B C 1
ATOM 6148 O O . THR B 1 207 ? -5.641 16.688 2.17 1 94.56 207 THR B O 1
ATOM 6151 N N . LEU B 1 208 ? -4.805 18.594 3.004 1 96.25 208 LEU B N 1
ATOM 6152 C CA . LEU B 1 208 ? -3.83 17.906 3.836 1 96.25 208 LEU B CA 1
ATOM 6153 C C . LEU B 1 208 ? -4.527 17.062 4.898 1 96.25 208 LEU B C 1
ATOM 6155 O O . LEU B 1 208 ? -4.137 15.914 5.145 1 96.25 208 LEU B O 1
ATOM 6159 N N . LEU B 1 209 ? -5.512 17.641 5.52 1 96.12 209 LEU B N 1
ATOM 6160 C CA . LEU B 1 209 ? -6.242 16.906 6.551 1 96.12 209 LEU B CA 1
ATOM 6161 C C . LEU B 1 209 ? -6.945 15.688 5.957 1 96.12 209 LEU B C 1
ATOM 6163 O O . LEU B 1 209 ? -6.98 14.625 6.578 1 96.12 209 LEU B O 1
ATOM 6167 N N . ARG B 1 210 ? -7.469 15.852 4.766 1 94.88 210 ARG B N 1
ATOM 6168 C CA . ARG B 1 210 ? -8.094 14.719 4.082 1 94.88 210 ARG B CA 1
ATOM 6169 C C . ARG B 1 210 ? -7.078 13.617 3.818 1 94.88 210 ARG B C 1
ATOM 6171 O O . ARG B 1 210 ? -7.391 12.43 3.955 1 94.88 210 ARG B O 1
ATOM 6178 N N . GLN B 1 211 ? -5.91 13.977 3.396 1 95.19 211 GLN B N 1
ATOM 6179 C CA . GLN B 1 211 ? -4.848 13 3.156 1 95.19 211 GLN B CA 1
ATOM 6180 C C . GLN B 1 211 ? -4.48 12.258 4.438 1 95.19 211 GLN B C 1
ATOM 6182 O O . GLN B 1 211 ? -4.215 11.055 4.406 1 95.19 211 GLN B O 1
ATOM 6187 N N . ALA B 1 212 ? -4.449 12.953 5.543 1 95.56 212 ALA B N 1
ATOM 6188 C CA . ALA B 1 212 ? -4.176 12.312 6.824 1 95.56 212 ALA B CA 1
ATOM 6189 C C . ALA B 1 212 ? -5.234 11.266 7.152 1 95.56 212 ALA B C 1
ATOM 6191 O O . ALA B 1 212 ? -4.906 10.148 7.562 1 95.56 212 ALA B O 1
ATOM 6192 N N . VAL B 1 213 ? -6.457 11.672 6.941 1 93.62 213 VAL B N 1
ATOM 6193 C CA . VAL B 1 213 ? -7.566 10.766 7.223 1 93.62 213 VAL B CA 1
ATOM 6194 C C . VAL B 1 213 ? -7.492 9.555 6.289 1 93.62 213 VAL B C 1
ATOM 6196 O O . VAL B 1 213 ? -7.754 8.422 6.707 1 93.62 213 VAL B O 1
ATOM 6199 N N . GLU B 1 214 ? -7.168 9.844 5.07 1 92.38 214 GLU B N 1
ATOM 6200 C CA . GLU B 1 214 ? -7.023 8.758 4.105 1 92.38 214 GLU B CA 1
ATOM 6201 C C . GLU B 1 214 ? -5.953 7.762 4.551 1 92.38 214 GLU B C 1
ATOM 6203 O O . GLU B 1 214 ? -6.148 6.547 4.457 1 92.38 214 GLU B O 1
ATOM 6208 N N . LEU B 1 215 ? -4.824 8.211 5.004 1 93.38 215 LEU B N 1
ATOM 6209 C CA . LEU B 1 215 ? -3.764 7.336 5.5 1 93.38 215 LEU B CA 1
ATOM 6210 C C . LEU B 1 215 ? -4.258 6.496 6.676 1 93.38 215 LEU B C 1
ATOM 6212 O O . LEU B 1 215 ? -3.963 5.301 6.754 1 93.38 215 LEU B O 1
ATOM 6216 N N . GLN B 1 216 ? -4.945 7.16 7.621 1 92.19 216 GLN B N 1
ATOM 6217 C CA . GLN B 1 216 ? -5.48 6.453 8.781 1 92.19 216 GLN B CA 1
ATOM 6218 C C . GLN B 1 216 ? -6.418 5.324 8.352 1 92.19 216 GLN B C 1
ATOM 6220 O O . GLN B 1 216 ? -6.348 4.219 8.891 1 92.19 216 GLN B O 1
ATOM 6225 N N . ARG B 1 217 ? -7.195 5.602 7.422 1 88.31 217 ARG B N 1
ATOM 6226 C CA . ARG B 1 217 ? -8.133 4.605 6.914 1 88.31 217 ARG B CA 1
ATOM 6227 C C . ARG B 1 217 ? -7.395 3.445 6.254 1 88.31 217 ARG B C 1
ATOM 6229 O O . ARG B 1 217 ? -7.75 2.283 6.449 1 88.31 217 ARG B O 1
ATOM 6236 N N . ASP B 1 218 ? -6.426 3.754 5.508 1 87.31 218 ASP B N 1
ATOM 6237 C CA . ASP B 1 218 ? -5.641 2.738 4.812 1 87.31 218 ASP B CA 1
ATOM 6238 C C . ASP B 1 218 ? -4.969 1.792 5.805 1 87.31 218 ASP B C 1
ATOM 6240 O O . ASP B 1 218 ? -4.777 0.61 5.512 1 87.31 218 ASP B O 1
ATOM 6244 N N . ARG B 1 219 ? -4.672 2.318 6.902 1 88.56 219 ARG B N 1
ATOM 6245 C CA . ARG B 1 219 ? -3.951 1.526 7.895 1 88.56 219 ARG B CA 1
ATOM 6246 C C . ARG B 1 219 ? -4.918 0.777 8.805 1 88.56 219 ARG B C 1
ATOM 6248 O O . ARG B 1 219 ? -4.5 -0.061 9.609 1 88.56 219 ARG B O 1
ATOM 6255 N N . CYS B 1 220 ? -6.125 1.136 8.688 1 88 220 CYS B N 1
ATOM 6256 C CA . CYS B 1 220 ? -7.129 0.52 9.547 1 88 220 CYS B CA 1
ATOM 6257 C C . CYS B 1 220 ? -7.496 -0.872 9.047 1 88 220 CYS B C 1
ATOM 6259 O O . CYS B 1 220 ? -8.148 -1.011 8.008 1 88 220 CYS B O 1
ATOM 6261 N N . LEU B 1 221 ? -7.238 -1.861 9.719 1 86.75 221 LEU B N 1
ATOM 6262 C CA . LEU B 1 221 ? -7.328 -3.26 9.32 1 86.75 221 LEU B CA 1
ATOM 6263 C C . LEU B 1 221 ? -8.781 -3.676 9.109 1 86.75 221 LEU B C 1
ATOM 6265 O O . LEU B 1 221 ? -9.078 -4.469 8.219 1 86.75 221 LEU B O 1
ATOM 6269 N N . TYR B 1 222 ? -9.734 -3.178 9.828 1 88.12 222 TYR B N 1
ATOM 6270 C CA . TYR B 1 222 ? -11.117 -3.635 9.789 1 88.12 222 TYR B CA 1
ATOM 6271 C C . TYR B 1 222 ? -12.023 -2.582 9.164 1 88.12 222 TYR B C 1
ATOM 6273 O O . TYR B 1 222 ? -13.242 -2.619 9.344 1 88.12 222 TYR B O 1
ATOM 6281 N N . HIS B 1 223 ? -11.352 -1.614 8.492 1 86.38 223 HIS B N 1
ATOM 6282 C CA . HIS B 1 223 ? -12.148 -0.552 7.891 1 86.38 223 HIS B CA 1
ATOM 6283 C C . HIS B 1 223 ? -13.039 -1.095 6.777 1 86.38 223 HIS B C 1
ATOM 6285 O O . HIS B 1 223 ? -12.547 -1.539 5.738 1 86.38 223 HIS B O 1
ATOM 6291 N N . ASN B 1 224 ? -14.312 -1.07 6.988 1 82 224 ASN B N 1
ATOM 6292 C CA . ASN B 1 224 ? -15.273 -1.656 6.059 1 82 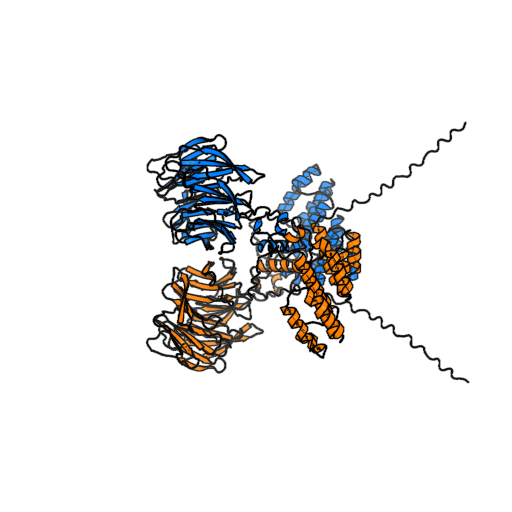224 ASN B CA 1
ATOM 6293 C C . ASN B 1 224 ? -16.375 -0.668 5.695 1 82 224 ASN B C 1
ATOM 6295 O O . ASN B 1 224 ? -17.531 -1.062 5.504 1 82 224 ASN B O 1
ATOM 6299 N N . THR B 1 225 ? -16.188 0.612 5.816 1 71.75 225 THR B N 1
ATOM 6300 C CA . THR B 1 225 ? -17.219 1.604 5.52 1 71.75 225 THR B CA 1
ATOM 6301 C C . THR B 1 225 ? -16.859 2.4 4.27 1 71.75 225 THR B C 1
ATOM 6303 O O . THR B 1 225 ? -15.703 2.375 3.824 1 71.75 225 THR B O 1
ATOM 6306 N N . LYS B 1 226 ? -17.984 2.898 3.799 1 65.38 226 LYS B N 1
ATOM 6307 C CA . LYS B 1 226 ? -17.859 3.652 2.555 1 65.38 226 LYS B CA 1
ATOM 6308 C C . LYS B 1 226 ? -16.922 4.848 2.73 1 65.38 226 LYS B C 1
ATOM 6310 O O . LYS B 1 226 ? -16.891 5.461 3.801 1 65.38 226 LYS B O 1
ATOM 6315 N N . LEU B 1 227 ? -15.906 4.91 1.936 1 57.31 227 LEU B N 1
ATOM 6316 C CA . LEU B 1 227 ? -14.93 5.992 1.859 1 57.31 227 LEU B CA 1
ATOM 6317 C C . LEU B 1 227 ? -15.625 7.34 1.708 1 57.31 227 LEU B C 1
ATOM 6319 O O . LEU B 1 227 ? -16.281 7.602 0.689 1 57.31 227 LEU B O 1
ATOM 6323 N N . ASP B 1 228 ? -16.359 7.867 2.672 1 60.28 228 ASP B N 1
ATOM 6324 C CA . ASP B 1 228 ? -16.719 9.25 2.355 1 60.28 228 ASP B CA 1
ATOM 6325 C C . ASP B 1 228 ? -15.5 10.164 2.451 1 60.28 228 ASP B C 1
ATOM 6327 O O . ASP B 1 228 ? -14.719 10.07 3.4 1 60.28 228 ASP B O 1
ATOM 6331 N N . SER B 1 229 ? -15.062 10.625 1.335 1 60.44 229 SER B N 1
ATOM 6332 C CA . SER B 1 229 ? -13.922 11.531 1.242 1 60.44 229 SER B CA 1
ATOM 6333 C C . SER B 1 229 ? -14.156 12.797 2.062 1 60.44 229 SER B C 1
ATOM 6335 O O . SER B 1 229 ? -13.258 13.617 2.219 1 60.44 229 SER B O 1
ATOM 6337 N N . SER B 1 230 ? -15.406 12.828 2.686 1 70.62 230 SER B N 1
ATOM 6338 C CA . SER B 1 230 ? -15.695 14.078 3.387 1 70.62 230 SER B CA 1
ATOM 6339 C C . SER B 1 230 ? -15.18 14.031 4.824 1 70.62 230 SER B C 1
ATOM 6341 O O . SER B 1 230 ? -15.203 12.977 5.465 1 70.62 230 SER B O 1
ATOM 6343 N N . LEU B 1 231 ? -14.586 15.047 5.27 1 80.06 231 LEU B N 1
ATOM 6344 C CA . LEU B 1 231 ? -14.086 15.203 6.633 1 80.06 231 LEU B CA 1
ATOM 6345 C C . LEU B 1 231 ? -15.242 15.266 7.629 1 80.06 231 LEU B C 1
ATOM 6347 O O . LEU B 1 231 ? -15.031 15.117 8.836 1 80.06 231 LEU B O 1
ATOM 6351 N N . ASP B 1 232 ? -16.453 15.305 7.129 1 76.69 232 ASP B N 1
ATOM 6352 C CA . ASP B 1 232 ? -17.609 15.516 8 1 76.69 232 ASP B CA 1
ATOM 6353 C C . ASP B 1 232 ? -17.953 14.25 8.773 1 76.69 232 ASP B C 1
ATOM 6355 O O . ASP B 1 232 ? -18.578 14.312 9.836 1 76.69 232 ASP B O 1
ATOM 6359 N N . SER B 1 233 ? -17.469 13.164 8.281 1 75.31 233 SER B N 1
ATOM 6360 C CA . SER B 1 233 ? -17.891 11.914 8.914 1 75.31 233 SER B CA 1
ATOM 6361 C C . SER B 1 233 ? -16.766 11.352 9.797 1 75.31 233 SER B C 1
ATOM 6363 O O . SER B 1 233 ? -16.922 10.273 10.367 1 75.31 233 SER B O 1
ATOM 6365 N N . VAL B 1 234 ? -15.703 12.188 9.93 1 80.25 234 VAL B N 1
ATOM 6366 C CA . VAL B 1 234 ? -14.578 11.648 10.68 1 80.25 234 VAL B CA 1
ATOM 6367 C C . VAL B 1 234 ? -14.102 12.672 11.719 1 80.25 234 VAL B C 1
ATOM 6369 O O . VAL B 1 234 ? -14.188 13.883 11.484 1 80.25 234 VAL B O 1
ATOM 6372 N N . SER B 1 235 ? -13.758 12.18 12.859 1 84 235 SER B N 1
ATOM 6373 C CA . SER B 1 235 ? -13.156 13.055 13.867 1 84 235 SER B CA 1
ATOM 6374 C C . SER B 1 235 ? -11.688 13.312 13.57 1 84 235 SER B C 1
ATOM 6376 O O . SER B 1 235 ? -10.938 12.375 13.273 1 84 235 SER B O 1
ATOM 6378 N N . LEU B 1 236 ? -11.289 14.508 13.586 1 91.06 236 LEU B N 1
ATOM 6379 C CA . LEU B 1 236 ? -9.898 14.867 13.352 1 91.06 236 LEU B CA 1
ATOM 6380 C C . LEU B 1 236 ? -9.102 14.867 14.648 1 91.06 236 LEU B C 1
ATOM 6382 O O . LEU B 1 236 ? -7.879 15.016 14.633 1 91.06 236 LEU B O 1
ATOM 6386 N N . LEU B 1 237 ? -9.82 14.664 15.773 1 89.69 237 LEU B N 1
ATOM 6387 C CA . LEU B 1 237 ? -9.18 14.828 17.078 1 89.69 237 LEU B CA 1
ATOM 6388 C C . LEU B 1 237 ? -8.422 13.562 17.469 1 89.69 237 LEU B C 1
ATOM 6390 O O . LEU B 1 237 ? -7.504 13.609 18.281 1 89.69 237 LEU B O 1
ATOM 6394 N N . ILE B 1 238 ? -8.852 12.406 16.875 1 87.81 238 ILE B N 1
ATOM 6395 C CA . ILE B 1 238 ? -8.18 11.125 17.094 1 87.81 238 ILE B CA 1
ATOM 6396 C C . ILE B 1 238 ? -8.047 10.391 15.758 1 87.81 238 ILE B C 1
ATOM 6398 O O . ILE B 1 238 ? -8.805 10.641 14.82 1 87.81 238 ILE B O 1
ATOM 6402 N N . ASP B 1 239 ? -7.031 9.438 15.727 1 89.62 239 ASP B N 1
ATOM 6403 C CA . ASP B 1 239 ? -6.883 8.656 14.5 1 89.62 239 ASP B CA 1
ATOM 6404 C C . ASP B 1 239 ? -8.055 7.695 14.32 1 89.62 239 ASP B C 1
ATOM 6406 O O . ASP B 1 239 ? -8.578 7.152 15.289 1 89.62 239 ASP B O 1
ATOM 6410 N N . HIS B 1 240 ? -8.383 7.508 13.117 1 87.75 240 HIS B N 1
ATOM 6411 C CA . HIS B 1 240 ? -9.477 6.605 12.766 1 87.75 240 HIS B CA 1
ATOM 6412 C C . HIS B 1 240 ? -9.125 5.16 13.102 1 87.75 240 HIS B C 1
ATOM 6414 O O . HIS B 1 240 ? -8.023 4.695 12.805 1 87.75 240 HIS B O 1
ATOM 6420 N N . VAL B 1 241 ? -10.039 4.492 13.766 1 84 241 VAL B N 1
ATOM 6421 C CA . VAL B 1 241 ? -9.867 3.076 14.078 1 84 241 VAL B CA 1
ATOM 6422 C C . VAL B 1 241 ? -11.219 2.365 14.023 1 84 241 VAL B C 1
ATOM 6424 O O . VAL B 1 241 ? -12.211 2.854 14.57 1 84 241 VAL B O 1
ATOM 6427 N N . CYS B 1 242 ? -11.25 1.286 13.273 1 84.38 242 CYS B N 1
ATOM 6428 C CA . CYS B 1 242 ? -12.445 0.45 13.258 1 84.38 242 CYS B CA 1
ATOM 6429 C C . CYS B 1 242 ? -12.273 -0.755 14.18 1 84.38 242 CYS B C 1
ATOM 6431 O O . CYS B 1 242 ? -11.172 -1.299 14.297 1 84.38 242 CYS B O 1
ATOM 6433 N N . SER B 1 243 ? -13.344 -1.074 14.789 1 81.75 243 SER B N 1
ATOM 6434 C CA . SER B 1 243 ? -13.312 -2.178 15.742 1 81.75 243 SER B CA 1
ATOM 6435 C C . SER B 1 243 ? -13.609 -3.508 15.062 1 81.75 243 SER B C 1
ATOM 6437 O O . SER B 1 243 ? -14.461 -3.576 14.172 1 81.75 243 SER B O 1
ATOM 6439 N N . ARG B 1 244 ? -12.984 -4.504 15.531 1 87 244 ARG B N 1
ATOM 6440 C CA . ARG B 1 244 ? -13.266 -5.867 15.086 1 87 244 ARG B CA 1
ATOM 6441 C C . ARG B 1 244 ? -14.688 -6.277 15.438 1 87 244 ARG B C 1
ATOM 6443 O O . ARG B 1 244 ? -15.266 -7.148 14.789 1 87 244 ARG B O 1
ATOM 6450 N N . ARG B 1 245 ? -15.266 -5.637 16.375 1 86.75 245 ARG B N 1
ATOM 6451 C CA . ARG B 1 245 ? -16.594 -6 16.875 1 86.75 245 ARG B CA 1
ATOM 6452 C C . ARG B 1 245 ? -17.656 -5.699 15.828 1 86.75 245 ARG B C 1
ATOM 6454 O O . ARG B 1 245 ? -18.75 -6.266 15.875 1 86.75 245 ARG B O 1
ATOM 6461 N N . GLN B 1 246 ? -17.359 -4.832 14.977 1 86.5 246 GLN B N 1
ATOM 6462 C CA . GLN B 1 246 ? -18.344 -4.473 13.953 1 86.5 246 GLN B CA 1
ATOM 6463 C C . GLN B 1 246 ? -18.141 -5.316 12.695 1 86.5 246 GLN B C 1
ATOM 6465 O O . GLN B 1 246 ? -18.938 -5.234 11.758 1 86.5 246 GLN B O 1
ATOM 6470 N N . PHE B 1 247 ? -17.156 -6.145 12.727 1 90.88 247 PHE B N 1
ATOM 6471 C CA . PHE B 1 247 ? -16.812 -7.02 11.609 1 90.88 247 PHE B CA 1
ATOM 6472 C C . PHE B 1 247 ? -17.625 -8.312 11.664 1 90.88 247 PHE B C 1
ATOM 6474 O O . PHE B 1 247 ? -18.047 -8.75 12.742 1 90.88 247 PHE B O 1
ATOM 6481 N N . PRO B 1 248 ? -18 -8.883 10.523 1 94.94 248 PRO B N 1
ATOM 6482 C CA . PRO B 1 248 ? -18.875 -10.055 10.531 1 94.94 248 PRO B CA 1
ATOM 6483 C C . PRO B 1 248 ? -18.141 -11.32 10.984 1 94.94 248 PRO B C 1
ATOM 6485 O O . PRO B 1 248 ? -18.016 -12.273 10.211 1 94.94 248 PRO B O 1
ATOM 6488 N N . CYS B 1 249 ? -17.859 -11.391 12.25 1 95.06 249 CYS B N 1
ATOM 6489 C CA . CYS B 1 249 ? -17.062 -12.5 12.773 1 95.06 249 CYS B CA 1
ATOM 6490 C C . CYS B 1 249 ? -17.891 -13.352 13.734 1 95.06 249 CYS B C 1
ATOM 6492 O O . CYS B 1 249 ? -17.422 -14.367 14.234 1 95.06 249 CYS B O 1
ATOM 6494 N N . TYR B 1 250 ? -19.125 -12.977 13.961 1 95.75 250 TYR B N 1
ATOM 6495 C CA . TYR B 1 250 ? -19.938 -13.695 14.945 1 95.75 250 TYR B CA 1
ATOM 6496 C C . TYR B 1 250 ? -21.188 -14.297 14.297 1 95.75 250 TYR B C 1
ATOM 6498 O O . TYR B 1 250 ? -21.859 -13.633 13.5 1 95.75 250 TYR B O 1
ATOM 6506 N N . THR B 1 251 ? -21.422 -15.508 14.672 1 97.44 251 THR B N 1
ATOM 6507 C CA . THR B 1 251 ? -22.625 -16.156 14.141 1 97.44 251 THR B CA 1
ATOM 6508 C C . THR B 1 251 ? -23.891 -15.469 14.648 1 97.44 251 THR B C 1
ATOM 6510 O O . THR B 1 251 ? -24.109 -15.383 15.859 1 97.44 251 THR B O 1
ATOM 6513 N N . GLN B 1 252 ? -24.656 -15 13.766 1 96.75 252 GLN B N 1
ATOM 6514 C CA . GLN B 1 252 ? -25.906 -14.336 14.109 1 96.75 252 GLN B CA 1
ATOM 6515 C C . GLN B 1 252 ? -27.078 -15.297 14 1 96.75 252 GLN B C 1
ATOM 6517 O O . GLN B 1 252 ? -28.078 -15.164 14.727 1 96.75 252 GLN B O 1
ATOM 6522 N N . GLN B 1 253 ? -27 -16.156 13.07 1 98.06 253 GLN B N 1
ATOM 6523 C CA . GLN B 1 253 ? -28.094 -17.078 12.75 1 98.06 253 GLN B CA 1
ATOM 6524 C C . GLN B 1 253 ? -27.562 -18.344 12.07 1 98.06 253 GLN B C 1
ATOM 6526 O O . GLN B 1 253 ? -26.562 -18.297 11.344 1 98.06 253 GLN B O 1
ATOM 6531 N N . ILE B 1 254 ? -28.203 -19.469 12.336 1 98.62 254 ILE B N 1
ATOM 6532 C CA . ILE B 1 254 ? -27.906 -20.734 11.672 1 98.62 254 ILE B CA 1
ATOM 6533 C C . ILE B 1 254 ? -29.141 -21.219 10.922 1 98.62 254 ILE B C 1
ATOM 6535 O O . ILE B 1 254 ? -30.203 -21.453 11.523 1 98.62 254 ILE B O 1
ATOM 6539 N N . LEU B 1 255 ? -29.094 -21.328 9.68 1 98.69 255 LEU B N 1
ATOM 6540 C CA . LEU B 1 255 ? -30.188 -21.828 8.852 1 98.69 255 LEU B CA 1
ATOM 6541 C C . LEU B 1 255 ? -30.078 -23.328 8.68 1 98.69 255 LEU B C 1
ATOM 6543 O O . LEU B 1 255 ? -29.094 -23.844 8.156 1 98.69 255 LEU B O 1
ATOM 6547 N N . THR B 1 256 ? -31.109 -24.047 9 1 98.31 256 THR B N 1
ATOM 6548 C CA . THR B 1 256 ? -31.047 -25.5 9.062 1 98.31 256 THR B CA 1
ATOM 6549 C C . THR B 1 256 ? -32.125 -26.125 8.203 1 98.31 256 THR B C 1
ATOM 6551 O O . THR B 1 256 ? -32.438 -27.312 8.359 1 98.31 256 THR B O 1
ATOM 6554 N N . GLU B 1 257 ? -32.719 -25.422 7.355 1 97.62 257 GLU B N 1
ATOM 6555 C CA . GLU B 1 257 ? -33.875 -25.906 6.609 1 97.62 257 GLU B CA 1
ATOM 6556 C C . GLU B 1 257 ? -33.438 -26.922 5.555 1 97.62 257 GLU B C 1
ATOM 6558 O O . GLU B 1 257 ? -34.25 -27.766 5.145 1 97.62 257 GLU B O 1
ATOM 6563 N N . HIS B 1 258 ? -32.25 -26.891 5.035 1 97.69 258 HIS B N 1
ATOM 6564 C CA . HIS B 1 258 ? -31.766 -27.938 4.125 1 97.69 258 HIS B CA 1
ATOM 6565 C C . HIS B 1 258 ? -31.594 -29.266 4.848 1 97.69 258 HIS B C 1
ATOM 6567 O O . HIS B 1 258 ? -31.203 -29.281 6.02 1 97.69 258 HIS B O 1
ATOM 6573 N N . CYS B 1 259 ? -31.766 -30.359 4.16 1 96.38 259 CYS B N 1
ATOM 6574 C CA . CYS B 1 259 ? -31.734 -31.672 4.809 1 96.38 259 CYS B CA 1
ATOM 6575 C C . CYS B 1 259 ? -30.469 -32.438 4.449 1 96.38 259 CYS B C 1
ATOM 6577 O O . CYS B 1 259 ? -30.344 -33.625 4.73 1 96.38 259 CYS B O 1
ATOM 6579 N N . ASN B 1 260 ? -29.594 -31.844 3.746 1 97.69 260 ASN B N 1
ATOM 6580 C CA . ASN B 1 260 ? -28.312 -32.406 3.34 1 97.69 260 ASN B CA 1
ATOM 6581 C C . ASN B 1 260 ? -27.25 -31.344 3.168 1 97.69 260 ASN B C 1
ATOM 6583 O O . ASN B 1 260 ? -27.453 -30.188 3.555 1 97.69 260 ASN B O 1
ATOM 6587 N N . GLU B 1 261 ? -26.062 -31.75 2.674 1 98.19 261 GLU B N 1
ATOM 6588 C CA . GLU B 1 261 ? -24.953 -30.812 2.465 1 98.19 261 GLU B CA 1
ATOM 6589 C C . GLU B 1 261 ? -25.391 -29.609 1.657 1 98.19 261 GLU B C 1
ATOM 6591 O O . GLU B 1 261 ? -26.156 -29.734 0.693 1 98.19 261 GLU B O 1
ATOM 6596 N N . VAL B 1 262 ? -25.031 -28.469 2.105 1 98.75 262 VAL B N 1
ATOM 6597 C CA . VAL B 1 262 ? -25.234 -27.234 1.338 1 98.75 262 VAL B CA 1
ATOM 6598 C C . VAL B 1 262 ? -23.953 -26.891 0.577 1 98.75 262 VAL B C 1
ATOM 6600 O O . VAL B 1 262 ? -22.891 -26.703 1.181 1 98.75 262 VAL B O 1
ATOM 6603 N N . TRP B 1 263 ? -24.078 -26.719 -0.751 1 98.38 263 TRP B N 1
ATOM 6604 C CA . TRP B 1 263 ? -22.891 -26.625 -1.584 1 98.38 263 TRP B CA 1
ATOM 6605 C C . TRP B 1 263 ? -22.641 -25.172 -2.008 1 98.38 263 TRP B C 1
ATOM 6607 O O . TRP B 1 263 ? -21.5 -24.797 -2.285 1 98.38 263 TRP B O 1
ATOM 6617 N N . PHE B 1 264 ? -23.734 -24.422 -2.037 1 98.56 264 PHE B N 1
ATOM 6618 C CA . PHE B 1 264 ? -23.547 -23.094 -2.598 1 98.56 264 PHE B CA 1
ATOM 6619 C C . PHE B 1 264 ? -24.484 -22.094 -1.924 1 98.56 264 PHE B C 1
ATOM 6621 O O . PHE B 1 264 ? -25.609 -22.438 -1.553 1 98.56 264 PHE B O 1
ATOM 6628 N N . CYS B 1 265 ? -24.031 -20.859 -1.772 1 98.81 265 CYS B N 1
ATOM 6629 C CA . CYS B 1 265 ? -24.875 -19.75 -1.313 1 98.81 265 CYS B CA 1
ATOM 6630 C C . CYS B 1 265 ? -24.422 -18.438 -1.939 1 98.81 265 CYS B C 1
ATOM 6632 O O . CYS B 1 265 ? -23.219 -18.219 -2.158 1 98.81 265 CYS B O 1
ATOM 6634 N N . LYS B 1 266 ? -25.375 -17.625 -2.248 1 98.81 266 LYS B N 1
ATOM 6635 C CA . LYS B 1 266 ? -25.047 -16.328 -2.861 1 98.81 266 LYS B CA 1
ATOM 6636 C C . LYS B 1 266 ? -26.141 -15.305 -2.574 1 98.81 266 LYS B C 1
ATOM 6638 O O . LYS B 1 266 ? -27.312 -15.562 -2.809 1 98.81 266 LYS B O 1
ATOM 6643 N N . PHE B 1 267 ? -25.688 -14.156 -2.064 1 98.69 267 PHE B N 1
ATOM 6644 C CA . PHE B 1 267 ? -26.609 -13.039 -1.905 1 98.69 267 PHE B CA 1
ATOM 6645 C C . PHE B 1 267 ? -26.969 -12.445 -3.26 1 98.69 267 PHE B C 1
ATOM 6647 O O . PHE B 1 267 ? -26.156 -12.461 -4.188 1 98.69 267 PHE B O 1
ATOM 6654 N N . SER B 1 268 ? -28.203 -11.93 -3.307 1 98.56 268 SER B N 1
ATOM 6655 C CA . SER B 1 268 ? -28.609 -11.188 -4.504 1 98.56 268 SER B CA 1
ATOM 6656 C C . SER B 1 268 ? -27.797 -9.906 -4.656 1 98.56 268 SER B C 1
ATOM 6658 O O . SER B 1 268 ? -27.141 -9.461 -3.709 1 98.56 268 SER B O 1
ATOM 6660 N N . ASN B 1 269 ? -27.844 -9.344 -5.863 1 96.94 269 ASN B N 1
ATOM 6661 C CA . ASN B 1 269 ? -27.062 -8.141 -6.133 1 96.94 269 ASN B CA 1
ATOM 6662 C C . ASN B 1 269 ? -27.5 -6.977 -5.258 1 96.94 269 ASN B C 1
ATOM 6664 O O . ASN B 1 269 ? -26.672 -6.16 -4.836 1 96.94 269 ASN B O 1
ATOM 6668 N N . ASP B 1 270 ? -28.719 -6.934 -4.938 1 96.88 270 ASP B N 1
ATOM 6669 C CA . ASP B 1 270 ? -29.234 -5.84 -4.117 1 96.88 270 ASP B CA 1
ATOM 6670 C C . ASP B 1 270 ? -29.125 -6.168 -2.631 1 96.88 270 ASP B C 1
ATOM 6672 O O . ASP B 1 270 ? -29.5 -5.359 -1.78 1 96.88 270 ASP B O 1
ATOM 6676 N N . GLY B 1 271 ? -28.703 -7.359 -2.289 1 97.69 271 GLY B N 1
ATOM 6677 C CA . GLY B 1 271 ? -28.422 -7.746 -0.918 1 97.69 271 GLY B CA 1
ATOM 6678 C C . GLY B 1 271 ? -29.656 -8.102 -0.117 1 97.69 271 GLY B C 1
ATOM 6679 O O . GLY B 1 271 ? -29.562 -8.383 1.078 1 97.69 271 GLY B O 1
ATOM 6680 N N . THR B 1 272 ? -30.781 -8.211 -0.757 1 98 272 THR B N 1
ATOM 6681 C CA . THR B 1 272 ? -32.031 -8.367 -0.033 1 98 272 THR B CA 1
ATOM 6682 C C . THR B 1 272 ? -32.406 -9.836 0.089 1 98 272 THR B C 1
ATOM 6684 O O . THR B 1 272 ? -33.281 -10.195 0.872 1 98 272 THR B O 1
ATOM 6687 N N . LYS B 1 273 ? -31.812 -10.664 -0.676 1 98.62 273 LYS B N 1
ATOM 6688 C CA . LYS B 1 273 ? -32.125 -12.086 -0.652 1 98.62 273 LYS B CA 1
ATOM 6689 C C . LYS B 1 273 ? -30.859 -12.93 -0.638 1 98.62 273 LYS B C 1
ATOM 6691 O O . LYS B 1 273 ? -29.781 -12.445 -1.001 1 98.62 273 LYS B O 1
ATOM 6696 N N . LEU B 1 274 ? -30.938 -14.117 -0.162 1 98.75 274 LEU B N 1
ATOM 6697 C CA . LEU B 1 274 ? -29.891 -15.141 -0.228 1 98.75 274 LEU B CA 1
ATOM 6698 C C . LEU B 1 274 ? -30.438 -16.422 -0.852 1 98.75 274 LEU B C 1
ATOM 6700 O O . LEU B 1 274 ? -31.531 -16.875 -0.504 1 98.75 274 LEU B O 1
ATOM 6704 N N . ALA B 1 275 ? -29.75 -16.938 -1.836 1 98.88 275 ALA B N 1
ATOM 6705 C CA . ALA B 1 275 ? -30.094 -18.25 -2.4 1 98.88 275 ALA B CA 1
ATOM 6706 C C . ALA B 1 275 ? -29.094 -19.312 -1.948 1 98.88 275 ALA B C 1
ATOM 6708 O O . ALA B 1 275 ? -27.891 -19.078 -1.967 1 98.88 275 ALA B O 1
ATOM 6709 N N . THR B 1 276 ? -29.578 -20.422 -1.511 1 98.81 276 THR B N 1
ATOM 6710 C CA . THR B 1 276 ? -28.719 -21.531 -1.094 1 98.81 276 THR B CA 1
ATOM 6711 C C . THR B 1 276 ? -29.062 -22.797 -1.88 1 98.81 276 THR B C 1
ATOM 6713 O O . THR B 1 276 ? -30.234 -23.062 -2.16 1 98.81 276 THR B O 1
ATOM 6716 N N . GLY B 1 277 ? -28.062 -23.5 -2.361 1 98.62 277 GLY B N 1
ATOM 6717 C CA . GLY B 1 277 ? -28.203 -24.75 -3.082 1 98.62 277 GLY B CA 1
ATOM 6718 C C . GLY B 1 277 ? -27.609 -25.938 -2.334 1 98.62 277 GLY B C 1
ATOM 6719 O O . GLY B 1 277 ? -26.531 -25.828 -1.752 1 98.62 277 GLY B O 1
ATOM 6720 N N . SER B 1 278 ? -28.328 -27.047 -2.41 1 98.31 278 SER B N 1
ATOM 6721 C CA . SER B 1 278 ? -27.984 -28.172 -1.551 1 98.31 278 SER B CA 1
ATOM 6722 C C . SER B 1 278 ? -28.016 -29.484 -2.322 1 98.31 278 SER B C 1
ATOM 6724 O O . SER B 1 278 ? -28.562 -29.562 -3.42 1 98.31 278 SER B O 1
ATOM 6726 N N . LYS B 1 279 ? -27.375 -30.469 -1.713 1 97.5 279 LYS B N 1
ATOM 6727 C CA . LYS B 1 279 ? -27.438 -31.844 -2.203 1 97.5 279 LYS B CA 1
ATOM 6728 C C . LYS B 1 279 ? -28.844 -32.406 -2.088 1 97.5 279 LYS B C 1
ATOM 6730 O O . LYS B 1 279 ? -29.172 -33.406 -2.746 1 97.5 279 LYS B O 1
ATOM 6735 N N . ASP B 1 280 ? -29.734 -31.812 -1.341 1 97.06 280 ASP B N 1
ATOM 6736 C CA . ASP B 1 280 ? -31.109 -32.281 -1.152 1 97.06 280 ASP B CA 1
ATOM 6737 C C . ASP B 1 280 ? -31.984 -31.938 -2.354 1 97.06 280 ASP B C 1
ATOM 6739 O O . ASP B 1 280 ? -33.188 -32.094 -2.305 1 97.06 280 ASP B O 1
ATOM 6743 N N . THR B 1 281 ? -31.422 -31.312 -3.379 1 96.5 281 THR B N 1
ATOM 6744 C CA . THR B 1 281 ? -32.031 -31.031 -4.676 1 96.5 281 THR B CA 1
ATOM 6745 C C . THR B 1 281 ? -32.969 -29.844 -4.59 1 96.5 281 THR B C 1
ATOM 6747 O O . THR B 1 281 ? -33.875 -29.703 -5.406 1 96.5 281 THR B O 1
ATOM 6750 N N . THR B 1 282 ? -32.75 -29.031 -3.598 1 97.25 282 THR B N 1
ATOM 6751 C CA . THR B 1 282 ? -33.562 -27.844 -3.484 1 97.25 282 THR B CA 1
ATOM 6752 C C . THR B 1 282 ? -32.719 -26.578 -3.477 1 97.25 282 THR B C 1
ATOM 6754 O O . THR B 1 282 ? -31.547 -26.625 -3.125 1 97.25 282 THR B O 1
ATOM 6757 N N . VAL B 1 283 ? -33.312 -25.516 -3.959 1 98.25 283 VAL B N 1
ATOM 6758 C CA . VAL B 1 283 ? -32.844 -24.156 -3.754 1 98.25 283 VAL B CA 1
ATOM 6759 C C . VAL B 1 283 ? -33.781 -23.406 -2.812 1 98.25 283 VAL B C 1
ATOM 6761 O O . VAL B 1 283 ? -35 -23.422 -3.002 1 98.25 283 VAL B O 1
ATOM 6764 N N . ILE B 1 284 ? -33.219 -22.875 -1.793 1 98.62 284 ILE B N 1
ATOM 6765 C CA . ILE B 1 284 ? -34.031 -22.062 -0.896 1 98.62 284 ILE B CA 1
ATOM 6766 C C . ILE B 1 284 ? -33.688 -20.578 -1.059 1 98.62 284 ILE B C 1
ATOM 6768 O O . ILE B 1 284 ? -32.5 -20.219 -1.084 1 98.62 284 ILE B O 1
ATOM 6772 N N . ILE B 1 285 ? -34.688 -19.781 -1.217 1 98.56 285 ILE B N 1
ATOM 6773 C CA . ILE B 1 285 ? -34.531 -18.328 -1.243 1 98.56 285 ILE B CA 1
ATOM 6774 C C . ILE B 1 285 ? -34.906 -17.75 0.12 1 98.56 285 ILE B C 1
ATOM 6776 O O . ILE B 1 285 ? -36 -18 0.635 1 98.56 285 ILE B O 1
ATOM 6780 N N . TRP B 1 286 ? -33.969 -17 0.674 1 98.62 286 TRP B N 1
ATOM 6781 C CA . TRP B 1 286 ? -34.156 -16.359 1.974 1 98.62 286 TRP B CA 1
ATOM 6782 C C . TRP B 1 286 ? -34.312 -14.852 1.821 1 98.62 286 TRP B C 1
ATOM 6784 O O . TRP B 1 286 ? -33.625 -14.219 1.028 1 98.62 286 TRP B O 1
ATOM 6794 N N . GLN B 1 287 ? -35.188 -14.312 2.576 1 98.31 287 GLN B N 1
ATOM 6795 C CA . GLN B 1 287 ? -35.344 -12.867 2.637 1 98.31 287 GLN B CA 1
ATOM 6796 C C . GLN B 1 287 ? -34.531 -12.273 3.799 1 98.31 287 GLN B C 1
ATOM 6798 O O . GLN B 1 287 ? -34.625 -12.766 4.926 1 98.31 287 GLN B O 1
ATOM 6803 N N . VAL B 1 288 ? -33.812 -11.234 3.523 1 98.31 288 VAL B N 1
ATOM 6804 C CA . VAL B 1 288 ? -33.031 -10.539 4.551 1 98.31 288 VAL B CA 1
ATOM 6805 C C . VAL B 1 288 ? -33.875 -9.406 5.141 1 98.31 288 VAL B C 1
ATOM 6807 O O . VAL B 1 288 ? -34.344 -8.523 4.41 1 98.31 288 VAL B O 1
ATOM 6810 N N . ASP B 1 289 ? -34 -9.391 6.402 1 97 289 ASP B N 1
ATOM 6811 C CA . ASP B 1 289 ? -34.656 -8.273 7.07 1 97 289 ASP B CA 1
ATOM 6812 C C . ASP B 1 289 ? -33.719 -7.059 7.137 1 97 289 ASP B C 1
ATOM 6814 O O . ASP B 1 289 ? -32.625 -7.141 7.691 1 97 289 ASP B O 1
ATOM 6818 N N . PRO B 1 290 ? -34.125 -5.949 6.598 1 92.38 290 PRO B N 1
ATOM 6819 C CA . PRO B 1 290 ? -33.219 -4.789 6.523 1 92.38 290 PRO B CA 1
ATOM 6820 C C . PRO B 1 290 ? -32.906 -4.211 7.895 1 92.38 290 PRO B C 1
ATOM 6822 O O . PRO B 1 290 ? -31.859 -3.564 8.062 1 92.38 290 PRO B O 1
ATOM 6825 N N . ASP B 1 291 ? -33.719 -4.457 8.898 1 92 291 ASP B N 1
ATOM 6826 C CA . ASP B 1 291 ? -33.5 -3.857 10.219 1 92 291 ASP B CA 1
ATOM 6827 C C . ASP B 1 291 ? -32.75 -4.805 11.141 1 92 291 ASP B C 1
ATOM 6829 O O . ASP B 1 291 ? -31.719 -4.434 11.703 1 92 291 ASP B O 1
ATOM 6833 N N . THR B 1 292 ? -33.219 -6.043 11.164 1 92.44 292 THR B N 1
ATOM 6834 C CA . THR B 1 292 ? -32.656 -6.984 12.117 1 92.44 292 THR B CA 1
ATOM 6835 C C . THR B 1 292 ? -31.5 -7.754 11.484 1 92.44 292 THR B C 1
ATOM 6837 O O . THR B 1 292 ? -30.703 -8.391 12.188 1 92.44 292 THR B O 1
ATOM 6840 N N . HIS B 1 293 ? -31.406 -7.793 10.148 1 93.88 293 HIS B N 1
ATOM 6841 C CA . HIS B 1 293 ? -30.422 -8.523 9.367 1 93.88 293 HIS B CA 1
ATOM 6842 C C . HIS B 1 293 ? -30.562 -10.031 9.562 1 93.88 293 HIS B C 1
ATOM 6844 O O . HIS B 1 293 ? -29.609 -10.781 9.359 1 93.88 293 HIS B O 1
ATOM 6850 N N . LEU B 1 294 ? -31.719 -10.461 9.977 1 96.69 294 LEU B N 1
ATOM 6851 C CA . LEU B 1 294 ? -32.031 -11.883 10.062 1 96.69 294 LEU B CA 1
ATOM 6852 C C . LEU B 1 294 ? -32.688 -12.375 8.773 1 96.69 294 LEU B C 1
ATOM 6854 O O . LEU B 1 294 ? -33.312 -11.586 8.047 1 96.69 294 LEU B O 1
ATOM 6858 N N . LEU B 1 295 ? -32.531 -13.609 8.555 1 98.5 295 LEU B N 1
ATOM 6859 C CA . LEU B 1 295 ? -33.031 -14.172 7.309 1 98.5 295 LEU B CA 1
ATOM 6860 C C . LEU B 1 295 ? -34.25 -15.047 7.574 1 98.5 295 LEU B C 1
ATOM 6862 O O . LEU B 1 295 ? -34.312 -15.789 8.562 1 98.5 295 LEU B O 1
ATOM 6866 N N . LYS B 1 296 ? -35.25 -14.922 6.699 1 98.06 296 LYS B N 1
ATOM 6867 C CA . LYS B 1 296 ? -36.438 -15.758 6.742 1 98.06 296 LYS B CA 1
ATOM 6868 C C . LYS B 1 296 ? -36.625 -16.5 5.418 1 98.06 296 LYS B C 1
ATOM 6870 O O . LYS B 1 296 ? -36.375 -15.938 4.348 1 98.06 296 LYS B O 1
ATOM 6875 N N . LEU B 1 297 ? -37.156 -17.719 5.52 1 98 297 LEU B N 1
ATOM 6876 C CA . LEU B 1 297 ? -37.406 -18.516 4.324 1 98 297 LEU B CA 1
ATOM 6877 C C . LEU B 1 297 ? -38.5 -17.891 3.479 1 98 297 LEU B C 1
ATOM 6879 O O . LEU B 1 297 ? -39.625 -17.656 3.971 1 98 297 LEU B O 1
ATOM 6883 N N . LEU B 1 298 ? -38.281 -17.578 2.312 1 97.5 298 LEU B N 1
ATOM 6884 C CA . LEU B 1 298 ? -39.25 -16.969 1.4 1 97.5 298 LEU B CA 1
ATOM 6885 C C . LEU B 1 298 ? -39.875 -18.031 0.513 1 97.5 298 LEU B C 1
ATOM 6887 O O . LEU B 1 298 ? -41.094 -18.125 0.434 1 97.5 298 LEU B O 1
ATOM 6891 N N . LYS B 1 299 ? -39 -18.812 -0.163 1 96.94 299 LYS B N 1
ATOM 6892 C CA . LYS B 1 299 ? -39.5 -19.828 -1.098 1 96.94 299 LYS B CA 1
ATOM 6893 C C . LYS B 1 299 ? -38.5 -21 -1.188 1 96.94 299 LYS B C 1
ATOM 6895 O O . LYS B 1 299 ? -37.312 -20.828 -1.025 1 96.94 299 LYS B O 1
ATOM 6900 N N . THR B 1 300 ? -39 -22.188 -1.405 1 97.44 300 THR B N 1
ATOM 6901 C CA . THR B 1 300 ? -38.188 -23.359 -1.717 1 97.44 300 THR B CA 1
ATOM 6902 C C . THR B 1 300 ? -38.438 -23.828 -3.15 1 97.44 300 THR B C 1
ATOM 6904 O O . THR B 1 300 ? -39.562 -24.078 -3.537 1 97.44 300 THR B O 1
ATOM 6907 N N . LEU B 1 301 ? -37.469 -23.828 -3.916 1 97.38 301 LEU B N 1
ATOM 6908 C CA . LEU B 1 301 ? -37.531 -24.281 -5.301 1 97.38 301 LEU B CA 1
ATOM 6909 C C . LEU B 1 301 ? -37.125 -25.734 -5.418 1 97.38 301 LEU B C 1
ATOM 6911 O O . LEU B 1 301 ? -35.969 -26.094 -5.145 1 97.38 301 LEU B O 1
ATOM 6915 N N . GLU B 1 302 ? -38 -26.547 -5.902 1 94.88 302 GLU B N 1
ATOM 6916 C CA . GLU B 1 302 ? -37.812 -27.984 -5.938 1 94.88 302 GLU B CA 1
ATOM 6917 C C . GLU B 1 302 ? -37.844 -28.516 -7.367 1 94.88 302 GLU B C 1
ATOM 6919 O O . GLU B 1 302 ? -38.281 -27.812 -8.289 1 94.88 302 GLU B O 1
ATOM 6924 N N . GLY B 1 303 ? -37.312 -29.75 -7.52 1 90.5 303 GLY B N 1
ATOM 6925 C CA . GLY B 1 303 ? -37.406 -30.391 -8.82 1 90.5 303 GLY B CA 1
ATOM 6926 C C . GLY B 1 303 ? -36.062 -30.797 -9.398 1 90.5 303 GLY B C 1
ATOM 6927 O O . GLY B 1 303 ? -36 -31.609 -10.336 1 90.5 303 GLY B O 1
ATOM 6928 N N . HIS B 1 304 ? -34.969 -30.375 -8.836 1 91.69 304 HIS B N 1
ATOM 6929 C CA . HIS B 1 304 ? -33.625 -30.625 -9.375 1 91.69 304 HIS B CA 1
ATOM 6930 C C . HIS B 1 304 ? -33.25 -32.094 -9.195 1 91.69 304 HIS B C 1
ATOM 6932 O O . HIS B 1 304 ? -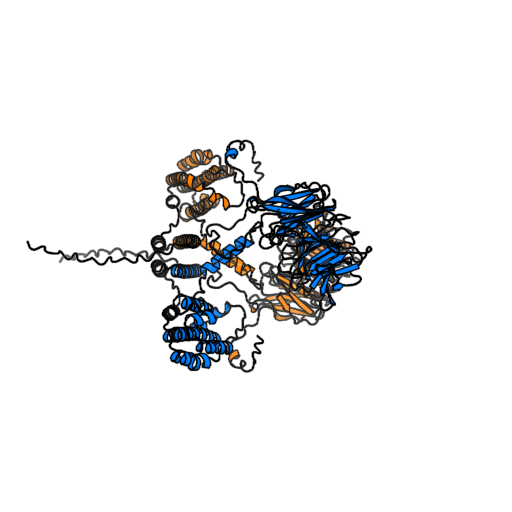33.531 -32.688 -8.148 1 91.69 304 HIS B O 1
ATOM 6938 N N . ALA B 1 305 ? -32.625 -32.688 -10.086 1 87.56 305 ALA B N 1
ATOM 6939 C CA . ALA B 1 305 ? -32.406 -34.156 -10.117 1 87.56 305 ALA B CA 1
ATOM 6940 C C . ALA B 1 305 ? -31.172 -34.531 -9.328 1 87.56 305 ALA B C 1
ATOM 6942 O O . ALA B 1 305 ? -31.156 -35.562 -8.648 1 87.56 305 ALA B O 1
ATOM 6943 N N . TYR B 1 306 ? -30.109 -33.875 -9.398 1 90.38 306 TYR B N 1
ATOM 6944 C CA . TYR B 1 306 ? -28.812 -34.344 -8.891 1 90.38 306 TYR B CA 1
ATOM 6945 C C . TYR B 1 306 ? -28.297 -33.406 -7.793 1 90.38 306 TYR B C 1
ATOM 6947 O O . TYR B 1 306 ? -27.141 -33.531 -7.379 1 90.38 306 TYR B O 1
ATOM 6955 N N . GLY B 1 307 ? -29.078 -32.5 -7.285 1 94.69 307 GLY B N 1
ATOM 6956 C CA . GLY B 1 307 ? -28.609 -31.484 -6.363 1 94.69 307 GLY B CA 1
ATOM 6957 C C . GLY B 1 307 ? -28.297 -30.172 -7.043 1 94.69 307 GLY B C 1
ATOM 6958 O O . GLY B 1 307 ? -28.359 -30.062 -8.266 1 94.69 307 GLY B O 1
ATOM 6959 N N . VAL B 1 308 ? -27.969 -29.172 -6.23 1 97.31 308 VAL B N 1
ATOM 6960 C CA . VAL B 1 308 ? -27.656 -27.844 -6.746 1 97.31 308 VAL B CA 1
ATOM 6961 C C . VAL B 1 308 ? -26.266 -27.422 -6.273 1 97.31 308 VAL B C 1
ATOM 6963 O O . VAL B 1 308 ? -26.062 -27.109 -5.094 1 97.31 308 VAL B O 1
ATOM 6966 N N . SER B 1 309 ? -25.344 -27.328 -7.223 1 97 309 SER B N 1
ATOM 6967 C CA . SER B 1 309 ? -23.953 -27.078 -6.848 1 97 309 SER B CA 1
ATOM 6968 C C . SER B 1 309 ? -23.531 -25.656 -7.191 1 97 309 SER B C 1
ATOM 6970 O O . SER B 1 309 ? -22.484 -25.188 -6.746 1 97 309 SER B O 1
ATOM 6972 N N . TYR B 1 310 ? -24.344 -24.984 -8 1 97.69 310 TYR B N 1
ATOM 6973 C CA . TYR B 1 310 ? -24 -23.625 -8.406 1 97.69 310 TYR B CA 1
ATOM 6974 C C . TYR B 1 310 ? -25.266 -22.812 -8.695 1 97.69 310 TYR B C 1
ATOM 6976 O O . TYR B 1 310 ? -26.219 -23.328 -9.258 1 97.69 310 TYR B O 1
ATOM 6984 N N . ILE B 1 311 ? -25.234 -21.562 -8.273 1 98 311 ILE B N 1
ATOM 6985 C CA . ILE B 1 311 ? -26.359 -20.672 -8.484 1 98 311 ILE B CA 1
ATOM 6986 C C . ILE B 1 311 ? -25.859 -19.312 -8.977 1 98 311 ILE B C 1
ATOM 6988 O O . ILE B 1 311 ? -24.828 -18.828 -8.516 1 98 311 ILE B O 1
ATOM 6992 N N . ALA B 1 312 ? -26.625 -18.703 -9.914 1 98.19 312 ALA B N 1
ATOM 6993 C CA . ALA B 1 312 ? -26.281 -17.359 -10.383 1 98.19 312 ALA B CA 1
ATOM 6994 C C . ALA B 1 312 ? -27.516 -16.484 -10.484 1 98.19 312 ALA B C 1
ATOM 6996 O O . ALA B 1 312 ? -28.516 -16.859 -11.117 1 98.19 312 ALA B O 1
ATOM 6997 N N . TRP B 1 313 ? -27.438 -15.305 -9.883 1 98.31 313 TRP B N 1
ATOM 6998 C CA . TRP B 1 313 ? -28.5 -14.312 -9.992 1 98.31 313 TRP B CA 1
ATOM 6999 C C . TRP B 1 313 ? -28.406 -13.547 -11.305 1 98.31 313 TRP B C 1
ATOM 7001 O O . TRP B 1 313 ? -27.297 -13.188 -11.742 1 98.31 313 TRP B O 1
ATOM 7011 N N . SER B 1 314 ? -29.562 -13.289 -11.844 1 98 314 SER B N 1
ATOM 7012 C CA . SER B 1 314 ? -29.547 -12.359 -12.969 1 98 314 SER B CA 1
ATOM 7013 C C . SER B 1 314 ? -29.172 -10.945 -12.516 1 98 314 SER B C 1
ATOM 7015 O O . SER B 1 314 ? -29.312 -10.617 -11.336 1 98 314 SER B O 1
ATOM 7017 N N . PRO B 1 315 ? -28.703 -10.109 -13.438 1 96.94 315 PRO B N 1
ATOM 7018 C CA . PRO B 1 315 ? -28.281 -8.766 -13.047 1 96.94 315 PRO B CA 1
ATOM 7019 C C . PRO B 1 315 ? -29.375 -7.973 -12.352 1 96.94 315 PRO B C 1
ATOM 7021 O O . PRO B 1 315 ? -29.094 -7.156 -11.469 1 96.94 315 PRO B O 1
ATOM 7024 N N . ASP B 1 316 ? -30.609 -8.219 -12.656 1 96.44 316 ASP B N 1
ATOM 7025 C CA . ASP B 1 316 ? -31.719 -7.488 -12.055 1 96.44 316 ASP B CA 1
ATOM 7026 C C . ASP B 1 316 ? -32.344 -8.273 -10.898 1 96.44 316 ASP B C 1
ATOM 7028 O O . ASP B 1 316 ? -33.344 -7.871 -10.344 1 96.44 316 ASP B O 1
ATOM 7032 N N . ASP B 1 317 ? -31.859 -9.445 -10.594 1 97.5 317 ASP B N 1
ATOM 7033 C CA . ASP B 1 317 ? -32.219 -10.312 -9.469 1 97.5 317 ASP B CA 1
ATOM 7034 C C . ASP B 1 317 ? -33.594 -10.93 -9.672 1 97.5 317 ASP B C 1
ATOM 7036 O O . ASP B 1 317 ? -34.188 -11.477 -8.734 1 97.5 317 ASP B O 1
ATOM 7040 N N . ASN B 1 318 ? -34.094 -10.883 -10.898 1 96.94 318 ASN B N 1
ATOM 7041 C CA . ASN B 1 318 ? -35.406 -11.43 -11.172 1 96.94 318 ASN B CA 1
ATOM 7042 C C . ASN B 1 318 ? -35.344 -12.938 -11.422 1 96.94 318 ASN B C 1
ATOM 7044 O O . ASN B 1 318 ? -36.344 -13.641 -11.242 1 96.94 318 ASN B O 1
ATOM 7048 N N . TYR B 1 319 ? -34.281 -13.352 -11.906 1 97.56 319 TYR B N 1
ATOM 7049 C CA . TYR B 1 319 ? -34.156 -14.758 -12.25 1 97.56 319 TYR B CA 1
ATOM 7050 C C . TYR B 1 319 ? -32.969 -15.375 -11.531 1 97.56 319 TYR B C 1
ATOM 7052 O O . TYR B 1 319 ? -32.031 -14.672 -11.141 1 97.56 319 TYR B O 1
ATOM 7060 N N . LEU B 1 320 ? -33.094 -16.656 -11.336 1 97.44 320 LEU B N 1
ATOM 7061 C CA . LEU B 1 320 ? -32.031 -17.484 -10.734 1 97.44 320 LEU B CA 1
ATOM 7062 C C . LEU B 1 320 ? -31.766 -18.719 -11.594 1 97.44 320 LEU B C 1
ATOM 7064 O O . LEU B 1 320 ? -32.688 -19.438 -11.977 1 97.44 320 LEU B O 1
ATOM 7068 N N . VAL B 1 321 ? -30.516 -18.859 -11.953 1 97.5 321 VAL B N 1
ATOM 7069 C CA . VAL B 1 321 ? -30.156 -20.078 -12.664 1 97.5 321 VAL B CA 1
ATOM 7070 C C . VAL B 1 321 ? -29.438 -21.047 -11.719 1 97.5 321 VAL B C 1
ATOM 7072 O O . VAL B 1 321 ? -28.562 -20.625 -10.953 1 97.5 321 VAL B O 1
ATOM 7075 N N . ALA B 1 322 ? -29.797 -22.281 -11.695 1 97.38 322 ALA B N 1
ATOM 7076 C CA . ALA B 1 322 ? -29.188 -23.312 -10.859 1 97.38 322 ALA B CA 1
ATOM 7077 C C . ALA B 1 322 ? -28.594 -24.438 -11.711 1 97.38 322 ALA B C 1
ATOM 7079 O O . ALA B 1 322 ? -29.219 -24.875 -12.672 1 97.38 322 ALA B O 1
ATOM 7080 N N . CYS B 1 323 ? -27.422 -24.766 -11.398 1 95.81 323 CYS B N 1
ATOM 7081 C CA . CYS B 1 323 ? -26.734 -25.875 -12.055 1 95.81 323 CYS B CA 1
ATOM 7082 C C . CYS B 1 323 ? -26.438 -26.984 -11.062 1 95.81 323 CYS B C 1
ATOM 7084 O O . CYS B 1 323 ? -26.328 -26.75 -9.859 1 95.81 323 CYS B O 1
ATOM 7086 N N . GLY B 1 324 ? -26.375 -28.234 -11.547 1 94.56 324 GLY B N 1
ATOM 7087 C CA . GLY B 1 324 ? -26.031 -29.391 -10.727 1 94.56 324 GLY B CA 1
ATOM 7088 C C . GLY B 1 324 ? -24.562 -29.75 -10.805 1 94.56 324 GLY B C 1
ATOM 7089 O O . GLY B 1 324 ? -23.75 -29.016 -11.375 1 94.56 324 GLY B O 1
ATOM 7090 N N . PRO B 1 325 ? -24.188 -30.859 -10.133 1 92.38 325 PRO B N 1
ATOM 7091 C CA . PRO B 1 325 ? -22.812 -31.344 -10.18 1 92.38 325 PRO B CA 1
ATOM 7092 C C . PRO B 1 325 ? -22.469 -32 -11.508 1 92.38 325 PRO B C 1
ATOM 7094 O O . PRO B 1 325 ? -23.203 -31.875 -12.484 1 92.38 325 PRO B O 1
ATOM 7097 N N . ASP B 1 326 ? -21.297 -32.656 -11.734 1 86.56 326 ASP B N 1
ATOM 7098 C CA . ASP B 1 326 ? -20.672 -33.094 -12.984 1 86.56 326 ASP B CA 1
ATOM 7099 C C . ASP B 1 326 ? -21.609 -34 -13.789 1 86.56 326 ASP B C 1
ATOM 7101 O O . ASP B 1 326 ? -21.594 -33.969 -15.023 1 86.56 326 ASP B O 1
ATOM 7105 N N . ASP B 1 327 ? -22.578 -34.625 -13.234 1 83.62 327 ASP B N 1
ATOM 7106 C CA . ASP B 1 327 ? -23.422 -35.562 -13.977 1 83.62 327 ASP B CA 1
ATOM 7107 C C . ASP B 1 327 ? -24.719 -34.906 -14.414 1 83.62 327 ASP B C 1
ATOM 7109 O O . ASP B 1 327 ? -25.562 -35.531 -15.062 1 83.62 327 ASP B O 1
ATOM 7113 N N . CYS B 1 328 ? -24.812 -33.625 -14.266 1 89.5 328 CYS B N 1
ATOM 7114 C CA . CYS B 1 328 ? -26.062 -32.938 -14.562 1 89.5 328 CYS B CA 1
ATOM 7115 C C . CYS B 1 328 ? -26.047 -32.344 -15.961 1 89.5 328 CYS B C 1
ATOM 7117 O O . CYS B 1 328 ? -25.188 -31.516 -16.266 1 89.5 328 CYS B O 1
ATOM 7119 N N . SER B 1 329 ? -27.062 -32.688 -16.781 1 91.38 329 SER B N 1
ATOM 7120 C CA . SER B 1 329 ? -27.141 -32.219 -18.141 1 91.38 329 SER B CA 1
ATOM 7121 C C . SER B 1 329 ? -28.188 -31.125 -18.281 1 91.38 329 SER B C 1
ATOM 7123 O O . SER B 1 329 ? -28.484 -30.656 -19.391 1 91.38 329 SER B O 1
ATOM 7125 N N . GLU B 1 330 ? -28.75 -30.781 -17.141 1 91.81 330 GLU B N 1
ATOM 7126 C CA . GLU B 1 330 ? -29.844 -29.812 -17.203 1 91.81 330 GLU B CA 1
ATOM 7127 C C . GLU B 1 330 ? -29.531 -28.578 -16.359 1 91.81 330 GLU B C 1
ATOM 7129 O O . GLU B 1 330 ? -28.812 -28.656 -15.367 1 91.81 330 GLU B O 1
ATOM 7134 N N . LEU B 1 331 ? -30.047 -27.469 -16.812 1 93.88 331 LEU B N 1
ATOM 7135 C CA . LEU B 1 331 ? -30.016 -26.188 -16.125 1 93.88 331 LEU B CA 1
ATOM 7136 C C . LEU B 1 331 ? -31.422 -25.656 -15.852 1 93.88 331 LEU B C 1
ATOM 7138 O O . LEU B 1 331 ? -32.312 -25.812 -16.703 1 93.88 331 LEU B O 1
ATOM 7142 N N . TRP B 1 332 ? -31.625 -25.109 -14.688 1 96.5 332 TRP B N 1
ATOM 7143 C CA . TRP B 1 332 ? -32.969 -24.672 -14.281 1 96.5 332 TRP B CA 1
ATOM 7144 C C . TRP B 1 332 ? -33 -23.156 -14.102 1 96.5 332 TRP B C 1
ATOM 7146 O O . TRP B 1 332 ? -32.219 -22.594 -13.312 1 96.5 332 TRP B O 1
ATOM 7156 N N . LEU B 1 333 ? -33.844 -22.5 -14.828 1 97.44 333 LEU B N 1
ATOM 7157 C CA . LEU B 1 333 ? -34.031 -21.062 -14.703 1 97.44 333 LEU B CA 1
ATOM 7158 C C . LEU B 1 333 ? -35.344 -20.75 -13.992 1 97.44 333 LEU B C 1
ATOM 7160 O O . LEU B 1 333 ? -36.438 -21.078 -14.5 1 97.44 333 LEU B O 1
ATOM 7164 N N . TRP B 1 334 ? -35.25 -20.078 -12.867 1 97.75 334 TRP B N 1
ATOM 7165 C CA . TRP B 1 334 ? -36.406 -19.812 -12.023 1 97.75 334 TRP B CA 1
ATOM 7166 C C . TRP B 1 334 ? -36.719 -18.312 -11.992 1 97.75 334 TRP B C 1
ATOM 7168 O O . TRP B 1 334 ? -35.812 -17.484 -11.961 1 97.75 334 TRP B O 1
ATOM 7178 N N . ASN B 1 335 ? -37.969 -18.016 -11.984 1 96.5 335 ASN B N 1
ATOM 7179 C CA . ASN B 1 335 ? -38.438 -16.688 -11.602 1 96.5 335 ASN B CA 1
ATOM 7180 C C . ASN B 1 335 ? -38.5 -16.531 -10.086 1 96.5 335 ASN B C 1
ATOM 7182 O O . ASN B 1 335 ? -39.312 -17.203 -9.438 1 96.5 335 ASN B O 1
ATOM 7186 N N . VAL B 1 336 ? -37.75 -15.664 -9.531 1 95.94 336 VAL B N 1
ATOM 7187 C CA . VAL B 1 336 ? -37.562 -15.57 -8.086 1 95.94 336 VAL B CA 1
ATOM 7188 C C . VAL B 1 336 ? -38.812 -15.023 -7.441 1 95.94 336 VAL B C 1
ATOM 7190 O O . VAL B 1 336 ? -39.219 -15.453 -6.352 1 95.94 336 VAL B O 1
ATOM 7193 N N . GLN B 1 337 ? -39.5 -14.094 -8.07 1 92.19 337 GLN B N 1
ATOM 7194 C CA . GLN B 1 337 ? -40.688 -13.438 -7.52 1 92.19 337 GLN B CA 1
ATOM 7195 C C . GLN B 1 337 ? -41.875 -14.414 -7.441 1 92.19 337 GLN B C 1
ATOM 7197 O O . GLN B 1 337 ? -42.531 -14.484 -6.414 1 92.19 337 GLN B O 1
ATOM 7202 N N . THR B 1 338 ? -42.062 -15.164 -8.453 1 93.69 338 THR B N 1
ATOM 7203 C CA . THR B 1 338 ? -43.219 -16.047 -8.5 1 93.69 338 THR B CA 1
ATOM 7204 C C . THR B 1 338 ? -42.844 -17.438 -7.969 1 93.69 338 THR B C 1
ATOM 7206 O O . THR B 1 338 ? -43.719 -18.172 -7.512 1 93.69 338 THR B O 1
ATOM 7209 N N . GLY B 1 339 ? -41.625 -17.828 -8.078 1 93.44 339 GLY B N 1
ATOM 7210 C CA . GLY B 1 339 ? -41.188 -19.172 -7.699 1 93.44 339 GLY B CA 1
ATOM 7211 C C . GLY B 1 339 ? -41.438 -20.203 -8.781 1 93.44 339 GLY B C 1
ATOM 7212 O O . GLY B 1 339 ? -41.25 -21.406 -8.547 1 93.44 339 GLY B O 1
ATOM 7213 N N . GLU B 1 340 ? -41.781 -19.734 -9.938 1 95 340 GLU B N 1
ATOM 7214 C CA . GLU B 1 340 ? -42.094 -20.641 -11.031 1 95 340 GLU B CA 1
ATOM 7215 C C . GLU B 1 340 ? -40.844 -20.938 -11.875 1 95 340 GLU B C 1
ATOM 7217 O O . GLU B 1 340 ? -40.031 -20.062 -12.086 1 95 340 GLU B O 1
ATOM 7222 N N . LEU B 1 341 ? -40.812 -22.172 -12.336 1 96.25 341 LEU B N 1
ATOM 7223 C CA . LEU B 1 341 ? -39.75 -22.562 -13.273 1 96.25 341 LEU B CA 1
ATOM 7224 C C . LEU B 1 341 ? -40 -21.953 -14.648 1 96.25 341 LEU B C 1
ATOM 7226 O O . LEU B 1 341 ? -41.031 -22.234 -15.281 1 96.25 341 LEU B O 1
ATOM 7230 N N . ARG B 1 342 ? -39.188 -21.156 -15.086 1 94.75 342 ARG B N 1
ATOM 7231 C CA . ARG B 1 342 ? -39.344 -20.516 -16.391 1 94.75 342 ARG B CA 1
ATOM 7232 C C . ARG B 1 342 ? -38.844 -21.438 -17.516 1 94.75 342 ARG B C 1
ATOM 7234 O O . ARG B 1 342 ? -39.562 -21.641 -18.5 1 94.75 342 ARG B O 1
ATOM 7241 N N . THR B 1 343 ? -37.625 -21.875 -17.328 1 94.69 343 THR B N 1
ATOM 7242 C CA . THR B 1 343 ? -37.031 -22.703 -18.391 1 94.69 343 THR B CA 1
ATOM 7243 C C . THR B 1 343 ? -36.188 -23.812 -17.797 1 94.69 343 THR B C 1
ATOM 7245 O O . THR B 1 343 ? -35.438 -23.578 -16.844 1 94.69 343 THR B O 1
ATOM 7248 N N . LYS B 1 344 ? -36.375 -24.969 -18.219 1 93.44 344 LYS B N 1
ATOM 7249 C CA . LYS B 1 344 ? -35.469 -26.094 -18 1 93.44 344 LYS B CA 1
ATOM 7250 C C . LYS B 1 344 ? -34.656 -26.406 -19.266 1 93.44 344 LYS B C 1
ATOM 7252 O O . LYS B 1 344 ? -35.219 -26.891 -20.25 1 93.44 344 LYS B O 1
ATOM 7257 N N . MET B 1 345 ? -33.406 -26.156 -19.266 1 90.88 345 MET B N 1
ATOM 7258 C CA . MET B 1 345 ? -32.594 -26.281 -20.469 1 90.88 345 MET B CA 1
ATOM 7259 C C . MET B 1 345 ? -31.812 -27.594 -20.469 1 90.88 345 MET B C 1
ATOM 7261 O O . MET B 1 345 ? -31.172 -27.938 -19.469 1 90.88 345 MET B O 1
ATOM 7265 N N . SER B 1 346 ? -31.922 -28.312 -21.516 1 89.38 346 SER B N 1
ATOM 7266 C CA . SER B 1 346 ? -31.141 -29.516 -21.781 1 89.38 346 SER B CA 1
ATOM 7267 C C . SER B 1 346 ? -30.906 -29.719 -23.281 1 89.38 346 SER B C 1
ATOM 7269 O O . SER B 1 346 ? -31.859 -29.734 -24.062 1 89.38 346 SER B O 1
ATOM 7271 N N . GLN B 1 347 ? -29.75 -29.766 -23.703 1 85.94 347 GLN B N 1
ATOM 7272 C CA . GLN B 1 347 ? -29.453 -29.969 -25.109 1 85.94 347 GLN B CA 1
ATOM 7273 C C . GLN B 1 347 ? -29.172 -31.453 -25.406 1 85.94 347 GLN B C 1
ATOM 7275 O O . GLN B 1 347 ? -29.656 -31.984 -26.406 1 85.94 347 GLN B O 1
ATOM 7280 N N . SER B 1 348 ? -28.375 -32.031 -24.594 1 88.25 348 SER B N 1
ATOM 7281 C CA . SER B 1 348 ? -28.062 -33.469 -24.703 1 88.25 348 SER B CA 1
ATOM 7282 C C . SER B 1 348 ? -27.953 -34.125 -23.328 1 88.25 348 SER B C 1
ATOM 7284 O O . SER B 1 348 ? -27.469 -33.5 -22.375 1 88.25 348 SER B O 1
ATOM 7286 N N . HIS B 1 349 ? -28.359 -35.344 -23.297 1 87.62 349 HIS B N 1
ATOM 7287 C CA . HIS B 1 349 ? -28.266 -36.094 -22.031 1 87.62 349 HIS B CA 1
ATOM 7288 C C . HIS B 1 349 ? -26.828 -36.375 -21.656 1 87.62 349 HIS B C 1
ATOM 7290 O O . HIS B 1 349 ? -26.531 -36.719 -20.5 1 87.62 349 HIS B O 1
ATOM 7296 N N . GLU B 1 350 ? -26 -36.25 -22.641 1 88.75 350 GLU B N 1
ATOM 7297 C CA . GLU B 1 350 ? -24.594 -36.5 -22.406 1 88.75 350 GLU B CA 1
ATOM 7298 C C . GLU B 1 350 ? -23.875 -35.25 -21.906 1 88.75 350 GLU B C 1
ATOM 7300 O O . GLU B 1 350 ? -22.703 -35.312 -21.516 1 88.75 350 GLU B O 1
ATOM 7305 N N . ASP B 1 351 ? -24.609 -34.188 -21.844 1 89.5 351 ASP B N 1
ATOM 7306 C CA . ASP B 1 351 ? -24 -32.906 -21.469 1 89.5 351 ASP B CA 1
ATOM 7307 C C . ASP B 1 351 ? -23.75 -32.844 -19.953 1 89.5 351 ASP B C 1
ATOM 7309 O O . ASP B 1 351 ? -24.281 -33.656 -19.203 1 89.5 351 ASP B O 1
ATOM 7313 N N . SER B 1 352 ? -22.797 -32.125 -19.578 1 91.94 352 SER B N 1
ATOM 7314 C CA . SER B 1 352 ? -22.562 -31.719 -18.203 1 91.94 352 SER B CA 1
ATOM 7315 C C . SER B 1 352 ? -22.5 -30.203 -18.062 1 91.94 352 SER B C 1
ATOM 7317 O O . SER B 1 352 ? -21.609 -29.562 -18.609 1 91.94 352 SER B O 1
ATOM 7319 N N . LEU B 1 353 ? -23.5 -29.641 -17.422 1 93.62 353 LEU B N 1
ATOM 7320 C CA . LEU B 1 353 ? -23.578 -28.203 -17.219 1 93.62 353 LEU B CA 1
ATOM 7321 C C . LEU B 1 353 ? -23.453 -27.844 -15.742 1 93.62 353 LEU B C 1
ATOM 7323 O O . LEU B 1 353 ? -24.422 -27.938 -14.984 1 93.62 353 LEU B O 1
ATOM 7327 N N . THR B 1 354 ? -22.266 -27.391 -15.359 1 94.56 354 THR B N 1
ATOM 7328 C CA . THR B 1 354 ? -21.969 -27.266 -13.938 1 94.56 354 THR B CA 1
ATOM 7329 C C . THR B 1 354 ? -21.766 -25.797 -13.555 1 94.56 354 THR B C 1
ATOM 7331 O O . THR B 1 354 ? -21.688 -25.469 -12.367 1 94.56 354 THR B O 1
ATOM 7334 N N . SER B 1 355 ? -21.641 -24.922 -14.484 1 95.56 355 SER B N 1
ATOM 7335 C CA . SER B 1 355 ? -21.406 -23.5 -14.219 1 95.56 355 SER B CA 1
ATOM 7336 C C . SER B 1 355 ? -22.188 -22.609 -15.172 1 95.56 355 SER B C 1
ATOM 7338 O O . SER B 1 355 ? -22.531 -23.031 -16.281 1 95.56 355 SER B O 1
ATOM 7340 N N . VAL B 1 356 ? -22.453 -21.453 -14.703 1 97.19 356 VAL B N 1
ATOM 7341 C CA . VAL B 1 356 ? -23.219 -20.531 -15.523 1 97.19 356 VAL B CA 1
ATOM 7342 C C . VAL B 1 356 ? -22.828 -19.094 -15.172 1 97.19 356 VAL B C 1
ATOM 7344 O O . VAL B 1 356 ? -22.453 -18.797 -14.031 1 97.19 356 VAL B O 1
ATOM 7347 N N . ALA B 1 357 ? -22.812 -18.203 -16.125 1 97.69 357 ALA B N 1
ATOM 7348 C CA . ALA B 1 357 ? -22.562 -16.781 -15.93 1 97.69 357 ALA B CA 1
ATOM 7349 C C . ALA B 1 357 ? -23.531 -15.938 -16.766 1 97.69 357 ALA B C 1
ATOM 7351 O O . ALA B 1 357 ? -23.719 -16.188 -17.953 1 97.69 357 ALA B O 1
ATOM 7352 N N . TRP B 1 358 ? -24.125 -14.984 -16.109 1 97.69 358 TRP B N 1
ATOM 7353 C CA . TRP B 1 358 ? -25.062 -14.102 -16.781 1 97.69 358 TRP B CA 1
ATOM 7354 C C . TRP B 1 358 ? -24.328 -13.055 -17.609 1 97.69 358 TRP B C 1
ATOM 7356 O O . TRP B 1 358 ? -23.297 -12.531 -17.188 1 97.69 358 TRP B O 1
ATOM 7366 N N . ASN B 1 359 ? -24.906 -12.766 -18.703 1 96.75 359 ASN B N 1
ATOM 7367 C CA . ASN B 1 359 ? -24.516 -11.547 -19.406 1 96.75 359 ASN B CA 1
ATOM 7368 C C . ASN B 1 359 ? -25.047 -10.305 -18.688 1 96.75 359 ASN B C 1
ATOM 7370 O O . ASN B 1 359 ? -26.156 -10.305 -18.156 1 96.75 359 ASN B O 1
ATOM 7374 N N . PRO B 1 360 ? -24.281 -9.25 -18.766 1 95.19 360 PRO B N 1
ATOM 7375 C CA . PRO B 1 360 ? -24.719 -8.031 -18.062 1 95.19 360 PRO B CA 1
ATOM 7376 C C . PRO B 1 360 ? -26.047 -7.492 -18.578 1 95.19 360 PRO B C 1
ATOM 7378 O O . PRO B 1 360 ? -26.719 -6.746 -17.875 1 95.19 360 PRO B O 1
ATOM 7381 N N . ASP B 1 361 ? -26.469 -7.855 -19.734 1 94.06 361 ASP B N 1
ATOM 7382 C CA . ASP B 1 361 ? -27.719 -7.352 -20.297 1 94.06 361 ASP B CA 1
ATOM 7383 C C . ASP B 1 361 ? -28.922 -8.086 -19.703 1 94.06 361 ASP B C 1
ATOM 7385 O O . ASP B 1 361 ? -30.062 -7.641 -19.859 1 94.06 361 ASP B O 1
ATOM 7389 N N . GLY B 1 362 ? -28.719 -9.258 -19.062 1 95.56 362 GLY B N 1
ATOM 7390 C CA . GLY B 1 362 ? -29.766 -9.992 -18.375 1 95.56 362 GLY B CA 1
ATOM 7391 C C . GLY B 1 362 ? -30.641 -10.789 -19.312 1 95.56 362 GLY B C 1
ATOM 7392 O O . GLY B 1 362 ? -31.656 -11.367 -18.891 1 95.56 362 GLY B O 1
ATOM 7393 N N . LYS B 1 363 ? -30.219 -10.906 -20.562 1 94.94 363 LYS B N 1
ATOM 7394 C CA . LYS B 1 363 ? -31.062 -11.57 -21.547 1 94.94 363 LYS B CA 1
ATOM 7395 C C . LYS B 1 363 ? -30.438 -12.891 -22 1 94.94 363 LYS B C 1
ATOM 7397 O O . LYS B 1 363 ? -31.109 -13.719 -22.625 1 94.94 363 LYS B O 1
ATOM 7402 N N . ARG B 1 364 ? -29.219 -13.047 -21.781 1 95.12 364 ARG B N 1
ATOM 7403 C CA . ARG B 1 364 ? -28.5 -14.258 -22.141 1 95.12 364 ARG B CA 1
ATOM 7404 C C . ARG B 1 364 ? -27.609 -14.727 -21 1 95.12 364 ARG B C 1
ATOM 7406 O O . ARG B 1 364 ? -27.312 -13.969 -20.094 1 95.12 364 ARG B O 1
ATOM 7413 N N . PHE B 1 365 ? -27.234 -15.938 -21 1 96.62 365 PHE B N 1
ATOM 7414 C CA . PHE B 1 365 ? -26.234 -16.484 -20.078 1 96.62 365 PHE B CA 1
ATOM 7415 C C . PHE B 1 365 ? -25.359 -17.516 -20.797 1 96.62 365 PHE B C 1
ATOM 7417 O O . PHE B 1 365 ? -25.703 -18 -21.875 1 96.62 365 PHE B O 1
ATOM 7424 N N . VAL B 1 366 ? -24.203 -17.719 -20.281 1 97 366 VAL B N 1
ATOM 7425 C CA . VAL B 1 366 ? -23.266 -18.719 -20.781 1 97 366 VAL B CA 1
ATOM 7426 C C . VAL B 1 366 ? -23.141 -19.859 -19.781 1 97 366 VAL B C 1
ATOM 7428 O O . VAL B 1 366 ? -23.172 -19.641 -18.562 1 97 366 VAL B O 1
ATOM 7431 N N . THR B 1 367 ? -23.094 -21.047 -20.266 1 96.5 367 THR B N 1
ATOM 7432 C CA . THR B 1 367 ? -22.984 -22.234 -19.406 1 96.5 367 THR B CA 1
ATOM 7433 C C . THR B 1 367 ? -22 -23.234 -20 1 96.5 367 THR B C 1
ATOM 7435 O O . THR B 1 367 ? -21.672 -23.172 -21.188 1 96.5 367 THR B O 1
ATOM 7438 N N . GLY B 1 368 ? -21.484 -24.047 -19.125 1 94.75 368 GLY B N 1
ATOM 7439 C CA . GLY B 1 368 ? -20.547 -25.062 -19.547 1 94.75 368 GLY B CA 1
ATOM 7440 C C . GLY B 1 368 ? -20.234 -26.078 -18.453 1 94.75 368 GLY B C 1
ATOM 7441 O O . GLY B 1 368 ? -20.766 -25.984 -17.344 1 94.75 368 GLY B O 1
ATOM 7442 N N . GLY B 1 369 ? -19.375 -27.047 -18.906 1 93.62 369 GLY B N 1
ATOM 7443 C CA . GLY B 1 369 ? -18.969 -28.109 -18 1 93.62 369 GLY B CA 1
ATOM 7444 C C . GLY B 1 369 ? -17.734 -28.859 -18.469 1 93.62 369 GLY B C 1
ATOM 7445 O O . GLY B 1 369 ? -17.094 -28.469 -19.453 1 93.62 369 GLY B O 1
ATOM 7446 N N . GLN B 1 370 ? -17.469 -29.922 -17.781 1 90.69 370 GLN B N 1
ATOM 7447 C CA . GLN B 1 370 ? -16.172 -30.578 -17.953 1 90.69 370 GLN B CA 1
ATOM 7448 C C . GLN B 1 370 ? -16.234 -31.594 -19.094 1 90.69 370 GLN B C 1
ATOM 7450 O O . GLN B 1 370 ? -15.203 -32.156 -19.469 1 90.69 370 GLN B O 1
ATOM 7455 N N . ARG B 1 371 ? -17.359 -31.828 -19.688 1 92.12 371 ARG B N 1
ATOM 7456 C CA . ARG B 1 371 ? -17.453 -32.781 -20.797 1 92.12 371 ARG B CA 1
ATOM 7457 C C . ARG B 1 371 ? -17.344 -32.094 -22.141 1 92.12 371 ARG B C 1
ATOM 7459 O O . ARG B 1 371 ? -17.641 -32.688 -23.172 1 92.12 371 ARG B O 1
ATOM 7466 N N . GLY B 1 372 ? -17.078 -30.781 -22.109 1 91.75 372 GLY B N 1
ATOM 7467 C CA . GLY B 1 372 ? -16.703 -30.094 -23.344 1 91.75 372 GLY B CA 1
ATOM 7468 C C . GLY B 1 372 ? -17.781 -29.172 -23.859 1 91.75 372 GLY B C 1
ATOM 7469 O O . GLY B 1 372 ? -17.703 -28.703 -25 1 91.75 372 GLY B O 1
ATOM 7470 N N . GLN B 1 373 ? -18.797 -29 -23.109 1 91.88 373 GLN B N 1
ATOM 7471 C CA . GLN B 1 373 ? -19.859 -28.094 -23.531 1 91.88 373 GLN B CA 1
ATOM 7472 C C . GLN B 1 373 ? -19.578 -26.672 -23.047 1 91.88 373 GLN B C 1
ATOM 7474 O O . GLN B 1 373 ? -19.156 -26.453 -21.922 1 91.88 373 GLN B O 1
ATOM 7479 N N . PHE B 1 374 ? -19.797 -25.719 -23.938 1 95.19 374 PHE B N 1
ATOM 7480 C CA . PHE B 1 374 ? -19.672 -24.281 -23.688 1 95.19 374 PHE B CA 1
ATOM 7481 C C . PHE B 1 374 ? -20.656 -23.5 -24.547 1 95.19 374 PHE B C 1
ATOM 7483 O O . PHE B 1 374 ? -20.344 -23.156 -25.688 1 95.19 374 PHE B O 1
ATOM 7490 N N . TYR B 1 375 ? -21.844 -23.219 -23.906 1 95.44 375 TYR B N 1
ATOM 7491 C CA . TYR B 1 375 ? -22.984 -22.703 -24.656 1 95.44 375 TYR B CA 1
ATOM 7492 C C . TYR B 1 375 ? -23.328 -21.281 -24.219 1 95.44 375 TYR B C 1
ATOM 7494 O O . TYR B 1 375 ? -23.234 -20.938 -23.047 1 95.44 375 TYR B O 1
ATOM 7502 N N . GLN B 1 376 ? -23.703 -20.5 -25.172 1 95.94 376 GLN B N 1
ATOM 7503 C CA . GLN B 1 376 ? -24.438 -19.266 -24.891 1 95.94 376 GLN B CA 1
ATOM 7504 C C . GLN B 1 376 ? -25.922 -19.438 -25.203 1 95.94 376 GLN B C 1
ATOM 7506 O O . GLN B 1 376 ? -26.297 -19.875 -26.297 1 95.94 376 GLN B O 1
ATOM 7511 N N . CYS B 1 377 ? -26.781 -19.125 -24.266 1 95.69 377 CYS B N 1
ATOM 7512 C CA . CYS B 1 377 ? -28.203 -19.391 -24.406 1 95.69 377 CYS B CA 1
ATOM 7513 C C . CYS B 1 377 ? -29.031 -18.156 -24.047 1 95.69 377 CYS B C 1
ATOM 7515 O O . CYS B 1 377 ? -28.531 -17.266 -23.344 1 95.69 377 CYS B O 1
ATOM 7517 N N . ASP B 1 378 ? -30.203 -18.094 -24.5 1 95.81 378 ASP B N 1
ATOM 7518 C CA . ASP B 1 378 ? -31.141 -17.047 -24.078 1 95.81 378 ASP B CA 1
ATOM 7519 C C . ASP B 1 378 ? -32.062 -17.547 -22.953 1 95.81 378 ASP B C 1
ATOM 7521 O O . ASP B 1 378 ? -31.859 -18.641 -22.422 1 95.81 378 ASP B O 1
ATOM 7525 N N . LEU B 1 379 ? -33 -16.75 -22.547 1 95.06 379 LEU B N 1
ATOM 7526 C CA . LEU B 1 379 ? -33.844 -17.047 -21.391 1 95.06 379 LEU B CA 1
ATOM 7527 C C . LEU B 1 379 ? -34.812 -18.188 -21.688 1 95.06 379 LEU B C 1
ATOM 7529 O O . LEU B 1 379 ? -35.344 -18.812 -20.766 1 95.06 379 LEU B O 1
ATOM 7533 N N . ASP B 1 380 ? -34.969 -18.406 -22.953 1 93.31 380 ASP B N 1
ATOM 7534 C CA . ASP B 1 380 ? -35.875 -19.484 -23.359 1 93.31 380 ASP B CA 1
ATOM 7535 C C . ASP B 1 380 ? -35.125 -20.797 -23.531 1 93.31 380 ASP B C 1
ATOM 7537 O O . ASP B 1 380 ? -35.719 -21.828 -23.875 1 93.31 380 ASP B O 1
ATOM 7541 N N . GLY B 1 381 ? -33.875 -20.797 -23.297 1 90.31 381 GLY B N 1
ATOM 7542 C CA . GLY B 1 381 ? -33.062 -22 -23.391 1 90.31 381 GLY B CA 1
ATOM 7543 C C . GLY B 1 381 ? -32.562 -22.266 -24.797 1 90.31 381 GLY B C 1
ATOM 7544 O O . GLY B 1 381 ? -31.969 -23.312 -25.047 1 90.31 381 GLY B O 1
ATOM 7545 N N . ASN B 1 382 ? -32.781 -21.344 -25.672 1 93.81 382 ASN B N 1
ATOM 7546 C CA . ASN B 1 382 ? -32.281 -21.516 -27.031 1 93.81 382 ASN B CA 1
ATOM 7547 C C . ASN B 1 382 ? -30.766 -21.297 -27.094 1 93.81 382 ASN B C 1
ATOM 7549 O O . ASN B 1 382 ? -30.234 -20.391 -26.453 1 93.81 382 ASN B O 1
ATOM 7553 N N . LEU B 1 383 ? -30.141 -22.156 -27.828 1 93.75 383 LEU B N 1
ATOM 7554 C CA . LEU B 1 383 ? -28.703 -22.047 -28.031 1 93.75 383 LEU B CA 1
ATOM 7555 C C . LEU B 1 383 ? -28.391 -20.953 -29.047 1 93.75 383 LEU B C 1
ATOM 7557 O O . LEU B 1 383 ? -28.844 -21 -30.188 1 93.75 383 LEU B O 1
ATOM 7561 N N . LEU B 1 384 ? -27.672 -20.016 -28.656 1 94 384 LEU B N 1
ATOM 7562 C CA . LEU B 1 384 ? -27.312 -18.891 -29.531 1 94 384 LEU B CA 1
ATOM 7563 C C . LEU B 1 384 ? -25.938 -19.125 -30.172 1 94 384 LEU B C 1
ATOM 7565 O O . LEU B 1 384 ? -25.75 -18.875 -31.359 1 94 384 LEU B O 1
ATOM 7569 N N . ASP B 1 385 ? -25 -19.5 -29.438 1 93.62 385 ASP B N 1
ATOM 7570 C CA . ASP B 1 385 ? -23.625 -19.781 -29.859 1 93.62 385 ASP B CA 1
ATOM 7571 C C . ASP B 1 385 ? -22.984 -20.859 -29 1 93.62 385 ASP B C 1
ATOM 7573 O O . ASP B 1 385 ? -23.5 -21.188 -27.922 1 93.62 385 ASP B O 1
ATOM 7577 N N . SER B 1 386 ? -21.844 -21.422 -29.484 1 93.06 386 SER B N 1
ATOM 7578 C CA . SER B 1 386 ? -21.188 -22.469 -28.703 1 93.06 386 SER B CA 1
ATOM 7579 C C . SER B 1 386 ? -19.703 -22.562 -29.047 1 93.06 386 SER B C 1
ATOM 7581 O O . SER B 1 386 ? -19.281 -22.172 -30.125 1 93.06 386 SER B O 1
ATOM 7583 N N . TRP B 1 387 ? -18.922 -22.938 -28.125 1 93.31 387 TRP B N 1
ATOM 7584 C CA . TRP B 1 387 ? -17.531 -23.359 -28.297 1 93.31 387 TRP B CA 1
ATOM 7585 C C . TRP B 1 387 ? -17.422 -24.875 -28.141 1 93.31 387 TRP B C 1
ATOM 7587 O O . TRP B 1 387 ? -17.906 -25.453 -27.172 1 93.31 387 TRP B O 1
ATOM 7597 N N . GLU B 1 388 ? -16.781 -25.547 -29.125 1 88.12 388 GLU B N 1
ATOM 7598 C CA . GLU B 1 388 ? -16.688 -27 -29.078 1 88.12 388 GLU B CA 1
ATOM 7599 C C . GLU B 1 388 ? -15.391 -27.453 -28.406 1 88.12 388 GLU B C 1
ATOM 7601 O O . GLU B 1 388 ? -14.336 -26.859 -28.641 1 88.12 388 GLU B O 1
ATOM 7606 N N . GLY B 1 389 ? -15.562 -28.406 -27.531 1 89.44 389 GLY B N 1
ATOM 7607 C CA . GLY B 1 389 ? -14.391 -29.094 -27.016 1 89.44 389 GLY B CA 1
ATOM 7608 C C . GLY B 1 389 ? -13.75 -28.359 -25.844 1 89.44 389 GLY B C 1
ATOM 7609 O O . GLY B 1 389 ? -12.617 -28.672 -25.469 1 89.44 389 GLY B O 1
ATOM 7610 N N . VAL B 1 390 ? -14.336 -27.328 -25.328 1 92.5 390 VAL B N 1
ATOM 7611 C CA . VAL B 1 390 ? -13.789 -26.594 -24.188 1 92.5 390 VAL B CA 1
ATOM 7612 C C . VAL B 1 390 ? -14.344 -27.188 -22.891 1 92.5 390 VAL B C 1
ATOM 7614 O O . VAL B 1 390 ? -15.562 -27.172 -22.672 1 92.5 390 VAL B O 1
ATOM 7617 N N . ARG B 1 391 ? -13.469 -27.734 -22.078 1 94.94 391 ARG B N 1
ATOM 7618 C CA . ARG B 1 391 ? -13.883 -28.266 -20.781 1 94.94 391 ARG B CA 1
ATOM 7619 C C . ARG B 1 391 ? -13.867 -27.172 -19.719 1 94.94 391 ARG B C 1
ATOM 7621 O O . ARG B 1 391 ? -12.805 -26.844 -19.188 1 94.94 391 ARG B O 1
ATOM 7628 N N . VAL B 1 392 ? -15.047 -26.75 -19.344 1 94.88 392 VAL B N 1
ATOM 7629 C CA . VAL B 1 392 ? -15.219 -25.578 -18.484 1 94.88 392 VAL B CA 1
ATOM 7630 C C . VAL B 1 392 ? -15.406 -26.016 -17.031 1 94.88 392 VAL B C 1
ATOM 7632 O O . VAL B 1 392 ? -16.203 -26.906 -16.75 1 94.88 392 VAL B O 1
ATOM 7635 N N . GLN B 1 393 ? -14.695 -25.391 -16.125 1 94.5 393 GLN B N 1
ATOM 7636 C CA . GLN B 1 393 ? -14.844 -25.641 -14.703 1 94.5 393 GLN B CA 1
ATOM 7637 C C . GLN B 1 393 ? -15.609 -24.516 -14.016 1 94.5 393 GLN B C 1
ATOM 7639 O O . GLN B 1 393 ? -16.438 -24.766 -13.141 1 94.5 393 GLN B O 1
ATOM 7644 N N . CYS B 1 394 ? -15.281 -23.328 -14.336 1 96.19 394 CYS B N 1
ATOM 7645 C CA . CYS B 1 394 ? -15.906 -22.125 -13.773 1 96.19 394 CYS B CA 1
ATOM 7646 C C . CYS B 1 394 ? -15.977 -21.016 -14.812 1 96.19 394 CYS B C 1
ATOM 7648 O O . CYS B 1 394 ? -15.125 -20.922 -15.695 1 96.19 394 CYS B O 1
ATOM 7650 N N . LEU B 1 395 ? -17.031 -20.188 -14.656 1 97.19 395 LEU B N 1
ATOM 7651 C CA . LEU B 1 395 ? -17.281 -19.156 -15.664 1 97.19 395 LEU B CA 1
ATOM 7652 C C . LEU B 1 395 ? -17.5 -17.797 -15.008 1 97.19 395 LEU B C 1
ATOM 7654 O O . LEU B 1 395 ? -18 -17.703 -13.891 1 97.19 395 LEU B O 1
ATOM 7658 N N . TRP B 1 396 ? -17.094 -16.781 -15.82 1 97.19 396 TRP B N 1
ATOM 7659 C CA . TRP B 1 396 ? -17.406 -15.406 -15.438 1 97.19 396 TRP B CA 1
ATOM 7660 C C . TRP B 1 396 ? -17.531 -14.516 -16.672 1 97.19 396 TRP B C 1
ATOM 7662 O O . TRP B 1 396 ? -16.656 -14.508 -17.547 1 97.19 396 TRP B O 1
ATOM 7672 N N . CYS B 1 397 ? -18.609 -13.797 -16.766 1 96.44 397 CYS B N 1
ATOM 7673 C CA . CYS B 1 397 ? -18.781 -12.859 -17.859 1 96.44 397 CYS B CA 1
ATOM 7674 C C . CYS B 1 397 ? -18.312 -11.461 -17.469 1 96.44 397 CYS B C 1
ATOM 7676 O O . CYS B 1 397 ? -18.75 -10.922 -16.453 1 96.44 397 CYS B O 1
ATOM 7678 N N . LEU B 1 398 ? -17.531 -10.891 -18.266 1 94.81 398 LEU B N 1
ATOM 7679 C CA . LEU B 1 398 ? -17.016 -9.555 -17.984 1 94.81 398 LEU B CA 1
ATOM 7680 C C . LEU B 1 398 ? -18.078 -8.492 -18.297 1 94.81 398 LEU B C 1
ATOM 7682 O O . LEU B 1 398 ? -19.078 -8.789 -18.938 1 94.81 398 LEU B O 1
ATOM 7686 N N . SER B 1 399 ? -17.812 -7.219 -17.891 1 92.81 399 SER B N 1
ATOM 7687 C CA . SER B 1 399 ? -18.797 -6.145 -17.969 1 92.81 399 SER B CA 1
ATOM 7688 C C . SER B 1 399 ? -18.984 -5.684 -19.406 1 92.81 399 SER B C 1
ATOM 7690 O O . SER B 1 399 ? -20 -5.066 -19.75 1 92.81 399 SER B O 1
ATOM 7692 N N . ASP B 1 400 ? -18.062 -5.957 -20.25 1 90.19 400 ASP B N 1
ATOM 7693 C CA . ASP B 1 400 ? -18.188 -5.566 -21.656 1 90.19 400 ASP B CA 1
ATOM 7694 C C . ASP B 1 400 ? -19.281 -6.383 -22.359 1 90.19 400 ASP B C 1
ATOM 7696 O O . ASP B 1 400 ? -19.734 -6.012 -23.438 1 90.19 400 ASP B O 1
ATOM 7700 N N . GLY B 1 401 ? -19.672 -7.566 -21.781 1 91.31 401 GLY B N 1
ATOM 7701 C CA . GLY B 1 401 ? -20.766 -8.383 -22.281 1 91.31 401 GLY B CA 1
ATOM 7702 C C . GLY B 1 401 ? -20.359 -9.281 -23.438 1 91.31 401 GLY B C 1
ATOM 7703 O O . GLY B 1 401 ? -21.188 -10.016 -23.969 1 91.31 401 GLY B O 1
ATOM 7704 N N . LYS B 1 402 ? -19.156 -9.242 -23.828 1 92.88 402 LYS B N 1
ATOM 7705 C CA . LYS B 1 402 ? -18.719 -10.031 -24.984 1 92.88 402 LYS B CA 1
ATOM 7706 C C . LYS B 1 402 ? -17.656 -11.055 -24.578 1 92.88 402 LYS B C 1
ATOM 7708 O O . LYS B 1 402 ? -17.516 -12.094 -25.219 1 92.88 402 LYS B O 1
ATOM 7713 N N . THR B 1 403 ? -16.953 -10.75 -23.562 1 95.31 403 THR B N 1
ATOM 7714 C CA . THR B 1 403 ? -15.859 -11.625 -23.141 1 95.31 403 THR B CA 1
ATOM 7715 C C . THR B 1 403 ? -16.266 -12.469 -21.953 1 95.31 403 THR B C 1
ATOM 7717 O O . THR B 1 403 ? -16.734 -11.938 -20.938 1 95.31 403 THR B O 1
ATOM 7720 N N . VAL B 1 404 ? -16.062 -13.781 -22.031 1 97.31 404 VAL B N 1
ATOM 7721 C CA . VAL B 1 404 ? -16.344 -14.719 -20.953 1 97.31 404 VAL B CA 1
ATOM 7722 C C . VAL B 1 404 ? -15.047 -15.398 -20.5 1 97.31 404 VAL B C 1
ATOM 7724 O O . VAL B 1 404 ? -14.305 -15.938 -21.328 1 97.31 404 VAL B O 1
ATOM 7727 N N . LEU B 1 405 ? -14.75 -15.289 -19.234 1 97.56 405 LEU B N 1
ATOM 7728 C CA . LEU B 1 405 ? -13.609 -15.992 -18.656 1 97.56 405 LEU B CA 1
ATOM 7729 C C . LEU B 1 405 ? -14 -17.406 -18.234 1 97.56 405 LEU B C 1
ATOM 7731 O O . LEU B 1 405 ? -15.055 -17.594 -17.609 1 97.56 405 LEU B O 1
ATOM 7735 N N . ALA B 1 406 ? -13.188 -18.375 -18.578 1 97.81 406 ALA B N 1
ATOM 7736 C CA . ALA B 1 406 ? -13.445 -19.766 -18.219 1 97.81 406 ALA B CA 1
ATOM 7737 C C . ALA B 1 406 ? -12.18 -20.453 -17.703 1 97.81 406 ALA B C 1
ATOM 7739 O O . ALA B 1 406 ? -11.102 -20.281 -18.281 1 97.81 406 ALA B O 1
ATOM 7740 N N . SER B 1 407 ? -12.312 -21.047 -16.578 1 97.19 407 SER B N 1
ATOM 7741 C CA . SER B 1 407 ? -11.242 -21.953 -16.172 1 97.19 407 SER B CA 1
ATOM 7742 C C . SER B 1 407 ? -11.422 -23.328 -16.781 1 97.19 407 SER B C 1
ATOM 7744 O O . SER B 1 407 ? -12.555 -23.781 -16.984 1 97.19 407 SER B O 1
ATOM 7746 N N . ASP B 1 408 ? -10.273 -24.016 -17.062 1 94.81 408 ASP B N 1
ATOM 7747 C CA . ASP B 1 408 ? -10.375 -25.297 -17.75 1 94.81 408 ASP B CA 1
ATOM 7748 C C . ASP B 1 408 ? -9.508 -26.359 -17.078 1 94.81 408 ASP B C 1
ATOM 7750 O O . ASP B 1 408 ? -9.016 -26.141 -15.961 1 94.81 408 ASP B O 1
ATOM 7754 N N . THR B 1 409 ? -9.383 -27.547 -17.703 1 93.5 409 THR B N 1
ATOM 7755 C CA . THR B 1 409 ? -8.711 -28.703 -17.125 1 93.5 409 THR B CA 1
ATOM 7756 C C . THR B 1 409 ? -7.195 -28.594 -17.297 1 93.5 409 THR B C 1
ATOM 7758 O O . THR B 1 409 ? -6.445 -29.406 -16.766 1 93.5 409 THR B O 1
ATOM 7761 N N . HIS B 1 410 ? -6.758 -27.562 -17.984 1 93.81 410 HIS B N 1
ATOM 7762 C CA . HIS B 1 410 ? -5.328 -27.359 -18.188 1 93.81 410 HIS B CA 1
ATOM 7763 C C . HIS B 1 410 ? -4.781 -26.312 -17.219 1 93.81 410 HIS B C 1
ATOM 7765 O O . HIS B 1 410 ? -3.729 -25.719 -17.453 1 93.81 410 HIS B O 1
ATOM 7771 N N . GLN B 1 411 ? -5.504 -26.047 -16.219 1 95.25 411 GLN B N 1
ATOM 7772 C CA . GLN B 1 411 ? -5.102 -25.188 -15.109 1 95.25 411 GLN B CA 1
ATOM 7773 C C . GLN B 1 411 ? -4.93 -23.75 -15.578 1 95.25 411 GLN B C 1
ATOM 7775 O O . GLN B 1 411 ? -3.99 -23.062 -15.164 1 95.25 411 GLN B O 1
ATOM 7780 N N . ARG B 1 412 ? -5.812 -23.344 -16.484 1 94.94 412 ARG B N 1
ATOM 7781 C CA . ARG B 1 412 ? -5.75 -22 -17.062 1 94.94 412 ARG B CA 1
ATOM 7782 C C . ARG B 1 412 ? -7.094 -21.281 -16.953 1 94.94 412 ARG B C 1
ATOM 7784 O O . ARG B 1 412 ? -8.133 -21.938 -16.781 1 94.94 412 ARG B O 1
ATOM 7791 N N . ILE B 1 413 ? -6.996 -19.938 -16.906 1 97.62 413 ILE B N 1
ATOM 7792 C CA . ILE B 1 413 ? -8.156 -19.109 -17.219 1 97.62 413 ILE B CA 1
ATOM 7793 C C . ILE B 1 413 ? -7.969 -18.453 -18.594 1 97.62 413 ILE B C 1
ATOM 7795 O O . ILE B 1 413 ? -6.965 -17.781 -18.844 1 97.62 413 ILE B O 1
ATOM 7799 N N . ARG B 1 414 ? -8.961 -18.703 -19.453 1 97.25 414 ARG B N 1
ATOM 7800 C CA . ARG B 1 414 ? -8.93 -18.125 -20.781 1 97.25 414 ARG B CA 1
ATOM 7801 C C . ARG B 1 414 ? -10.133 -17.203 -21.016 1 97.25 414 ARG B C 1
ATOM 7803 O O . ARG B 1 414 ? -11.18 -17.375 -20.375 1 97.25 414 ARG B O 1
ATOM 7810 N N . GLY B 1 415 ? -9.891 -16.219 -21.859 1 96.94 415 GLY B N 1
ATOM 7811 C CA . GLY B 1 415 ? -10.977 -15.352 -22.281 1 96.94 415 GLY B CA 1
ATOM 7812 C C . GLY B 1 415 ? -11.531 -15.703 -23.641 1 96.94 415 GLY B C 1
ATOM 7813 O O . GLY B 1 415 ? -10.773 -15.898 -24.594 1 96.94 415 GLY B O 1
ATOM 7814 N N . TYR B 1 416 ? -12.852 -15.875 -23.734 1 97.12 416 TYR B N 1
ATOM 7815 C CA . TYR B 1 416 ? -13.547 -16.203 -24.969 1 97.12 416 TYR B CA 1
ATOM 7816 C C . TYR B 1 416 ? -14.477 -15.078 -25.406 1 97.12 416 TYR B C 1
ATOM 7818 O O . TYR B 1 416 ? -15.352 -14.656 -24.641 1 97.12 416 TYR B O 1
ATOM 7826 N N . ASN B 1 417 ? -14.266 -14.586 -26.516 1 95.88 417 ASN B N 1
ATOM 7827 C CA . ASN B 1 417 ? -15.148 -13.578 -27.078 1 95.88 417 ASN B CA 1
ATOM 7828 C C . ASN B 1 417 ? -16.219 -14.203 -27.969 1 95.88 417 ASN B C 1
ATOM 7830 O O . ASN B 1 417 ? -15.922 -14.789 -29 1 95.88 417 ASN B O 1
ATOM 7834 N N . PHE B 1 418 ? -17.469 -14.094 -27.656 1 92.75 418 PHE B N 1
ATOM 7835 C CA . PHE B 1 418 ? -18.562 -14.766 -28.359 1 92.75 418 PHE B CA 1
ATOM 7836 C C . PHE B 1 418 ? -19.016 -13.945 -29.562 1 92.75 418 PHE B C 1
ATOM 7838 O O . PHE B 1 418 ? -19.812 -14.43 -30.375 1 92.75 418 PHE B O 1
ATOM 7845 N N . GLU B 1 419 ? -18.516 -12.75 -29.688 1 90.62 419 GLU B N 1
ATOM 7846 C CA . GLU B 1 419 ? -18.859 -11.938 -30.844 1 90.62 419 GLU B CA 1
ATOM 7847 C C . GLU B 1 419 ? -17.922 -12.211 -32.031 1 90.62 419 GLU B C 1
ATOM 7849 O O . GLU B 1 419 ? -18.375 -12.484 -33.125 1 90.62 419 GLU B O 1
ATOM 7854 N N . ASP B 1 420 ? -16.656 -12.195 -31.734 1 90.5 420 ASP B N 1
ATOM 7855 C CA . ASP B 1 420 ? -15.711 -12.391 -32.844 1 90.5 420 ASP B CA 1
ATOM 7856 C C . ASP B 1 420 ? -15.102 -13.789 -32.781 1 90.5 420 ASP B C 1
ATOM 7858 O O . ASP B 1 420 ? -14.258 -14.133 -33.625 1 90.5 420 ASP B O 1
ATOM 7862 N N . LEU B 1 421 ? -15.461 -14.625 -31.844 1 89.12 421 LEU B N 1
ATOM 7863 C CA . LEU B 1 421 ? -15.055 -16.016 -31.688 1 89.12 421 LEU B CA 1
ATOM 7864 C C . LEU B 1 421 ? -13.531 -16.141 -31.594 1 89.12 421 LEU B C 1
ATOM 7866 O O . LEU B 1 421 ? -12.922 -16.969 -32.281 1 89.12 421 LEU B O 1
ATOM 7870 N N . THR B 1 422 ? -12.984 -15.188 -30.828 1 94 422 THR B N 1
ATOM 7871 C CA . THR B 1 422 ? -11.562 -15.25 -30.5 1 94 422 THR B CA 1
ATOM 7872 C C . THR B 1 422 ? -11.359 -15.625 -29.031 1 94 422 THR B C 1
ATOM 7874 O O . THR B 1 422 ? -12.242 -15.391 -28.203 1 94 422 THR B O 1
ATOM 7877 N N . ASP B 1 423 ? -10.273 -16.359 -28.734 1 94.75 423 ASP B N 1
ATOM 7878 C CA . ASP B 1 423 ? -9.945 -16.734 -27.359 1 94.75 423 ASP B CA 1
ATOM 7879 C C . ASP B 1 423 ? -8.492 -16.391 -27.031 1 94.75 423 ASP B C 1
ATOM 7881 O O . ASP B 1 423 ? -7.672 -16.234 -27.938 1 94.75 423 ASP B O 1
ATOM 7885 N N . ARG B 1 424 ? -8.211 -16.125 -25.812 1 94.75 424 ARG B N 1
ATOM 7886 C CA . ARG B 1 424 ? -6.855 -15.789 -25.375 1 94.75 424 ARG B CA 1
ATOM 7887 C C . ARG B 1 424 ? -6.57 -16.375 -23.984 1 94.75 424 ARG B C 1
ATOM 7889 O O . ARG B 1 424 ? -7.473 -16.469 -23.156 1 94.75 424 ARG B O 1
ATOM 7896 N N . ASN B 1 425 ? -5.309 -16.719 -23.781 1 94.12 425 ASN B N 1
ATOM 7897 C CA . ASN B 1 425 ? -4.871 -17.156 -22.453 1 94.12 425 ASN B CA 1
ATOM 7898 C C . ASN B 1 425 ? -4.637 -15.977 -21.531 1 94.12 425 ASN B C 1
ATOM 7900 O O . ASN B 1 425 ? -4.051 -14.969 -21.922 1 94.12 425 ASN B O 1
ATOM 7904 N N . ILE B 1 426 ? -5.102 -16.078 -20.266 1 93.88 426 ILE B N 1
ATOM 7905 C CA . ILE B 1 426 ? -4.961 -14.961 -19.344 1 93.88 426 ILE B CA 1
ATOM 7906 C C . ILE B 1 426 ? -4.125 -15.398 -18.141 1 93.88 426 ILE B C 1
ATOM 7908 O O . ILE B 1 426 ? -3.146 -14.734 -17.781 1 93.88 426 ILE B O 1
ATOM 7912 N N . VAL B 1 427 ? -4.527 -16.469 -17.5 1 93.62 427 VAL B N 1
ATOM 7913 C CA . VAL B 1 427 ? -3.871 -16.953 -16.281 1 93.62 427 VAL B CA 1
ATOM 7914 C C . VAL B 1 427 ? -3.416 -18.406 -16.5 1 93.62 427 VAL B C 1
ATOM 7916 O O . VAL B 1 427 ? -4.117 -19.203 -17.125 1 93.62 427 VAL B O 1
ATOM 7919 N N . GLN B 1 428 ? -2.25 -18.719 -15.969 1 92 428 GLN B N 1
ATOM 7920 C CA . GLN B 1 428 ? -1.752 -20.094 -15.914 1 92 428 GLN B CA 1
ATOM 7921 C C . GLN B 1 428 ? -1.34 -20.469 -14.492 1 92 428 GLN B C 1
ATOM 7923 O O . GLN B 1 428 ? -0.512 -19.797 -13.883 1 92 428 GLN B O 1
ATOM 7928 N N . GLU B 1 429 ? -1.97 -21.5 -13.977 1 92.12 429 GLU B N 1
ATOM 7929 C CA . GLU B 1 429 ? -1.615 -22.062 -12.672 1 92.12 429 GLU B CA 1
ATOM 7930 C C . GLU B 1 429 ? -0.906 -23.391 -12.812 1 92.12 429 GLU B C 1
ATOM 7932 O O . GLU B 1 429 ? -0.981 -24.031 -13.867 1 92.12 429 GLU B O 1
ATOM 7937 N N . ASP B 1 430 ? -0.23 -23.828 -11.75 1 85.12 430 ASP B N 1
ATOM 7938 C CA . ASP B 1 430 ? 0.447 -25.109 -11.742 1 85.12 430 ASP B CA 1
ATOM 7939 C C . ASP B 1 430 ? -0.495 -26.219 -11.289 1 85.12 430 ASP B C 1
ATOM 7941 O O . ASP B 1 430 ? -0.235 -27.406 -11.523 1 85.12 430 ASP B O 1
ATOM 7945 N N . HIS B 1 431 ? -1.548 -25.844 -10.633 1 91.25 431 HIS B N 1
ATOM 7946 C CA . HIS B 1 431 ? -2.543 -26.781 -10.109 1 91.25 431 HIS B CA 1
ATOM 7947 C C . HIS B 1 431 ? -3.941 -26.422 -10.602 1 91.25 431 HIS B C 1
ATOM 7949 O O . HIS B 1 431 ? -4.172 -25.297 -11.062 1 91.25 431 HIS B O 1
ATOM 7955 N N . PRO B 1 432 ? -4.84 -27.406 -10.523 1 95.56 432 PRO B N 1
ATOM 7956 C CA . PRO B 1 432 ? -6.188 -27.156 -11.047 1 95.56 432 PRO B CA 1
ATOM 7957 C C . PRO B 1 432 ? -6.883 -25.984 -10.352 1 95.56 432 PRO B C 1
ATOM 7959 O O . PRO B 1 432 ? -6.82 -25.859 -9.125 1 95.56 432 PRO B O 1
ATOM 7962 N N . ILE B 1 433 ? -7.5 -25.219 -11.133 1 96.88 433 ILE B N 1
ATOM 7963 C CA . ILE B 1 433 ? -8.344 -24.156 -10.625 1 96.88 433 ILE B CA 1
ATOM 7964 C C . ILE B 1 433 ? -9.758 -24.672 -10.375 1 96.88 433 ILE B C 1
ATOM 7966 O O . ILE B 1 433 ? -10.484 -25 -11.32 1 96.88 433 ILE B O 1
ATOM 7970 N N . MET B 1 434 ? -10.148 -24.719 -9.172 1 96.06 434 MET B N 1
ATOM 7971 C CA . MET B 1 434 ? -11.43 -25.297 -8.805 1 96.06 434 MET B CA 1
ATOM 7972 C C . MET B 1 434 ? -12.562 -24.297 -9 1 96.06 434 MET B C 1
ATOM 7974 O O . MET B 1 434 ? -13.656 -24.672 -9.445 1 96.06 434 MET B O 1
ATOM 7978 N N . SER B 1 435 ? -12.359 -23.062 -8.633 1 97.19 435 SER B N 1
ATOM 7979 C CA . SER B 1 435 ? -13.289 -21.969 -8.812 1 97.19 435 SER B CA 1
ATOM 7980 C C . SER B 1 435 ? -12.562 -20.625 -8.828 1 97.19 435 SER B C 1
ATOM 7982 O O . SER B 1 435 ? -11.391 -20.547 -8.469 1 97.19 435 SER B O 1
ATOM 7984 N N . PHE B 1 436 ? -13.289 -19.625 -9.352 1 97.94 436 PHE B N 1
ATOM 7985 C CA . PHE B 1 436 ? -12.711 -18.281 -9.25 1 97.94 436 PHE B CA 1
ATOM 7986 C C . PHE B 1 436 ? -13.812 -17.234 -9.25 1 97.94 436 PHE B C 1
ATOM 7988 O O . PHE B 1 436 ? -14.93 -17.484 -9.695 1 97.94 436 PHE B O 1
ATOM 7995 N N . THR B 1 437 ? -13.508 -16.109 -8.672 1 97.56 437 THR B N 1
ATOM 7996 C CA . THR B 1 437 ? -14.375 -14.938 -8.617 1 97.56 437 THR B CA 1
ATOM 7997 C C . THR B 1 437 ? -13.633 -13.688 -9.078 1 97.56 437 THR B C 1
ATOM 7999 O O . THR B 1 437 ? -12.438 -13.531 -8.812 1 97.56 437 THR B O 1
ATOM 8002 N N . ILE B 1 438 ? -14.414 -12.844 -9.758 1 97.12 438 ILE B N 1
ATOM 8003 C CA . ILE B 1 438 ? -13.805 -11.633 -10.297 1 97.12 438 ILE B CA 1
ATOM 8004 C C . ILE B 1 438 ? -14.25 -10.43 -9.477 1 97.12 438 ILE B C 1
ATOM 8006 O O . ILE B 1 438 ? -15.406 -10.352 -9.055 1 97.12 438 ILE B O 1
ATOM 8010 N N . SER B 1 439 ? -13.281 -9.523 -9.32 1 96.44 439 SER B N 1
ATOM 8011 C CA . SER B 1 439 ? -13.609 -8.297 -8.602 1 96.44 439 SER B CA 1
ATOM 8012 C C . SER B 1 439 ? -14.594 -7.445 -9.391 1 96.44 439 SER B C 1
ATOM 8014 O O . SER B 1 439 ? -14.758 -7.637 -10.602 1 96.44 439 SER B O 1
ATOM 8016 N N . LYS B 1 440 ? -15.18 -6.461 -8.711 1 92.69 440 LYS B N 1
ATOM 8017 C CA . LYS B 1 440 ? -16.234 -5.637 -9.297 1 92.69 440 LYS B CA 1
ATOM 8018 C C . LYS B 1 440 ? -15.711 -4.852 -10.5 1 92.69 440 LYS B C 1
ATOM 8020 O O . LYS B 1 440 ? -16.406 -4.699 -11.5 1 92.69 440 LYS B O 1
ATOM 8025 N N . ASN B 1 441 ? -14.539 -4.414 -10.453 1 90.38 441 ASN B N 1
ATOM 8026 C CA . ASN B 1 441 ? -13.992 -3.615 -11.547 1 90.38 441 ASN B CA 1
ATOM 8027 C C . ASN B 1 441 ? -13.375 -4.496 -12.633 1 90.38 441 ASN B C 1
ATOM 8029 O O . ASN B 1 441 ? -12.867 -3.988 -13.633 1 90.38 441 ASN B O 1
ATOM 8033 N N . GLY B 1 442 ? -13.32 -5.801 -12.422 1 93.5 442 GLY B N 1
ATOM 8034 C CA . GLY B 1 442 ? -12.883 -6.746 -13.43 1 93.5 442 GLY B CA 1
ATOM 8035 C C . GLY B 1 442 ? -11.375 -6.902 -13.484 1 93.5 442 GLY B C 1
ATOM 8036 O O . GLY B 1 442 ? -10.844 -7.578 -14.367 1 93.5 442 GLY B O 1
ATOM 8037 N N . ARG B 1 443 ? -10.695 -6.391 -12.57 1 93.12 443 ARG B N 1
ATOM 8038 C CA . ARG B 1 443 ? -9.242 -6.355 -12.641 1 93.12 443 ARG B CA 1
ATOM 8039 C C . ARG B 1 443 ? -8.633 -7.562 -11.93 1 93.12 443 ARG B C 1
ATOM 8041 O O . ARG B 1 443 ? -7.641 -8.133 -12.398 1 93.12 443 ARG B O 1
ATOM 8048 N N . LEU B 1 444 ? -9.219 -7.957 -10.844 1 96 444 LEU B N 1
ATOM 8049 C CA . LEU B 1 444 ? -8.633 -9.008 -10.023 1 96 444 LEU B CA 1
ATOM 8050 C C . LEU B 1 444 ? -9.461 -10.281 -10.094 1 96 444 LEU B C 1
ATOM 8052 O O . LEU B 1 444 ? -10.688 -10.227 -10.219 1 96 444 LEU B O 1
ATOM 8056 N N . ALA B 1 445 ? -8.797 -11.367 -9.977 1 97.56 445 ALA B N 1
ATOM 8057 C CA . ALA B 1 445 ? -9.438 -12.68 -9.906 1 97.56 445 ALA B CA 1
ATOM 8058 C C . ALA B 1 445 ? -8.977 -13.453 -8.68 1 97.56 445 ALA B C 1
ATOM 8060 O O . ALA B 1 445 ? -7.773 -13.562 -8.43 1 97.56 445 ALA B O 1
ATOM 8061 N N . LEU B 1 446 ? -9.914 -13.859 -7.953 1 97.88 446 LEU B N 1
ATOM 8062 C CA . LEU B 1 446 ? -9.664 -14.703 -6.785 1 97.88 446 LEU B CA 1
ATOM 8063 C C . LEU B 1 446 ? -9.875 -16.172 -7.125 1 97.88 446 LEU B C 1
ATOM 8065 O O . LEU B 1 446 ? -10.984 -16.594 -7.469 1 97.88 446 LEU B O 1
ATOM 8069 N N . LEU B 1 447 ? -8.797 -16.984 -6.961 1 97.75 447 LEU B N 1
ATOM 8070 C CA . LEU B 1 447 ? -8.852 -18.375 -7.387 1 97.75 447 LEU B CA 1
ATOM 8071 C C . LEU B 1 447 ? -8.766 -19.312 -6.191 1 97.75 447 LEU B C 1
ATOM 8073 O O . LEU B 1 447 ? -7.977 -19.078 -5.27 1 97.75 447 LEU B O 1
ATOM 8077 N N . ASN B 1 448 ? -9.57 -20.297 -6.18 1 97.75 448 ASN B N 1
ATOM 8078 C CA . ASN B 1 448 ? -9.344 -21.469 -5.352 1 97.75 448 ASN B CA 1
ATOM 8079 C C . ASN B 1 448 ? -8.594 -22.562 -6.117 1 97.75 448 ASN B C 1
ATOM 8081 O O . ASN B 1 448 ? -9.133 -23.156 -7.047 1 97.75 448 ASN B O 1
ATOM 8085 N N . VAL B 1 449 ? -7.414 -22.797 -5.703 1 96 449 VAL B N 1
ATOM 8086 C CA . VAL B 1 449 ? -6.523 -23.703 -6.422 1 96 449 VAL B CA 1
ATOM 8087 C C . VAL B 1 449 ? -6.312 -24.969 -5.609 1 96 449 VAL B C 1
ATOM 8089 O O . VAL B 1 449 ? -6.004 -24.906 -4.418 1 96 449 VAL B O 1
ATOM 8092 N N . ALA B 1 450 ? -6.398 -26.078 -6.293 1 96 450 ALA B N 1
ATOM 8093 C CA . ALA B 1 450 ? -6.293 -27.391 -5.633 1 96 450 ALA B CA 1
ATOM 8094 C C . ALA B 1 450 ? -4.949 -27.531 -4.922 1 96 450 ALA B C 1
ATOM 8096 O O . ALA B 1 450 ? -3.902 -27.203 -5.484 1 96 450 ALA B O 1
ATOM 8097 N N . THR B 1 451 ? -5.02 -27.938 -3.688 1 91.62 451 THR B N 1
ATOM 8098 C CA . THR B 1 451 ? -3.895 -28.266 -2.824 1 91.62 451 THR B CA 1
ATOM 8099 C C . THR B 1 451 ? -3.057 -27.031 -2.521 1 91.62 451 THR B C 1
ATOM 8101 O O . THR B 1 451 ? -2.021 -27.125 -1.859 1 91.62 451 THR B O 1
ATOM 8104 N N . GLN B 1 452 ? -3.465 -25.875 -3.027 1 88.69 452 GLN B N 1
ATOM 8105 C CA . GLN B 1 452 ? -2.676 -24.672 -2.844 1 88.69 452 GLN B CA 1
ATOM 8106 C C . GLN B 1 452 ? -3.434 -23.641 -2.01 1 88.69 452 GLN B C 1
ATOM 8108 O O . GLN B 1 452 ? -2.828 -22.875 -1.246 1 88.69 452 GLN B O 1
ATOM 8113 N N . GLY B 1 453 ? -4.68 -23.578 -2.252 1 94.19 453 GLY B N 1
ATOM 8114 C CA . GLY B 1 453 ? -5.457 -22.609 -1.504 1 94.19 453 GLY B CA 1
ATOM 8115 C C . GLY B 1 453 ? -5.973 -21.469 -2.365 1 94.19 453 GLY B C 1
ATOM 8116 O O . GLY B 1 453 ? -6.48 -21.703 -3.465 1 94.19 453 GLY B O 1
ATOM 8117 N N . VAL B 1 454 ? -5.93 -20.219 -1.793 1 96.25 454 VAL B N 1
ATOM 8118 C CA . VAL B 1 454 ? -6.547 -19.078 -2.443 1 96.25 454 VAL B CA 1
ATOM 8119 C C . VAL B 1 454 ? -5.465 -18.172 -3.039 1 96.25 454 VAL B C 1
ATOM 8121 O O . VAL B 1 454 ? -4.547 -17.75 -2.336 1 96.25 454 VAL B O 1
ATOM 8124 N N . HIS B 1 455 ? -5.586 -17.922 -4.328 1 94.31 455 HIS B N 1
ATOM 8125 C CA . HIS B 1 455 ? -4.652 -17.078 -5.055 1 94.31 455 HIS B CA 1
ATOM 8126 C C . HIS B 1 455 ? -5.348 -15.836 -5.609 1 94.31 455 HIS B C 1
ATOM 8128 O O . HIS B 1 455 ? -6.477 -15.922 -6.098 1 94.31 455 HIS B O 1
ATOM 8134 N N . LEU B 1 456 ? -4.66 -14.711 -5.52 1 94.94 456 LEU B N 1
ATOM 8135 C CA . LEU B 1 456 ? -5.152 -13.477 -6.117 1 94.94 456 LEU B CA 1
ATOM 8136 C C . LEU B 1 456 ? -4.336 -13.109 -7.355 1 94.94 456 LEU B C 1
ATOM 8138 O O . LEU B 1 456 ? -3.115 -12.969 -7.277 1 94.94 456 LEU B O 1
ATOM 8142 N N . TRP B 1 457 ? -5.035 -12.922 -8.484 1 93.94 457 TRP B N 1
ATOM 8143 C CA . TRP B 1 457 ? -4.395 -12.578 -9.742 1 93.94 457 TRP B CA 1
ATOM 8144 C C . TRP B 1 457 ? -4.855 -11.211 -10.234 1 93.94 457 TRP B C 1
ATOM 8146 O O . TRP B 1 457 ? -6.027 -10.852 -10.078 1 93.94 457 TRP B O 1
ATOM 8156 N N . ASP B 1 458 ? -3.947 -10.477 -10.82 1 91.62 458 ASP B N 1
ATOM 8157 C CA . ASP B 1 458 ? -4.297 -9.32 -11.633 1 91.62 458 ASP B CA 1
ATOM 8158 C C . ASP B 1 458 ? -4.477 -9.711 -13.102 1 91.62 458 ASP B C 1
ATOM 8160 O O . ASP B 1 458 ? -3.529 -10.148 -13.75 1 91.62 458 ASP B O 1
ATOM 8164 N N . LEU B 1 459 ? -5.578 -9.531 -13.594 1 92.56 459 LEU B N 1
ATOM 8165 C CA . LEU B 1 459 ? -5.914 -10.031 -14.922 1 92.56 459 LEU B CA 1
ATOM 8166 C C . LEU B 1 459 ? -5.348 -9.125 -16.016 1 92.56 459 LEU B C 1
ATOM 8168 O O . LEU B 1 459 ? -5.137 -9.562 -17.141 1 92.56 459 LEU B O 1
ATOM 8172 N N . GLN B 1 460 ? -5.207 -7.879 -15.672 1 86.25 460 GLN B N 1
ATOM 8173 C CA . GLN B 1 460 ? -4.672 -6.934 -16.641 1 86.25 460 GLN B CA 1
ATOM 8174 C C . GLN B 1 460 ? -3.168 -7.117 -16.828 1 86.25 460 GLN B C 1
ATOM 8176 O O . GLN B 1 460 ? -2.684 -7.246 -17.953 1 86.25 460 GLN B O 1
ATOM 8181 N N . ASP B 1 461 ? -2.533 -7.176 -15.742 1 76.94 461 ASP B N 1
ATOM 8182 C CA . ASP B 1 461 ? -1.082 -7.328 -15.797 1 76.94 461 ASP B CA 1
ATOM 8183 C C . ASP B 1 461 ? -0.69 -8.805 -15.883 1 76.94 461 ASP B C 1
ATOM 8185 O O . ASP B 1 461 ? 0.476 -9.125 -16.109 1 76.94 461 ASP B O 1
ATOM 8189 N N . ARG B 1 462 ? -1.621 -9.695 -15.664 1 84.38 462 ARG B N 1
ATOM 8190 C CA . ARG B 1 462 ? -1.43 -11.141 -15.758 1 84.38 462 ARG B CA 1
ATOM 8191 C C . ARG B 1 462 ? -0.349 -11.617 -14.789 1 84.38 462 ARG B C 1
ATOM 8193 O O . ARG B 1 462 ? 0.569 -12.336 -15.18 1 84.38 462 ARG B O 1
ATOM 8200 N N . VAL B 1 463 ? -0.513 -11.172 -13.57 1 82.5 463 VAL B N 1
ATOM 8201 C CA . VAL B 1 463 ? 0.482 -11.531 -12.562 1 82.5 463 VAL B CA 1
ATOM 8202 C C . VAL B 1 463 ? -0.214 -12.062 -11.312 1 82.5 463 VAL B C 1
ATOM 8204 O O . VAL B 1 463 ? -1.315 -11.625 -10.977 1 82.5 463 VAL B O 1
ATOM 8207 N N . LEU B 1 464 ? 0.463 -13.023 -10.672 1 86 464 LEU B N 1
ATOM 8208 C CA . LEU B 1 464 ? 0.029 -13.484 -9.352 1 86 464 LEU B CA 1
ATOM 8209 C C . LEU B 1 464 ? 0.331 -12.438 -8.289 1 86 464 LEU B C 1
ATOM 8211 O O . LEU B 1 464 ? 1.495 -12.125 -8.031 1 86 464 LEU B O 1
ATOM 8215 N N . VAL B 1 465 ? -0.669 -11.922 -7.699 1 86.31 465 VAL B N 1
ATOM 8216 C CA . VAL B 1 465 ? -0.528 -10.82 -6.75 1 86.31 465 VAL B CA 1
ATOM 8217 C C . VAL B 1 465 ? -0.203 -11.375 -5.363 1 86.31 465 VAL B C 1
ATOM 8219 O O . VAL B 1 465 ? 0.686 -10.867 -4.676 1 86.31 465 VAL B O 1
ATOM 8222 N N . ARG B 1 466 ? -0.972 -12.469 -4.992 1 87 466 ARG B N 1
ATOM 8223 C CA . ARG B 1 466 ? -0.797 -12.945 -3.625 1 87 466 ARG B CA 1
ATOM 8224 C C . ARG B 1 466 ? -1.361 -14.352 -3.463 1 87 466 ARG B C 1
ATOM 8226 O O . ARG B 1 466 ? -2.342 -14.711 -4.117 1 87 466 ARG B O 1
ATOM 8233 N N . LYS B 1 467 ? -0.703 -15.078 -2.564 1 88.12 467 LYS B N 1
ATOM 8234 C CA . LYS B 1 467 ? -1.222 -16.344 -2.047 1 88.12 467 LYS B CA 1
ATOM 8235 C C . LYS B 1 467 ? -1.592 -16.219 -0.571 1 88.12 467 LYS B C 1
ATOM 8237 O O . LYS B 1 467 ? -0.752 -15.859 0.256 1 88.12 467 LYS B O 1
ATOM 8242 N N . TYR B 1 468 ? -2.756 -16.562 -0.283 1 92.62 468 TYR B N 1
ATOM 8243 C CA . TYR B 1 468 ? -3.219 -16.391 1.09 1 92.62 468 TYR B CA 1
ATOM 8244 C C . TYR B 1 468 ? -2.961 -17.641 1.913 1 92.62 468 TYR B C 1
ATOM 8246 O O . TYR B 1 468 ? -3.002 -18.766 1.388 1 92.62 468 TYR B O 1
ATOM 8254 N N . GLN B 1 469 ? -2.76 -17.422 3.188 1 90.44 469 GLN B N 1
ATOM 8255 C CA . GLN B 1 469 ? -2.373 -18.516 4.059 1 90.44 469 GLN B CA 1
ATOM 8256 C C . GLN B 1 469 ? -3.506 -18.906 5.012 1 90.44 469 GLN B C 1
ATOM 8258 O O . GLN B 1 469 ? -4.434 -18.109 5.215 1 90.44 469 GLN B O 1
ATOM 8263 N N . GLY B 1 470 ? -3.449 -20.156 5.551 1 91.62 470 GLY B N 1
ATOM 8264 C CA . GLY B 1 470 ? -4.375 -20.594 6.586 1 91.62 470 GLY B CA 1
ATOM 8265 C C . GLY B 1 470 ? -5.336 -21.656 6.109 1 91.62 470 GLY B C 1
ATOM 8266 O O . GLY B 1 470 ? -5.441 -22.719 6.719 1 91.62 470 GLY B O 1
ATOM 8267 N N . VAL B 1 471 ? -5.902 -21.438 4.961 1 94.69 471 VAL B N 1
ATOM 8268 C CA . VAL B 1 471 ? -6.969 -22.281 4.453 1 94.69 471 VAL B CA 1
ATOM 8269 C C . VAL B 1 471 ? -6.402 -23.672 4.113 1 94.69 471 VAL B C 1
ATOM 8271 O O . VAL B 1 471 ? -5.242 -23.781 3.723 1 94.69 471 VAL B O 1
ATOM 8274 N N . THR B 1 472 ? -7.207 -24.641 4.379 1 94.81 472 THR B N 1
ATOM 8275 C CA . THR B 1 472 ? -6.941 -25.984 3.9 1 94.81 472 THR B CA 1
ATOM 8276 C C . THR B 1 472 ? -7.758 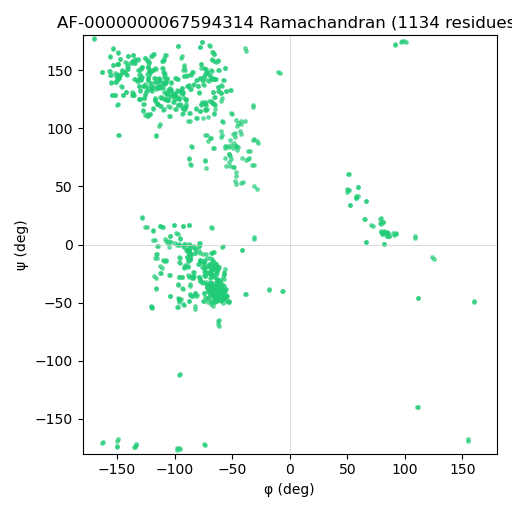-26.281 2.648 1 94.81 472 THR B C 1
ATOM 8278 O O . THR B 1 472 ? -8.992 -26.297 2.691 1 94.81 472 THR B O 1
ATOM 8281 N N . GLN B 1 473 ? -7.008 -26.5 1.597 1 92.25 473 GLN B N 1
ATOM 8282 C CA . GLN B 1 473 ? -7.652 -26.766 0.318 1 92.25 473 GLN B CA 1
ATOM 8283 C C . GLN B 1 473 ? -7.117 -28.047 -0.306 1 92.25 473 GLN B C 1
ATOM 8285 O O . GLN B 1 473 ? -5.922 -28.156 -0.603 1 92.25 473 GLN B O 1
ATOM 8290 N N . GLY B 1 474 ? -7.938 -29.047 -0.459 1 93.5 474 GLY B N 1
ATOM 8291 C CA . GLY B 1 474 ? -7.641 -30.25 -1.228 1 93.5 474 GLY B CA 1
ATOM 8292 C C . GLY B 1 474 ? -8.18 -30.203 -2.645 1 93.5 474 GLY B C 1
ATOM 8293 O O . GLY B 1 474 ? -7.805 -29.312 -3.424 1 93.5 474 GLY B O 1
ATOM 8294 N N . PHE B 1 475 ? -9.219 -31.109 -2.906 1 91.62 475 PHE B N 1
ATOM 8295 C CA . PHE B 1 475 ? -9.742 -31.172 -4.266 1 91.62 475 PHE B CA 1
ATOM 8296 C C . PHE B 1 475 ? -11.211 -30.766 -4.305 1 91.62 475 PHE B C 1
ATOM 8298 O O . PHE B 1 475 ? -11.844 -30.812 -5.359 1 91.62 475 PHE B O 1
ATOM 8305 N N . TYR B 1 476 ? -11.695 -30.375 -3.186 1 93.88 476 TYR B N 1
ATOM 8306 C CA . TYR B 1 476 ? -13.094 -29.969 -3.152 1 93.88 476 TYR B CA 1
ATOM 8307 C C . TYR B 1 476 ? -13.281 -28.609 -3.84 1 93.88 476 TYR B C 1
ATOM 8309 O O . TYR B 1 476 ? -12.359 -27.797 -3.891 1 93.88 476 TYR B O 1
ATOM 8317 N N . THR B 1 477 ? -14.508 -28.484 -4.375 1 95.56 477 THR B N 1
ATOM 8318 C CA . THR B 1 477 ? -14.836 -27.188 -4.965 1 95.56 477 THR B CA 1
ATOM 8319 C C . THR B 1 477 ? -15.266 -26.203 -3.887 1 95.56 477 THR B C 1
ATOM 8321 O O . THR B 1 477 ? -16.328 -26.359 -3.281 1 95.56 477 THR B O 1
ATOM 8324 N N . ILE B 1 478 ? -14.461 -25.266 -3.611 1 97.88 478 ILE B N 1
ATOM 8325 C CA . ILE B 1 478 ? -14.75 -24.203 -2.65 1 97.88 478 ILE B CA 1
ATOM 8326 C C . ILE B 1 478 ? -14.875 -22.859 -3.377 1 97.88 478 ILE B C 1
ATOM 8328 O O . ILE B 1 478 ? -14.078 -22.562 -4.273 1 97.88 478 ILE B O 1
ATOM 8332 N N . HIS B 1 479 ? -15.898 -22.109 -3.014 1 98.12 479 HIS B N 1
ATOM 8333 C CA . HIS B 1 479 ? -16.109 -20.797 -3.619 1 98.12 479 HIS B CA 1
ATOM 8334 C C . HIS B 1 479 ? -15.812 -19.672 -2.629 1 98.12 479 HIS B C 1
ATOM 8336 O O . HIS B 1 479 ? -16.484 -19.547 -1.604 1 98.12 479 HIS B O 1
ATOM 8342 N N . SER B 1 480 ? -14.805 -18.891 -2.975 1 98.44 480 SER B N 1
ATOM 8343 C CA . SER B 1 480 ? -14.43 -17.719 -2.178 1 98.44 480 SER B CA 1
ATOM 8344 C C . SER B 1 480 ? -15.039 -16.453 -2.752 1 98.44 480 SER B C 1
ATOM 8346 O O . SER B 1 480 ? -15.602 -16.469 -3.846 1 98.44 480 SER B O 1
ATOM 8348 N N . CYS B 1 481 ? -14.891 -15.359 -1.944 1 98.25 481 CYS B N 1
ATOM 8349 C CA . CYS B 1 481 ? -15.5 -14.125 -2.438 1 98.25 481 CYS B CA 1
ATOM 8350 C C . CYS B 1 481 ? -14.727 -12.906 -1.95 1 98.25 481 CYS B C 1
ATOM 8352 O O . CYS B 1 481 ? -13.961 -12.992 -0.983 1 98.25 481 CYS B O 1
ATOM 8354 N N . PHE B 1 482 ? -14.875 -11.852 -2.729 1 97.5 482 PHE B N 1
ATOM 8355 C CA . PHE B 1 482 ? -14.5 -10.531 -2.236 1 97.5 482 PHE B CA 1
ATOM 8356 C C . PHE B 1 482 ? -15.562 -9.992 -1.287 1 97.5 482 PHE B C 1
ATOM 8358 O O . PHE B 1 482 ? -16.719 -10.414 -1.334 1 97.5 482 PHE B O 1
ATOM 8365 N N . GLY B 1 483 ? -15.094 -9.117 -0.447 1 95.69 483 GLY B N 1
ATOM 8366 C CA . GLY B 1 483 ? -16.062 -8.594 0.508 1 95.69 483 GLY B CA 1
ATOM 8367 C C . GLY B 1 483 ? -15.711 -7.203 1.004 1 95.69 483 GLY B C 1
ATOM 8368 O O . GLY B 1 483 ? -14.609 -6.711 0.763 1 95.69 483 GLY B O 1
ATOM 8369 N N . GLY B 1 484 ? -16.766 -6.668 1.69 1 91.75 484 GLY B N 1
ATOM 8370 C CA . GLY B 1 484 ? -16.625 -5.309 2.188 1 91.75 484 GLY B CA 1
ATOM 8371 C C . GLY B 1 484 ? -17.125 -4.262 1.204 1 91.75 484 GLY B C 1
ATOM 8372 O O . GLY B 1 484 ? -17.422 -4.578 0.051 1 91.75 484 GLY B O 1
ATOM 8373 N N . HIS B 1 485 ? -17.156 -3.029 1.695 1 86.31 485 HIS B N 1
ATOM 8374 C CA . HIS B 1 485 ? -17.703 -1.936 0.896 1 86.31 485 HIS B CA 1
ATOM 8375 C C . HIS B 1 485 ? -16.844 -1.676 -0.337 1 86.31 485 HIS B C 1
ATOM 8377 O O . HIS B 1 485 ? -17.359 -1.473 -1.434 1 86.31 485 HIS B O 1
ATOM 8383 N N . ASN B 1 486 ? -15.555 -1.788 -0.187 1 85.5 486 ASN B N 1
ATOM 8384 C CA . ASN B 1 486 ? -14.633 -1.516 -1.284 1 85.5 486 ASN B CA 1
ATOM 8385 C C . ASN B 1 486 ? -13.914 -2.781 -1.742 1 85.5 486 ASN B C 1
ATOM 8387 O O . ASN B 1 486 ? -12.875 -2.709 -2.391 1 85.5 486 ASN B O 1
ATOM 8391 N N . GLU B 1 487 ? -14.422 -3.971 -1.346 1 93.19 487 GLU B N 1
ATOM 8392 C CA . GLU B 1 487 ? -13.812 -5.262 -1.667 1 93.19 487 GLU B CA 1
ATOM 8393 C C . GLU B 1 487 ? -12.375 -5.34 -1.153 1 93.19 487 GLU B C 1
ATOM 8395 O O . GLU B 1 487 ? -11.492 -5.852 -1.842 1 93.19 487 GLU B O 1
ATOM 8400 N N . ASP B 1 488 ? -12.227 -4.805 0.005 1 92.75 488 ASP B N 1
ATOM 8401 C CA . ASP B 1 488 ? -10.898 -4.828 0.621 1 92.75 488 ASP B CA 1
ATOM 8402 C C . ASP B 1 488 ? -10.641 -6.168 1.308 1 92.75 488 ASP B C 1
ATOM 8404 O O . ASP B 1 488 ? -9.516 -6.449 1.728 1 92.75 488 ASP B O 1
ATOM 8408 N N . PHE B 1 489 ? -11.641 -6.965 1.364 1 96.31 489 PHE B N 1
ATOM 8409 C CA . PHE B 1 489 ? -11.523 -8.211 2.117 1 96.31 489 PHE B CA 1
ATOM 8410 C C . PHE B 1 489 ? -11.805 -9.406 1.226 1 96.31 489 PHE B C 1
ATOM 8412 O O . PHE B 1 489 ? -12.453 -9.281 0.187 1 96.31 489 PHE B O 1
ATOM 8419 N N . ILE B 1 490 ? -11.266 -10.484 1.652 1 97.62 490 ILE B N 1
ATOM 8420 C CA . ILE B 1 490 ? -11.453 -11.781 1.004 1 97.62 490 ILE B CA 1
ATOM 8421 C C . ILE B 1 490 ? -11.93 -12.805 2.029 1 97.62 490 ILE B C 1
ATOM 8423 O O . ILE B 1 490 ? -11.43 -12.844 3.158 1 97.62 490 ILE B O 1
ATOM 8427 N N . ALA B 1 491 ? -12.906 -13.602 1.666 1 98.38 491 ALA B N 1
ATOM 8428 C CA . ALA B 1 491 ? -13.383 -14.664 2.549 1 98.38 491 ALA B CA 1
ATOM 8429 C C . ALA B 1 491 ? -13.469 -15.992 1.81 1 98.38 491 ALA B C 1
ATOM 8431 O O . ALA B 1 491 ? -13.828 -16.031 0.63 1 98.38 491 ALA B O 1
ATOM 8432 N N . SER B 1 492 ? -13.141 -17.016 2.49 1 98.69 492 SER B N 1
ATOM 8433 C CA . SER B 1 492 ? -13.18 -18.359 1.892 1 98.69 492 SER B CA 1
ATOM 8434 C C . SER B 1 492 ? -13.531 -19.422 2.93 1 98.69 492 SER B C 1
ATOM 8436 O O . SER B 1 492 ? -13.211 -19.266 4.109 1 98.69 492 SER B O 1
ATOM 8438 N N . GLY B 1 493 ? -14.25 -20.406 2.455 1 98.56 493 GLY B N 1
ATOM 8439 C CA . GLY B 1 493 ? -14.367 -21.609 3.262 1 98.56 493 GLY B CA 1
ATOM 8440 C C . GLY B 1 493 ? -13.125 -22.484 3.227 1 98.56 493 GLY B C 1
ATOM 8441 O O . GLY B 1 493 ? -12.188 -22.203 2.484 1 98.56 493 GLY B O 1
ATOM 8442 N N . SER B 1 494 ? -13.172 -23.469 4.016 1 98.38 494 SER B N 1
ATOM 8443 C CA . SER B 1 494 ? -12.016 -24.359 4.141 1 98.38 494 SER B CA 1
ATOM 8444 C C . SER B 1 494 ? -12.438 -25.781 4.477 1 98.38 494 SER B C 1
ATOM 8446 O O . SER B 1 494 ? -13.531 -26 5.012 1 98.38 494 SER B O 1
ATOM 8448 N N . GLU B 1 495 ? -11.609 -26.672 4.137 1 98.06 495 GLU B N 1
ATOM 8449 C CA . GLU B 1 495 ? -11.891 -28.078 4.402 1 98.06 495 GLU B CA 1
ATOM 8450 C C . GLU B 1 495 ? -11.688 -28.406 5.883 1 98.06 495 GLU B C 1
ATOM 8452 O O . GLU B 1 495 ? -12.125 -29.469 6.352 1 98.06 495 GLU B O 1
ATOM 8457 N N . ASP B 1 496 ? -11.031 -27.516 6.629 1 97.5 496 ASP B N 1
ATOM 8458 C CA . ASP B 1 496 ? -10.875 -27.719 8.07 1 97.5 496 ASP B CA 1
ATOM 8459 C C . ASP B 1 496 ? -12.055 -27.141 8.844 1 97.5 496 ASP B C 1
ATOM 8461 O O . ASP B 1 496 ? -11.93 -26.797 10.016 1 97.5 496 ASP B O 1
ATOM 8465 N N . HIS B 1 497 ? -13.156 -26.875 8.188 1 98.06 497 HIS B N 1
ATOM 8466 C CA . HIS B 1 497 ? -14.469 -26.578 8.742 1 98.06 497 HIS B CA 1
ATOM 8467 C C . HIS B 1 497 ? -14.555 -25.141 9.211 1 98.06 497 HIS B C 1
ATOM 8469 O O . HIS B 1 497 ? -15.422 -24.781 10.016 1 98.06 497 HIS B O 1
ATOM 8475 N N . LYS B 1 498 ? -13.648 -24.266 8.766 1 98.44 498 LYS B N 1
ATOM 8476 C CA . LYS B 1 498 ? -13.625 -22.859 9.188 1 98.44 498 LYS B CA 1
ATOM 8477 C C . LYS B 1 498 ? -13.836 -21.922 8.008 1 98.44 498 LYS B C 1
ATOM 8479 O O . LYS B 1 498 ? -13.789 -22.359 6.852 1 98.44 498 LYS B O 1
ATOM 8484 N N . VAL B 1 499 ? -14.156 -20.703 8.367 1 98.69 499 VAL B N 1
ATOM 8485 C CA . VAL B 1 499 ? -14.156 -19.594 7.406 1 98.69 499 VAL B CA 1
ATOM 8486 C C . VAL B 1 499 ? -12.961 -18.688 7.672 1 98.69 499 VAL B C 1
ATOM 8488 O O . VAL B 1 499 ? -12.719 -18.281 8.812 1 98.69 499 VAL B O 1
ATOM 8491 N N . TYR B 1 500 ? -12.25 -18.406 6.645 1 98.5 500 TYR B N 1
ATOM 8492 C CA . TYR B 1 500 ? -11.109 -17.5 6.762 1 98.5 500 TYR B CA 1
ATOM 8493 C C . TYR B 1 500 ? -11.398 -16.172 6.09 1 98.5 500 TYR B C 1
ATOM 8495 O O . TYR B 1 500 ? -11.992 -16.125 5.012 1 98.5 500 TYR B O 1
ATOM 8503 N N . ILE B 1 501 ? -10.969 -15.109 6.738 1 97.56 501 ILE B N 1
ATOM 8504 C CA . ILE B 1 501 ? -11.102 -13.766 6.184 1 97.56 501 ILE B CA 1
ATOM 8505 C C . ILE B 1 501 ? -9.734 -13.094 6.141 1 97.56 501 ILE B C 1
ATOM 8507 O O . ILE B 1 501 ? -8.984 -13.125 7.121 1 97.56 501 ILE B O 1
ATOM 8511 N N . TRP B 1 502 ? -9.383 -12.492 5.02 1 96.5 502 TRP B N 1
ATOM 8512 C CA . TRP B 1 502 ? -8.141 -11.742 4.852 1 96.5 502 TRP B CA 1
ATOM 8513 C C . TRP B 1 502 ? -8.422 -10.305 4.449 1 96.5 502 TRP B C 1
ATOM 8515 O O . TRP B 1 502 ? -9.484 -10.008 3.887 1 96.5 502 TRP B O 1
ATOM 8525 N N . HIS B 1 503 ? -7.512 -9.43 4.883 1 93.62 503 HIS B N 1
ATOM 8526 C CA . HIS B 1 503 ? -7.383 -8.195 4.125 1 93.62 503 HIS B CA 1
ATOM 8527 C C . HIS B 1 503 ? -6.641 -8.422 2.812 1 93.62 503 HIS B C 1
ATOM 8529 O O . HIS B 1 503 ? -5.652 -9.164 2.775 1 93.62 503 HIS B O 1
ATOM 8535 N N . LYS B 1 504 ? -7.031 -7.805 1.79 1 92 504 LYS B N 1
ATOM 8536 C CA . LYS B 1 504 ? -6.504 -8.031 0.448 1 92 504 LYS B CA 1
ATOM 8537 C C . LYS B 1 504 ? -4.992 -7.809 0.405 1 92 504 LYS B C 1
ATOM 8539 O O . LYS B 1 504 ? -4.285 -8.453 -0.373 1 92 504 LYS B O 1
ATOM 8544 N N . ARG B 1 505 ? -4.484 -7.008 1.297 1 86.19 505 ARG B N 1
ATOM 8545 C CA . ARG B 1 505 ? -3.08 -6.617 1.266 1 86.19 505 ARG B CA 1
ATOM 8546 C C . ARG B 1 505 ? -2.246 -7.492 2.193 1 86.19 505 ARG B C 1
ATOM 8548 O O . ARG B 1 505 ? -1.027 -7.324 2.285 1 86.19 505 ARG B O 1
ATOM 8555 N N . SER B 1 506 ? -2.889 -8.453 2.873 1 85.81 506 SER B N 1
ATOM 8556 C CA . SER B 1 506 ? -2.158 -9.305 3.811 1 85.81 506 SER B CA 1
ATOM 8557 C C . SER B 1 506 ? -2.426 -10.781 3.547 1 85.81 506 SER B C 1
ATOM 8559 O O . SER B 1 506 ? -3.566 -11.172 3.301 1 85.81 506 SER B O 1
ATOM 8561 N N . GLU B 1 507 ? -1.366 -11.562 3.701 1 88.31 507 GLU B N 1
ATOM 8562 C CA . GLU B 1 507 ? -1.484 -12.992 3.43 1 88.31 507 GLU B CA 1
ATOM 8563 C C . GLU B 1 507 ? -2.055 -13.742 4.633 1 88.31 507 GLU B C 1
ATOM 8565 O O . GLU B 1 507 ? -2.635 -14.82 4.48 1 88.31 507 GLU B O 1
ATOM 8570 N N . LEU B 1 508 ? -1.8 -13.148 5.773 1 90 508 LEU B N 1
ATOM 8571 C CA . LEU B 1 508 ? -2.293 -13.789 6.984 1 90 508 LEU B CA 1
ATOM 8572 C C . LEU B 1 508 ? -3.752 -13.43 7.238 1 90 508 LEU B C 1
ATOM 8574 O O . LEU B 1 508 ? -4.152 -12.281 7.039 1 90 508 LEU B O 1
ATOM 8578 N N . PRO B 1 509 ? -4.523 -14.43 7.633 1 94.69 509 PRO B N 1
ATOM 8579 C CA . PRO B 1 509 ? -5.934 -14.117 7.895 1 94.69 509 PRO B CA 1
ATOM 8580 C C . PRO B 1 509 ? -6.121 -13.172 9.078 1 94.69 509 PRO B C 1
ATOM 8582 O O . PRO B 1 509 ? -5.383 -13.258 10.062 1 94.69 509 PRO B O 1
ATOM 8585 N N . ILE B 1 510 ? -7.023 -12.312 8.992 1 93.81 510 ILE B N 1
ATOM 8586 C CA . ILE B 1 510 ? -7.32 -11.398 10.086 1 93.81 510 ILE B CA 1
ATOM 8587 C C . ILE B 1 510 ? -8.391 -12.016 10.992 1 93.81 510 ILE B C 1
ATOM 8589 O O . ILE B 1 510 ? -8.602 -11.547 12.117 1 93.81 510 ILE B O 1
ATOM 8593 N N . ALA B 1 511 ? -9.102 -13.047 10.438 1 95.44 511 ALA B N 1
ATOM 8594 C CA . ALA B 1 511 ? -10.094 -13.75 11.25 1 95.44 511 ALA B CA 1
ATOM 8595 C C . ALA B 1 511 ? -10.234 -15.203 10.805 1 95.44 511 ALA B C 1
ATOM 8597 O O . ALA B 1 511 ? -10.133 -15.508 9.609 1 95.44 511 ALA B O 1
ATOM 8598 N N . GLU B 1 512 ? -10.391 -16.047 11.703 1 97.31 512 GLU B N 1
ATOM 8599 C CA . GLU B 1 512 ? -10.742 -17.453 11.531 1 97.31 512 GLU B CA 1
ATOM 8600 C C . GLU B 1 512 ? -12.039 -17.781 12.273 1 97.31 512 GLU B C 1
ATOM 8602 O O . GLU B 1 512 ? -12.078 -17.75 13.508 1 97.31 512 GLU B O 1
ATOM 8607 N N . LEU B 1 513 ? -13.016 -18.062 11.555 1 98.19 513 LEU B N 1
ATOM 8608 C CA . LEU B 1 513 ? -14.336 -18.25 12.156 1 98.19 513 LEU B CA 1
ATOM 8609 C C . LEU B 1 513 ? -14.648 -19.719 12.328 1 98.19 513 LEU B C 1
ATOM 8611 O O . LEU B 1 513 ? -14.555 -20.5 11.375 1 98.19 513 LEU B O 1
ATOM 8615 N N . THR B 1 514 ? -15.047 -20 13.5 1 98.06 514 THR B N 1
ATOM 8616 C CA . THR B 1 514 ? -15.391 -21.375 13.828 1 98.06 514 THR B CA 1
ATOM 8617 C C . THR B 1 514 ? -16.891 -21.531 14.047 1 98.06 514 THR B C 1
ATOM 8619 O O . THR B 1 514 ? -17.578 -20.562 14.398 1 98.06 514 THR B O 1
ATOM 8622 N N . GLY B 1 515 ? -17.422 -22.688 13.797 1 97.75 515 GLY B N 1
ATOM 8623 C CA . GLY B 1 515 ? -18.828 -22.984 13.977 1 97.75 515 GLY B CA 1
ATOM 8624 C C . GLY B 1 515 ? -19.281 -24.188 13.188 1 97.75 515 GLY B C 1
ATOM 8625 O O . GLY B 1 515 ? -19.922 -25.094 13.734 1 97.75 515 GLY B O 1
ATOM 8626 N N . HIS B 1 516 ? -18.953 -24.219 11.938 1 98.5 516 HIS B N 1
ATOM 8627 C CA . HIS B 1 516 ? -19.281 -25.359 11.102 1 98.5 516 HIS B CA 1
ATOM 8628 C C . HIS B 1 516 ? -18.562 -26.625 11.578 1 98.5 516 HIS B C 1
ATOM 8630 O O . HIS B 1 516 ? -17.516 -26.531 12.219 1 98.5 516 HIS B O 1
ATOM 8636 N N . THR B 1 517 ? -19.109 -27.734 11.219 1 98.31 517 THR B N 1
ATOM 8637 C CA . THR B 1 517 ? -18.531 -28.984 11.695 1 98.31 517 THR B CA 1
ATOM 8638 C C . THR B 1 517 ? -17.984 -29.812 10.523 1 98.31 517 THR B C 1
ATOM 8640 O O . THR B 1 517 ? -17.391 -30.875 10.727 1 98.31 517 THR B O 1
ATOM 8643 N N . ARG B 1 518 ? -18.234 -29.422 9.383 1 98.5 518 ARG B N 1
ATOM 8644 C CA . ARG B 1 518 ? -17.688 -30.047 8.18 1 98.5 518 ARG B CA 1
ATOM 8645 C C . ARG B 1 518 ? -17.172 -28.984 7.199 1 98.5 518 ARG B C 1
ATOM 8647 O O . ARG B 1 518 ? -17.062 -27.812 7.547 1 98.5 518 ARG B O 1
ATOM 8654 N N . THR B 1 519 ? -16.766 -29.438 6.031 1 98.5 519 THR B N 1
ATOM 8655 C CA . THR B 1 519 ? -16.172 -28.562 5.027 1 98.5 519 THR B CA 1
ATOM 8656 C C . THR B 1 519 ? -17.094 -27.391 4.703 1 98.5 519 THR B C 1
ATOM 8658 O O . THR B 1 519 ? -18.297 -27.578 4.547 1 98.5 519 THR B O 1
ATOM 8661 N N . VAL B 1 520 ? -16.516 -26.203 4.699 1 98.81 520 VAL B N 1
ATOM 8662 C CA . VAL B 1 520 ? -17.25 -25.016 4.242 1 98.81 520 VAL B CA 1
ATOM 8663 C C . VAL B 1 520 ? -17.031 -24.828 2.742 1 98.81 520 VAL B C 1
ATOM 8665 O O . VAL B 1 520 ? -15.922 -24.516 2.303 1 98.81 520 VAL B O 1
ATOM 8668 N N . ASN B 1 521 ? -18.109 -24.844 1.973 1 98.62 521 ASN B N 1
ATOM 8669 C CA . ASN B 1 521 ? -18.016 -24.953 0.521 1 98.62 521 ASN B CA 1
ATOM 8670 C C . ASN B 1 521 ? -18.078 -23.594 -0.149 1 98.62 521 ASN B C 1
ATOM 8672 O O . ASN B 1 521 ? -17.562 -23.406 -1.259 1 98.62 521 ASN B O 1
ATOM 8676 N N . CYS B 1 522 ? -18.75 -22.734 0.552 1 98.81 522 CYS B N 1
ATOM 8677 C CA . CYS B 1 522 ? -19 -21.453 -0.115 1 98.81 522 CYS B CA 1
ATOM 8678 C C . CYS B 1 522 ? -19.219 -20.344 0.902 1 98.81 522 CYS B C 1
ATOM 8680 O O . CYS B 1 522 ? -19.844 -20.562 1.939 1 98.81 522 CYS B O 1
ATOM 8682 N N . VAL B 1 523 ? -18.672 -19.219 0.608 1 98.81 523 VAL B N 1
ATOM 8683 C CA . VAL B 1 523 ? -18.891 -18.016 1.397 1 98.81 523 VAL B CA 1
ATOM 8684 C C . VAL B 1 523 ? -19.375 -16.875 0.489 1 98.81 523 VAL B C 1
ATOM 8686 O O . VAL B 1 523 ? -18.875 -16.719 -0.626 1 98.81 523 VAL B O 1
ATOM 8689 N N . SER B 1 524 ? -20.359 -16.141 0.939 1 98.75 524 SER B N 1
ATOM 8690 C CA . SER B 1 524 ? -20.875 -14.992 0.216 1 98.75 524 SER B CA 1
ATOM 8691 C C . SER B 1 524 ? -20.984 -13.773 1.123 1 98.75 524 SER B C 1
ATOM 8693 O O . SER B 1 524 ? -21.594 -13.836 2.195 1 98.75 524 SER B O 1
ATOM 8695 N N . TRP B 1 525 ? -20.359 -12.727 0.677 1 98.25 525 TRP B N 1
ATOM 8696 C CA . TRP B 1 525 ? -20.438 -11.461 1.395 1 98.25 525 TRP B CA 1
ATOM 8697 C C . TRP B 1 525 ? -21.578 -10.602 0.859 1 98.25 525 TRP B C 1
ATOM 8699 O O . TRP B 1 525 ? -21.734 -10.453 -0.355 1 98.25 525 TRP B O 1
ATOM 8709 N N . ASN B 1 526 ? -22.406 -10.07 1.752 1 97.81 526 ASN B N 1
ATOM 8710 C CA . ASN B 1 526 ? -23.516 -9.234 1.293 1 97.81 526 ASN B CA 1
ATOM 8711 C C . ASN B 1 526 ? -23 -7.949 0.646 1 97.81 526 ASN B C 1
ATOM 8713 O O . ASN B 1 526 ? -22.234 -7.199 1.259 1 97.81 526 ASN B O 1
ATOM 8717 N N . PRO B 1 527 ? -23.438 -7.684 -0.525 1 95.06 527 PRO B N 1
ATOM 8718 C CA . PRO B 1 527 ? -22.875 -6.539 -1.248 1 95.06 527 PRO B CA 1
ATOM 8719 C C . PRO B 1 527 ? -23.391 -5.199 -0.715 1 95.06 527 PRO B C 1
ATOM 8721 O O . PRO B 1 527 ? -22.781 -4.156 -0.987 1 95.06 527 PRO B O 1
ATOM 8724 N N . GLN B 1 528 ? -24.438 -5.191 0.044 1 94 528 GLN B N 1
ATOM 8725 C CA . GLN B 1 528 ? -25.031 -3.941 0.502 1 94 528 GLN B CA 1
ATOM 8726 C C . GLN B 1 528 ? -24.859 -3.771 2.01 1 94 528 GLN B C 1
ATOM 8728 O O . GLN B 1 528 ? -24.906 -2.65 2.521 1 94 528 GLN B O 1
ATOM 8733 N N . ILE B 1 529 ? -24.719 -4.824 2.646 1 94.12 529 ILE B N 1
ATOM 8734 C CA . ILE B 1 529 ? -24.5 -4.805 4.09 1 94.12 529 ILE B CA 1
ATOM 8735 C C . ILE B 1 529 ? -23.125 -5.375 4.414 1 94.12 529 ILE B C 1
ATOM 8737 O O . ILE B 1 529 ? -22.984 -6.574 4.648 1 94.12 529 ILE B O 1
ATOM 8741 N N . PRO B 1 530 ? -22.172 -4.523 4.531 1 91.44 530 PRO B N 1
ATOM 8742 C CA . PRO B 1 530 ? -20.797 -4.996 4.652 1 91.44 530 PRO B CA 1
ATOM 8743 C C . PRO B 1 530 ? -20.562 -5.801 5.93 1 91.44 530 PRO B C 1
ATOM 8745 O O . PRO B 1 530 ? -19.562 -6.523 6.031 1 91.44 530 PRO B O 1
ATOM 8748 N N . SER B 1 531 ? -21.406 -5.715 6.891 1 93 531 SER B N 1
ATOM 8749 C CA . SER B 1 531 ? -21.25 -6.426 8.148 1 93 531 SER B CA 1
ATOM 8750 C C . SER B 1 531 ? -21.953 -7.77 8.125 1 93 531 SER B C 1
ATOM 8752 O O . SER B 1 531 ? -22.172 -8.383 9.18 1 93 531 SER B O 1
ATOM 8754 N N . MET B 1 532 ? -22.297 -8.234 6.969 1 96.62 532 MET B N 1
ATOM 8755 C CA . MET B 1 532 ? -23.047 -9.484 6.867 1 96.62 532 MET B CA 1
ATOM 8756 C C . MET B 1 532 ? -22.406 -10.43 5.863 1 96.62 532 MET B C 1
ATOM 8758 O O . MET B 1 532 ? -22.078 -10.031 4.742 1 96.62 532 MET B O 1
ATOM 8762 N N . MET B 1 533 ? -22.234 -11.68 6.285 1 98.06 533 MET B N 1
ATOM 8763 C CA . MET B 1 533 ? -21.672 -12.727 5.445 1 98.06 533 MET B CA 1
ATOM 8764 C C . MET B 1 533 ? -22.406 -14.047 5.664 1 98.06 533 MET B C 1
ATOM 8766 O O . MET B 1 533 ? -22.984 -14.273 6.73 1 98.06 533 MET B O 1
ATOM 8770 N N . ALA B 1 534 ? -22.438 -14.852 4.668 1 98.88 534 ALA B N 1
ATOM 8771 C CA . ALA B 1 534 ? -23.016 -16.188 4.77 1 98.88 534 ALA B CA 1
ATOM 8772 C C . ALA B 1 534 ? -22.016 -17.25 4.383 1 98.88 534 ALA B C 1
ATOM 8774 O O . ALA B 1 534 ? -21.188 -17.047 3.486 1 98.88 534 ALA B O 1
ATOM 8775 N N . SER B 1 535 ? -22.016 -18.359 5.012 1 98.88 535 SER B N 1
ATOM 8776 C CA . SER B 1 535 ? -21.203 -19.516 4.664 1 98.88 535 SER B CA 1
ATOM 8777 C C . SER B 1 535 ? -22.031 -20.797 4.605 1 98.88 535 SER B C 1
ATOM 8779 O O . SER B 1 535 ? -22.922 -21 5.43 1 98.88 535 SER B O 1
ATOM 8781 N N . ALA B 1 536 ? -21.812 -21.609 3.6 1 98.88 536 ALA B N 1
ATOM 8782 C CA . ALA B 1 536 ? -22.5 -22.891 3.398 1 98.88 536 ALA B CA 1
ATOM 8783 C C . ALA B 1 536 ? -21.547 -24.047 3.65 1 98.88 536 ALA B C 1
ATOM 8785 O O . ALA B 1 536 ? -20.375 -24 3.258 1 98.88 536 ALA B O 1
ATOM 8786 N N . SER B 1 537 ? -22.078 -25.141 4.234 1 98.81 537 SER B N 1
ATOM 8787 C CA . SER B 1 537 ? -21.203 -26.219 4.656 1 98.81 537 SER B CA 1
ATOM 8788 C C . SER B 1 537 ? -21.828 -27.578 4.371 1 98.81 537 SER B C 1
ATOM 8790 O O . SER B 1 537 ? -23.047 -27.688 4.215 1 98.81 537 SER B O 1
ATOM 8792 N N . ASP B 1 538 ? -20.969 -28.562 4.379 1 98.56 538 ASP B N 1
ATOM 8793 C CA . ASP B 1 538 ? -21.375 -29.953 4.254 1 98.56 538 ASP B CA 1
ATOM 8794 C C . ASP B 1 538 ? -22.125 -30.422 5.496 1 98.56 538 ASP B C 1
ATOM 8796 O O . ASP B 1 538 ? -22.75 -31.484 5.488 1 98.56 538 ASP B O 1
ATOM 8800 N N . ASP B 1 539 ? -22.094 -29.656 6.527 1 98.38 539 ASP B N 1
ATOM 8801 C CA . ASP B 1 539 ? -22.781 -30.062 7.754 1 98.38 539 ASP B CA 1
ATOM 8802 C C . ASP B 1 539 ? -24.281 -29.812 7.645 1 98.38 539 ASP B C 1
ATOM 8804 O O . ASP B 1 539 ? -25.031 -30.047 8.602 1 98.38 539 ASP B O 1
ATOM 8808 N N . GLY B 1 540 ? -24.703 -29.266 6.527 1 98.38 540 GLY B N 1
ATOM 8809 C CA . GLY B 1 540 ? -26.125 -29.109 6.242 1 98.38 540 GLY B CA 1
ATOM 8810 C C . GLY B 1 540 ? -26.672 -27.766 6.676 1 98.38 540 GLY B C 1
ATOM 8811 O O . GLY B 1 540 ? -27.875 -27.516 6.598 1 98.38 540 GLY B O 1
ATOM 8812 N N . THR B 1 541 ? -25.797 -26.891 7.059 1 98.56 541 THR B N 1
ATOM 8813 C CA . THR B 1 541 ? -26.266 -25.609 7.57 1 98.56 541 THR B CA 1
ATOM 8814 C C . THR B 1 541 ? -25.672 -24.453 6.777 1 98.56 541 THR B C 1
ATOM 8816 O O . THR B 1 541 ? -24.688 -24.641 6.055 1 98.56 541 THR B O 1
ATOM 8819 N N . VAL B 1 542 ? -26.359 -23.359 6.871 1 98.88 542 VAL B N 1
ATOM 8820 C CA . VAL B 1 542 ? -25.844 -22.062 6.438 1 98.88 542 VAL B CA 1
ATOM 8821 C C . VAL B 1 542 ? -25.734 -21.125 7.633 1 98.88 542 VAL B C 1
ATOM 8823 O O . VAL B 1 542 ? -26.703 -20.969 8.391 1 98.88 542 VAL B O 1
ATOM 8826 N N . ARG B 1 543 ? -24.594 -20.578 7.824 1 98.81 543 ARG B N 1
ATOM 8827 C CA . ARG B 1 543 ? -24.391 -19.656 8.93 1 98.81 543 ARG B CA 1
ATOM 8828 C C . ARG B 1 543 ? -24.344 -18.219 8.438 1 98.81 543 ARG B C 1
ATOM 8830 O O . ARG B 1 543 ? -23.688 -17.922 7.441 1 98.81 543 ARG B O 1
ATOM 8837 N N . ILE B 1 544 ? -25.062 -17.406 9.156 1 98.75 544 ILE B N 1
ATOM 8838 C CA . ILE B 1 544 ? -25.016 -15.961 8.914 1 98.75 544 ILE B CA 1
ATOM 8839 C C . ILE B 1 544 ? -24.125 -15.289 9.953 1 98.75 544 ILE B C 1
ATOM 8841 O O . ILE B 1 544 ? -24.344 -15.43 11.156 1 98.75 544 ILE B O 1
ATOM 8845 N N . TRP B 1 545 ? -23.109 -14.602 9.43 1 98.25 545 TRP B N 1
ATOM 8846 C CA . TRP B 1 545 ? -22.141 -13.938 10.281 1 98.25 545 TRP B CA 1
ATOM 8847 C C . TRP B 1 545 ? -22.391 -12.438 10.344 1 98.25 545 TRP B C 1
ATOM 8849 O O . TRP B 1 545 ? -22.719 -11.812 9.328 1 98.25 545 TRP B O 1
ATOM 8859 N N . GLY B 1 546 ? -22.25 -11.883 11.523 1 96.25 546 GLY B N 1
ATOM 8860 C CA . GLY B 1 546 ? -22.453 -10.461 11.758 1 96.25 546 GLY B CA 1
ATOM 8861 C C . GLY B 1 546 ? -21.594 -9.906 12.867 1 96.25 546 GLY B C 1
ATOM 8862 O O . GLY B 1 546 ? -20.609 -10.523 13.266 1 96.25 546 GLY B O 1
ATOM 8863 N N . PRO B 1 547 ? -21.906 -8.695 13.297 1 93.5 547 PRO B N 1
ATOM 8864 C CA . PRO B 1 547 ? -21.125 -8.031 14.344 1 93.5 547 PRO B CA 1
ATOM 8865 C C . PRO B 1 547 ? -21.312 -8.68 15.711 1 93.5 547 PRO B C 1
ATOM 8867 O O . PRO B 1 547 ? -22.141 -9.57 15.867 1 93.5 547 PRO B O 1
ATOM 8870 N N . ALA B 1 548 ? -20.453 -8.188 16.656 1 90.75 548 ALA B N 1
ATOM 8871 C CA . ALA B 1 548 ? -20.531 -8.703 18.016 1 90.75 548 ALA B CA 1
ATOM 8872 C C . ALA B 1 548 ? -21.859 -8.297 18.672 1 90.75 548 ALA B C 1
ATOM 8874 O O . ALA B 1 548 ? -22.359 -7.195 18.422 1 90.75 548 ALA B O 1
ATOM 8875 N N . PRO B 1 549 ? -22.344 -9.242 19.438 1 84.88 549 PRO B N 1
ATOM 8876 C CA . PRO B 1 549 ? -23.547 -8.867 20.172 1 84.88 549 PRO B CA 1
ATOM 8877 C C . PRO B 1 549 ? -23.312 -7.738 21.172 1 84.88 549 PRO B C 1
ATOM 8879 O O . PRO B 1 549 ? -22.188 -7.543 21.641 1 84.88 549 PRO B O 1
ATOM 8882 N N . PHE B 1 550 ? -24.234 -6.859 21.328 1 70.31 550 PHE B N 1
ATOM 8883 C CA . PHE B 1 550 ? -24.141 -5.746 22.266 1 70.31 550 PHE B CA 1
ATOM 8884 C C . PHE B 1 550 ? -23.938 -6.258 23.688 1 70.31 550 PHE B C 1
ATOM 8886 O O . PHE B 1 550 ? -24.625 -7.195 24.125 1 70.31 550 PHE B O 1
ATOM 8893 N N . ILE B 1 551 ? -22.766 -6.184 24.344 1 57.59 551 ILE B N 1
ATOM 8894 C CA . ILE B 1 551 ? -22.609 -6.52 25.75 1 57.59 551 ILE B CA 1
ATOM 8895 C C . ILE B 1 551 ? -23.234 -5.422 26.625 1 57.59 551 ILE B C 1
ATOM 8897 O O . ILE B 1 551 ? -22.859 -4.254 26.516 1 57.59 551 ILE B O 1
ATOM 8901 N N . ASP B 1 552 ? -24.438 -5.523 27.047 1 47.56 552 ASP B N 1
ATOM 8902 C CA . ASP B 1 552 ? -24.984 -4.629 28.062 1 47.56 552 ASP B CA 1
ATOM 8903 C C . ASP B 1 552 ? -24 -4.473 29.234 1 47.56 552 ASP B C 1
ATOM 8905 O O . ASP B 1 552 ? -23.656 -5.449 29.906 1 47.56 552 ASP B O 1
ATOM 8909 N N . HIS B 1 553 ? -23.031 -3.652 29.266 1 41.84 553 HIS B N 1
ATOM 8910 C CA . HIS B 1 553 ? -22.141 -3.334 30.391 1 41.84 553 HIS B CA 1
ATOM 8911 C C . HIS B 1 553 ? -22.938 -3.232 31.688 1 41.84 553 HIS B C 1
ATOM 8913 O O . HIS B 1 553 ? -22.375 -2.881 32.719 1 41.84 553 HIS B O 1
ATOM 8919 N N . GLN B 1 554 ? -24.156 -3.285 31.922 1 38 554 GLN B N 1
ATOM 8920 C CA . GLN B 1 554 ? -24.656 -3.305 33.281 1 38 554 GLN B CA 1
ATOM 8921 C C . GLN B 1 554 ? -24 -4.43 34.094 1 38 554 GLN B C 1
ATOM 8923 O O . GLN B 1 554 ? -23.703 -4.266 35.281 1 38 554 GLN B O 1
ATOM 8928 N N . ASN B 1 555 ? -23.906 -5.734 33.656 1 35.09 555 ASN B N 1
ATOM 8929 C CA . ASN B 1 555 ? -23.531 -6.824 34.562 1 35.09 555 ASN B CA 1
ATOM 8930 C C . ASN B 1 555 ? -22.016 -6.984 34.625 1 35.09 555 ASN B C 1
ATOM 8932 O O . ASN B 1 555 ? -21.531 -8.023 35.094 1 35.09 555 ASN B O 1
ATOM 8936 N N . ILE B 1 556 ? -21.156 -6.316 34.031 1 37.47 556 ILE B N 1
ATOM 8937 C CA . ILE B 1 556 ? -19.719 -6.488 34.25 1 37.47 556 ILE B CA 1
ATOM 8938 C C . ILE B 1 556 ? -19.359 -6.035 35.656 1 37.47 556 ILE B C 1
ATOM 8940 O O . ILE B 1 556 ? -18.188 -6.086 36.062 1 37.47 556 ILE B O 1
ATOM 8944 N N . GLU B 1 557 ? -20.188 -5.434 36.5 1 33.28 557 GLU B N 1
ATOM 8945 C CA . GLU B 1 557 ? -19.844 -5.223 37.906 1 33.28 557 GLU B CA 1
ATOM 8946 C C . GLU B 1 557 ? -19.422 -6.527 38.562 1 33.28 557 GLU B C 1
ATOM 8948 O O . GLU B 1 557 ? -18.516 -6.539 39.406 1 33.28 557 GLU B O 1
ATOM 8953 N N . GLU B 1 558 ? -20.141 -7.66 38.438 1 33 558 GLU B N 1
ATOM 8954 C CA . GLU B 1 558 ? -19.922 -8.703 39.438 1 33 558 GLU B CA 1
ATOM 8955 C C . GLU B 1 558 ? -18.672 -9.531 39.125 1 33 558 GLU B C 1
ATOM 8957 O O . GLU B 1 558 ? -18 -10.039 40.031 1 33 558 GLU B O 1
ATOM 8962 N N . GLY B 1 559 ? -18.438 -9.938 37.844 1 29.09 559 GLY B N 1
ATOM 8963 C CA . GLY B 1 559 ? -17.484 -11.031 37.656 1 29.09 559 GLY B CA 1
ATOM 8964 C C . GLY B 1 559 ? -16.047 -10.57 37.625 1 29.09 559 GLY B C 1
ATOM 8965 O O . GLY B 1 559 ? -15.148 -11.344 37.281 1 29.09 559 GLY B O 1
ATOM 8966 N N . CYS B 1 560 ? -15.703 -9.297 37.719 1 28.05 560 CYS B N 1
ATOM 8967 C CA . CYS B 1 560 ? -14.289 -8.953 37.688 1 28.05 560 CYS B CA 1
ATOM 8968 C C . CYS B 1 560 ? -13.57 -9.469 38.938 1 28.05 560 CYS B C 1
ATOM 8970 O O . CYS B 1 560 ? -12.445 -9.062 39.219 1 28.05 560 CYS B O 1
ATOM 8972 N N . ASN B 1 561 ? -14.109 -10.352 39.75 1 27.34 561 ASN B N 1
ATOM 8973 C CA . ASN B 1 561 ? -13.203 -10.773 40.812 1 27.34 561 ASN B CA 1
ATOM 8974 C C . ASN B 1 561 ? -11.961 -11.453 40.281 1 27.34 561 ASN B C 1
ATOM 8976 O O . ASN B 1 561 ? -10.852 -11.234 40.781 1 27.34 561 ASN B O 1
ATOM 8980 N N . ASP B 1 562 ? -12.047 -12.703 39.594 1 25.97 562 ASP B N 1
ATOM 8981 C CA . ASP B 1 562 ? -10.977 -13.688 39.625 1 25.97 562 ASP B CA 1
ATOM 8982 C C . ASP B 1 562 ? -9.945 -13.43 38.531 1 25.97 562 ASP B C 1
ATOM 8984 O O . ASP B 1 562 ? -9.148 -14.312 38.188 1 25.97 562 ASP B O 1
ATOM 8988 N N . CYS B 1 563 ? -10.102 -12.633 37.531 1 24.91 563 CYS B N 1
ATOM 8989 C CA . CYS B 1 563 ? -9.055 -12.805 36.531 1 24.91 563 CYS B CA 1
ATOM 8990 C C . CYS B 1 563 ? -7.711 -12.312 37.062 1 24.91 563 CYS B C 1
ATOM 8992 O O . CYS B 1 563 ? -7.574 -11.148 37.438 1 24.91 563 CYS B O 1
ATOM 8994 N N . ASP B 1 564 ? -6.926 -13.242 37.688 1 23.97 564 ASP B N 1
ATOM 8995 C CA . ASP B 1 564 ? -5.492 -13.227 37.969 1 23.97 564 ASP B CA 1
ATOM 8996 C C . ASP B 1 564 ? -4.699 -12.789 36.75 1 23.97 564 ASP B C 1
ATOM 8998 O O . ASP B 1 564 ? -4.793 -13.414 35.688 1 23.97 564 ASP B O 1
ATOM 9002 N N . TYR B 1 565 ? -4.562 -11.562 36.438 1 23.56 565 TYR B N 1
ATOM 9003 C CA . TYR B 1 565 ? -3.75 -10.891 35.438 1 23.56 565 TYR B CA 1
ATOM 9004 C C . TYR B 1 565 ? -2.316 -11.414 35.469 1 23.56 565 TYR B C 1
ATOM 9006 O O . TYR B 1 565 ? -1.562 -11.133 36.406 1 23.56 565 TYR B O 1
ATOM 9014 N N . GLY B 1 566 ? -2.033 -12.758 35.188 1 22.31 566 GLY B N 1
ATOM 9015 C CA . GLY B 1 566 ? -0.646 -13.102 34.938 1 22.31 566 GLY B CA 1
ATOM 9016 C C . GLY B 1 566 ? -0.006 -12.219 33.875 1 22.31 566 GLY B C 1
ATOM 9017 O O . GLY B 1 566 ? -0.438 -12.211 32.719 1 22.31 566 GLY B O 1
ATOM 9018 N N . PHE B 1 567 ? 0.349 -10.969 34.188 1 19.88 567 PHE B N 1
ATOM 9019 C CA . PHE B 1 567 ? 1.236 -10.008 33.531 1 19.88 567 PHE B CA 1
ATOM 9020 C C . PHE B 1 567 ? 2.553 -10.664 33.125 1 19.88 567 PHE B C 1
ATOM 9022 O O . PHE B 1 567 ? 3.396 -10.938 34 1 19.88 567 PHE B O 1
ATOM 9029 N N . TYR B 1 568 ? 2.652 -11.789 32.406 1 19.19 568 TYR B N 1
ATOM 9030 C CA . TYR B 1 568 ? 4.023 -12.047 31.984 1 19.19 568 TYR B CA 1
ATOM 9031 C C . TYR B 1 568 ? 4.555 -10.906 31.125 1 19.19 568 TYR B C 1
ATOM 9033 O O . TYR B 1 568 ? 3.924 -10.516 30.141 1 19.19 568 TYR B O 1
ATOM 9041 N N . CYS B 1 569 ? 5.219 -9.938 31.797 1 18.11 569 CYS B N 1
ATOM 9042 C CA . CYS B 1 569 ? 6.27 -9.055 31.297 1 18.11 569 CYS B CA 1
ATOM 9043 C C . CYS B 1 569 ? 7.32 -9.844 30.531 1 18.11 569 CYS B C 1
ATOM 9045 O O . CYS B 1 569 ? 7.707 -10.938 30.938 1 18.11 569 CYS B O 1
#

Solvent-accessible surface area (backbone atoms only — not comparable to full-atom values): 60884 Å² total; per-residue (Å²): 139,85,81,74,78,76,77,75,76,76,73,76,77,75,71,71,74,68,72,74,74,75,80,73,50,71,44,53,50,47,47,50,30,36,49,36,54,53,35,46,73,72,65,42,52,68,34,36,53,44,39,33,64,76,70,70,52,71,74,51,33,67,66,47,51,53,28,51,51,24,47,64,69,65,39,60,72,58,25,56,54,35,52,62,66,46,50,71,69,60,64,42,70,79,52,63,61,46,62,65,90,55,69,72,74,58,41,71,66,48,56,53,50,50,48,49,46,54,51,49,50,52,53,30,53,41,27,48,56,72,66,37,53,68,62,22,48,46,40,49,63,69,50,51,52,73,63,76,57,65,64,67,57,52,53,57,56,60,59,52,73,70,47,88,45,55,67,54,42,26,61,74,65,75,40,87,45,83,53,64,68,38,35,48,54,48,47,44,59,51,26,68,76,42,36,53,84,41,31,56,41,67,63,48,53,58,52,34,48,44,36,18,51,50,42,32,49,72,68,24,85,54,61,50,63,74,85,64,86,54,58,75,82,46,67,83,69,52,74,62,56,52,54,69,52,59,36,46,71,28,80,72,45,76,46,62,85,53,89,29,33,21,40,22,43,43,49,33,78,80,36,49,33,36,41,37,21,13,60,68,16,35,35,40,36,27,39,44,37,89,84,81,67,46,73,42,86,70,47,76,44,74,79,50,86,73,14,22,49,31,74,40,63,33,72,84,51,51,34,37,39,40,17,13,44,76,84,21,29,43,36,42,33,30,31,59,86,80,64,45,78,72,28,75,33,66,90,43,87,82,38,18,28,35,29,55,25,51,30,67,83,58,56,36,33,35,37,21,4,70,75,18,40,34,38,29,26,39,74,79,51,47,78,74,49,74,48,83,73,42,33,28,53,29,51,41,48,42,87,85,56,42,42,34,37,34,26,30,88,77,14,30,34,32,37,36,27,78,80,80,72,46,71,45,85,56,46,79,51,96,42,48,50,48,25,64,38,67,43,94,86,62,43,37,35,41,32,30,28,40,65,67,19,43,36,34,31,32,60,81,79,52,38,64,50,39,56,44,50,86,62,45,40,56,83,70,67,38,36,49,30,63,20,43,60,79,51,51,26,35,36,27,36,11,61,79,16,28,38,40,29,27,41,74,92,43,44,60,54,77,43,75,37,78,78,59,82,28,36,21,20,11,27,26,42,27,69,67,43,48,38,33,32,38,39,14,13,52,65,19,34,34,40,32,22,16,41,56,76,84,75,72,69,78,67,62,74,71,71,71,72,73,79,75,77,80,75,82,125,138,83,80,75,78,76,78,76,78,74,71,78,77,75,72,72,74,68,70,74,76,76,79,72,52,71,44,52,50,48,48,50,30,36,49,36,53,53,36,46,73,73,65,42,52,69,35,35,52,43,40,33,63,75,69,69,51,70,74,48,34,68,66,46,50,52,28,50,50,24,47,64,68,64,38,58,71,59,26,55,52,34,51,62,66,45,49,71,67,61,65,42,70,80,52,61,62,47,62,64,89,54,70,73,72,58,42,71,67,48,55,54,51,50,48,49,48,54,52,50,49,51,54,30,52,39,27,48,56,73,65,38,53,69,62,21,49,46,40,48,63,69,50,48,52,72,63,76,58,65,64,68,56,53,52,56,54,60,59,51,73,71,47,88,45,54,68,54,42,26,63,74,65,75,40,88,45,82,53,64,68,38,37,48,54,49,46,44,58,50,25,68,76,42,39,53,84,42,32,56,41,67,65,48,52,57,52,36,49,45,36,18,51,51,44,32,49,72,67,25,86,52,61,49,63,75,81,63,86,53,59,75,83,47,68,84,70,52,74,64,58,53,54,68,52,58,36,47,72,28,81,73,46,76,47,64,85,54,88,30,32,21,39,22,44,42,50,32,77,79,35,48,33,36,40,36,19,14,60,65,16,35,35,39,35,27,36,45,36,90,84,81,68,46,74,42,85,69,49,75,45,74,81,49,88,75,14,22,48,31,75,41,63,32,72,82,52,50,35,36,39,40,16,12,44,78,84,21,29,44,38,41,31,30,31,60,86,80,64,42,76,72,28,78,30,64,88,44,88,81,39,18,29,35,30,56,24,50,30,66,85,57,55,38,34,35,36,20,5,71,76,18,40,33,37,31,26,39,75,80,50,46,79,74,49,72,48,83,73,42,33,27,53,30,50,41,48,40,86,85,57,42,41,33,38,33,26,28,88,78,14,30,34,30,39,37,26,76,78,78,72,47,72,46,86,54,45,80,51,97,41,49,48,46,25,65,38,68,43,93,86,62,44,37,35,42,32,30,27,39,67,66,19,44,36,35,32,32,60,80,78,52,38,66,51,39,56,44,50,86,63,44,38,53,84,69,65,36,37,50,30,62,21,41,61,82,51,51,27,36,35,28,37,12,62,80,14,30,37,40,30,25,39,73,92,44,43,59,55,78,42,76,38,77,80,59,83,27,36,21,19,10,26,25,44,27,68,66,43,50,38,34,33,38,37,15,13,52,65,18,36,35,40,32,21,17,42,56,77,84,76,73,69,76,66,64,73,72,71,70,71,71,78,76,76,80,74,80,124

Secondary structure (DSSP, 8-state):
-------------------------HHHHHHHHHHHHHHHHHT-HHHHHHHHHHH---SS-HHHHHHHHHHHHT-HHHHHHHHHHHHHHHT-GGGTTSS-S--TTS-HHHHHHHHHHHHHHHHHHHHHHTT-HHHHHHHIIIIIGGGT--HHHHHHHHGGGG--SHHHHHHHHT---TTHHHHHHHHHHHHTTS-TTTSPPTTHHHHHHHHHHHHHHHH-TT--S-----GGGS-SSS-----GGGSS-EEEEEE---SS-EEEEEE-TTSSEEEEEETTS-EEEEEEPTTT--EEEEEEE---SS---EEEE-TTSSEEEEE-STT---EEEEETTT--EEEEE-S-TT----EEEE-TTSSEEEEE-TTSEEEEEETT--EEEEEES---SEEEE-TTSSEEEEE-TTSEEEEEETTTTEEEEEEE-SS-EEEEEE-TTS-EEEEEETTTEEEEEETTTTEEEEEE-S---SSS--B-EEESTTS-EEEEE-TTS-EEEEETT-SSEEEEE---SS-EEEEEE-SS-TT-EEEEETTS-EEEEEPPP---GGGGGTGGG--------/-------------------------HHHHHHHHHHHHHHHHHT-HHHHHHHHHHH---SS-HHHHHHHHHHHHT-HHHHHHHHHHHHHHHT-GGGTTSS-S--TTS-HHHHHHHHHHHHHHHHHHHHHHTT-HHHHHHIIIIIIGGGT--HHHHHHHHGGGG--SHHHHHHHHT---TTHHHHHHHHHHHHTTS-TTTSPPTTHHHHHHHHHHHHHHHH-TT--S-----GGGS-SSS-----GGGSS-EEEEEE---SS-EEEEEE-TTSSEEEEEETTS-EEEEEEPTTT--EEEEEEE---SS---EEEE-TTSSEEEEE-STT---EEEEETTT--EEEEE-S-TT----EEEE-TTSSEEEEE-TTS-EEEEETT--EEEE-SS---SEEEE-TTSSEEEEE-TTSEEEEEETTTTEEEEEEE-SS-EEEEEE-TTS-EEEEEETTTEEEEEETTTTEEEEEE-S---SSS--B-EEESTTS-EEEEE-TTS-EEEEETT-SSEEEEE---SS-EEEEEE-SS-TT-EEEEETTS-EEEEEPPP---GGGGGTGGG--------

Nearest PDB structures (foldseek):
  8qbn-assembly1_7  TM=9.174E-01  e=4.130E-67  Homo sapiens
  8qe8-assembly1_B  TM=9.387E-01  e=2.620E-62  Homo sapiens
  8qbn-assembly1_W  TM=8.259E-01  e=1.145E-65  Homo sapiens
  6u6w-assembly1_A  TM=9.071E-01  e=2.723E-24  Homo sapiens
  8g3e-assembly2_B  TM=8.876E-01  e=5.235E-24  Homo sapiens

Foldseek 3Di:
DDPPPPPPPPPPPVPVPPVPPPDDDPVRLVVLLLVLQVCVVVVVVVVSVVSCVVNVHDNADPLLVQLLVCLQVLVLVVNLVSLVVCLVVQPDVVLPPPDPPPPPPCPSLNLSLVLNLLSLLLNLLQCVQVVNLVVSVCSLPPPNVVSVPPVVVSVLSVVLSPPPHNVVSCVSVVAPYPHNVRSVVSVLVSQVSGGVNHPNHRSVVLVVLLVQLVVLLVPAFQNFDDPPSDCVVDDSVDRDYDDCQFAQQAFPDKFQPFPFFWQEKAADPQLQWMWTKGQSQKIWIWGADPPSRDTDTDDIAHDGDGIFNDWDAFLVRQKIKTFHPQQTQWIWIAGPVVSDTQEIAGDDNRAGWREKEYFNVRFWIWTHAQVFWIFIAGSHRHTDDTDGRFHFQYWYADNVRFWMWTFGPQQFIKIAGRPVGDIGTFEHDPFGFNYWDADPNRQWIWTQGAQQGIWIAGRVVSDTDDGADDAAHHNAAAEKDQAGQRSQKIWTWHQCQWIFMCGPNDRYTPHIHHDGDGTWRYKYARNVSRQWIWITGRSSMITITGGHDDDPVPPPVPPPPDPPPPPPD/DCPPPPPPPPPPPVPVPPVPPPDDDPVRLVVLLLVLQVCVVVVVVVVSVVSCVVNVHDNADPLLVQLLVCLQVLVLVVNLVSLVVCLVVQPDPVLPPPDPPPPPPCPSLNLSLVLNLLSLLLNLLQCVQVVNLVVSVCSLPPPNVVSVPPVVVSVLSVVLSPPPHNVVSCVSVVAPYPHNVRSVVSVLVSQVSGGVNHPNHRSVVLVVLLVQLVVLLVPAFQNFDDPPSDCVVDDSVDRDYDDCQFAQQAFDDKFQPFPFFWQEKAADPQLQWMWTKGQSQKIWIWGADPPSRDTDTDDIAHDGDGIFNDWDAFLVRQKIKTFHPQQTQWIWIAGPVVSDTQEIAGDDNRFGWREKEYFNVRFWIWTHAQVFWIFIAGSHRDTDDTDGRFHFQYWYADNVRFWMWTFGPQQFIKIAGRPVGDIGTFEHDPFGFNYWDADPNRQKIWTQGAQQGIWIAGRVVSDTDDGADDAAHHNAAAEKDFAGQRSQKIWTWHQCQWIFMCGPNDRYTPHIHHDGDGTWRYKYARNVSRQWIWITGRSSMITITGGHDDDPVPPVVPPPPDPPPPPPD

Sequence (1138 aa):
ATTAASSALATPDLGSSLKKKKRLSQSDEDVIRLIGQHLNGLGLNQTVDLLMQESGCRLEHPSATKFRNHVMEGDWDKAENDLNELKPLVHSPHAIVVRGALEISQTLLGIIVRMKFLLLQQKYLEYLEDGKVLEALQVLRCELTPLKYNTERIHVLSGYLMCSHAEDLRAKAEWEGKGTASRSKLLDKLQTYLPPSVMLPPRRLQTLLRQAVELQRDRCLYHNTKLDSSLDSVSLLIDHVCSRRQFPCYTQQILTEHCNEVWFCKFSNDGTKLATGSKDTTVIIWQVDPDTHLLKLLKTLEGHAYGVSYIAWSPDDNYLVACGPDDCSELWLWNVQTGELRTKMSQSHEDSLTSVAWNPDGKRFVTGGQRGQFYQCDLDGNLLDSWEGVRVQCLWCLSDGKTVLASDTHQRIRGYNFEDLTDRNIVQEDHPIMSFTISKNGRLALLNVATQGVHLWDLQDRVLVRKYQGVTQGFYTIHSCFGGHNEDFIASGSEDHKVYIWHKRSELPIAELTGHTRTVNCVSWNPQIPSMMASASDDGTVRIWGPAPFIDHQNIEEGCNDCDYGFYCATTAASSALATPDLGSSLKKKKRLSQSDEDVIRLIGQHLNGLGLNQTVDLLMQESGCRLEHPSATKFRNHVMEGDWDKAENDLNELKPLVHSPHAIVVRGALEISQTLLGIIVRMKFLLLQQKYLEYLEDGKVLEALQVLRCELTPLKYNTERIHVLSGYLMCSHAEDLRAKAEWEGKGTASRSKLLDKLQTYLPPSVMLPPRRLQTLLRQAVELQRDRCLYHNTKLDSSLDSVSLLIDHVCSRRQFPCYTQQILTEHCNEVWFCKFSNDGTKLATGSKDTTVIIWQVDPDTHLLKLLKTLEGHAYGVSYIAWSPDDNYLVACGPDDCSELWLWNVQTGELRTKMSQSHEDSLTSVAWNPDGKRFVTGGQRGQFYQCDLDGNLLDSWEGVRVQCLWCLSDGKTVLASDTHQRIRGYNFEDLTDRNIVQEDHPIMSFTISKNGRLALLNVATQGVHLWDLQDRVLVRKYQGVTQGFYTIHSCFGGHNEDFIASGSEDHKVYIWHKRSELPIAELTGHTRTVNCVSWNPQIPSMMASASDDGTVRIWGPAPFIDHQNIEEGCNDCDYGFYC

Radius of gyration: 37.13 Å; Cα contacts (8 Å, |Δi|>4): 2499; chains: 2; bounding box: 108×115×89 Å